Protein 8ZUE (pdb70)

GO terms:
  GO:0051607 defense response to virus (P, IMP)
  GO:0005515 protein binding (F, IPI)

Solvent-accessible surface area: 52243 Å² total; per-residue (Å²): 32,18,25,0,53,169,101,44,22,109,26,44,5,0,1,0,0,34,17,2,0,68,0,0,16,21,22,66,2,83,18,0,45,2,106,81,19,46,44,0,18,2,18,11,74,33,102,3,25,10,3,14,15,30,81,29,72,146,103,100,5,46,19,47,24,0,16,105,43,43,123,67,40,128,181,153,73,78,98,59,18,0,28,0,12,87,4,3,78,16,119,26,150,92,120,32,32,55,94,8,13,4,3,0,75,49,130,22,54,130,47,0,76,9,0,55,59,45,44,119,48,20,160,128,100,118,16,91,109,100,8,11,74,53,0,28,162,113,12,122,106,42,98,18,154,68,44,29,24,0,36,69,0,0,70,24,3,34,1,67,45,22,82,42,24,132,61,0,5,55,64,0,8,77,20,0,17,10,0,0,18,19,14,43,7,18,15,5,26,32,5,77,39,0,23,75,4,0,8,46,0,0,32,0,7,25,84,130,50,89,155,91,107,34,2,105,25,95,102,85,73,23,3,87,7,82,25,0,38,82,9,0,103,98,37,0,44,43,10,14,66,184,48,74,68,134,42,63,102,153,128,139,24,24,128,9,2,49,58,24,118,88,104,60,48,33,158,72,56,56,0,64,6,25,6,3,23,12,87,31,48,174,114,138,13,88,16,134,65,1,2,53,16,0,13,72,5,14,32,30,1,4,2,11,38,66,9,20,10,1,23,43,26,12,72,132,98,34,44,127,92,11,7,139,95,39,14,15,150,62,100,135,42,0,27,105,4,0,0,35,0,1,0,4,6,5,0,37,39,73,28,176,62,105,7,8,17,1,16,0,0,4,30,92,118,42,42,41,34,38,7,83,10,0,2,0,10,132,82,128,129,106,17,16,18,0,12,0,3,37,45,39,29,5,59,122,100,91,14,56,92,49,0,43,117,11,36,76,119,4,31,102,25,0,43,48,0,21,79,67,85,95,58,6,0,5,0,10,16,32,28,84,11,46,49,91,127,39,0,26,42,17,5,50,7,101,72,117,100,121,76,18,24,70,23,2,0,0,0,1,0,0,0,8,53,10,144,67,6,50,136,64,30,69,119,55,20,36,92,83,1,80,117,68,5,41,94,9,14,82,64,0,15,52,14,22,142,142,70,77,68,29,19,87,0,20,0,13,1,1,6,0,0,0,20,36,1,112,120,0,13,106,14,0,16,69,59,15,157,111,88,103,102,66,20,63,113,6,44,108,43,22,144,31,167,140,36,36,9,0,58,3,0,14,6,0,7,82,8,3,28,19,0,59,12,22,21,49,0,19,6,0,0,0,8,0,7,48,21,72,136,92,1,73,102,10,46,38,0,0,13,8,0,0,17,22,5,6,0,4,22,27,0,76,131,39,11,135,91,37,64,20,17,0,44,16,0,7,24,1,3,34,0,39,26,36,101,45,116,10,0,14,24,11,5,1,10,0,1,1,10,2,39,59,49,46,12,0,1,5,12,32,18,11,12,11,45,40,46,22,2,5,3,0,0,0,12,51,52,98,16,114,33,0,0,10,5,14,28,44,60,12,33,3,5,39,16,30,49,60,1,78,142,51,11,39,148,107,7,28,9,0,11,28,67,43,9,102,48,142,41,110,52,0,0,0,0,0,8,6,46,39,0,40,74,22,138,42,3,78,98,0,21,0,0,4,0,20,41,3,70,67,55,89,117,89,86,36,113,49,6,75,86,0,14,40,53,0,16,152,43,17,160,16,2,0,2,2,1,28,77,37,116,22,3,114,16,13,47,158,111,58,48,94,4,3,9,0,0,15,55,12,32,6,5,0,19,50,61,126,56,62,40,23,129,40,143,66,90,164,38,4,55,156,7,5,15,114,4,4,152,60,2,112,73,18,0,0,3,7,0,114,36,29,40,20,0,0,110,0,5,72,11,2,46,166,71,56,29,16,107,86,65,135,40,68,20,5,77,12,0,42,110,6,4,22,64,76,0,4,2,0,19,2,9,84,24,11,1,1,0,10,1,62,29,4,21,15,5,1,12,3,22,2,1,49,28,0,38,66,43,152,11,68,2,0,0,1,30,54,12,33,5,16,23,22,97,77,58,0,38,12,1,3,0,15,10,1,116,54,31,132,203,42,120,13,39,2,20,98,61,33,7,58,5,21,2,23,57,1,6,7,66,10,12,0,91,2,25,0,0,8,87,10,32,130,134,192,92,131,124,75,3,79,79,50,8,113,177,38,80,70,137,102,9,87,11,2,13,16,87,152,91,40,61,118,98,15,47,116,29,4,0,125,5,0,12,164,16,15,50,101,4,4,56,79,8,63,13,68,44,166,91,33,87,56,2,33,60,44,3,37,24,2,80,99,7,131,22,10,30,69,4,0,61,62,11,14,58,157,13,140,95,179,68,79,155,97,42,11,76,20,0,4,31,16,6,69,3,2,84,62,0,0,17,92,25,0,3,79,9,4,36,21,2,59,100,18,0,100,107,13,5,119,124,128,55,73,235,60,146,37,49,16,77,57,14,60,66,50,13,43,2,20,53,16,32,50,18,0,36,4,0,36,42,6,2,0,5,14,5,0,0,18,87,0,36,114,59,13,153,30,45,95,153,19,32,4,71,101,2,9,88,61,0,93,101,22,52,87,73,0,38,187,74,24,36,123,11,5,29,55,9,0,26,90,1,18,58,32,208,173

Foldseek 3Di:
DPVCVVVPHDQLLLVLLLVVLVLLVDLQFFKWFAPDSQFIWTHGNQATETEGEDEDDDAAAEPCQQLPFDQPDDNRTDPQRGNLSVQVPDDDPDPGHYAYEYEYQHHHDPLCVLQQDDLVPNPPDDNQPVSQVVSCVSNVFDQDPVRQTSSNNSSHYHYHYDNDSVSSVVSSLVSLQVSCCLVQVDGFPDSVLSSVLSVLSSCQSVVPDDDVSHQDDPDPSMHGSVSVNVSSVVSSVVRCVVVVHDGDDDDPQDQAFAKDPDWDADPVQLETEIEREHDDDPQFRPLVVNLVSLVSCPDVQPHFVSVVVVLSVDDDVCNVPPPQDFPDDDLVRLLVSSQLSVLLSVVQVVDPDGWFFKKKWADDPNHIDIFGGKTWDCPPVVGIAIEGEAGEEDEDDDLQVVVLVVVVVVLVVVCRQQPDQAAMDMGRRHSPDNDDVLVVVSRRSPDHDPLCLVRYAYEYEYEYQDPLAARGRNPPSDPVVVVVVVVSSCSVPPCLVPHPSPNSHRYYYHYYYHNHVVVSSVSNVVVSSVD/DVLLVCLVVLPPPPPDDVVSNLVSLVVLLVDPVSLLSSLLSLLVCLVPVVNVVPVDVSSLVSCVSSQVLLCNLPSDDDDDPVSVVVQVVQQALQDRNDGDGPVLSVVLVCVVVQFAEEEQALALDDCVSSVSSVVRVPDFAEEEEADAALLQLLLVVVVVCVGCVPVEDEDEDQLDDDPDRHYYDSYYLVRLVPDPPQAAHAEYEYEPQVLCCPVRNVSVVVSVVVCVVHYRYYYYHHPCRPPNDDCVVVPRDHDYDYDDHFNAHEAEDEAADDPVPVVVLLVVLVVVLVVADAAEEEADQDLVVVLVSLVSCVVNVRAAFDDDVVLVCCCVQFHCSASQSVSVRRQEAEQERLPFQQSLQVSQVCSQVRSHRYYYYHDLARRNHEQGHAEYEHSDWCSDDPRPTAQQVVCVRSSVSNNRHSRYHYYYYHRDRHHDQQQPPVLVVVVPPDPVCLVQQADDQDHDPPVLQVLLLVCLPRPVPLCVVLVHHSPDSPVSSVLVVLQVVDQAPRVSSVVQLVVCVVVVVCPSHSSSSSVSCCLCPVLAPVSLVVSVSCQVSSVVVCVVVVNPGHHDCCNPSQCSNCRSAQSAQCVLSSLFQDRVLSVVVVVQDPDDNSDHPVVVLVVCVVCVVSAVVPDDPVNVVRNCVSSVPDD

Nearest PDB structures (foldseek):
  5z56-assembly1_x  TM=5.011E-01  e=2.068E-06  Homo sapiens
  7dvq-assembly1_x  TM=4.717E-01  e=1.524E-06  Homo sapiens
  6eud-assembly1_A  TM=4.302E-01  e=6.761E-07  Escherichia coli
  6exn-assembly1_V  TM=4.488E-01  e=1.868E-06  Saccharomyces cerevisiae S288C
  3fho-assembly1_B  TM=3.839E-01  e=2.666E-06  Schizosaccharomyces pombe

Radius of gyration: 36.44 Å; Cα contacts (8 Å, |Δi|>4): 1918; chains: 2; bounding box: 65×98×112 Å

Secondary structure (DSSP, 8-state):
--HHHHHT--HHHHHHHHHHHHHHH-SSEEEEE-SSTTEEEEEETTEEEEEEEE---SSSB-HHHHHPBP-BSSS-B-TT-BHHHHHH----SS--EEEEEEEESS-B-STTHHHHS-GGG-SS-S-SHHHHHHHHHHTTS---TT---HHHHHHSB--EE-S-HHHHHHHHHHHHHHHHHHHHS---S-HHHHHHHHHHHHHHHHT-S-STTS---SSTTEEEHHHHHHHHHHHHHHHHHHTT------------S---SS-EE-TTSSEEE------EETTEE-HHHHHHHHTTTTSTTTS-HHHHHHHHHS-HHHHHTTS-S-S--SHHHHHHHHHHHHHHHHHHHHSSSPPEEEEEE--BTTB--EEEEEEE---TTT---EEEEE--EE-SS-HHHHHHHHHHHHHHHHHTTSS-SS--EEE--SSS----HHHHHHHH--S--SSGGGTEEEEE--EEE-SS--SS--S--SSHHHHHHHHHHHGGGHHHHH--SSTTS-EEE--EEES-HHHHHHHHHHHHHT-/-HHHHHHHHTSSSSS--HHHHHHHHHHHHHSGGGHHHHHHHHHHHHH-TTTTSSSHHHHHHHHHHHT-HHHHHHH-----HHHHHHHHHHB-SS-SS-B--HHHHHHHHHHHTT-BEEBSS--SS-THHHHHHHHHTS---EEEEE-SSHHHHHHHHHHHHHSSTTTSEEE-STT----SSSEEEEE-HHHHHH-S---S-SEEEEE-GGGG---SSHHHHHHHHHHHHH-SEEEEESS--TT--STTTTT--B--B-------EEEEEE----TT-HHHHHHHHHHHHHH--S-EEEE-SSHHHHHHHHHHHHHTT-S-----HHHHHHHHHT-SS-HHHHHHHTTEEE--TTS-HHHHHHHHHHHHTT--SEEEESSSS-TT--TTEEEEEES----BTTB--S--SSSHHHHHHHHTEEEEEEEEESS-------SSHHHHHHHHS-TTSGGGT--BSB--TTHHHHHHHHHHHHSHHHHHTTT--SSSTTHHHHHHHHHHH-SSHHHHHHHHHHHHHHHHH--HHHHHHHHHHIIIIIIIIIHHHHHHHHHHHHHHHHHHHT-----B-TTTHHHHHHTSS-TTGGGHHHHT--HHHHHHHHHHS---SS--HHHHHHHHHHTHHHHHHSS-HHHHHHHHHHHT---

Sequence (1182 aa):
GGVAAKHGFLFQDCVAAYHVTRMLRDKTIRSVRCEVTDDIDIVSDGYIDFVQVKSTGKTRWNISDIVQNSKGADKKTIPCSSILHKSMQCESDLSLGRRYSIVTEEKVNKTLEYLTISPNARLDKPGRQELIDDLNKRTDNFLTDSGISVSDWIDAATWEVFSSLRELELLGIKNIRLASQDLHGVILSSETVAEDIWCRILDTVTRKGEHSRRIHSADDKSYLRPDLLEWFKQRVEDDQSRSGRKIYVKRDLPHILTPFRAPMASVCAKRKGQVLHQQYSLKKYRYKHIADNVCQWLDEVFLRPKEMSDIHKLTFIEKRERLKNSVFKSLHDVSEFLGRVLLHATIRQHHESQPIPCMLYVEKAGAEKILENVHIVRRDPEGDQLWIGFSELVTDINIAVRLPEIRDQLYEDISDCIDTARKKILDIKDDNYLLRHDIDEILDGSQPFDAHLDRFTFVLFVGYDSNLLTEPETPGFEDDLEKETAVLFEKFAADLIEDSPFANLCIHVFIYPAPSLERLTQLVDEKVREVTEIYEQAKHSLQGEDFSSFNYLFAVNKLLSNPVSYDLGRDLIVRALDSRERFSEHTTILKNMVRKSGLFPYLKKEFTSLTPDDLRVLELYRTPFSDGYVFHSMQFHIFDLLKSGQNVVLSAPTSMGKSAIVDSLLGMGTLKRLVLVVPTVALADETRRRLQERFGDRYQIIHHSSQVCHSDQAVYVLTQERVNERDDIVDIDLFVIDEFYKLADERVIELNIALSKLLKVSRQFYLTGPFVNSIRGLEKLGYPHTFVSTDFNTVALDVKTFGIKANDDKAKLKALGEIAHACVDATIIYCKSPTVAGLVARELIRLGHGTPTENPHVDWVSEEFDADWDYTVALRNGIGLHFGALPRALQQYTADQFNAGKLRFLLCTSTIIEGVNTIAKNVVIYDNRDGTRSIDKFTHGNIKGRAGRMGVHFVGKIFCLEEIPEDEQFEMLQSMFEMMDDNEFSSLVFHWTPATNFLKTFAKIIARLVPHTFSRNGVPVKPTDVMIAKLAGYLSAESYSEYLKNQIDYARQWISETLSIALNNDLKLITNTFGYTLPKVLSLMEDVVKHHAVKRGIRSKVDYTHVKLAFESFHLPPGVNALEEIGIPIQTLHRLVDLLEFSDEADVDELSQYLRDTQDIWSRSIGYVDQMFIRRALGIRR

Organism: Escherichia coli (strain K12) (NCBI:txid83333)

InterPro domains:
  IPR014976 Anti-bacteriophage protein A/HamA, nuclease domain [PF08878] (280-533)
  IPR025382 CD-NTase associated protein 4-like, DNA endonuclease domain [PF14130] (6-215)

B-factor: mean 79.66, std 38.29, range [4.23, 182.13]

Structure (mmCIF, N/CA/C/O backbone):
data_8ZUE
#
_entry.id   8ZUE
#
_cell.length_a   1.00
_cell.length_b   1.00
_cell.length_c   1.00
_cell.angle_alpha   90.00
_cell.angle_beta   90.00
_cell.angle_gamma   90.00
#
_symmetry.space_group_name_H-M   'P 1'
#
loop_
_entity.id
_entity.type
_entity.pdbx_description
1 polymer 'Anti-bacteriophage protein A'
2 polymer 'Anti-bacteriophage protein B'
#
loop_
_atom_site.group_PDB
_atom_site.id
_atom_site.type_symbol
_atom_site.label_atom_id
_atom_site.label_alt_id
_atom_site.label_comp_id
_atom_site.label_asym_id
_atom_site.label_entity_id
_atom_site.label_seq_id
_atom_site.pdbx_PDB_ins_code
_atom_site.Cartn_x
_atom_site.Cartn_y
_atom_site.Cartn_z
_atom_site.occupancy
_atom_site.B_iso_or_equiv
_atom_site.auth_seq_id
_atom_site.auth_comp_id
_atom_site.auth_asym_id
_atom_site.auth_atom_id
_atom_site.pdbx_PDB_model_num
ATOM 1 N N . GLY A 1 34 ? 146.774 102.705 124.116 1.00 87.03 7 GLY A N 1
ATOM 2 C CA . GLY A 1 34 ? 147.508 103.344 125.192 1.00 88.32 7 GLY A CA 1
ATOM 3 C C . GLY A 1 34 ? 148.210 104.617 124.763 1.00 91.33 7 GLY A C 1
ATOM 4 O O . GLY A 1 34 ? 148.780 104.686 123.674 1.00 91.49 7 GLY A O 1
ATOM 5 N N . GLY A 1 35 ? 148.168 105.631 125.624 1.00 83.99 8 GLY A N 1
ATOM 6 C CA . GLY A 1 35 ? 148.795 106.902 125.324 1.00 79.94 8 GLY A CA 1
ATOM 7 C C . GLY A 1 35 ? 149.946 107.235 126.250 1.00 78.82 8 GLY A C 1
ATOM 8 O O . GLY A 1 35 ? 151.003 106.599 126.186 1.00 81.71 8 GLY A O 1
ATOM 9 N N . VAL A 1 36 ? 149.760 108.234 127.115 1.00 74.68 9 VAL A N 1
ATOM 10 C CA . VAL A 1 36 ? 150.824 108.612 128.038 1.00 76.62 9 VAL A CA 1
ATOM 11 C C . VAL A 1 36 ? 150.907 107.670 129.234 1.00 74.13 9 VAL A C 1
ATOM 12 O O . VAL A 1 36 ? 151.979 107.545 129.838 1.00 77.06 9 VAL A O 1
ATOM 16 N N . ALA A 1 37 ? 149.810 106.995 129.589 1.00 73.11 10 ALA A N 1
ATOM 17 C CA . ALA A 1 37 ? 149.882 105.983 130.638 1.00 77.45 10 ALA A CA 1
ATOM 18 C C . ALA A 1 37 ? 150.753 104.811 130.207 1.00 83.08 10 ALA A C 1
ATOM 19 O O . ALA A 1 37 ? 151.514 104.265 131.014 1.00 84.74 10 ALA A O 1
ATOM 21 N N . ALA A 1 38 ? 150.648 104.406 128.939 1.00 89.03 11 ALA A N 1
ATOM 22 C CA . ALA A 1 38 ? 151.509 103.345 128.430 1.00 89.71 11 ALA A CA 1
ATOM 23 C C . ALA A 1 38 ? 152.972 103.764 128.465 1.00 87.82 11 ALA A C 1
ATOM 24 O O . ALA A 1 38 ? 153.851 102.954 128.781 1.00 87.49 11 ALA A O 1
ATOM 26 N N . LYS A 1 39 ? 153.254 105.027 128.134 1.00 82.10 12 LYS A N 1
ATOM 27 C CA . LYS A 1 39 ? 154.620 105.527 128.232 1.00 82.32 12 LYS A CA 1
ATOM 28 C C . LYS A 1 39 ? 155.111 105.502 129.673 1.00 85.52 12 LYS A C 1
ATOM 29 O O . LYS A 1 39 ? 156.249 105.102 129.944 1.00 87.93 12 LYS A O 1
ATOM 35 N N . HIS A 1 40 ? 154.265 105.924 130.614 1.00 82.48 13 HIS A N 1
ATOM 36 C CA . HIS A 1 40 ? 154.648 105.903 132.021 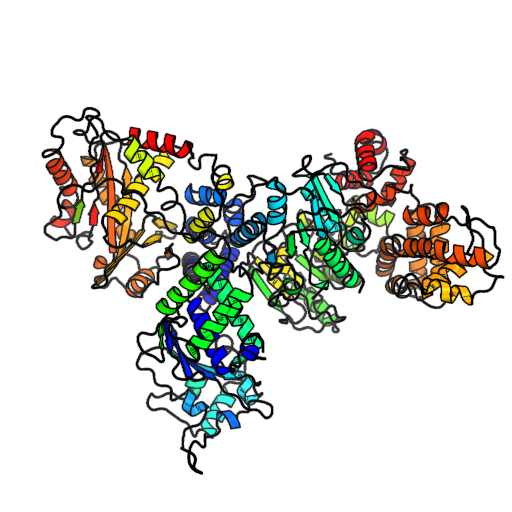1.00 81.49 13 HIS A CA 1
ATOM 37 C C . HIS A 1 40 ? 154.613 104.498 132.607 1.00 79.96 13 HIS A C 1
ATOM 38 O O . HIS A 1 40 ? 155.338 104.214 133.566 1.00 77.82 13 HIS A O 1
ATOM 45 N N . GLY A 1 41 ? 153.790 103.612 132.052 1.00 78.84 14 GLY A N 1
ATOM 46 C CA . GLY A 1 41 ? 153.715 102.249 132.539 1.00 78.12 14 GLY A CA 1
ATOM 47 C C . GLY A 1 41 ? 152.641 102.032 133.585 1.00 80.37 14 GLY A C 1
ATOM 48 O O . GLY A 1 41 ? 152.921 101.522 134.673 1.00 83.68 14 GLY A O 1
ATOM 49 N N . PHE A 1 42 ? 151.410 102.416 133.268 1.00 71.25 15 PHE A N 1
ATOM 50 C CA . PHE A 1 42 ? 150.273 102.254 134.161 1.00 70.85 15 PHE A CA 1
ATOM 51 C C . PHE A 1 42 ? 149.335 101.177 133.632 1.00 70.31 15 PHE A C 1
ATOM 52 O O . PHE A 1 42 ? 149.429 100.742 132.482 1.00 72.24 15 PHE A O 1
ATOM 60 N N . LEU A 1 43 ? 148.418 100.750 134.493 1.00 72.12 16 LEU A N 1
ATOM 61 C CA . LEU A 1 43 ? 147.432 99.734 134.158 1.00 69.52 16 LEU A CA 1
ATOM 62 C C . LEU A 1 43 ? 146.048 100.364 134.022 1.00 67.86 16 LEU A C 1
ATOM 63 O O . LEU A 1 43 ? 145.845 101.552 134.288 1.00 66.81 16 LEU A O 1
ATOM 68 N N . PHE A 1 44 ? 145.090 99.537 133.597 1.00 71.67 17 PHE A N 1
ATOM 69 C CA . PHE A 1 44 ? 143.743 100.017 133.303 1.00 73.20 17 PHE A CA 1
ATOM 70 C C . PHE A 1 44 ? 143.053 100.565 134.547 1.00 75.63 17 PHE A C 1
ATOM 71 O O . PHE A 1 44 ? 142.356 101.585 134.478 1.00 74.75 17 PHE A O 1
ATOM 79 N N . GLN A 1 45 ? 143.225 99.896 135.690 1.00 68.36 18 GLN A N 1
ATOM 80 C CA . GLN A 1 45 ? 142.564 100.334 136.917 1.00 61.40 18 GLN A CA 1
ATOM 81 C C . GLN A 1 45 ? 143.040 101.718 137.340 1.00 67.77 18 GLN A C 1
ATOM 82 O O . GLN A 1 45 ? 142.248 102.535 137.830 1.00 71.02 18 GLN A O 1
ATOM 88 N N . ASP A 1 46 ? 144.336 101.993 137.169 1.00 73.01 19 ASP A N 1
ATOM 89 C CA . ASP A 1 46 ? 144.859 103.317 137.488 1.00 69.80 19 ASP A CA 1
ATOM 90 C C . ASP A 1 46 ? 144.158 104.386 136.667 1.00 67.08 19 ASP A C 1
ATOM 91 O O . ASP A 1 46 ? 143.758 105.428 137.198 1.00 67.90 19 ASP A O 1
ATOM 96 N N . CYS A 1 47 ? 143.995 104.140 135.366 1.00 53.16 20 CYS A N 1
ATOM 97 C CA . CYS A 1 47 ? 143.339 105.119 134.511 1.00 53.62 20 CYS A CA 1
ATOM 98 C C . CYS A 1 47 ? 141.855 105.233 134.820 1.00 61.73 20 CYS A C 1
ATOM 99 O O . CYS A 1 47 ? 141.285 106.315 134.672 1.00 63.62 20 CYS A O 1
ATOM 102 N N . VAL A 1 48 ? 141.212 104.148 135.256 1.00 53.48 21 VAL A N 1
ATOM 103 C CA . VAL A 1 48 ? 139.811 104.244 135.664 1.00 46.47 21 VAL A CA 1
ATOM 104 C C . VAL A 1 48 ? 139.677 105.147 136.883 1.00 50.46 21 VAL A C 1
ATOM 105 O O . VAL A 1 48 ? 138.809 106.028 136.939 1.00 48.79 21 VAL A O 1
ATOM 109 N N . ALA A 1 49 ? 140.546 104.948 137.876 1.00 48.21 22 ALA A N 1
ATOM 110 C CA . ALA A 1 49 ? 140.506 105.792 139.067 1.00 40.34 22 ALA A CA 1
ATOM 111 C C . ALA A 1 49 ? 140.817 107.245 138.727 1.00 50.69 22 ALA A C 1
ATOM 112 O O . ALA A 1 49 ? 140.185 108.168 139.257 1.00 55.98 22 ALA A O 1
ATOM 114 N N . ALA A 1 50 ? 141.795 107.466 137.845 1.00 49.24 23 ALA A N 1
ATOM 115 C CA . ALA A 1 50 ? 142.126 108.823 137.425 1.00 39.44 23 ALA A CA 1
ATOM 116 C C . ALA A 1 50 ? 140.968 109.466 136.673 1.00 41.77 23 ALA A C 1
ATOM 117 O O . ALA A 1 50 ? 140.680 110.655 136.853 1.00 52.15 23 ALA A O 1
ATOM 119 N N . TYR A 1 51 ? 140.289 108.697 135.823 1.00 24.72 24 TYR A N 1
ATOM 120 C CA . TYR A 1 51 ? 139.129 109.217 135.114 1.00 34.11 24 TYR A CA 1
ATOM 121 C C . TYR A 1 51 ? 138.026 109.596 136.088 1.00 34.66 24 TYR A C 1
ATOM 122 O O . TYR A 1 51 ? 137.355 110.620 135.914 1.00 43.83 24 TYR A O 1
ATOM 131 N N . HIS A 1 52 ? 137.839 108.796 137.136 1.00 33.72 25 HIS A N 1
ATOM 132 C CA . HIS A 1 52 ? 136.791 109.107 138.103 1.00 33.00 25 HIS A CA 1
ATOM 133 C C . HIS A 1 52 ? 137.146 110.330 138.943 1.00 30.87 25 HIS A C 1
ATOM 134 O O . HIS A 1 52 ? 136.263 111.119 139.297 1.00 32.75 25 HIS A O 1
ATOM 141 N N . VAL A 1 53 ? 138.428 110.521 139.264 1.00 44.10 26 VAL A N 1
ATOM 142 C CA . VAL A 1 53 ? 138.773 111.730 140.012 1.00 46.14 26 VAL A CA 1
ATOM 143 C C . VAL A 1 53 ? 138.687 112.963 139.115 1.00 41.75 26 VAL A C 1
ATOM 144 O O . VAL A 1 53 ? 138.346 114.051 139.587 1.00 37.48 26 VAL A O 1
ATOM 148 N N . THR A 1 54 ? 138.962 112.827 137.814 1.00 39.27 27 THR A N 1
ATOM 149 C CA . THR A 1 54 ? 138.697 113.942 136.902 1.00 29.91 27 THR A CA 1
ATOM 150 C C . THR A 1 54 ? 137.203 114.239 136.813 1.00 32.50 27 THR A C 1
ATOM 151 O O . THR A 1 54 ? 136.794 115.406 136.733 1.00 52.11 27 THR A O 1
ATOM 155 N N . ARG A 1 55 ? 136.374 113.193 136.811 1.00 31.44 28 ARG A N 1
ATOM 156 C CA . ARG A 1 55 ? 134.931 113.393 136.880 1.00 33.05 28 ARG A CA 1
ATOM 157 C C . ARG A 1 55 ? 134.559 114.186 138.124 1.00 34.72 28 ARG A C 1
ATOM 158 O O . ARG A 1 55 ? 133.782 115.143 138.056 1.00 35.30 28 ARG A O 1
ATOM 166 N N . MET A 1 56 ? 135.119 113.802 139.274 1.00 43.72 29 MET A N 1
ATOM 167 C CA . MET A 1 56 ? 134.916 114.572 140.499 1.00 37.48 29 MET A CA 1
ATOM 168 C C . MET A 1 56 ? 135.385 116.010 140.333 1.00 30.38 29 MET A C 1
ATOM 169 O O . MET A 1 56 ? 134.784 116.932 140.896 1.00 43.67 29 MET A O 1
ATOM 174 N N . LEU A 1 57 ? 136.457 116.213 139.567 1.00 34.15 30 LEU A N 1
ATOM 175 C CA . LEU A 1 57 ? 136.936 117.561 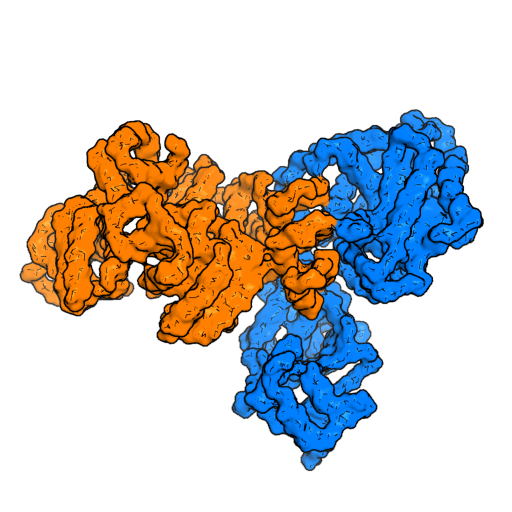139.281 1.00 39.26 30 LEU A CA 1
ATOM 176 C C . LEU A 1 57 ? 135.879 118.375 138.550 1.00 29.23 30 LEU A C 1
ATOM 177 O O . LEU A 1 57 ? 135.681 119.558 138.849 1.00 26.87 30 LEU A O 1
ATOM 182 N N . ARG A 1 58 ? 135.187 117.762 137.592 1.00 33.90 31 ARG A N 1
ATOM 183 C CA . ARG A 1 58 ? 134.144 118.493 136.880 1.00 22.65 31 ARG A CA 1
ATOM 184 C C . ARG A 1 58 ? 132.772 118.370 137.535 1.00 35.18 31 ARG A C 1
ATOM 185 O O . ARG A 1 58 ? 132.011 119.343 137.551 1.00 34.24 31 ARG A O 1
ATOM 193 N N . ASP A 1 59 ? 132.435 117.203 138.078 1.00 50.90 32 ASP A N 1
ATOM 194 C CA . ASP A 1 59 ? 131.116 116.990 138.664 1.00 39.26 32 ASP A CA 1
ATOM 195 C C . ASP A 1 59 ? 131.046 117.654 140.033 1.00 38.16 32 ASP A C 1
ATOM 196 O O . ASP A 1 59 ? 131.826 117.325 140.932 1.00 34.31 32 ASP A O 1
ATOM 201 N N . LYS A 1 60 ? 130.108 118.588 140.190 1.00 44.12 33 LYS A N 1
ATOM 202 C CA . LYS A 1 60 ? 129.939 119.282 141.460 1.00 32.30 33 LYS A CA 1
ATOM 203 C C . LYS A 1 60 ? 129.267 118.406 142.507 1.00 38.88 33 LYS A C 1
ATOM 204 O O . LYS A 1 60 ? 129.470 118.617 143.707 1.00 38.53 33 LYS A O 1
ATOM 210 N N . THR A 1 61 ? 128.466 117.431 142.078 1.00 47.67 34 THR A N 1
ATOM 211 C CA . THR A 1 61 ? 127.713 116.592 143.000 1.00 43.67 34 THR A CA 1
ATOM 212 C C . THR A 1 61 ? 128.545 115.473 143.608 1.00 34.65 34 THR A C 1
ATOM 213 O O . THR A 1 61 ? 128.111 114.874 144.597 1.00 40.07 34 THR A O 1
ATOM 217 N N . ILE A 1 62 ? 129.713 115.175 143.053 1.00 24.10 35 ILE A N 1
ATOM 218 C CA . ILE A 1 62 ? 130.576 114.145 143.615 1.00 22.52 35 ILE A CA 1
ATOM 219 C C . ILE A 1 62 ? 131.274 114.710 144.843 1.00 36.41 35 ILE A C 1
ATOM 220 O O . ILE A 1 62 ? 131.905 115.771 144.780 1.00 47.40 35 ILE A O 1
ATOM 225 N N . ARG A 1 63 ? 131.159 114.005 145.966 1.00 42.38 36 ARG A N 1
ATOM 226 C CA . ARG A 1 63 ? 131.724 114.489 147.217 1.00 31.63 36 ARG A CA 1
ATOM 227 C C . ARG A 1 63 ? 133.113 113.927 147.485 1.00 31.64 36 ARG A C 1
ATOM 228 O O . ARG A 1 63 ? 133.975 114.643 148.004 1.00 52.15 36 ARG A O 1
ATOM 236 N N . SER A 1 64 ? 133.356 112.665 147.143 1.00 20.49 37 SER A N 1
ATOM 237 C CA . SER A 1 64 ? 134.679 112.093 147.361 1.00 16.00 37 SER A CA 1
ATOM 238 C C . SER A 1 64 ? 134.866 110.886 146.457 1.00 22.26 37 SER A C 1
ATOM 239 O O . SER A 1 64 ? 133.903 110.327 145.932 1.00 52.92 37 SER A O 1
ATOM 242 N N . VAL A 1 65 ? 136.124 110.492 146.284 1.00 7.49 38 VAL A N 1
ATOM 243 C CA . VAL A 1 65 ? 136.487 109.305 145.515 1.00 25.64 38 VAL A CA 1
ATOM 244 C C . VAL A 1 65 ? 137.421 108.480 146.390 1.00 38.12 38 VAL A C 1
ATOM 245 O O . VAL A 1 65 ? 138.631 108.729 146.429 1.00 47.45 38 VAL A O 1
ATOM 249 N N . ARG A 1 66 ? 136.864 107.508 147.107 1.00 46.72 39 ARG A N 1
ATOM 250 C CA . ARG A 1 66 ? 137.664 106.615 147.931 1.00 43.87 39 ARG A CA 1
ATOM 251 C C . ARG A 1 66 ? 138.348 105.579 147.051 1.00 46.98 39 ARG A C 1
ATOM 252 O O . ARG A 1 66 ? 137.711 104.972 146.183 1.00 59.22 39 ARG A O 1
ATOM 260 N N . CYS A 1 67 ? 139.646 105.376 147.271 1.00 56.07 40 CYS A N 1
ATOM 261 C CA . CYS A 1 67 ? 140.406 104.424 146.463 1.00 59.35 40 CYS A CA 1
ATOM 262 C C . CYS A 1 67 ? 141.505 103.825 147.336 1.00 67.54 40 CYS A C 1
ATOM 263 O O . CYS A 1 67 ? 142.590 104.402 147.451 1.00 69.50 40 CYS A O 1
ATOM 266 N N . GLU A 1 68 ? 141.220 102.671 147.942 1.00 75.37 41 GLU A N 1
ATOM 267 C CA . GLU A 1 68 ? 142.273 101.900 148.594 1.00 75.20 41 GLU A CA 1
ATOM 268 C C . GLU A 1 68 ? 143.184 101.264 147.555 1.00 72.38 41 GLU A C 1
ATOM 269 O O . GLU A 1 68 ? 144.383 101.560 147.489 1.00 71.83 41 GLU A O 1
ATOM 275 N N . VAL A 1 69 ? 142.624 100.388 146.730 1.00 72.11 42 VAL A N 1
ATOM 276 C CA . VAL A 1 69 ? 143.306 99.856 145.564 1.00 75.59 42 VAL A CA 1
ATOM 277 C C . VAL A 1 69 ? 142.643 100.450 144.331 1.00 78.76 42 VAL A C 1
ATOM 278 O O . VAL A 1 69 ? 141.524 100.970 144.380 1.00 81.22 42 VAL A O 1
ATOM 282 N N . THR A 1 70 ? 143.347 100.363 143.204 1.00 71.83 43 THR A N 1
ATOM 283 C CA . THR A 1 70 ? 142.895 101.039 141.996 1.00 69.55 43 THR A CA 1
ATOM 284 C C . THR A 1 70 ? 141.707 100.354 141.333 1.00 68.14 43 THR A C 1
ATOM 285 O O . THR A 1 70 ? 141.158 100.906 140.373 1.00 68.78 43 THR A O 1
ATOM 289 N N . ASP A 1 71 ? 141.294 99.180 141.813 1.00 61.40 44 ASP A N 1
ATOM 290 C CA . ASP A 1 71 ? 140.181 98.446 141.226 1.00 65.12 44 ASP A CA 1
ATOM 291 C C . ASP A 1 71 ? 138.968 98.379 142.148 1.00 67.29 44 ASP A C 1
ATOM 292 O O . ASP A 1 71 ? 138.070 97.561 141.923 1.00 74.58 44 ASP A O 1
ATOM 297 N N . ASP A 1 72 ? 138.921 99.213 143.182 1.00 54.23 45 ASP A N 1
ATOM 298 C CA . ASP A 1 72 ? 137.828 99.198 144.152 1.00 56.81 45 ASP A CA 1
ATOM 299 C C . ASP A 1 72 ? 137.365 100.622 144.443 1.00 57.24 45 ASP A C 1
ATOM 300 O O . ASP A 1 72 ? 137.251 101.042 145.595 1.00 63.31 45 ASP A O 1
ATOM 305 N N . ILE A 1 73 ? 137.102 101.389 143.384 1.00 39.80 46 ILE A N 1
ATOM 306 C CA . ILE A 1 73 ? 136.741 102.790 143.558 1.00 33.72 46 ILE A CA 1
ATOM 307 C C . ILE A 1 73 ? 135.390 102.884 144.259 1.00 41.09 46 ILE A C 1
ATOM 308 O O . ILE A 1 73 ? 134.499 102.049 144.058 1.00 55.73 46 ILE A O 1
ATOM 313 N N . ASP A 1 74 ? 135.228 103.915 145.083 1.00 29.86 47 ASP A N 1
ATOM 314 C CA . ASP A 1 74 ? 134.085 104.046 145.981 1.00 35.80 47 ASP A CA 1
ATOM 315 C C . ASP A 1 74 ? 133.496 105.449 145.900 1.00 37.90 47 ASP A C 1
ATOM 316 O O . ASP A 1 74 ? 133.353 106.150 146.903 1.00 45.08 47 ASP A O 1
ATOM 321 N N . ILE A 1 75 ? 133.170 105.890 144.686 1.00 37.30 48 ILE A N 1
ATOM 322 C CA . ILE A 1 75 ? 132.796 107.283 144.453 1.00 30.20 48 ILE A CA 1
ATOM 323 C C . ILE A 1 75 ? 131.534 107.649 145.224 1.00 38.56 48 ILE A C 1
ATOM 324 O O . ILE A 1 75 ? 130.445 107.155 144.923 1.00 53.93 48 ILE A O 1
ATOM 329 N N . VAL A 1 76 ? 131.668 108.528 146.210 1.00 26.25 49 VAL A N 1
ATOM 330 C CA . VAL A 1 76 ? 130.543 108.993 147.011 1.00 24.06 49 VAL A CA 1
ATOM 331 C C . VAL A 1 76 ? 130.073 110.319 146.435 1.00 24.93 49 VAL A C 1
ATOM 332 O O . VAL A 1 76 ? 130.822 111.306 146.439 1.00 47.51 49 VAL A O 1
ATOM 336 N N . SER A 1 77 ? 128.838 110.341 145.941 1.00 34.43 50 SER A N 1
ATOM 337 C CA . SER A 1 77 ? 128.209 111.514 145.361 1.00 41.79 50 SER A CA 1
ATOM 338 C C . SER A 1 77 ? 127.055 111.962 146.247 1.00 43.88 50 SER A C 1
ATOM 339 O O . SER A 1 77 ? 126.577 111.223 147.113 1.00 49.01 50 SER A O 1
ATOM 342 N N . ASP A 1 78 ? 126.571 113.174 145.985 1.00 55.58 51 ASP A N 1
ATOM 343 C CA . ASP A 1 78 ? 125.555 113.771 146.839 1.00 60.65 51 ASP A CA 1
ATOM 344 C C . ASP A 1 78 ? 124.247 113.010 146.679 1.00 61.18 51 ASP A C 1
ATOM 345 O O . ASP A 1 78 ? 123.454 113.298 145.777 1.00 64.64 51 ASP A O 1
ATOM 350 N N . GLY A 1 79 ? 124.019 112.037 147.558 1.00 60.89 52 GLY A N 1
ATOM 351 C CA . GLY A 1 79 ? 122.842 111.201 147.504 1.00 63.98 52 GLY A CA 1
ATOM 352 C C . GLY A 1 79 ? 123.048 109.826 146.907 1.00 64.41 52 GLY A C 1
ATOM 353 O O . GLY A 1 79 ? 122.067 109.089 146.754 1.00 63.48 52 GLY A O 1
ATOM 354 N N . TYR A 1 80 ? 124.281 109.449 146.573 1.00 61.07 53 TYR A N 1
ATOM 355 C CA . TYR A 1 80 ? 124.521 108.147 145.967 1.00 49.23 53 TYR A CA 1
ATOM 356 C C . TYR A 1 80 ? 125.928 107.679 146.299 1.00 48.39 53 TYR A C 1
ATOM 357 O O . TYR A 1 80 ? 126.782 108.459 146.725 1.00 69.90 53 TYR A O 1
ATOM 366 N N . ILE A 1 81 ? 126.165 106.387 146.091 1.00 38.67 54 ILE A N 1
ATOM 367 C CA . ILE A 1 81 ? 127.487 105.807 146.290 1.00 42.74 54 ILE A CA 1
ATOM 368 C C . ILE A 1 81 ? 127.698 104.742 145.223 1.00 41.97 54 ILE A C 1
ATOM 369 O O . ILE A 1 81 ? 126.965 103.747 145.178 1.00 63.39 54 ILE A O 1
ATOM 374 N N . ASP A 1 82 ? 128.681 104.958 144.353 1.00 26.18 55 ASP A N 1
ATOM 375 C CA . ASP A 1 82 ? 128.972 104.073 143.235 1.00 31.82 55 ASP A CA 1
ATOM 376 C C . ASP A 1 82 ? 130.208 103.249 143.558 1.00 30.56 55 ASP A C 1
ATOM 377 O O . ASP A 1 82 ? 131.301 103.801 143.733 1.00 47.36 55 ASP A O 1
ATOM 382 N N . PHE A 1 83 ? 130.027 101.934 143.633 1.00 38.24 56 PHE A N 1
ATOM 383 C CA . PHE A 1 83 ? 131.128 100.991 143.787 1.00 42.53 56 PHE A CA 1
ATOM 384 C C . PHE A 1 83 ? 131.572 100.564 142.396 1.00 42.52 56 PHE A C 1
ATOM 385 O O . PHE A 1 83 ? 130.836 99.864 141.691 1.00 60.13 56 PHE A O 1
ATOM 393 N N . VAL A 1 84 ? 132.768 100.981 141.998 1.00 18.86 57 VAL A N 1
ATOM 394 C CA . VAL A 1 84 ? 133.308 100.691 140.677 1.00 29.10 57 VAL A CA 1
ATOM 395 C C . VAL A 1 84 ? 134.412 99.660 140.839 1.00 32.93 57 VAL A C 1
ATOM 396 O O . VAL A 1 84 ? 135.382 99.886 141.573 1.00 52.62 57 VAL A O 1
ATOM 400 N N . GLN A 1 85 ? 134.264 98.529 140.157 1.00 38.91 58 GLN A N 1
ATOM 401 C CA . GLN A 1 85 ? 135.231 97.443 140.208 1.00 48.06 58 GLN A CA 1
ATOM 402 C C . GLN A 1 85 ? 135.790 97.209 138.814 1.00 52.66 58 GLN A C 1
ATOM 403 O O . GLN A 1 85 ? 135.028 97.059 137.855 1.00 61.63 58 GLN A O 1
ATOM 409 N N . VAL A 1 86 ? 137.112 97.172 138.705 1.00 45.35 59 VAL A N 1
ATOM 410 C CA . VAL A 1 86 ? 137.789 96.981 137.429 1.00 48.84 59 VAL A CA 1
ATOM 411 C C . VAL A 1 86 ? 138.184 95.517 137.317 1.00 55.19 59 VAL A C 1
ATOM 412 O O . VAL A 1 86 ? 138.900 94.990 138.177 1.00 60.18 59 VAL A O 1
ATOM 416 N N . LYS A 1 87 ? 137.721 94.859 136.257 1.00 66.98 60 LYS A N 1
ATOM 417 C CA . LYS A 1 87 ? 137.986 93.445 136.039 1.00 69.19 60 LYS A CA 1
ATOM 418 C C . LYS A 1 87 ? 138.468 93.227 134.613 1.00 71.37 60 LYS A C 1
ATOM 419 O O . LYS A 1 87 ? 138.341 94.102 133.753 1.00 72.29 60 LYS A O 1
ATOM 425 N N . SER A 1 88 ? 139.036 92.046 134.370 1.00 85.90 61 SER A N 1
ATOM 426 C CA . SER A 1 88 ? 139.550 91.718 133.046 1.00 88.87 61 SER A CA 1
ATOM 427 C C . SER A 1 88 ? 139.788 90.220 132.936 1.00 92.20 61 SER A C 1
ATOM 428 O O . SER A 1 88 ? 140.497 89.642 133.765 1.00 92.44 61 SER A O 1
ATOM 431 N N . THR A 1 89 ? 139.194 89.598 131.919 1.00 94.05 62 THR A N 1
ATOM 432 C CA . THR A 1 89 ? 139.601 88.270 131.486 1.00 93.25 62 THR A CA 1
ATOM 433 C C . THR A 1 89 ? 140.632 88.414 130.369 1.00 95.55 62 THR A C 1
ATOM 434 O O . THR A 1 89 ? 141.136 89.506 130.098 1.00 93.91 62 THR A O 1
ATOM 438 N N . GLY A 1 90 ? 140.960 87.308 129.709 1.00 106.22 63 GLY A N 1
ATOM 439 C CA . GLY A 1 90 ? 141.882 87.376 128.595 1.00 106.98 63 GLY A CA 1
ATOM 440 C C . GLY A 1 90 ? 141.569 86.442 127.446 1.00 104.97 63 GLY A C 1
ATOM 441 O O . GLY A 1 90 ? 142.307 86.420 126.456 1.00 105.82 63 GLY A O 1
ATOM 442 N N . LYS A 1 91 ? 140.487 85.666 127.544 1.00 106.82 64 LYS A N 1
ATOM 443 C CA . LYS A 1 91 ? 140.261 84.631 126.535 1.00 109.87 64 LYS A CA 1
ATOM 444 C C . LYS A 1 91 ? 139.600 85.198 125.281 1.00 110.67 64 LYS A C 1
ATOM 445 O O . LYS A 1 91 ? 140.242 85.327 124.234 1.00 111.32 64 LYS A O 1
ATOM 451 N N . THR A 1 92 ? 138.315 85.548 125.368 1.00 113.42 65 THR A N 1
ATOM 452 C CA . THR A 1 92 ? 137.667 86.267 124.275 1.00 114.16 65 THR A CA 1
ATOM 453 C C . THR A 1 92 ? 136.657 87.321 124.712 1.00 114.06 65 THR A C 1
ATOM 454 O O . THR A 1 92 ? 136.455 88.286 123.969 1.00 112.56 65 THR A O 1
ATOM 458 N N . ARG A 1 93 ? 136.031 87.192 125.878 1.00 109.35 66 ARG A N 1
ATOM 459 C CA . ARG A 1 93 ? 134.869 88.005 126.226 1.00 107.78 66 ARG A CA 1
ATOM 460 C C . ARG A 1 93 ? 134.512 87.725 127.683 1.00 107.52 66 ARG A C 1
ATOM 461 O O . ARG A 1 93 ? 135.214 86.993 128.388 1.00 105.76 66 ARG A O 1
ATOM 469 N N . TRP A 1 94 ? 133.404 88.314 128.125 1.00 94.50 67 TRP A N 1
ATOM 470 C CA . TRP A 1 94 ? 132.909 88.231 129.499 1.00 92.86 67 TRP A CA 1
ATOM 471 C C . TRP A 1 94 ? 131.586 87.469 129.507 1.00 92.48 67 TRP A C 1
ATOM 472 O O . TRP A 1 94 ? 130.511 88.061 129.406 1.00 92.88 67 TRP A O 1
ATOM 483 N N . ASN A 1 95 ? 131.672 86.148 129.640 1.00 103.69 68 ASN A N 1
ATOM 484 C CA . ASN A 1 95 ? 130.483 85.318 129.722 1.00 106.08 68 ASN A CA 1
ATOM 485 C C . ASN A 1 95 ? 129.921 85.329 131.143 1.00 105.22 68 ASN A C 1
ATOM 486 O O . ASN A 1 95 ? 130.533 85.843 132.082 1.00 105.13 68 ASN A O 1
ATOM 491 N N . ILE A 1 96 ? 128.728 84.749 131.290 1.00 99.44 69 ILE A N 1
ATOM 492 C CA . ILE A 1 96 ? 128.063 84.730 132.589 1.00 98.93 69 ILE A CA 1
ATOM 493 C C . ILE A 1 96 ? 128.830 83.868 133.586 1.00 98.90 69 ILE A C 1
ATOM 494 O O . ILE A 1 96 ? 128.884 84.186 134.783 1.00 99.41 69 ILE A O 1
ATOM 499 N N . SER A 1 97 ? 129.445 82.779 133.117 1.00 100.57 70 SER A N 1
ATOM 500 C CA . SER A 1 97 ? 130.145 81.875 134.022 1.00 101.78 70 SER A CA 1
ATOM 501 C C . SER A 1 97 ? 131.249 82.601 134.776 1.00 104.28 70 SER A C 1
ATOM 502 O O . SER A 1 97 ? 131.440 82.377 135.976 1.00 103.68 70 SER A O 1
ATOM 505 N N . ASP A 1 98 ? 131.979 83.484 134.091 1.00 104.77 71 ASP A N 1
ATOM 506 C CA . ASP A 1 98 ? 133.053 84.224 134.743 1.00 100.95 71 ASP A CA 1
ATOM 507 C C . ASP A 1 98 ? 132.515 85.159 135.820 1.00 99.24 71 ASP A C 1
ATOM 508 O O . ASP A 1 98 ? 133.123 85.298 136.888 1.00 98.62 71 ASP A O 1
ATOM 513 N N . ILE A 1 99 ? 131.378 85.813 135.564 1.00 94.03 72 ILE A N 1
ATOM 514 C CA . ILE A 1 99 ? 130.854 86.743 136.556 1.00 91.51 72 ILE A CA 1
ATOM 515 C C . ILE A 1 99 ? 130.233 86.004 137.736 1.00 97.10 72 ILE A C 1
ATOM 516 O O . ILE A 1 99 ? 130.117 86.580 138.824 1.00 96.15 72 ILE A O 1
ATOM 521 N N . VAL A 1 100 ? 129.840 84.736 137.571 1.00 106.41 73 VAL A N 1
ATOM 522 C CA . VAL A 1 100 ? 129.414 83.947 138.726 1.00 102.30 73 VAL A CA 1
ATOM 523 C C . VAL A 1 100 ? 130.486 82.975 139.199 1.00 100.71 73 VAL A C 1
ATOM 524 O O . VAL A 1 100 ? 130.229 82.185 140.118 1.00 100.78 73 VAL A O 1
ATOM 528 N N . GLN A 1 101 ? 131.675 83.005 138.603 1.00 107.97 74 GLN A N 1
ATOM 529 C CA . GLN A 1 101 ? 132.730 82.070 138.977 1.00 108.69 74 GLN A CA 1
ATOM 530 C C . GLN A 1 101 ? 133.279 82.445 140.349 1.00 109.57 74 GLN A C 1
ATOM 531 O O . GLN A 1 101 ? 133.643 83.599 140.591 1.00 107.05 74 GLN A O 1
ATOM 537 N N . ASN A 1 102 ? 133.345 81.461 141.245 1.00 115.84 75 ASN A N 1
ATOM 538 C CA . ASN A 1 102 ? 133.763 81.702 142.621 1.00 115.22 75 ASN A CA 1
ATOM 539 C C . ASN A 1 102 ? 135.282 81.748 142.715 1.00 115.81 75 ASN A C 1
ATOM 540 O O . ASN A 1 102 ? 135.965 80.780 142.367 1.00 115.58 75 ASN A O 1
ATOM 545 N N . SER A 1 103 ? 135.805 82.871 143.203 1.00 122.70 76 SER A N 1
ATOM 546 C CA . SER A 1 103 ? 137.245 83.094 143.221 1.00 122.29 76 SER A CA 1
ATOM 547 C C . SER A 1 103 ? 137.951 82.068 144.099 1.00 121.94 76 SER A C 1
ATOM 548 O O . SER A 1 103 ? 137.468 81.709 145.177 1.00 120.35 76 SER A O 1
ATOM 551 N N . LYS A 1 104 ? 139.101 81.591 143.623 1.00 130.21 77 LYS A N 1
ATOM 552 C CA . LYS A 1 104 ? 139.909 80.640 144.375 1.00 131.33 77 LYS A CA 1
ATOM 553 C C . LYS A 1 104 ? 140.378 81.263 145.683 1.00 133.30 77 LYS A C 1
ATOM 554 O O . LYS A 1 104 ? 139.980 80.816 146.763 1.00 133.40 77 LYS A O 1
ATOM 560 N N . GLY A 1 105 ? 141.215 82.296 145.590 1.00 132.10 78 GLY A N 1
ATOM 561 C CA . GLY A 1 105 ? 141.638 83.087 146.733 1.00 131.47 78 GLY A CA 1
ATOM 562 C C . GLY A 1 105 ? 142.114 82.321 147.952 1.00 133.61 78 GLY A C 1
ATOM 563 O O . GLY A 1 105 ? 142.048 82.836 149.072 1.00 134.31 78 GLY A O 1
ATOM 564 N N . ALA A 1 106 ? 142.598 81.097 147.756 1.00 139.25 79 ALA A N 1
ATOM 565 C CA . ALA A 1 106 ? 143.022 80.263 148.872 1.00 138.98 79 ALA A CA 1
ATOM 566 C C . ALA A 1 106 ? 144.006 79.223 148.360 1.00 139.06 79 ALA A C 1
ATOM 567 O O . ALA A 1 106 ? 144.158 79.020 147.153 1.00 138.99 79 ALA A O 1
ATOM 569 N N . ASP A 1 107 ? 144.679 78.564 149.302 1.00 142.84 80 ASP A N 1
ATOM 570 C CA . ASP A 1 107 ? 145.626 77.510 148.965 1.00 142.76 80 ASP A CA 1
ATOM 571 C C . ASP A 1 107 ? 144.885 76.258 148.515 1.00 142.90 80 ASP A C 1
ATOM 572 O O . ASP A 1 107 ? 144.486 75.435 149.345 1.00 142.50 80 ASP A O 1
ATOM 577 N N . LYS A 1 108 ? 144.694 76.116 147.201 1.00 142.94 81 LYS A N 1
ATOM 578 C CA . LYS A 1 108 ? 143.985 74.979 146.612 1.00 143.04 81 LYS A CA 1
ATOM 579 C C . LYS A 1 108 ? 142.573 74.840 147.174 1.00 143.69 81 LYS A C 1
ATOM 580 O O . LYS A 1 108 ? 142.050 73.730 147.306 1.00 142.86 81 LYS A O 1
ATOM 586 N N . LYS A 1 109 ? 141.947 75.967 147.507 1.00 135.81 82 LYS A N 1
ATOM 587 C CA . LYS A 1 109 ? 140.593 75.986 148.038 1.00 134.68 82 LYS A CA 1
ATOM 588 C C . LYS A 1 109 ? 139.854 77.181 147.458 1.00 133.47 82 LYS A C 1
ATOM 589 O O . LYS A 1 109 ? 140.461 78.114 146.927 1.00 132.49 82 LYS A O 1
ATOM 595 N N . THR A 1 110 ? 138.528 77.139 147.556 1.00 126.79 83 THR A N 1
ATOM 596 C CA . THR A 1 110 ? 137.664 78.203 147.058 1.00 127.62 83 THR A CA 1
ATOM 597 C C . THR A 1 110 ? 136.755 78.671 148.184 1.00 127.12 83 THR A C 1
ATOM 598 O O . THR A 1 110 ? 135.989 77.874 148.737 1.00 125.29 83 THR A O 1
ATOM 602 N N . ILE A 1 111 ? 136.838 79.951 148.521 1.00 122.93 84 ILE A N 1
ATOM 603 C CA . ILE A 1 111 ? 135.944 80.505 149.545 1.00 121.63 84 ILE A CA 1
ATOM 604 C C . ILE A 1 111 ? 134.523 80.551 148.994 1.00 120.67 84 ILE A C 1
ATOM 605 O O . ILE A 1 111 ? 134.313 81.045 147.872 1.00 120.27 84 ILE A O 1
ATOM 610 N N . PRO A 1 112 ? 133.529 80.052 149.724 1.00 121.88 85 PRO A N 1
ATOM 611 C CA . PRO A 1 112 ? 132.148 80.147 149.245 1.00 122.63 85 PRO A CA 1
ATOM 612 C C . PRO A 1 112 ? 131.685 81.592 149.166 1.00 123.91 85 PRO A C 1
ATOM 613 O O . PRO A 1 112 ? 132.175 82.465 149.887 1.00 122.81 85 PRO A O 1
ATOM 617 N N . CYS A 1 113 ? 130.737 81.828 148.258 1.00 120.98 86 CYS A N 1
ATOM 618 C CA . CYS A 1 113 ? 130.111 83.135 148.032 1.00 118.67 86 CYS A CA 1
ATOM 619 C C . CYS A 1 113 ? 131.145 84.258 147.989 1.00 118.38 86 CYS A C 1
ATOM 620 O O . CYS A 1 113 ? 131.054 85.260 148.702 1.00 118.10 86 CYS A O 1
ATOM 623 N N . SER A 1 114 ? 132.144 84.082 147.126 1.00 113.72 87 SER A N 1
ATOM 624 C CA . SER A 1 114 ? 133.204 85.068 146.944 1.00 112.35 87 SER A CA 1
ATOM 625 C C . SER A 1 114 ? 133.496 85.266 145.463 1.00 112.70 87 SER A C 1
ATOM 626 O O . SER A 1 114 ? 134.656 85.329 145.043 1.00 112.57 87 SER A O 1
ATOM 629 N N . SER A 1 115 ? 132.447 85.363 144.652 1.00 105.18 88 SER A N 1
ATOM 630 C CA . SER A 1 115 ? 132.598 85.573 143.222 1.00 103.96 88 SER A CA 1
ATOM 631 C C . SER A 1 115 ? 132.669 87.068 142.915 1.00 107.17 88 SER A C 1
ATOM 632 O O . SER A 1 115 ? 132.570 87.919 143.802 1.00 109.02 88 SER A O 1
ATOM 635 N N . ILE A 1 116 ? 132.848 87.391 141.632 1.00 96.12 89 ILE A N 1
ATOM 636 C CA . ILE A 1 116 ? 132.860 88.790 141.209 1.00 91.94 89 ILE A CA 1
ATOM 637 C C . ILE A 1 116 ? 131.523 89.443 141.530 1.00 92.28 89 ILE A C 1
ATOM 638 O O . ILE A 1 116 ? 131.464 90.549 142.082 1.00 93.26 89 ILE A O 1
ATOM 643 N N . LEU A 1 117 ? 130.428 88.758 141.201 1.00 92.39 90 LEU A N 1
ATOM 644 C CA . LEU A 1 117 ? 129.103 89.245 141.565 1.00 93.11 90 LEU A CA 1
ATOM 645 C C . LEU A 1 117 ? 128.956 89.329 143.080 1.00 91.30 90 LEU A C 1
ATOM 646 O O . LEU A 1 117 ? 128.427 90.313 143.615 1.00 90.56 90 LEU A O 1
ATOM 651 N N . HIS A 1 118 ? 129.429 88.302 143.790 1.00 97.60 91 HIS A N 1
ATOM 652 C CA . HIS A 1 118 ? 129.311 88.288 145.244 1.00 100.90 91 HIS A CA 1
ATOM 653 C C . HIS A 1 118 ? 130.083 89.441 145.867 1.00 102.88 91 HIS A C 1
ATOM 654 O O . HIS A 1 118 ? 129.583 90.117 146.773 1.00 102.76 91 HIS A O 1
ATOM 661 N N . LYS A 1 119 ? 131.306 89.683 145.390 1.00 99.62 92 LYS A N 1
ATOM 662 C CA . LYS A 1 119 ? 132.083 90.810 145.890 1.00 99.66 92 LYS A CA 1
ATOM 663 C C . LYS A 1 119 ? 131.418 92.132 145.534 1.00 98.05 92 LYS A C 1
ATOM 664 O O . LYS A 1 119 ? 131.494 93.100 146.298 1.00 98.85 92 LYS A O 1
ATOM 670 N N . SER A 1 120 ? 130.765 92.191 144.371 1.00 83.38 93 SER A N 1
ATOM 671 C CA . SER A 1 120 ? 130.079 93.413 143.968 1.00 79.57 93 SER A CA 1
ATOM 672 C C . SER A 1 120 ? 128.939 93.746 144.923 1.00 80.14 93 SER A C 1
ATOM 673 O O . SER A 1 120 ? 128.818 94.886 145.386 1.00 80.65 93 SER A O 1
ATOM 676 N N . MET A 1 121 ? 128.090 92.763 145.236 1.00 87.23 94 MET A N 1
ATOM 677 C CA . MET A 1 121 ? 126.985 93.042 146.150 1.00 87.61 94 MET A CA 1
ATOM 678 C C . MET A 1 121 ? 127.436 93.146 147.601 1.00 86.64 94 MET A C 1
ATOM 679 O O . MET A 1 121 ? 126.805 93.863 148.386 1.00 86.82 94 MET A O 1
ATOM 684 N N . GLN A 1 122 ? 128.508 92.453 147.982 1.00 87.96 95 GLN A N 1
ATOM 685 C CA . GLN A 1 122 ? 129.007 92.553 149.348 1.00 87.07 95 GLN A CA 1
ATOM 686 C C . GLN A 1 122 ? 129.883 93.788 149.515 1.00 90.71 95 GLN A C 1
ATOM 687 O O . GLN A 1 122 ? 131.025 93.689 149.973 1.00 90.98 95 GLN A O 1
ATOM 693 N N . CYS A 1 123 ? 129.355 94.953 149.149 1.00 82.86 96 CYS A N 1
ATOM 694 C CA . CYS A 1 123 ? 130.063 96.227 149.252 1.00 75.59 96 CYS A CA 1
ATOM 695 C C . CYS A 1 123 ? 129.292 97.092 150.244 1.00 74.21 96 CYS A C 1
ATOM 696 O O . CYS A 1 123 ? 128.308 97.743 149.885 1.00 70.36 96 CYS A O 1
ATOM 699 N N . GLU A 1 124 ? 129.744 97.094 151.493 1.00 88.89 97 GLU A N 1
ATOM 700 C CA . GLU A 1 124 ? 129.024 97.784 152.551 1.00 90.22 97 GLU A CA 1
ATOM 701 C C . GLU A 1 124 ? 129.233 99.291 152.467 1.00 90.13 97 GLU A C 1
ATOM 702 O O . GLU A 1 124 ? 130.251 99.777 151.968 1.00 90.65 97 GLU A O 1
ATOM 708 N N . SER A 1 125 ? 128.246 100.031 152.967 1.00 88.52 98 SER A N 1
ATOM 709 C CA . SER A 1 125 ? 128.312 101.487 153.018 1.00 86.63 98 SER A CA 1
ATOM 710 C C . SER A 1 125 ? 127.572 101.951 154.260 1.00 89.44 98 SER A C 1
ATOM 711 O O . SER A 1 125 ? 126.360 101.744 154.371 1.00 90.35 98 SER A O 1
ATOM 714 N N . ASP A 1 126 ? 128.300 102.572 155.191 1.00 102.87 99 ASP A N 1
ATOM 715 C CA . ASP A 1 126 ? 127.680 103.030 156.431 1.00 104.49 99 ASP A CA 1
ATOM 716 C C . ASP A 1 126 ? 126.631 104.101 156.163 1.00 104.25 99 ASP A C 1
ATOM 717 O O . ASP A 1 126 ? 125.562 104.103 156.783 1.00 104.33 99 ASP A O 1
ATOM 722 N N . LEU A 1 127 ? 126.921 105.021 155.247 1.00 93.60 100 LEU A N 1
ATOM 723 C CA . LEU A 1 127 ? 125.974 106.077 154.918 1.00 91.68 100 LEU A CA 1
ATOM 724 C C . LEU A 1 127 ? 124.744 105.498 154.229 1.00 90.31 100 LEU A C 1
ATOM 725 O O . LEU A 1 127 ? 124.839 104.559 153.434 1.00 88.79 100 LEU A O 1
ATOM 730 N N . SER A 1 128 ? 123.579 106.067 154.543 1.00 89.02 101 SER A N 1
ATOM 731 C CA . SER A 1 128 ? 122.313 105.632 153.953 1.00 88.58 101 SER A CA 1
ATOM 732 C C . SER A 1 128 ? 122.130 106.312 152.596 1.00 87.99 101 SER A C 1
ATOM 733 O O . SER A 1 128 ? 121.272 107.174 152.394 1.00 89.18 101 SER A O 1
ATOM 736 N N . LEU A 1 129 ? 122.968 105.900 151.650 1.00 70.76 102 LEU A N 1
ATOM 737 C CA . LEU A 1 129 ? 122.975 106.457 150.307 1.00 70.08 102 LEU A CA 1
ATOM 738 C C . LEU A 1 129 ? 122.580 105.386 149.301 1.00 66.28 102 LEU A C 1
ATOM 739 O O . LEU A 1 129 ? 122.806 104.193 149.520 1.00 65.99 102 LEU A O 1
ATOM 744 N N . GLY A 1 130 ? 121.980 105.825 148.198 1.00 59.58 103 GLY A N 1
ATOM 745 C CA . GLY A 1 130 ? 121.596 104.915 147.139 1.00 55.40 103 GLY A CA 1
ATOM 746 C C . GLY A 1 130 ? 122.778 104.160 146.573 1.00 55.39 103 GLY A C 1
ATOM 747 O O . GLY A 1 130 ? 123.743 104.765 146.096 1.00 68.67 103 GLY A O 1
ATOM 748 N N . ARG A 1 131 ? 122.711 102.835 146.619 1.00 62.07 104 ARG A N 1
ATOM 749 C CA . ARG A 1 131 ? 123.815 101.999 146.174 1.00 60.65 104 ARG A CA 1
ATOM 750 C C . ARG A 1 131 ? 123.763 101.818 144.664 1.00 61.23 104 ARG A C 1
ATOM 751 O O . ARG A 1 131 ? 122.720 101.460 144.110 1.00 68.01 104 ARG A O 1
ATOM 759 N N . ARG A 1 132 ? 124.887 102.063 143.999 1.00 46.85 105 ARG A N 1
ATOM 760 C CA . ARG A 1 132 ? 125.023 101.794 142.578 1.00 45.33 105 ARG A CA 1
ATOM 761 C C . ARG A 1 132 ? 126.286 100.981 142.363 1.00 48.28 105 ARG A C 1
ATOM 762 O O . ARG A 1 132 ? 127.297 101.206 143.032 1.00 58.49 105 ARG A O 1
ATOM 770 N N . TYR A 1 133 ? 126.219 100.025 141.445 1.00 56.01 106 TYR A N 1
ATOM 771 C CA . TYR A 1 133 ? 127.338 99.146 141.154 1.00 54.63 106 TYR A CA 1
ATOM 772 C C . TYR A 1 133 ? 127.773 99.349 139.712 1.00 53.69 106 TYR A C 1
ATOM 773 O O . TYR A 1 133 ? 126.954 99.639 138.836 1.00 70.48 106 TYR A O 1
ATOM 782 N N . SER A 1 134 ? 129.072 99.207 139.471 1.00 31.48 107 SER A N 1
ATOM 783 C CA . SER A 1 134 ? 129.602 99.355 138.124 1.00 40.45 107 SER A CA 1
ATOM 784 C C . SER A 1 134 ? 130.806 98.444 137.969 1.00 40.60 107 SER A C 1
ATOM 785 O O . SER A 1 134 ? 131.669 98.397 138.851 1.00 51.54 107 SER A O 1
ATOM 788 N N . ILE A 1 135 ? 130.851 97.716 136.859 1.00 50.99 108 ILE A N 1
ATOM 789 C CA . ILE A 1 135 ? 131.975 96.852 136.522 1.00 52.61 108 ILE A CA 1
ATOM 790 C C . ILE A 1 135 ? 132.590 97.382 135.237 1.00 57.58 108 ILE A C 1
ATOM 791 O O . ILE A 1 135 ? 131.904 97.491 134.213 1.00 68.05 108 ILE A O 1
ATOM 796 N N . VAL A 1 136 ? 133.875 97.711 135.289 1.00 51.35 109 VAL A N 1
ATOM 797 C CA . VAL A 1 136 ? 134.593 98.286 134.159 1.00 57.11 109 VAL A CA 1
ATOM 798 C C . VAL A 1 136 ? 135.612 97.263 133.684 1.00 57.16 109 VAL A C 1
ATOM 799 O O . VAL A 1 136 ? 136.442 96.787 134.469 1.00 60.61 109 VAL A O 1
ATOM 803 N N . THR A 1 137 ? 135.540 96.915 132.402 1.00 68.53 110 THR A N 1
ATOM 804 C CA . THR A 1 137 ? 136.432 95.931 131.813 1.00 74.38 110 THR A CA 1
ATOM 805 C C . THR A 1 137 ? 136.930 96.440 130.471 1.00 78.52 110 THR A C 1
ATOM 806 O O . THR A 1 137 ? 136.218 97.148 129.755 1.00 78.86 110 THR A O 1
ATOM 810 N N . GLU A 1 138 ? 138.168 96.075 130.138 1.00 84.70 111 GLU A N 1
ATOM 811 C CA . GLU A 1 138 ? 138.693 96.382 128.813 1.00 85.74 111 GLU A CA 1
ATOM 812 C C . GLU A 1 138 ? 138.092 95.465 127.755 1.00 86.90 111 GLU A C 1
ATOM 813 O O . GLU A 1 138 ? 137.823 95.902 126.631 1.00 83.47 111 GLU A O 1
ATOM 819 N N . GLU A 1 139 ? 137.871 94.200 128.099 1.00 94.04 112 GLU A N 1
ATOM 820 C CA . GLU A 1 139 ? 137.313 93.235 127.166 1.00 93.25 112 GLU A CA 1
ATOM 821 C C . GLU A 1 139 ? 135.803 93.418 127.042 1.00 93.62 112 GLU A C 1
ATOM 822 O O . GLU A 1 139 ? 135.144 93.994 127.911 1.00 94.63 112 GLU A O 1
ATOM 828 N N . LYS A 1 140 ? 135.256 92.905 125.941 1.00 90.69 113 LYS A N 1
ATOM 829 C CA . LYS A 1 140 ? 133.848 93.090 125.627 1.00 88.26 113 LYS A CA 1
ATOM 830 C C . LYS A 1 140 ? 132.977 92.171 126.482 1.00 91.10 113 LYS A C 1
ATOM 831 O O . LYS A 1 140 ? 133.459 91.414 127.328 1.00 93.34 113 LYS A O 1
ATOM 837 N N . VAL A 1 141 ? 131.669 92.239 126.250 1.00 94.57 114 VAL A N 1
ATOM 838 C CA . VAL A 1 141 ? 130.676 91.559 127.070 1.00 98.18 114 VAL A CA 1
ATOM 839 C C . VAL A 1 141 ? 129.886 90.594 126.195 1.00 100.72 114 VAL A C 1
ATOM 840 O O . VAL A 1 141 ? 129.547 90.910 125.049 1.00 98.04 114 VAL A O 1
ATOM 844 N N . ASN A 1 142 ? 129.610 89.409 126.736 1.00 110.74 115 ASN A N 1
ATOM 845 C CA . ASN A 1 142 ? 128.872 88.387 126.012 1.00 109.75 115 ASN A CA 1
ATOM 846 C C . ASN A 1 142 ? 127.398 88.773 125.887 1.00 108.29 115 ASN A C 1
ATOM 847 O O . ASN A 1 142 ? 126.920 89.735 126.495 1.00 108.17 115 ASN A O 1
ATOM 852 N N . LYS A 1 143 ? 126.674 87.998 125.076 1.00 106.29 116 LYS A N 1
ATOM 853 C CA . LYS A 1 143 ? 125.254 88.256 124.860 1.00 107.61 116 LYS A CA 1
ATOM 854 C C . LYS A 1 143 ? 124.437 88.029 126.126 1.00 107.33 116 LYS A C 1
ATOM 855 O O . LYS A 1 143 ? 123.427 88.710 126.340 1.00 106.65 116 LYS A O 1
ATOM 861 N N . THR A 1 144 ? 124.853 87.085 126.975 1.00 107.07 117 THR A N 1
ATOM 862 C CA . THR A 1 144 ? 124.104 86.806 128.197 1.00 107.88 117 THR A CA 1
ATOM 863 C C . THR A 1 144 ? 124.090 88.011 129.130 1.00 108.08 117 THR A C 1
ATOM 864 O O . THR A 1 144 ? 123.065 88.310 129.754 1.00 105.54 117 THR A O 1
ATOM 868 N N . LEU A 1 145 ? 125.215 88.714 129.240 1.00 102.65 118 LEU A N 1
ATOM 869 C CA . LEU A 1 145 ? 125.330 89.887 130.095 1.00 100.61 118 LEU A CA 1
ATOM 870 C C . LEU A 1 145 ? 125.139 91.190 129.331 1.00 97.87 118 LEU A C 1
ATOM 871 O O . LEU A 1 145 ? 125.331 92.266 129.906 1.00 100.46 118 LEU A O 1
ATOM 876 N N . GLU A 1 146 ? 124.765 91.119 128.051 1.00 95.17 119 GLU A N 1
ATOM 877 C CA . GLU A 1 146 ? 124.627 92.322 127.238 1.00 97.94 119 GLU A CA 1
ATOM 878 C C . GLU A 1 146 ? 123.577 93.276 127.789 1.00 96.72 119 GLU A C 1
ATOM 879 O O . GLU A 1 146 ? 123.660 94.483 127.538 1.00 98.24 119 GLU A O 1
ATOM 885 N N . TYR A 1 147 ? 122.598 92.767 128.541 1.00 87.22 120 TYR A N 1
ATOM 886 C CA . TYR A 1 147 ? 121.590 93.638 129.136 1.00 87.34 120 TYR A CA 1
ATOM 887 C C . TYR A 1 147 ? 122.206 94.624 130.118 1.00 91.57 120 TYR A C 1
ATOM 888 O O . TYR A 1 147 ? 121.669 95.718 130.320 1.00 93.03 120 TYR A O 1
ATOM 897 N N . LEU A 1 148 ? 123.333 94.260 130.732 1.00 84.56 121 LEU A N 1
ATOM 898 C CA . LEU A 1 148 ? 123.949 95.130 131.727 1.00 75.81 121 LEU A CA 1
ATOM 899 C C . LEU A 1 148 ? 124.619 96.339 131.087 1.00 75.64 121 LEU A C 1
ATOM 900 O O . LEU A 1 148 ? 124.752 97.383 131.735 1.00 82.65 121 LEU A O 1
ATOM 905 N N . THR A 1 149 ? 125.043 96.220 129.827 1.00 77.67 122 THR A N 1
ATOM 906 C CA . THR A 1 149 ? 125.811 97.288 129.193 1.00 79.62 122 THR A CA 1
ATOM 907 C C . THR A 1 149 ? 124.995 98.569 129.063 1.00 81.01 122 THR A C 1
ATOM 908 O O . THR A 1 149 ? 125.509 99.667 129.310 1.00 80.79 122 THR A O 1
ATOM 912 N N . ILE A 1 150 ? 123.721 98.454 128.683 1.00 88.95 123 ILE A N 1
ATOM 913 C CA . ILE A 1 150 ? 122.893 99.641 128.527 1.00 92.14 123 ILE A CA 1
ATOM 914 C C . ILE A 1 150 ? 122.710 100.318 129.883 1.00 92.02 123 ILE A C 1
ATOM 915 O O . ILE A 1 150 ? 122.644 99.663 130.931 1.00 94.65 123 ILE A O 1
ATOM 920 N N . SER A 1 151 ? 122.643 101.646 129.861 1.00 89.35 124 SER A N 1
ATOM 921 C CA . SER A 1 151 ? 122.418 102.399 131.082 1.00 89.49 124 SER A CA 1
ATOM 922 C C . SER A 1 151 ? 121.033 102.079 131.643 1.00 92.08 124 SER A C 1
ATOM 923 O O . SER A 1 151 ? 120.089 101.834 130.886 1.00 94.48 124 SER A O 1
ATOM 926 N N . PRO A 1 152 ? 120.885 102.066 132.971 1.00 94.99 125 PRO A N 1
ATOM 927 C CA . PRO A 1 152 ? 119.573 101.747 133.559 1.00 96.71 125 PRO A CA 1
ATOM 928 C C . PRO A 1 152 ? 118.476 102.721 133.168 1.00 97.23 125 PRO A C 1
ATOM 929 O O . PRO A 1 152 ? 117.296 102.354 133.224 1.00 95.16 125 PRO A O 1
ATOM 933 N N . ASN A 1 153 ? 118.823 103.947 132.773 1.00 100.37 126 ASN A N 1
ATOM 934 C CA . ASN A 1 153 ? 117.824 104.921 132.354 1.00 99.89 126 ASN A CA 1
ATOM 935 C C . ASN A 1 153 ? 117.124 104.533 131.059 1.00 100.47 126 ASN A C 1
ATOM 936 O O . ASN A 1 153 ? 116.082 105.117 130.742 1.00 101.28 126 ASN A O 1
ATOM 941 N N . ALA A 1 154 ? 117.662 103.574 130.310 1.00 98.34 127 ALA A N 1
ATOM 942 C CA . ALA A 1 154 ? 117.098 103.138 129.037 1.00 99.24 127 ALA A CA 1
ATOM 943 C C . ALA A 1 154 ? 116.881 101.630 129.043 1.00 100.12 127 ALA A C 1
ATOM 944 O O . ALA A 1 154 ? 117.230 100.919 128.098 1.00 100.93 127 ALA A O 1
ATOM 946 N N . ARG A 1 155 ? 116.299 101.121 130.128 1.00 97.33 128 ARG A N 1
ATOM 947 C CA . ARG A 1 155 ? 115.982 99.704 130.254 1.00 97.53 128 ARG A CA 1
ATOM 948 C C . ARG A 1 155 ? 114.494 99.458 130.464 1.00 99.35 128 ARG A C 1
ATOM 949 O O . ARG A 1 155 ? 114.108 98.345 130.838 1.00 99.70 128 ARG A O 1
ATOM 957 N N . LEU A 1 156 ? 113.650 100.469 130.241 1.00 110.49 129 LEU A N 1
ATOM 958 C CA . LEU A 1 156 ? 112.224 100.322 130.514 1.00 111.11 129 LEU A CA 1
ATOM 959 C C . LEU A 1 156 ? 111.577 99.291 129.596 1.00 111.12 129 LEU A C 1
ATOM 960 O O . LEU A 1 156 ? 110.776 98.465 130.050 1.00 108.37 129 LEU A O 1
ATOM 965 N N . ASP A 1 157 ? 111.909 99.320 128.306 1.00 118.19 130 ASP A N 1
ATOM 966 C CA . ASP A 1 157 ? 111.277 98.447 127.327 1.00 119.25 130 ASP A CA 1
ATOM 967 C C . ASP A 1 157 ? 112.218 97.416 126.726 1.00 118.00 130 ASP A C 1
ATOM 968 O O . ASP A 1 157 ? 111.742 96.464 126.098 1.00 118.52 130 ASP A O 1
ATOM 973 N N . LYS A 1 158 ? 113.525 97.577 126.889 1.00 112.09 131 LYS A N 1
ATOM 974 C CA . LYS A 1 158 ? 114.460 96.630 126.306 1.00 112.11 131 LYS A CA 1
ATOM 975 C C . LYS A 1 158 ? 114.366 95.286 127.027 1.00 113.24 131 LYS A C 1
ATOM 976 O O . LYS A 1 158 ? 114.101 95.244 128.232 1.00 111.84 131 LYS A O 1
ATOM 982 N N . PRO A 1 159 ? 114.566 94.181 126.322 1.00 116.27 132 PRO A N 1
ATOM 983 C CA . PRO A 1 159 ? 114.515 92.860 126.951 1.00 115.27 132 PRO A CA 1
ATOM 984 C C . PRO A 1 159 ? 115.858 92.511 127.585 1.00 114.39 132 PRO A C 1
ATOM 985 O O . PRO A 1 159 ? 116.791 93.310 127.614 1.00 114.44 132 PRO A O 1
ATOM 989 N N . GLY A 1 160 ? 115.946 91.285 128.085 1.00 109.41 133 GLY A N 1
ATOM 990 C CA . GLY A 1 160 ? 117.165 90.803 128.692 1.00 110.18 133 GLY A CA 1
ATOM 991 C C . GLY A 1 160 ? 117.218 90.878 130.198 1.00 108.68 133 GLY A C 1
ATOM 992 O O . GLY A 1 160 ? 118.285 90.631 130.772 1.00 109.45 133 GLY A O 1
ATOM 993 N N . ARG A 1 161 ? 116.107 91.197 130.859 1.00 102.82 134 ARG A N 1
ATOM 994 C CA . ARG A 1 161 ? 116.118 91.403 132.303 1.00 103.97 134 ARG A CA 1
ATOM 995 C C . ARG A 1 161 ? 115.736 90.139 133.070 1.00 106.58 134 ARG A C 1
ATOM 996 O O . ARG A 1 161 ? 116.515 89.649 133.892 1.00 104.92 134 ARG A O 1
ATOM 1004 N N . GLN A 1 162 ? 114.544 89.599 132.802 1.00 111.88 135 GLN A N 1
ATOM 1005 C CA . GLN A 1 162 ? 113.990 88.554 133.659 1.00 111.27 135 GLN A CA 1
ATOM 1006 C C . GLN A 1 162 ? 114.797 87.262 133.585 1.00 111.95 135 GLN A C 1
ATOM 1007 O O . GLN A 1 162 ? 115.101 86.654 134.621 1.00 112.98 135 GLN A O 1
ATOM 1013 N N . GLU A 1 163 ? 115.139 86.813 132.375 1.00 110.65 136 GLU A N 1
ATOM 1014 C CA . GLU A 1 163 ? 115.879 85.560 132.259 1.00 111.41 136 GLU A CA 1
ATOM 1015 C C . GLU A 1 163 ? 117.287 85.700 132.823 1.00 111.86 136 GLU A C 1
ATOM 1016 O O . GLU A 1 163 ? 117.804 84.769 133.447 1.00 110.84 136 GLU A O 1
ATOM 1022 N N . LEU A 1 164 ? 117.915 86.862 132.634 1.00 110.77 137 LEU A N 1
ATOM 1023 C CA . LEU A 1 164 ? 119.217 87.099 133.250 1.00 110.07 137 LEU A CA 1
ATOM 1024 C C . LEU A 1 164 ? 119.111 87.060 134.771 1.00 109.57 137 LEU A C 1
ATOM 1025 O O . LEU A 1 164 ? 119.961 86.467 135.448 1.00 110.27 137 LEU A O 1
ATOM 1030 N N . ILE A 1 165 ? 118.058 87.670 135.324 1.00 107.64 138 ILE A N 1
ATOM 1031 C CA . ILE A 1 165 ? 117.874 87.687 136.774 1.00 109.05 138 ILE A CA 1
ATOM 1032 C C . ILE A 1 165 ? 117.709 86.271 137.309 1.00 108.57 138 ILE A C 1
ATOM 1033 O O . ILE A 1 165 ? 118.342 85.887 138.300 1.00 107.36 138 ILE A O 1
ATOM 1038 N N . ASP A 1 166 ? 116.856 85.470 136.664 1.00 114.08 139 ASP A N 1
ATOM 1039 C CA . ASP A 1 166 ? 116.624 84.126 137.185 1.00 115.11 139 ASP A CA 1
ATOM 1040 C C . ASP A 1 166 ? 117.830 83.219 136.969 1.00 114.94 139 ASP A C 1
ATOM 1041 O O . ASP A 1 166 ? 118.100 82.352 137.806 1.00 113.80 139 ASP A O 1
ATOM 1046 N N . ASP A 1 167 ? 118.574 83.406 135.875 1.00 114.26 140 ASP A N 1
ATOM 1047 C CA . ASP A 1 167 ? 119.809 82.652 135.689 1.00 116.01 140 ASP A CA 1
ATOM 1048 C C . ASP A 1 167 ? 120.814 82.975 136.786 1.00 114.74 140 ASP A C 1
ATOM 1049 O O . ASP A 1 167 ? 121.441 82.070 137.354 1.00 113.99 140 ASP A O 1
ATOM 1054 N N . LEU A 1 168 ? 120.976 84.262 137.104 1.00 110.12 141 LEU A N 1
ATOM 1055 C CA . LEU A 1 168 ? 121.890 84.644 138.174 1.00 111.53 141 LEU A CA 1
ATOM 1056 C C . LEU A 1 168 ? 121.434 84.086 139.515 1.00 110.88 141 LEU A C 1
ATOM 1057 O O . LEU A 1 168 ? 122.252 83.599 140.303 1.00 110.63 141 LEU A O 1
ATOM 1062 N N . ASN A 1 169 ? 120.129 84.149 139.792 1.00 112.24 142 ASN A N 1
ATOM 1063 C CA . ASN A 1 169 ? 119.615 83.625 141.053 1.00 111.26 142 ASN A CA 1
ATOM 1064 C C . ASN A 1 169 ? 119.834 82.121 141.158 1.00 111.19 142 ASN A C 1
ATOM 1065 O O . ASN A 1 169 ? 120.200 81.612 142.223 1.00 111.96 142 ASN A O 1
ATOM 1070 N N . LYS A 1 170 ? 119.608 81.392 140.062 1.00 111.30 143 LYS A N 1
ATOM 1071 C CA . LYS A 1 170 ? 119.826 79.950 140.071 1.00 114.01 143 LYS A CA 1
ATOM 1072 C C . LYS A 1 170 ? 121.298 79.616 140.275 1.00 115.74 143 LYS A C 1
ATOM 1073 O O . LYS A 1 170 ? 121.635 78.713 141.049 1.00 115.49 143 LYS A O 1
ATOM 1079 N N . ARG A 1 171 ? 122.191 80.338 139.594 1.00 111.60 144 ARG A N 1
ATOM 1080 C CA . ARG A 1 171 ? 123.615 80.045 139.722 1.00 109.92 144 ARG A CA 1
ATOM 1081 C C . ARG A 1 171 ? 124.158 80.457 141.084 1.00 110.20 144 ARG A C 1
ATOM 1082 O O . ARG A 1 171 ? 125.149 79.886 141.552 1.00 109.31 144 ARG A O 1
ATOM 1090 N N . THR A 1 172 ? 123.534 81.440 141.731 1.00 118.98 145 THR A N 1
ATOM 1091 C CA . THR A 1 172 ? 123.953 81.906 143.045 1.00 119.36 145 THR A CA 1
ATOM 1092 C C . THR A 1 172 ? 123.061 81.384 144.165 1.00 117.82 145 THR A C 1
ATOM 1093 O O . THR A 1 172 ? 123.232 81.793 145.318 1.00 118.33 145 THR A O 1
ATOM 1097 N N . ASP A 1 173 ? 122.118 80.494 143.848 1.00 122.27 146 ASP A N 1
ATOM 1098 C CA . ASP A 1 173 ? 121.247 79.862 144.842 1.00 125.09 146 ASP A CA 1
ATOM 1099 C C . ASP A 1 173 ? 120.465 80.894 145.653 1.00 125.89 146 ASP A C 1
ATOM 1100 O O . ASP A 1 173 ? 120.329 80.774 146.873 1.00 125.58 146 ASP A O 1
ATOM 1105 N N . ASN A 1 174 ? 119.945 81.915 144.968 1.00 117.94 147 ASN A N 1
ATOM 1106 C CA . ASN A 1 174 ? 119.083 82.932 145.573 1.00 116.28 147 ASN A CA 1
ATOM 1107 C C . ASN A 1 174 ? 119.784 83.627 146.743 1.00 117.36 147 ASN A C 1
ATOM 1108 O O . ASN A 1 174 ? 119.376 83.524 147.902 1.00 116.61 147 ASN A O 1
ATOM 1113 N N . PHE A 1 175 ? 120.859 84.339 146.417 1.00 111.60 148 PHE A N 1
ATOM 1114 C CA . PHE A 1 175 ? 121.663 84.999 147.437 1.00 110.94 148 PHE A CA 1
ATOM 1115 C C . PHE A 1 175 ? 120.956 86.257 147.929 1.00 109.34 148 PHE A C 1
ATOM 1116 O O . PHE A 1 175 ? 120.648 87.158 147.142 1.00 108.96 148 PHE A O 1
ATOM 1124 N N . LEU A 1 176 ? 120.707 86.316 149.235 1.00 104.25 149 LEU A N 1
ATOM 1125 C CA . LEU A 1 176 ? 120.292 87.531 149.919 1.00 105.04 149 LEU A CA 1
ATOM 1126 C C . LEU A 1 176 ? 121.374 87.902 150.922 1.00 108.59 149 LEU A C 1
ATOM 1127 O O . LEU A 1 176 ? 121.753 87.079 151.762 1.00 110.20 149 LEU A O 1
ATOM 1132 N N . THR A 1 177 ? 121.871 89.133 150.834 1.00 104.57 150 THR A N 1
ATOM 1133 C CA . THR A 1 177 ? 122.965 89.563 151.688 1.00 101.63 150 THR A CA 1
ATOM 1134 C C . THR A 1 177 ? 122.450 89.918 153.081 1.00 102.68 150 THR A C 1
ATOM 1135 O O . THR A 1 177 ? 121.249 89.880 153.363 1.00 104.11 150 THR A O 1
ATOM 1139 N N . ASP A 1 178 ? 123.384 90.269 153.970 1.00 110.22 151 ASP A N 1
ATOM 1140 C CA . ASP A 1 178 ? 123.020 90.655 155.328 1.00 112.12 151 ASP A CA 1
ATOM 1141 C C . ASP A 1 178 ? 122.175 91.920 155.359 1.00 111.52 151 ASP A C 1
ATOM 1142 O O . ASP A 1 178 ? 121.444 92.141 156.331 1.00 112.21 151 ASP A O 1
ATOM 1147 N N . SER A 1 179 ? 122.257 92.753 154.325 1.00 102.06 152 SER A N 1
ATOM 1148 C CA . SER A 1 179 ? 121.439 93.951 154.215 1.00 101.23 152 SER A CA 1
ATOM 1149 C C . SER A 1 179 ? 120.182 93.724 153.386 1.00 100.54 152 SER A C 1
ATOM 1150 O O . SER A 1 179 ? 119.512 94.694 153.018 1.00 100.42 152 SER A O 1
ATOM 1153 N N . GLY A 1 180 ? 119.851 92.473 153.086 1.00 103.99 153 GLY A N 1
ATOM 1154 C CA . GLY A 1 180 ? 118.676 92.173 152.286 1.00 106.64 153 GLY A CA 1
ATOM 1155 C C . GLY A 1 180 ? 118.763 92.646 150.852 1.00 105.52 153 GLY A C 1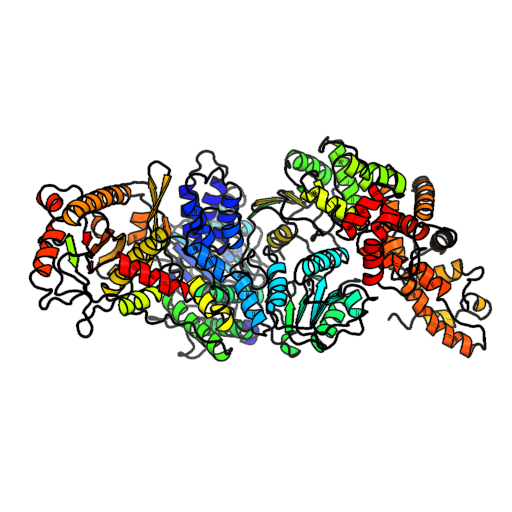
ATOM 1156 O O . GLY A 1 180 ? 117.785 93.189 150.323 1.00 105.22 153 GLY A O 1
ATOM 1157 N N . ILE A 1 181 ? 119.908 92.455 150.208 1.00 97.22 154 ILE A N 1
ATOM 1158 C CA . ILE A 1 181 ? 120.110 92.858 148.822 1.00 96.99 154 ILE A CA 1
ATOM 1159 C C . ILE A 1 181 ? 119.975 91.614 147.955 1.00 95.13 154 ILE A C 1
ATOM 1160 O O . ILE A 1 181 ? 120.787 90.687 148.050 1.00 92.94 154 ILE A O 1
ATOM 1165 N N . SER A 1 182 ? 118.952 91.592 147.109 1.00 94.15 155 SER A N 1
ATOM 1166 C CA . SER A 1 182 ? 118.718 90.476 146.209 1.00 94.35 155 SER A CA 1
ATOM 1167 C C . SER A 1 182 ? 119.491 90.669 144.907 1.00 95.12 155 SER A C 1
ATOM 1168 O O . SER A 1 182 ? 119.988 91.754 144.601 1.00 95.75 155 SER A O 1
ATOM 1171 N N . VAL A 1 183 ? 119.587 89.586 144.133 1.00 95.21 156 VAL A N 1
ATOM 1172 C CA . VAL A 1 183 ? 120.257 89.658 142.838 1.00 95.25 156 VAL A CA 1
ATOM 1173 C C . VAL A 1 183 ? 119.491 90.579 141.897 1.00 93.11 156 VAL A C 1
ATOM 1174 O O . VAL A 1 183 ? 120.084 91.299 141.085 1.00 91.42 156 VAL A O 1
ATOM 1178 N N . SER A 1 184 ? 118.160 90.576 141.996 1.00 92.49 157 SER A N 1
ATOM 1179 C CA . SER A 1 184 ? 117.362 91.510 141.209 1.00 91.47 157 SER A CA 1
ATOM 1180 C C . SER A 1 184 ? 117.696 92.952 141.569 1.00 91.49 157 SER A C 1
ATOM 1181 O O . SER A 1 184 ? 117.795 93.813 140.686 1.00 95.28 157 SER A O 1
ATOM 1184 N N . ASP A 1 185 ? 117.876 93.233 142.863 1.00 85.97 158 ASP A N 1
ATOM 1185 C CA . ASP A 1 185 ? 118.259 94.576 143.285 1.00 87.73 158 ASP A CA 1
ATOM 1186 C C . ASP A 1 185 ? 119.599 94.979 142.685 1.00 84.47 158 ASP A C 1
ATOM 1187 O O . ASP A 1 185 ? 119.773 96.120 142.241 1.00 79.63 158 ASP A O 1
ATOM 1192 N N . TRP A 1 186 ? 120.562 94.055 142.669 1.00 76.91 159 TRP A N 1
ATOM 1193 C CA . TRP A 1 186 ? 121.835 94.323 142.011 1.00 73.88 159 TRP A CA 1
ATOM 1194 C C . TRP A 1 186 ? 121.653 94.545 140.517 1.00 71.08 159 TRP A C 1
ATOM 1195 O O . TRP A 1 186 ? 122.411 95.304 139.905 1.00 78.00 159 TRP A O 1
ATOM 1206 N N . ILE A 1 187 ? 120.658 93.891 139.915 1.00 77.93 160 ILE A N 1
ATOM 1207 C CA . ILE A 1 187 ? 120.413 94.060 138.487 1.00 80.03 160 ILE A CA 1
ATOM 1208 C C . ILE A 1 187 ? 119.859 95.450 138.196 1.00 78.27 160 ILE A C 1
ATOM 1209 O O . ILE A 1 187 ? 120.261 96.100 137.223 1.00 78.06 160 ILE A O 1
ATOM 1214 N N . ASP A 1 188 ? 118.936 95.934 139.033 1.00 85.72 161 ASP A N 1
ATOM 1215 C CA . ASP A 1 188 ? 118.358 97.254 138.795 1.00 84.99 161 ASP A CA 1
ATOM 1216 C C . ASP A 1 188 ? 119.385 98.372 138.911 1.00 84.91 161 ASP A C 1
ATOM 1217 O O . ASP A 1 188 ? 119.157 99.460 138.373 1.00 86.06 161 ASP A O 1
ATOM 1222 N N . ALA A 1 189 ? 120.504 98.135 139.597 1.00 75.44 162 ALA A N 1
ATOM 1223 C CA . ALA A 1 189 ? 121.578 99.120 139.734 1.00 75.14 162 ALA A CA 1
ATOM 1224 C C . ALA A 1 189 ? 122.884 98.442 139.333 1.00 71.72 162 ALA A C 1
ATOM 1225 O O . ALA A 1 189 ? 123.622 97.942 140.185 1.00 73.47 162 ALA A O 1
ATOM 1227 N N . ALA A 1 190 ? 123.166 98.432 138.034 1.00 61.31 163 ALA A N 1
ATOM 1228 C CA . ALA A 1 190 ? 124.407 97.863 137.514 1.00 60.33 163 ALA A CA 1
ATOM 1229 C C . ALA A 1 190 ? 124.602 98.400 136.108 1.00 67.53 163 ALA A C 1
ATOM 1230 O O . ALA A 1 190 ? 123.712 98.258 135.264 1.00 79.12 163 ALA A O 1
ATOM 1232 N N . THR A 1 191 ? 125.755 99.008 135.855 1.00 58.39 164 THR A N 1
ATOM 1233 C CA . THR A 1 191 ? 126.006 99.761 134.631 1.00 59.85 164 THR A CA 1
ATOM 1234 C C . THR A 1 191 ? 127.352 99.377 134.036 1.00 63.02 164 THR A C 1
ATOM 1235 O O . THR A 1 191 ? 128.208 100.226 133.788 1.00 70.69 164 THR A O 1
ATOM 1239 N N . TRP A 1 192 ? 127.565 98.077 133.840 1.00 46.96 165 TRP A N 1
ATOM 1240 C CA . TRP A 1 192 ? 128.799 97.551 133.267 1.00 46.27 165 TRP A CA 1
ATOM 1241 C C . TRP A 1 192 ? 129.240 98.370 132.062 1.00 56.59 165 TRP A C 1
ATOM 1242 O O . TRP A 1 192 ? 128.531 98.448 131.055 1.00 59.42 165 TRP A O 1
ATOM 1253 N N . GLU A 1 193 ? 130.418 98.982 132.167 1.00 63.24 166 GLU A N 1
ATOM 1254 C CA . GLU A 1 193 ? 130.982 99.803 131.105 1.00 60.63 166 GLU A CA 1
ATOM 1255 C C . GLU A 1 193 ? 132.136 99.073 130.436 1.00 62.32 166 GLU A C 1
ATOM 1256 O O . GLU A 1 193 ? 132.958 98.440 131.106 1.00 64.89 166 GLU A O 1
ATOM 1262 N N . VAL A 1 194 ? 132.196 99.173 129.113 1.00 65.29 167 VAL A N 1
ATOM 1263 C CA . VAL A 1 194 ? 133.269 98.590 128.320 1.00 66.58 167 VAL A CA 1
ATOM 1264 C C . VAL A 1 194 ? 134.031 99.729 127.662 1.00 71.67 167 VAL A C 1
ATOM 1265 O O . VAL A 1 194 ? 133.438 100.553 126.954 1.00 73.35 167 VAL A O 1
ATOM 1269 N N . PHE A 1 195 ? 135.338 99.780 127.898 1.00 73.87 168 PHE A N 1
ATOM 1270 C CA . PHE A 1 195 ? 136.220 100.747 127.262 1.00 72.21 168 PHE A CA 1
ATOM 1271 C C . PHE A 1 195 ? 137.106 100.017 126.264 1.00 72.20 168 PHE A C 1
ATOM 1272 O O . PHE A 1 195 ? 137.697 98.984 126.593 1.00 75.10 168 PHE A O 1
ATOM 1280 N N . SER A 1 196 ? 137.186 100.553 125.043 1.00 83.65 169 SER A N 1
ATOM 1281 C CA . SER A 1 196 ? 137.866 99.843 123.964 1.00 85.83 169 SER A CA 1
ATOM 1282 C C . SER A 1 196 ? 139.343 99.635 124.273 1.00 87.18 169 SER A C 1
ATOM 1283 O O . SER A 1 196 ? 139.885 98.548 124.041 1.00 88.67 169 SER A O 1
ATOM 1286 N N . SER A 1 197 ? 140.010 100.658 124.796 1.00 84.57 170 SER A N 1
ATOM 1287 C CA . SER A 1 197 ? 141.434 100.566 125.089 1.00 84.35 170 SER A CA 1
ATOM 1288 C C . SER A 1 197 ? 141.788 101.626 126.123 1.00 87.11 170 SER A C 1
ATOM 1289 O O . SER A 1 197 ? 140.950 102.435 126.529 1.00 91.16 170 SER A O 1
ATOM 1292 N N . LEU A 1 198 ? 143.052 101.609 126.548 1.00 81.31 171 LEU A N 1
ATOM 1293 C CA . LEU A 1 198 ? 143.520 102.557 127.552 1.00 78.89 171 LEU A CA 1
ATOM 1294 C C . LEU A 1 198 ? 143.522 103.985 127.019 1.00 80.32 171 LEU A C 1
ATOM 1295 O O . LEU A 1 198 ? 143.212 104.927 127.761 1.00 76.65 171 LEU A O 1
ATOM 1300 N N . ARG A 1 199 ? 143.869 104.162 125.741 1.00 83.38 172 ARG A N 1
ATOM 1301 C CA . ARG A 1 199 ? 143.955 105.499 125.166 1.00 82.66 172 ARG A CA 1
ATOM 1302 C C . ARG A 1 199 ? 142.601 106.192 125.139 1.00 82.08 172 ARG A C 1
ATOM 1303 O O . ARG A 1 199 ? 142.537 107.416 125.285 1.00 85.77 172 ARG A O 1
ATOM 1311 N N . GLU A 1 200 ? 141.514 105.442 124.950 1.00 69.14 173 GLU A N 1
ATOM 1312 C CA . GLU A 1 200 ? 140.190 106.054 125.005 1.00 66.98 173 GLU A CA 1
ATOM 1313 C C . GLU A 1 200 ? 139.929 106.667 126.375 1.00 67.60 173 GLU A C 1
ATOM 1314 O O . GLU A 1 200 ? 139.504 107.826 126.477 1.00 67.30 173 GLU A O 1
ATOM 1320 N N . LEU A 1 201 ? 140.198 105.906 127.440 1.00 61.73 174 LEU A N 1
ATOM 1321 C CA . LEU A 1 201 ? 140.028 106.422 128.794 1.00 62.84 174 LEU A CA 1
ATOM 1322 C C . LEU A 1 201 ? 140.925 107.625 129.037 1.00 66.12 174 LEU A C 1
ATOM 1323 O O . LEU A 1 201 ? 140.510 108.603 129.672 1.00 64.95 174 LEU A O 1
ATOM 1328 N N . GLU A 1 202 ? 142.163 107.568 128.542 1.00 60.92 175 GLU A N 1
ATOM 1329 C CA . GLU A 1 202 ? 143.052 108.718 128.660 1.00 53.55 175 GLU A CA 1
ATOM 1330 C C . GLU A 1 202 ? 142.459 109.943 127.981 1.00 58.02 175 GLU A C 1
ATOM 1331 O O . GLU A 1 202 ? 142.555 111.058 128.502 1.00 53.51 175 GLU A O 1
ATOM 1337 N N . LEU A 1 203 ? 141.862 109.757 126.804 1.00 59.96 176 LEU A N 1
ATOM 1338 C CA . LEU A 1 203 ? 141.273 110.879 126.084 1.00 50.49 176 LEU A CA 1
ATOM 1339 C C . LEU A 1 203 ? 140.095 111.473 126.842 1.00 51.02 176 LEU A C 1
ATOM 1340 O O . LEU A 1 203 ? 139.976 112.700 126.937 1.00 51.79 176 LEU A O 1
ATOM 1345 N N . LEU A 1 204 ? 139.216 110.632 127.399 1.00 50.53 177 LEU A N 1
ATOM 1346 C CA . LEU A 1 204 ? 138.125 111.192 128.198 1.00 49.65 177 LEU A CA 1
ATOM 1347 C C . LEU A 1 204 ? 138.658 111.932 129.417 1.00 49.96 177 LEU A C 1
ATOM 1348 O O . LEU A 1 204 ? 138.155 113.006 129.764 1.00 50.31 177 LEU A O 1
ATOM 1353 N N . GLY A 1 205 ? 139.677 111.381 130.079 1.00 35.88 178 GLY A N 1
ATOM 1354 C CA . GLY A 1 205 ? 140.234 112.058 131.240 1.00 35.12 178 GLY A CA 1
ATOM 1355 C C . GLY A 1 205 ? 140.867 113.395 130.902 1.00 45.29 178 GLY A C 1
ATOM 1356 O O . GLY A 1 205 ? 140.665 114.386 131.610 1.00 49.27 178 GLY A O 1
ATOM 1357 N N . ILE A 1 206 ? 141.636 113.445 129.813 1.00 42.15 179 ILE A N 1
ATOM 1358 C CA . ILE A 1 206 ? 142.291 114.687 129.417 1.00 23.50 179 ILE A CA 1
ATOM 1359 C C . ILE A 1 206 ? 141.262 115.718 128.970 1.00 33.41 179 ILE A C 1
ATOM 1360 O O . ILE A 1 206 ? 141.401 116.914 129.254 1.00 42.88 179 ILE A O 1
ATOM 1365 N N . LYS A 1 207 ? 140.217 115.279 128.263 1.00 35.25 180 LYS A N 1
ATOM 1366 C CA . LYS A 1 207 ? 139.137 116.192 127.908 1.00 33.17 180 LYS A CA 1
ATOM 1367 C C . LYS A 1 207 ? 138.451 116.732 129.153 1.00 36.60 180 LYS A C 1
ATOM 1368 O O . LYS A 1 207 ? 138.114 117.920 129.222 1.00 47.10 180 LYS A O 1
ATOM 1374 N N . ASN A 1 208 ? 138.240 115.873 130.151 1.00 35.44 181 ASN A N 1
ATOM 1375 C CA . ASN A 1 208 ? 137.667 116.329 131.410 1.00 30.55 181 ASN A CA 1
ATOM 1376 C C . ASN A 1 208 ? 138.555 117.379 132.060 1.00 30.86 181 ASN A C 1
ATOM 1377 O O . ASN A 1 208 ? 138.062 118.394 132.558 1.00 36.76 181 ASN A O 1
ATOM 1382 N N . ILE A 1 209 ? 139.870 117.157 132.045 1.00 25.31 182 ILE A N 1
ATOM 1383 C CA . ILE A 1 209 ? 140.802 118.100 132.662 1.00 22.87 182 ILE A CA 1
ATOM 1384 C C . ILE A 1 209 ? 140.765 119.444 131.941 1.00 34.58 182 ILE A C 1
ATOM 1385 O O . ILE A 1 209 ? 140.705 120.506 132.573 1.00 32.76 182 ILE A O 1
ATOM 1390 N N . ARG A 1 210 ? 140.797 119.416 130.606 1.00 43.70 183 ARG A N 1
ATOM 1391 C CA . ARG A 1 210 ? 140.789 120.654 129.830 1.00 23.51 183 ARG A CA 1
ATOM 1392 C C . ARG A 1 210 ? 139.495 121.429 130.043 1.00 13.60 183 ARG A C 1
ATOM 1393 O O . ARG A 1 210 ? 139.512 122.641 130.301 1.00 33.09 183 ARG A O 1
ATOM 1401 N N . LEU A 1 211 ? 138.357 120.739 129.950 1.00 13.60 184 LEU A N 1
ATOM 1402 C CA . LEU A 1 211 ? 137.079 121.403 130.161 1.00 18.48 184 LEU A CA 1
ATOM 1403 C C . LEU A 1 211 ? 136.973 121.944 131.578 1.00 28.84 184 LEU A C 1
ATOM 1404 O O . LEU A 1 211 ? 136.439 123.038 131.788 1.00 26.47 184 LEU A O 1
ATOM 1409 N N . ALA A 1 212 ? 137.474 121.188 132.561 1.00 34.09 185 ALA A N 1
ATOM 1410 C CA . ALA A 1 212 ? 137.446 121.630 133.949 1.00 29.02 185 ALA A CA 1
ATOM 1411 C C . ALA A 1 212 ? 138.247 122.906 134.130 1.00 32.95 185 ALA A C 1
ATOM 1412 O O . ALA A 1 212 ? 137.804 123.840 134.806 1.00 39.92 185 ALA A O 1
ATOM 1414 N N . SER A 1 213 ? 139.438 122.960 133.533 1.00 36.98 186 SER A N 1
ATOM 1415 C CA . SER A 1 213 ? 140.210 124.195 133.554 1.00 24.55 186 SER A CA 1
ATOM 1416 C C . SER A 1 213 ? 139.405 125.343 132.965 1.00 23.48 186 SER A C 1
ATOM 1417 O O . SER A 1 213 ? 139.320 126.424 133.561 1.00 23.43 186 SER A O 1
ATOM 1420 N N . GLN A 1 214 ? 138.766 125.105 131.817 1.00 38.19 187 GLN A N 1
ATOM 1421 C CA . GLN A 1 214 ? 138.057 126.182 131.132 1.00 31.13 187 GLN A CA 1
ATOM 1422 C C . GLN A 1 214 ? 136.892 126.720 131.957 1.00 39.25 187 GLN A C 1
ATOM 1423 O O . GLN A 1 214 ? 136.678 127.936 132.007 1.00 42.80 187 GLN A O 1
ATOM 1429 N N . ASP A 1 215 ? 136.117 125.846 132.601 1.00 41.63 188 ASP A N 1
ATOM 1430 C CA . ASP A 1 215 ? 134.930 126.347 133.291 1.00 44.75 188 ASP A CA 1
ATOM 1431 C C . ASP A 1 215 ? 135.145 126.556 134.784 1.00 44.34 188 ASP A C 1
ATOM 1432 O O . ASP A 1 215 ? 134.214 126.991 135.469 1.00 46.77 188 ASP A O 1
ATOM 1437 N N . LEU A 1 216 ? 136.333 126.266 135.308 1.00 41.60 189 LEU A N 1
ATOM 1438 C CA . LEU A 1 216 ? 136.631 126.560 136.701 1.00 35.56 189 LEU A CA 1
ATOM 1439 C C . LEU A 1 216 ? 137.576 127.737 136.866 1.00 37.44 189 LEU A C 1
ATOM 1440 O O . LEU A 1 216 ? 137.544 128.399 137.908 1.00 42.95 189 LEU A O 1
ATOM 1445 N N . HIS A 1 217 ? 138.414 128.018 135.865 1.00 24.11 190 HIS A N 1
ATOM 1446 C CA . HIS A 1 217 ? 139.336 129.136 135.941 1.00 29.95 190 HIS A CA 1
ATOM 1447 C C . HIS A 1 217 ? 139.275 130.054 134.730 1.00 32.80 190 HIS A C 1
ATOM 1448 O O . HIS A 1 217 ? 140.017 131.041 134.688 1.00 30.89 190 HIS A O 1
ATOM 1455 N N . GLY A 1 218 ? 138.417 129.768 133.754 1.00 30.40 191 GLY A N 1
ATOM 1456 C CA . GLY A 1 218 ? 138.371 130.572 132.546 1.00 23.53 191 GLY A CA 1
ATOM 1457 C C . GLY A 1 218 ? 139.672 130.572 131.780 1.00 27.14 191 GLY A C 1
ATOM 1458 O O . GLY A 1 218 ? 140.000 131.564 131.123 1.00 44.84 191 GLY A O 1
ATOM 1459 N N . VAL A 1 219 ? 140.426 129.480 131.849 1.00 26.90 192 VAL A N 1
ATOM 1460 C CA . VAL A 1 219 ? 141.769 129.410 131.293 1.00 23.23 192 VAL A CA 1
ATOM 1461 C C . VAL A 1 219 ? 141.848 128.206 130.369 1.00 28.57 192 VAL A C 1
ATOM 1462 O O . VAL A 1 219 ? 141.516 127.086 130.771 1.00 45.12 192 VAL A O 1
ATOM 1466 N N . ILE A 1 220 ? 142.283 128.437 129.139 1.00 28.96 193 ILE A N 1
ATOM 1467 C CA . ILE A 1 220 ? 142.553 127.362 128.196 1.00 31.80 193 ILE A CA 1
ATOM 1468 C C . ILE A 1 220 ? 143.998 126.929 128.380 1.00 29.28 193 ILE A C 1
ATOM 1469 O O . ILE A 1 220 ? 144.907 127.767 128.400 1.00 34.56 193 ILE A O 1
ATOM 1474 N N . LEU A 1 221 ? 144.212 125.625 128.533 1.00 31.95 194 LEU A N 1
ATOM 1475 C CA . LEU A 1 221 ? 145.555 125.117 128.769 1.00 35.21 194 LEU A CA 1
ATOM 1476 C C . LEU A 1 221 ? 146.464 125.461 127.596 1.00 32.67 194 LEU A C 1
ATOM 1477 O O . LEU A 1 221 ? 146.045 125.438 126.436 1.00 38.57 194 LEU A O 1
ATOM 1482 N N . SER A 1 222 ? 147.718 125.791 127.912 1.00 21.50 195 SER A N 1
ATOM 1483 C CA . SER A 1 222 ? 148.635 126.296 126.896 1.00 22.94 195 SER A CA 1
ATOM 1484 C C . SER A 1 222 ? 148.910 125.257 125.819 1.00 31.82 195 SER A C 1
ATOM 1485 O O . SER A 1 222 ? 149.008 125.594 124.634 1.00 44.31 195 SER A O 1
ATOM 1488 N N . SER A 1 223 ? 149.055 123.993 126.204 1.00 30.72 196 SER A N 1
ATOM 1489 C CA . SER A 1 223 ? 149.365 122.950 125.240 1.00 33.49 196 SER A CA 1
ATOM 1490 C C . SER A 1 223 ? 148.788 121.630 125.725 1.00 42.24 196 SER A C 1
ATOM 1491 O O . SER A 1 223 ? 148.252 121.527 126.831 1.00 46.69 196 SER A O 1
ATOM 1494 N N . GLU A 1 224 ? 148.902 120.612 124.871 1.00 49.42 197 GLU A N 1
ATOM 1495 C CA . GLU A 1 224 ? 148.505 119.266 125.262 1.00 45.02 197 GLU A CA 1
ATOM 1496 C C . GLU A 1 224 ? 149.476 118.651 126.256 1.00 46.46 197 GLU A C 1
ATOM 1497 O O . GLU A 1 224 ? 149.083 117.762 127.020 1.00 51.60 197 GLU A O 1
ATOM 1503 N N . THR A 1 225 ? 150.732 119.105 126.265 1.00 43.84 198 THR A N 1
ATOM 1504 C CA . THR A 1 225 ? 151.699 118.574 127.218 1.00 42.97 198 THR A CA 1
ATOM 1505 C C . THR A 1 225 ? 151.295 118.901 128.647 1.00 45.36 198 THR A C 1
ATOM 1506 O O . THR A 1 225 ? 151.503 118.091 129.554 1.00 59.00 198 THR A O 1
ATOM 1510 N N . VAL A 1 226 ? 150.709 120.078 128.871 1.00 39.20 199 VAL A N 1
ATOM 1511 C CA . VAL A 1 226 ? 150.261 120.428 130.215 1.00 44.62 199 VAL A CA 1
ATOM 1512 C C . VAL A 1 226 ? 149.130 119.511 130.664 1.00 50.96 199 VAL A C 1
ATOM 1513 O O . VAL A 1 226 ? 149.112 119.036 131.806 1.00 52.65 199 VAL A O 1
ATOM 1517 N N . ALA A 1 227 ? 148.153 119.270 129.787 1.00 47.62 200 ALA A N 1
ATOM 1518 C CA . ALA A 1 227 ? 147.050 118.387 130.145 1.00 37.22 200 ALA A CA 1
ATOM 1519 C C . ALA A 1 227 ? 147.547 116.974 130.409 1.00 32.01 200 ALA A C 1
ATOM 1520 O O . ALA A 1 227 ? 147.104 116.317 131.358 1.00 48.67 200 ALA A O 1
ATOM 1522 N N . GLU A 1 228 ? 148.479 116.494 129.586 1.00 31.39 201 GLU A N 1
ATOM 1523 C CA . GLU A 1 228 ? 149.051 115.174 129.819 1.00 44.27 201 GLU A CA 1
ATOM 1524 C C . GLU A 1 228 ? 149.831 115.133 131.127 1.00 51.58 201 GLU A C 1
ATOM 1525 O O . GLU A 1 228 ? 149.820 114.119 131.831 1.00 58.19 201 GLU A O 1
ATOM 1531 N N . ASP A 1 229 ? 150.512 116.227 131.474 1.00 45.21 202 ASP A N 1
ATOM 1532 C CA . ASP A 1 229 ? 151.242 116.278 132.736 1.00 37.40 202 ASP A CA 1
ATOM 1533 C C . ASP A 1 229 ? 150.295 116.251 133.928 1.00 48.32 202 ASP A C 1
ATOM 1534 O O . ASP A 1 229 ? 150.575 115.590 134.933 1.00 65.02 202 ASP A O 1
ATOM 1539 N N . ILE A 1 230 ? 149.173 116.967 133.840 1.00 37.64 203 ILE A N 1
ATOM 1540 C CA . ILE A 1 230 ? 148.185 116.925 134.917 1.00 35.36 203 ILE A CA 1
ATOM 1541 C C . ILE A 1 230 ? 147.592 115.526 135.036 1.00 34.01 203 ILE A C 1
ATOM 1542 O O . ILE A 1 230 ? 147.382 115.014 136.144 1.00 31.78 203 ILE A O 1
ATOM 1547 N N . TRP A 1 231 ? 147.314 114.887 133.899 1.00 34.01 204 TRP A N 1
ATOM 1548 C CA . TRP A 1 231 ? 146.816 113.516 133.917 1.00 32.76 204 TRP A CA 1
ATOM 1549 C C . TRP A 1 231 ? 147.822 112.575 134.567 1.00 39.74 204 TRP A C 1
ATOM 1550 O O . TRP A 1 231 ? 147.451 111.715 135.374 1.00 55.20 204 TRP A O 1
ATOM 1561 N N . CYS A 1 232 ? 149.105 112.730 134.233 1.00 42.03 205 CYS A N 1
ATOM 1562 C CA . CYS A 1 232 ? 150.142 111.886 134.816 1.00 45.15 205 CYS A CA 1
ATOM 1563 C C . CYS A 1 232 ? 150.278 112.129 136.313 1.00 45.30 205 CYS A C 1
ATOM 1564 O O . CYS A 1 232 ? 150.498 111.187 137.080 1.00 56.05 205 CYS A O 1
ATOM 1567 N N . ARG A 1 233 ? 150.166 113.384 136.745 1.00 44.29 206 ARG A N 1
ATOM 1568 C CA . ARG A 1 233 ? 150.244 113.681 138.170 1.00 43.72 206 ARG A CA 1
ATOM 1569 C C . ARG A 1 233 ? 149.061 113.085 138.923 1.00 50.97 206 ARG A C 1
ATOM 1570 O O . ARG A 1 233 ? 149.223 112.571 140.035 1.00 58.83 206 ARG A O 1
ATOM 1578 N N . ILE A 1 234 ? 147.866 113.138 138.332 1.00 41.75 207 ILE A N 1
ATOM 1579 C CA . ILE A 1 234 ? 146.703 112.508 138.953 1.00 41.55 207 ILE A CA 1
ATOM 1580 C C . ILE A 1 234 ? 146.892 110.997 139.032 1.00 34.51 207 ILE A C 1
ATOM 1581 O O . ILE A 1 234 ? 146.555 110.364 140.042 1.00 46.07 207 ILE A O 1
ATOM 1586 N N . LEU A 1 235 ? 147.432 110.395 137.970 1.00 33.72 208 LEU A N 1
ATOM 1587 C CA . LEU A 1 235 ? 147.706 108.961 137.991 1.00 40.43 208 LEU A CA 1
ATOM 1588 C C . LEU A 1 235 ? 148.710 108.607 139.082 1.00 51.32 208 LEU A C 1
ATOM 1589 O O . LEU A 1 235 ? 148.540 107.611 139.796 1.00 60.32 208 LEU A O 1
ATOM 1594 N N . ASP A 1 236 ? 149.765 109.413 139.223 1.00 52.90 209 ASP A N 1
ATOM 1595 C CA . ASP A 1 236 ? 150.748 109.182 140.276 1.00 50.27 209 ASP A CA 1
ATOM 1596 C C . ASP A 1 236 ? 150.116 109.314 141.654 1.00 48.06 209 ASP A C 1
ATOM 1597 O O . ASP A 1 236 ? 150.432 108.541 142.565 1.00 59.42 209 ASP A O 1
ATOM 1602 N N . THR A 1 237 ? 149.232 110.297 141.829 1.00 34.25 210 THR A N 1
ATOM 1603 C CA . THR A 1 237 ? 148.530 110.448 143.099 1.00 40.79 210 THR A CA 1
ATOM 1604 C C . THR A 1 237 ? 147.705 109.208 143.412 1.00 45.43 210 THR A C 1
ATOM 1605 O O . THR A 1 237 ? 147.736 108.690 144.535 1.00 48.35 210 THR A O 1
ATOM 1609 N N . VAL A 1 238 ? 146.963 108.716 142.421 1.00 50.68 211 VAL A N 1
ATOM 1610 C CA . VAL A 1 238 ? 146.087 107.571 142.640 1.00 41.22 211 VAL A CA 1
ATOM 1611 C C . VAL A 1 238 ? 146.902 106.326 142.972 1.00 42.95 211 VAL A C 1
ATOM 1612 O O . VAL A 1 238 ? 146.582 105.587 143.910 1.00 41.62 211 VAL A O 1
ATOM 1616 N N . THR A 1 239 ? 147.972 106.083 142.219 1.00 51.34 212 THR A N 1
ATOM 1617 C CA . THR A 1 239 ? 148.787 104.892 142.416 1.00 53.40 212 THR A CA 1
ATOM 1618 C C . THR A 1 239 ? 149.885 105.071 143.456 1.00 61.41 212 THR A C 1
ATOM 1619 O O . THR A 1 239 ? 150.553 104.089 143.797 1.00 59.21 212 THR A O 1
ATOM 1623 N N . ARG A 1 240 ? 150.082 106.288 143.968 1.00 67.35 213 ARG A N 1
ATOM 1624 C CA . ARG A 1 240 ? 151.104 106.572 144.979 1.00 63.74 213 ARG A CA 1
ATOM 1625 C C . ARG A 1 240 ? 152.491 106.137 144.512 1.00 66.69 213 ARG A C 1
ATOM 1626 O O . ARG A 1 240 ? 153.259 105.534 145.264 1.00 69.74 213 ARG A O 1
ATOM 1634 N N . LYS A 1 241 ? 152.817 106.447 143.260 1.00 65.63 214 LYS A N 1
ATOM 1635 C CA . LYS A 1 241 ? 154.097 106.095 142.660 1.00 67.20 214 LYS A CA 1
ATOM 1636 C C . LYS A 1 241 ? 154.890 107.342 142.291 1.00 71.49 214 LYS A C 1
ATOM 1637 O O . LYS A 1 241 ? 155.505 107.419 141.226 1.00 73.29 214 LYS A O 1
ATOM 1643 N N . GLY A 1 242 ? 154.886 108.337 143.174 1.00 71.07 215 GLY A N 1
ATOM 1644 C CA . GLY A 1 242 ? 155.605 109.569 142.920 1.00 69.36 215 GLY A CA 1
ATOM 1645 C C . GLY A 1 242 ? 156.195 110.185 144.171 1.00 70.52 215 GLY A C 1
ATOM 1646 O O . GLY A 1 242 ? 156.804 109.488 144.987 1.00 71.39 215 GLY A O 1
ATOM 1647 N N . GLU A 1 243 ? 156.019 111.494 144.334 1.00 82.48 216 GLU A N 1
ATOM 1648 C CA . GLU A 1 243 ? 156.555 112.220 145.474 1.00 80.43 216 GLU A CA 1
ATOM 1649 C C . GLU A 1 243 ? 155.446 113.075 146.076 1.00 80.32 216 GLU A C 1
ATOM 1650 O O . GLU A 1 243 ? 154.541 113.531 145.371 1.00 82.68 216 GLU A O 1
ATOM 1656 N N . HIS A 1 244 ? 155.528 113.286 147.392 1.00 73.73 217 HIS A N 1
ATOM 1657 C CA . HIS A 1 244 ? 154.386 113.798 148.146 1.00 73.32 217 HIS A CA 1
ATOM 1658 C C . HIS A 1 244 ? 153.982 115.203 147.708 1.00 73.43 217 HIS A C 1
ATOM 1659 O O . HIS A 1 244 ? 152.791 115.534 147.704 1.00 77.37 217 HIS A O 1
ATOM 1666 N N . SER A 1 245 ? 154.952 116.054 147.366 1.00 75.66 218 SER A N 1
ATOM 1667 C CA . SER A 1 245 ? 154.617 117.429 147.003 1.00 77.81 218 SER A CA 1
ATOM 1668 C C . SER A 1 245 ? 153.747 117.476 145.752 1.00 80.56 218 SER A C 1
ATOM 1669 O O . SER A 1 245 ? 152.780 118.244 145.689 1.00 82.22 218 SER A O 1
ATOM 1672 N N . ARG A 1 246 ? 154.073 116.664 144.749 1.00 70.44 219 ARG A N 1
ATOM 1673 C CA . ARG A 1 246 ? 153.268 116.575 143.531 1.00 66.50 219 ARG A CA 1
ATOM 1674 C C . ARG A 1 246 ? 152.201 115.488 143.684 1.00 66.76 219 ARG A C 1
ATOM 1675 O O . ARG A 1 246 ? 152.176 114.482 142.976 1.00 68.53 219 ARG A O 1
ATOM 1683 N N . ARG A 1 247 ? 151.305 115.719 144.639 1.00 60.28 220 ARG A N 1
ATOM 1684 C CA . ARG A 1 247 ? 150.283 114.747 144.993 1.00 54.96 220 ARG A CA 1
ATOM 1685 C C . ARG A 1 247 ? 149.088 115.478 145.583 1.00 56.06 220 ARG A C 1
ATOM 1686 O O . ARG A 1 247 ? 149.253 116.464 146.305 1.00 59.64 220 ARG A O 1
ATOM 1694 N N . ILE A 1 248 ? 147.887 114.992 145.268 1.00 45.92 221 ILE A N 1
ATOM 1695 C CA . ILE A 1 248 ? 146.680 115.564 145.847 1.00 48.83 221 ILE A CA 1
ATOM 1696 C C . ILE A 1 248 ? 146.643 115.246 147.334 1.00 46.90 221 ILE A C 1
ATOM 1697 O O . ILE A 1 248 ? 146.828 114.094 147.746 1.00 49.83 221 ILE A O 1
ATOM 1702 N N . HIS A 1 249 ? 146.412 116.271 148.149 1.00 58.69 222 HIS A N 1
ATOM 1703 C CA . HIS A 1 249 ? 146.441 116.094 149.593 1.00 58.70 222 HIS A CA 1
ATOM 1704 C C . HIS A 1 249 ? 145.286 115.219 150.056 1.00 58.63 222 HIS A C 1
ATOM 1705 O O . HIS A 1 249 ? 144.154 115.350 149.584 1.00 58.15 222 HIS A O 1
ATOM 1712 N N . SER A 1 250 ? 145.581 114.322 150.992 1.00 70.10 223 SER A N 1
ATOM 1713 C CA . SER A 1 250 ? 144.583 113.449 151.595 1.00 65.87 223 SER A CA 1
ATOM 1714 C C . SER A 1 250 ? 144.713 113.545 153.106 1.00 68.30 223 SER A C 1
ATOM 1715 O O . SER A 1 250 ? 145.785 113.269 153.654 1.00 65.84 223 SER A O 1
ATOM 1718 N N . ALA A 1 251 ? 143.627 113.944 153.776 1.00 79.77 224 ALA A N 1
ATOM 1719 C CA . ALA A 1 251 ? 143.642 113.990 155.235 1.00 80.93 224 ALA A CA 1
ATOM 1720 C C . ALA A 1 251 ? 143.922 112.611 155.812 1.00 77.39 224 ALA A C 1
ATOM 1721 O O . ALA A 1 251 ? 144.698 112.469 156.764 1.00 78.57 224 ALA A O 1
ATOM 1723 N N . ASP A 1 252 ? 143.296 111.586 155.247 1.00 77.62 225 ASP A N 1
ATOM 1724 C CA . ASP A 1 252 ? 143.658 110.201 155.485 1.00 78.31 225 ASP A CA 1
ATOM 1725 C C . ASP A 1 252 ? 143.866 109.537 154.134 1.00 79.49 225 ASP A C 1
ATOM 1726 O O . ASP A 1 252 ? 143.253 109.930 153.138 1.00 86.63 225 ASP A O 1
ATOM 1731 N N . ASP A 1 253 ? 144.736 108.531 154.101 1.00 72.87 226 ASP A N 1
ATOM 1732 C CA . ASP A 1 253 ? 144.986 107.817 152.856 1.00 75.95 226 ASP A CA 1
ATOM 1733 C C . ASP A 1 253 ? 143.723 107.092 152.411 1.00 78.34 226 ASP A C 1
ATOM 1734 O O . ASP A 1 253 ? 142.725 107.088 153.137 1.00 80.88 226 ASP A O 1
ATOM 1739 N N . LYS A 1 254 ? 143.753 106.512 151.210 1.00 71.79 227 LYS A N 1
ATOM 1740 C CA . LYS A 1 254 ? 142.693 105.727 150.576 1.00 73.96 227 LYS A CA 1
ATOM 1741 C C . LYS A 1 254 ? 141.483 106.559 150.163 1.00 74.38 227 LYS A C 1
ATOM 1742 O O . LYS A 1 254 ? 140.583 106.022 149.506 1.00 79.43 227 LYS A O 1
ATOM 1748 N N . SER A 1 255 ? 141.439 107.850 150.484 1.00 54.90 228 SER A N 1
ATOM 1749 C CA . SER A 1 255 ? 140.292 108.683 150.155 1.00 51.05 228 SER A CA 1
ATOM 1750 C C . SER A 1 255 ? 140.760 110.053 149.693 1.00 55.02 228 SER A C 1
ATOM 1751 O O . SER A 1 255 ? 141.714 110.609 150.243 1.00 66.67 228 SER A O 1
ATOM 1754 N N . TYR A 1 256 ? 140.081 110.591 148.682 1.00 45.39 229 TYR A N 1
ATOM 1755 C CA . TYR A 1 256 ? 140.366 111.919 148.155 1.00 41.45 229 TYR A CA 1
ATOM 1756 C C . TYR A 1 256 ? 139.084 112.735 148.143 1.00 38.73 229 TYR A C 1
ATOM 1757 O O . TYR A 1 256 ? 138.084 112.316 147.554 1.00 50.38 229 TYR A O 1
ATOM 1766 N N . LEU A 1 257 ? 139.114 113.890 148.793 1.00 28.95 230 LEU A N 1
ATOM 1767 C CA . LEU A 1 257 ? 137.963 114.776 148.821 1.00 23.49 230 LEU A CA 1
ATOM 1768 C C . LEU A 1 257 ? 138.029 115.769 147.667 1.00 29.68 230 LEU A C 1
ATOM 1769 O O . LEU A 1 257 ? 139.095 116.048 147.114 1.00 44.99 230 LEU A O 1
ATOM 1774 N N . ARG A 1 258 ? 136.862 116.293 147.298 1.00 29.67 231 ARG A N 1
ATOM 1775 C CA . ARG A 1 258 ? 136.798 117.227 146.176 1.00 38.92 231 ARG A CA 1
ATOM 1776 C C . ARG A 1 258 ? 137.558 118.524 146.424 1.00 44.34 231 ARG A C 1
ATOM 1777 O O . ARG A 1 258 ? 138.281 118.962 145.514 1.00 47.05 231 ARG A O 1
ATOM 1785 N N . PRO A 1 259 ? 137.431 119.202 147.575 1.00 43.69 232 PRO A N 1
ATOM 1786 C CA . PRO A 1 259 ? 138.173 120.467 147.746 1.00 37.16 232 PRO A CA 1
ATOM 1787 C C . PRO A 1 259 ? 139.681 120.328 147.617 1.00 33.50 232 PRO A C 1
ATOM 1788 O O . PRO A 1 259 ? 140.335 121.232 147.080 1.00 46.46 232 PRO A O 1
ATOM 1792 N N . ASP A 1 260 ? 140.259 119.225 148.097 1.00 30.04 233 ASP A N 1
ATOM 1793 C CA . ASP A 1 260 ? 141.698 119.029 147.951 1.00 38.75 233 ASP A CA 1
ATOM 1794 C C . ASP A 1 260 ? 142.089 118.931 146.484 1.00 40.42 233 ASP A C 1
ATOM 1795 O O . ASP A 1 260 ? 143.069 119.551 146.046 1.00 53.76 233 ASP A O 1
ATOM 1800 N N . LEU A 1 261 ? 141.323 118.164 145.706 1.00 24.49 234 LEU A N 1
ATOM 1801 C CA . LEU A 1 261 ? 141.585 118.058 144.277 1.00 32.77 234 LEU A CA 1
ATOM 1802 C C . LEU A 1 261 ? 141.400 119.401 143.585 1.00 39.71 234 LEU A C 1
ATOM 1803 O O . LEU A 1 261 ? 142.160 119.746 142.674 1.00 47.26 234 LEU A O 1
ATOM 1808 N N . LEU A 1 262 ? 140.393 120.170 144.000 1.00 31.13 235 LEU A N 1
ATOM 1809 C CA . LEU A 1 262 ? 140.169 121.480 143.402 1.00 23.65 235 LEU A CA 1
ATOM 1810 C C . LEU A 1 262 ? 141.343 122.413 143.662 1.00 31.49 235 LEU A C 1
ATOM 1811 O O . LEU A 1 262 ? 141.785 123.128 142.757 1.00 43.10 235 LEU A O 1
ATOM 1816 N N . GLU A 1 263 ? 141.863 122.421 144.891 1.00 27.85 236 GLU A N 1
ATOM 1817 C CA . GLU A 1 263 ? 143.000 123.286 145.197 1.00 28.69 236 GLU A CA 1
ATOM 1818 C C . GLU A 1 263 ? 144.251 122.837 144.448 1.00 30.67 236 GLU A C 1
ATOM 1819 O O . GLU A 1 263 ? 145.017 123.672 143.948 1.00 45.45 236 GLU A O 1
ATOM 1825 N N . TRP A 1 264 ? 144.462 121.523 144.332 1.00 20.92 237 TRP A N 1
ATOM 1826 C CA . TRP A 1 264 ? 145.607 121.025 143.578 1.00 23.92 237 TRP A CA 1
ATOM 1827 C C . TRP A 1 264 ? 145.505 121.407 142.105 1.00 40.72 237 TRP A C 1
ATOM 1828 O O . TRP A 1 264 ? 146.487 121.854 141.493 1.00 51.35 237 TRP A O 1
ATOM 1839 N N . PHE A 1 265 ? 144.313 121.260 141.524 1.00 31.56 238 PHE A N 1
ATOM 1840 C CA . PHE A 1 265 ? 144.107 121.631 140.130 1.00 24.57 238 PHE A CA 1
ATOM 1841 C C . PHE A 1 265 ? 144.270 123.130 139.927 1.00 32.90 238 PHE A C 1
ATOM 1842 O O . PHE A 1 265 ? 144.794 123.566 138.898 1.00 41.25 238 PHE A O 1
ATOM 1850 N N . LYS A 1 266 ? 143.811 123.937 140.886 1.00 30.31 239 LYS A N 1
ATOM 1851 C CA . LYS A 1 266 ? 144.013 125.377 140.786 1.00 25.73 239 LYS A CA 1
ATOM 1852 C C . LYS A 1 266 ? 145.494 125.719 140.794 1.00 23.40 239 LYS A C 1
ATOM 1853 O O . LYS A 1 266 ? 145.944 126.571 140.022 1.00 40.19 239 LYS A O 1
ATOM 1859 N N . GLN A 1 267 ? 146.269 125.064 141.661 1.00 36.20 240 GLN A N 1
ATOM 1860 C CA . GLN A 1 267 ? 147.711 125.283 141.656 1.00 38.08 240 GLN A CA 1
ATOM 1861 C C . GLN A 1 267 ? 148.313 124.925 140.302 1.00 41.76 240 GLN A C 1
ATOM 1862 O O . GLN A 1 267 ? 149.154 125.662 139.773 1.00 48.18 240 GLN A O 1
ATOM 1868 N N . ARG A 1 268 ? 147.881 123.805 139.719 1.00 33.05 241 ARG A N 1
ATOM 1869 C CA . ARG A 1 268 ? 148.396 123.415 138.407 1.00 31.05 241 ARG A CA 1
ATOM 1870 C C . ARG A 1 268 ? 148.025 124.433 137.330 1.00 35.99 241 ARG A C 1
ATOM 1871 O O . ARG A 1 268 ? 148.835 124.744 136.447 1.00 40.63 241 ARG A O 1
ATOM 1879 N N . VAL A 1 269 ? 146.801 124.958 137.381 1.00 34.26 242 VAL A N 1
ATOM 1880 C CA . VAL A 1 269 ? 146.354 125.916 136.372 1.00 33.53 242 VAL A CA 1
ATOM 1881 C C . VAL A 1 269 ? 147.125 127.228 136.489 1.00 39.64 242 VAL A C 1
ATOM 1882 O O . VAL A 1 269 ? 147.525 127.821 135.479 1.00 45.14 242 VAL A O 1
ATOM 1886 N N . GLU A 1 270 ? 147.342 127.711 137.715 1.00 41.25 243 GLU A N 1
ATOM 1887 C CA . GLU A 1 270 ? 148.150 128.917 137.867 1.00 29.05 243 GLU A CA 1
ATOM 1888 C C . GLU A 1 270 ? 149.599 128.668 137.467 1.00 35.90 243 GLU A C 1
ATOM 1889 O O . GLU A 1 270 ? 150.269 129.584 136.980 1.00 51.90 243 GLU A O 1
ATOM 1895 N N . ASP A 1 271 ? 150.098 127.443 137.651 1.00 38.53 244 ASP A N 1
ATOM 1896 C CA . ASP A 1 271 ? 151.415 127.103 137.121 1.00 36.20 244 ASP A CA 1
ATOM 1897 C C . ASP A 1 271 ? 151.438 127.224 135.602 1.00 45.17 244 ASP A C 1
ATOM 1898 O O . ASP A 1 271 ? 152.403 127.745 135.024 1.00 55.64 244 ASP A O 1
ATOM 1903 N N . ASP A 1 272 ? 150.387 126.731 134.941 1.00 48.24 245 ASP A N 1
ATOM 1904 C CA . ASP A 1 272 ? 150.238 126.944 133.502 1.00 47.52 245 ASP A CA 1
ATOM 1905 C C . ASP A 1 272 ? 150.296 128.420 133.148 1.00 44.07 245 ASP A C 1
ATOM 1906 O O . ASP A 1 272 ? 151.013 128.826 132.228 1.00 42.80 245 ASP A O 1
ATOM 1911 N N . GLN A 1 273 ? 149.513 129.233 133.854 1.00 47.83 246 GLN A N 1
ATOM 1912 C CA . GLN A 1 273 ? 149.434 130.652 133.525 1.00 43.30 246 GLN A CA 1
ATOM 1913 C C . GLN A 1 273 ? 150.782 131.337 133.714 1.00 54.41 246 GLN A C 1
ATOM 1914 O O . GLN A 1 273 ? 151.154 132.218 132.930 1.00 60.95 246 GLN A O 1
ATOM 1920 N N . SER A 1 274 ? 151.525 130.950 134.751 1.00 55.80 247 SER A N 1
ATOM 1921 C CA . SER A 1 274 ? 152.846 131.529 134.974 1.00 50.96 247 SER A CA 1
ATOM 1922 C C . SER A 1 274 ? 153.821 131.126 133.873 1.00 51.26 247 SER A C 1
ATOM 1923 O O . SER A 1 274 ? 154.505 131.980 133.297 1.00 52.14 247 SER A O 1
ATOM 1926 N N . ARG A 1 275 ? 153.901 129.829 133.564 1.00 57.53 248 ARG A N 1
ATOM 1927 C CA . ARG A 1 275 ? 154.854 129.374 132.555 1.00 57.11 248 ARG A CA 1
ATOM 1928 C C . ARG A 1 275 ? 154.434 129.723 131.132 1.00 58.26 248 ARG A C 1
ATOM 1929 O O . ARG A 1 275 ? 155.240 129.560 130.209 1.00 63.74 248 ARG A O 1
ATOM 1937 N N . SER A 1 276 ? 153.203 130.181 130.924 1.00 64.27 249 SER A N 1
ATOM 1938 C CA . SER A 1 276 ? 152.759 130.569 129.592 1.00 68.33 249 SER A CA 1
ATOM 1939 C C . SER A 1 276 ? 152.958 132.050 129.302 1.00 62.66 249 SER A C 1
ATOM 1940 O O . SER A 1 276 ? 152.693 132.485 128.177 1.00 62.73 249 SER A O 1
ATOM 1943 N N . GLY A 1 277 ? 153.415 132.829 130.280 1.00 58.72 250 GLY A N 1
ATOM 1944 C CA . GLY A 1 277 ? 153.611 134.249 130.103 1.00 61.59 250 GLY A CA 1
ATOM 1945 C C . GLY A 1 277 ? 152.397 135.102 130.391 1.00 63.56 250 GLY A C 1
ATOM 1946 O O . GLY A 1 277 ? 152.516 136.334 130.408 1.00 66.46 250 GLY A O 1
ATOM 1947 N N . ARG A 1 278 ? 151.235 134.494 130.622 1.00 63.17 251 ARG A N 1
ATOM 1948 C CA . ARG A 1 278 ? 150.041 135.250 130.973 1.00 65.52 251 ARG A CA 1
ATOM 1949 C C . ARG A 1 278 ? 150.140 135.708 132.422 1.00 67.56 251 ARG A C 1
ATOM 1950 O O . ARG A 1 278 ? 151.076 135.327 133.132 1.00 71.34 251 ARG A O 1
ATOM 1958 N N . LYS A 1 279 ? 149.188 136.520 132.877 1.00 68.73 252 LYS A N 1
ATOM 1959 C CA . LYS A 1 279 ? 149.194 137.018 134.252 1.00 72.90 252 LYS A CA 1
ATOM 1960 C C . LYS A 1 279 ? 147.993 136.404 134.964 1.00 74.01 252 LYS A C 1
ATOM 1961 O O . LYS A 1 279 ? 146.869 136.458 134.459 1.00 70.43 252 LYS A O 1
ATOM 1967 N N . ILE A 1 280 ? 148.245 135.808 136.127 1.00 71.74 253 ILE A N 1
ATOM 1968 C CA . ILE A 1 280 ? 147.218 135.141 136.920 1.00 68.59 253 ILE A CA 1
ATOM 1969 C C . ILE A 1 280 ? 146.167 136.151 137.361 1.00 70.30 253 ILE A C 1
ATOM 1970 O O . ILE A 1 280 ? 146.499 137.235 137.851 1.00 72.09 253 ILE A O 1
ATOM 1975 N N . TYR A 1 281 ? 144.894 135.801 137.191 1.00 60.27 254 TYR A N 1
ATOM 1976 C CA . TYR A 1 281 ? 143.797 136.651 137.628 1.00 61.84 254 TYR A CA 1
ATOM 1977 C C . TYR A 1 281 ? 143.613 136.526 139.133 1.00 60.46 254 TYR A C 1
ATOM 1978 O O . TYR A 1 281 ? 143.391 135.426 139.649 1.00 59.27 254 TYR A O 1
ATOM 1987 N N . VAL A 1 282 ? 143.702 137.654 139.829 1.00 80.78 255 VAL A N 1
ATOM 1988 C CA . VAL A 1 282 ? 143.467 137.720 141.265 1.00 85.67 255 VAL A CA 1
ATOM 1989 C C . VAL A 1 282 ? 142.432 138.805 141.516 1.00 82.66 255 VAL A C 1
ATOM 1990 O O . VAL A 1 282 ? 142.545 139.912 140.975 1.00 80.96 255 VAL A O 1
ATOM 1994 N N . LYS A 1 283 ? 141.414 138.484 142.311 1.00 76.38 256 LYS A N 1
ATOM 1995 C CA . LYS A 1 283 ? 140.408 139.477 142.656 1.00 76.63 256 LYS A CA 1
ATOM 1996 C C . LYS A 1 283 ? 141.055 140.632 143.407 1.00 78.33 256 LYS A C 1
ATOM 1997 O O . LYS A 1 283 ? 141.781 140.437 144.385 1.00 79.20 256 LYS A O 1
ATOM 2003 N N . ARG A 1 284 ? 140.790 141.845 142.938 1.00 78.26 257 ARG A N 1
ATOM 2004 C CA . ARG A 1 284 ? 141.365 143.036 143.537 1.00 80.81 257 ARG A CA 1
ATOM 2005 C C . ARG A 1 284 ? 140.763 143.271 144.916 1.00 82.07 257 ARG A C 1
ATOM 2006 O O . ARG A 1 284 ? 139.596 142.958 145.166 1.00 82.26 257 ARG A O 1
ATOM 2014 N N . ASP A 1 285 ? 141.576 143.815 145.817 1.00 86.79 258 ASP A N 1
ATOM 2015 C CA . ASP A 1 285 ? 141.081 144.208 147.130 1.00 85.11 258 ASP A CA 1
ATOM 2016 C C . ASP A 1 285 ? 140.160 145.406 146.954 1.00 83.53 258 ASP A C 1
ATOM 2017 O O . ASP A 1 285 ? 140.624 146.545 146.840 1.00 86.78 258 ASP A O 1
ATOM 2022 N N . LEU A 1 286 ? 138.859 145.150 146.923 1.00 62.38 259 LEU A N 1
ATOM 2023 C CA . LEU A 1 286 ? 137.907 146.194 146.588 1.00 57.38 259 LEU A CA 1
ATOM 2024 C C . LEU A 1 286 ? 137.859 147.238 147.701 1.00 59.07 259 LEU A C 1
ATOM 2025 O O . LEU A 1 286 ? 137.925 146.889 148.883 1.00 57.47 259 LEU A O 1
ATOM 2030 N N . PRO A 1 287 ? 137.752 148.519 147.356 1.00 66.24 260 PRO A N 1
ATOM 2031 C CA . PRO A 1 287 ? 137.815 149.566 148.380 1.00 62.75 260 PRO A CA 1
ATOM 2032 C C . PRO A 1 287 ? 136.673 149.460 149.375 1.00 64.25 260 PRO A C 1
ATOM 2033 O O . PRO A 1 287 ? 135.548 149.087 149.035 1.00 63.95 260 PRO A O 1
ATOM 2037 N N . HIS A 1 288 ? 136.981 149.800 150.622 1.00 75.15 261 HIS A N 1
ATOM 2038 C CA . HIS A 1 288 ? 136.006 149.754 151.708 1.00 69.84 261 HIS A CA 1
ATOM 2039 C C . HIS A 1 288 ? 135.169 151.025 151.654 1.00 71.57 261 HIS A C 1
ATOM 2040 O O . HIS A 1 288 ? 135.590 152.083 152.128 1.00 78.73 261 HIS A O 1
ATOM 2047 N N . ILE A 1 289 ? 133.977 150.919 151.074 1.00 53.12 262 ILE A N 1
ATOM 2048 C CA . ILE A 1 289 ? 133.016 152.016 151.058 1.00 51.16 262 ILE A CA 1
ATOM 2049 C C . ILE A 1 289 ? 132.503 152.193 152.482 1.00 54.03 262 ILE A C 1
ATOM 2050 O O . ILE A 1 289 ? 132.812 151.383 153.362 1.00 54.88 262 ILE A O 1
ATOM 2055 N N . LEU A 1 290 ? 131.691 153.230 152.704 1.00 58.24 263 LEU A N 1
ATOM 2056 C CA . LEU A 1 290 ? 131.564 153.973 153.957 1.00 61.44 263 LEU A CA 1
ATOM 2057 C C . LEU A 1 290 ? 131.787 153.156 155.223 1.00 66.51 263 LEU A C 1
ATOM 2058 O O . LEU A 1 290 ? 131.175 152.101 155.419 1.00 69.28 263 LEU A O 1
ATOM 2063 N N . THR A 1 291 ? 132.659 153.662 156.092 1.00 76.34 264 THR A N 1
ATOM 2064 C CA . THR A 1 291 ? 132.988 152.983 157.331 1.00 76.51 264 THR A CA 1
ATOM 2065 C C . THR A 1 291 ? 131.787 152.974 158.275 1.00 71.58 264 THR A C 1
ATOM 2066 O O . THR A 1 291 ? 130.948 153.878 158.236 1.00 71.74 264 THR A O 1
ATOM 2070 N N . PRO A 1 292 ? 131.685 151.963 159.133 1.00 58.74 265 PRO A N 1
ATOM 2071 C CA . PRO A 1 292 ? 130.533 151.870 160.034 1.00 61.60 265 PRO A CA 1
ATOM 2072 C C . PRO A 1 292 ? 130.534 152.970 161.085 1.00 64.39 265 PRO A C 1
ATOM 2073 O O . PRO A 1 292 ? 131.531 153.655 161.322 1.00 70.07 265 PRO A O 1
ATOM 2077 N N . PHE A 1 293 ? 129.370 153.136 161.711 1.00 66.24 266 PHE A N 1
ATOM 2078 C CA . PHE A 1 293 ? 129.190 154.049 162.833 1.00 68.81 266 PHE A CA 1
ATOM 2079 C C . PHE A 1 293 ? 129.702 153.429 164.124 1.00 76.33 266 PHE A C 1
ATOM 2080 O O . PHE A 1 293 ? 130.452 152.448 164.098 1.00 78.62 266 PHE A O 1
ATOM 2088 N N . ARG A 1 294 ? 129.306 153.998 165.257 1.00 79.35 267 ARG A N 1
ATOM 2089 C CA . ARG A 1 294 ? 129.712 153.493 166.561 1.00 80.02 267 ARG A CA 1
ATOM 2090 C C . ARG A 1 294 ? 129.028 152.147 166.808 1.00 80.01 267 ARG A C 1
ATOM 2091 O O . ARG A 1 294 ? 128.409 151.562 165.915 1.00 81.10 267 ARG A O 1
ATOM 2099 N N . ALA A 1 295 ? 129.152 151.640 168.031 1.00 82.54 268 ALA A N 1
ATOM 2100 C CA . ALA A 1 295 ? 128.790 150.261 168.328 1.00 85.22 268 ALA A CA 1
ATOM 2101 C C . ALA A 1 295 ? 127.366 149.964 167.860 1.00 83.24 268 ALA A C 1
ATOM 2102 O O . ALA A 1 295 ? 126.472 150.806 168.017 1.00 82.18 268 ALA A O 1
ATOM 2104 N N . PRO A 1 296 ? 127.126 148.794 167.264 1.00 81.40 269 PRO A N 1
ATOM 2105 C CA . PRO A 1 296 ? 125.811 148.514 166.680 1.00 79.40 269 PRO A CA 1
ATOM 2106 C C . PRO A 1 296 ? 124.700 148.567 167.715 1.00 81.41 269 PRO A C 1
ATOM 2107 O O . PRO A 1 296 ? 124.870 148.175 168.871 1.00 85.30 269 PRO A O 1
ATOM 2111 N N . MET A 1 297 ? 123.549 149.062 167.276 1.00 82.97 270 MET A N 1
ATOM 2112 C CA . MET A 1 297 ? 122.375 149.229 168.114 1.00 83.62 270 MET A CA 1
ATOM 2113 C C . MET A 1 297 ? 121.240 148.382 167.555 1.00 84.74 270 MET A C 1
ATOM 2114 O O . MET A 1 297 ? 121.036 148.328 166.339 1.00 86.35 270 MET A O 1
ATOM 2119 N N . ALA A 1 298 ? 120.524 147.702 168.445 1.00 93.47 271 ALA A N 1
ATOM 2120 C CA . ALA A 1 298 ? 119.523 146.723 168.043 1.00 93.38 271 ALA A CA 1
ATOM 2121 C C . ALA A 1 298 ? 118.386 146.740 169.058 1.00 92.89 271 ALA A C 1
ATOM 2122 O O . ALA A 1 298 ? 118.265 147.665 169.867 1.00 94.43 271 ALA A O 1
ATOM 2124 N N . SER A 1 299 ? 117.548 145.710 169.010 1.00 102.03 272 SER A N 1
ATOM 2125 C CA . SER A 1 299 ? 116.388 145.579 169.877 1.00 104.35 272 SER A CA 1
ATOM 2126 C C . SER A 1 299 ? 116.652 144.540 170.961 1.00 106.67 272 SER A C 1
ATOM 2127 O O . SER A 1 299 ? 117.649 143.813 170.936 1.00 108.26 272 SER A O 1
ATOM 2130 N N . VAL A 1 300 ? 115.732 144.483 171.927 1.00 112.96 273 VAL A N 1
ATOM 2131 C CA . VAL A 1 300 ? 115.881 143.567 173.053 1.00 114.25 273 VAL A CA 1
ATOM 2132 C C . VAL A 1 300 ? 115.822 142.118 172.585 1.00 112.89 273 VAL A C 1
ATOM 2133 O O . VAL A 1 300 ? 116.633 141.283 173.004 1.00 112.00 273 VAL A O 1
ATOM 2137 N N . CYS A 1 301 ? 114.869 141.795 171.712 1.00 106.48 274 CYS A N 1
ATOM 2138 C CA . CYS A 1 301 ? 114.692 140.425 171.246 1.00 106.95 274 CYS A CA 1
ATOM 2139 C C . CYS A 1 301 ? 115.726 140.008 170.209 1.00 107.04 274 CYS A C 1
ATOM 2140 O O . CYS A 1 301 ? 115.746 138.834 169.820 1.00 107.07 274 CYS A O 1
ATOM 2143 N N . ALA A 1 302 ? 116.569 140.934 169.751 1.00 100.54 275 ALA A N 1
ATOM 2144 C CA . ALA A 1 302 ? 117.686 140.658 168.847 1.00 100.12 275 ALA A CA 1
ATOM 2145 C C . ALA A 1 302 ? 117.235 140.140 167.485 1.00 102.33 275 ALA A C 1
ATOM 2146 O O . ALA A 1 302 ? 118.006 139.474 166.788 1.00 103.19 275 ALA A O 1
ATOM 2148 N N . LYS A 1 303 ? 115.997 140.427 167.086 1.00 94.69 276 LYS A N 1
ATOM 2149 C CA . LYS A 1 303 ? 115.530 140.131 165.738 1.00 91.12 276 LYS A CA 1
ATOM 2150 C C . LYS A 1 303 ? 115.396 141.387 164.888 1.00 92.81 276 LYS A C 1
ATOM 2151 O O . LYS A 1 303 ? 114.827 141.330 163.794 1.00 93.26 276 LYS A O 1
ATOM 2157 N N . ARG A 1 304 ? 115.894 142.520 165.374 1.00 85.89 277 ARG A N 1
ATOM 2158 C CA . ARG A 1 304 ? 115.972 143.752 164.604 1.00 77.99 277 ARG A CA 1
ATOM 2159 C C . ARG A 1 304 ? 117.343 144.361 164.836 1.00 82.66 277 ARG A C 1
ATOM 2160 O O . ARG A 1 304 ? 117.791 144.461 165.982 1.00 89.60 277 ARG A O 1
ATOM 2168 N N . LYS A 1 305 ? 118.009 144.762 163.758 1.00 74.65 278 LYS A N 1
ATOM 2169 C CA . LYS A 1 305 ? 119.363 145.283 163.841 1.00 73.28 278 LYS A CA 1
ATOM 2170 C C . LYS A 1 305 ? 119.466 146.590 163.071 1.00 73.14 278 LYS A C 1
ATOM 2171 O O . LYS A 1 305 ? 118.777 146.797 162.070 1.00 80.84 278 LYS A O 1
ATOM 2177 N N . GLY A 1 306 ? 120.339 147.470 163.551 1.00 66.63 279 GLY A N 1
ATOM 2178 C CA . GLY A 1 306 ? 120.576 148.741 162.897 1.00 64.22 279 GLY A CA 1
ATOM 2179 C C . GLY A 1 306 ? 122.012 149.196 163.033 1.00 64.85 279 GLY A C 1
ATOM 2180 O O . GLY A 1 306 ? 122.571 149.179 164.133 1.00 71.20 279 GLY A O 1
ATOM 2181 N N . GLN A 1 307 ? 122.625 149.604 161.925 1.00 61.21 280 GLN A N 1
ATOM 2182 C CA . GLN A 1 307 ? 124.025 150.017 161.920 1.00 62.79 280 GLN A CA 1
ATOM 2183 C C . GLN A 1 307 ? 124.186 151.162 160.932 1.00 61.07 280 GLN A C 1
ATOM 2184 O O . GLN A 1 307 ? 123.985 150.977 159.729 1.00 69.18 280 GLN A O 1
ATOM 2190 N N . VAL A 1 308 ? 124.548 152.338 161.437 1.00 54.48 281 VAL A N 1
ATOM 2191 C CA . VAL A 1 308 ? 124.757 153.496 160.579 1.00 56.43 281 VAL A CA 1
ATOM 2192 C C . VAL A 1 308 ? 126.138 153.418 159.930 1.00 62.64 281 VAL A C 1
ATOM 2193 O O . VAL A 1 308 ? 127.042 152.729 160.409 1.00 72.32 281 VAL A O 1
ATOM 2197 N N . LEU A 1 309 ? 126.295 154.121 158.809 1.00 56.52 282 LEU A N 1
ATOM 2198 C CA . LEU A 1 309 ? 127.502 154.058 157.983 1.00 58.22 282 LEU A CA 1
ATOM 2199 C C . LEU A 1 309 ? 127.957 155.452 157.559 1.00 64.23 282 LEU A C 1
ATOM 2200 O O . LEU A 1 309 ? 128.161 155.727 156.375 1.00 68.41 282 LEU A O 1
ATOM 2205 N N . HIS A 1 310 ? 128.116 156.356 158.523 1.00 80.71 283 HIS A N 1
ATOM 2206 C CA . HIS A 1 310 ? 128.504 157.728 158.220 1.00 77.64 283 HIS A CA 1
ATOM 2207 C C . HIS A 1 310 ? 129.859 157.761 157.515 1.00 78.34 283 HIS A C 1
ATOM 2208 O O . HIS A 1 310 ? 130.641 156.809 157.566 1.00 79.51 283 HIS A O 1
ATOM 2215 N N . GLN A 1 311 ? 130.137 158.881 156.851 1.00 81.37 284 GLN A N 1
ATOM 2216 C CA . GLN A 1 311 ? 131.443 159.135 156.257 1.00 85.53 284 GLN A CA 1
ATOM 2217 C C . GLN A 1 311 ? 132.025 160.407 156.857 1.00 87.87 284 GLN A C 1
ATOM 2218 O O . GLN A 1 311 ? 131.333 161.426 156.952 1.00 87.08 284 GLN A O 1
ATOM 2224 N N . GLN A 1 312 ? 133.291 160.344 157.257 1.00 90.00 285 GLN A N 1
ATOM 2225 C CA . GLN A 1 312 ? 133.933 161.474 157.907 1.00 90.01 285 GLN A CA 1
ATOM 2226 C C . GLN A 1 312 ? 134.285 162.554 156.889 1.00 91.51 285 GLN A C 1
ATOM 2227 O O . GLN A 1 312 ? 134.432 162.297 155.691 1.00 87.88 285 GLN A O 1
ATOM 2233 N N . TYR A 1 313 ? 134.419 163.780 157.386 1.00 104.14 286 TYR A N 1
ATOM 2234 C CA . TYR A 1 313 ? 134.843 164.896 156.559 1.00 102.12 286 TYR A CA 1
ATOM 2235 C C . TYR A 1 313 ? 136.360 164.881 156.381 1.00 103.73 286 TYR A C 1
ATOM 2236 O O . TYR A 1 313 ? 137.082 164.095 156.999 1.00 103.59 286 TYR A O 1
ATOM 2245 N N . SER A 1 314 ? 136.842 165.772 155.517 1.00 109.17 287 SER A N 1
ATOM 2246 C CA . SER A 1 314 ? 138.270 165.918 155.244 1.00 109.50 287 SER A CA 1
ATOM 2247 C C . SER A 1 314 ? 138.588 167.409 155.203 1.00 111.36 287 SER A C 1
ATOM 2248 O O . SER A 1 314 ? 138.406 168.058 154.169 1.00 111.76 287 SER A O 1
ATOM 2251 N N . LEU A 1 315 ? 139.062 167.941 156.331 1.00 117.04 288 LEU A N 1
ATOM 2252 C CA . LEU A 1 315 ? 139.449 169.346 156.453 1.00 116.64 288 LEU A CA 1
ATOM 2253 C C . LEU A 1 315 ? 138.268 170.256 156.098 1.00 116.73 288 LEU A C 1
ATOM 2254 O O . LEU A 1 315 ? 138.240 170.922 155.063 1.00 115.98 288 LEU A O 1
ATOM 2259 N N . LYS A 1 316 ? 137.244 170.201 156.950 1.00 115.04 289 LYS A N 1
ATOM 2260 C CA . LYS A 1 316 ? 136.071 171.070 156.921 1.00 115.79 289 LYS A CA 1
ATOM 2261 C C . LYS A 1 316 ? 135.150 170.775 155.740 1.00 115.98 289 LYS A C 1
ATOM 2262 O O . LYS A 1 316 ? 134.082 171.392 155.637 1.00 116.70 289 LYS A O 1
ATOM 2268 N N . LYS A 1 317 ? 135.509 169.843 154.858 1.00 104.94 290 LYS A N 1
ATOM 2269 C CA . LYS A 1 317 ? 134.762 169.589 153.634 1.00 104.58 290 LYS A CA 1
ATOM 2270 C C . LYS A 1 317 ? 134.436 168.106 153.517 1.00 106.72 290 LYS A C 1
ATOM 2271 O O . LYS A 1 317 ? 135.267 167.251 153.835 1.00 104.36 290 LYS A O 1
ATOM 2277 N N . TYR A 1 318 ? 133.219 167.811 153.063 1.00 100.63 291 TYR A N 1
ATOM 2278 C CA . TYR A 1 318 ? 132.787 166.432 152.882 1.00 96.74 291 TYR A CA 1
ATOM 2279 C C . TYR A 1 318 ? 133.510 165.787 151.704 1.00 93.67 291 TYR A C 1
ATOM 2280 O O . TYR A 1 318 ? 133.831 166.439 150.707 1.00 93.51 291 TYR A O 1
ATOM 2289 N N . ARG A 1 319 ? 133.758 164.485 151.825 1.00 84.85 292 ARG A N 1
ATOM 2290 C CA . ARG A 1 319 ? 134.492 163.738 150.804 1.00 85.82 292 ARG A CA 1
ATOM 2291 C C . ARG A 1 319 ? 133.528 163.076 149.817 1.00 89.15 292 ARG A C 1
ATOM 2292 O O . ARG A 1 319 ? 133.438 161.854 149.707 1.00 87.43 292 ARG A O 1
ATOM 2300 N N . TYR A 1 320 ? 132.796 163.922 149.088 1.00 84.12 293 TYR A N 1
ATOM 2301 C CA . TYR A 1 320 ? 131.897 163.420 148.053 1.00 77.70 293 TYR A CA 1
ATOM 2302 C C . TYR A 1 320 ? 132.669 162.718 146.944 1.00 72.49 293 TYR A C 1
ATOM 2303 O O . TYR A 1 320 ? 132.269 161.643 146.482 1.00 79.13 293 TYR A O 1
ATOM 2312 N N . LYS A 1 321 ? 133.778 163.316 146.503 1.00 71.92 294 LYS A N 1
ATOM 2313 C CA . LYS A 1 321 ? 134.582 162.707 145.450 1.00 72.55 294 LYS A CA 1
ATOM 2314 C C . LYS A 1 321 ? 135.151 161.369 145.896 1.00 70.75 294 LYS A C 1
ATOM 2315 O O . LYS A 1 321 ? 135.203 160.416 145.111 1.00 71.09 294 LYS A O 1
ATOM 2321 N N . HIS A 1 322 ? 135.595 161.281 147.153 1.00 73.72 295 HIS A N 1
ATOM 2322 C CA . HIS A 1 322 ? 136.106 160.016 147.666 1.00 73.44 295 HIS A CA 1
ATOM 2323 C C . HIS A 1 322 ? 135.037 158.934 147.642 1.00 81.66 295 HIS A C 1
ATOM 2324 O O . HIS A 1 322 ? 135.293 157.818 147.177 1.00 85.95 295 HIS A O 1
ATOM 2331 N N . ILE A 1 323 ? 133.827 159.253 148.105 1.00 83.15 296 ILE A N 1
ATOM 2332 C CA . ILE A 1 323 ? 132.751 158.270 148.095 1.00 79.09 296 ILE A CA 1
ATOM 2333 C C . ILE A 1 323 ? 132.426 157.850 146.668 1.00 76.48 296 ILE A C 1
ATOM 2334 O O . ILE A 1 323 ? 132.269 156.658 146.377 1.00 74.30 296 ILE A O 1
ATOM 2339 N N . ALA A 1 324 ? 132.337 158.818 145.752 1.00 73.05 297 ALA A N 1
ATOM 2340 C CA . ALA A 1 324 ? 131.945 158.508 144.381 1.00 66.53 297 ALA A CA 1
ATOM 2341 C C . ALA A 1 324 ? 132.990 157.648 143.680 1.00 64.98 297 ALA A C 1
ATOM 2342 O O . ALA A 1 324 ? 132.651 156.649 143.033 1.00 73.09 297 ALA A O 1
ATOM 2344 N N . ASP A 1 325 ? 134.269 158.015 143.791 1.00 67.24 298 ASP A N 1
ATOM 2345 C CA . ASP A 1 325 ? 135.286 157.255 143.075 1.00 72.66 298 ASP A CA 1
ATOM 2346 C C . ASP A 1 325 ? 135.627 155.958 143.796 1.00 75.00 298 ASP A C 1
ATOM 2347 O O . ASP A 1 325 ? 136.287 155.090 143.216 1.00 77.71 298 ASP A O 1
ATOM 2352 N N . ASN A 1 326 ? 135.199 155.806 145.053 1.00 62.54 299 ASN A N 1
ATOM 2353 C CA . ASN A 1 326 ? 135.247 154.491 145.680 1.00 62.68 299 ASN A CA 1
ATOM 2354 C C . ASN A 1 326 ? 134.108 153.610 145.186 1.00 66.13 299 ASN A C 1
ATOM 2355 O O . ASN A 1 326 ? 134.292 152.406 144.972 1.00 69.22 299 ASN A O 1
ATOM 2360 N N . VAL A 1 327 ? 132.921 154.194 145.003 1.00 61.11 300 VAL A N 1
ATOM 2361 C CA . VAL A 1 327 ? 131.775 153.429 144.522 1.00 55.44 300 VAL A CA 1
ATOM 2362 C C . VAL A 1 327 ? 132.009 152.947 143.097 1.00 51.37 300 VAL A C 1
ATOM 2363 O O . VAL A 1 327 ? 131.734 151.787 142.768 1.00 51.75 300 VAL A O 1
ATOM 2367 N N . CYS A 1 328 ? 132.533 153.818 142.233 1.00 70.14 301 CYS A N 1
ATOM 2368 C CA . CYS A 1 328 ? 132.706 153.443 140.833 1.00 68.44 301 CYS A CA 1
ATOM 2369 C C . CYS A 1 328 ? 133.729 152.330 140.639 1.00 71.19 301 CYS A C 1
ATOM 2370 O O . CYS A 1 328 ? 133.791 151.752 139.550 1.00 67.62 301 CYS A O 1
ATOM 2373 N N . GLN A 1 329 ? 134.535 152.016 141.657 1.00 62.74 302 GLN A N 1
ATOM 2374 C CA . GLN A 1 329 ? 135.338 150.800 141.587 1.00 58.94 302 GLN A CA 1
ATOM 2375 C C . GLN A 1 329 ? 134.462 149.558 141.640 1.00 62.66 302 GLN A C 1
ATOM 2376 O O . GLN A 1 329 ? 134.864 148.495 141.155 1.00 65.70 302 GLN A O 1
ATOM 2382 N N . TRP A 1 330 ? 133.272 149.670 142.222 1.00 55.38 303 TRP A N 1
ATOM 2383 C CA . TRP A 1 330 ? 132.309 148.571 142.249 1.00 52.62 303 TRP A CA 1
ATOM 2384 C C . TRP A 1 330 ? 131.438 148.572 140.996 1.00 59.34 303 TRP A C 1
ATOM 2385 O O . TRP A 1 330 ? 130.211 148.519 141.060 1.00 52.64 303 TRP A O 1
ATOM 2396 N N . LEU A 1 331 ? 132.088 148.641 139.835 1.00 66.62 304 LEU A N 1
ATOM 2397 C CA . LEU A 1 331 ? 131.409 148.531 138.552 1.00 53.53 304 LEU A CA 1
ATOM 2398 C C . LEU A 1 331 ? 131.312 147.096 138.061 1.00 50.30 304 LEU A C 1
ATOM 2399 O O . LEU A 1 331 ? 130.383 146.772 137.313 1.00 58.36 304 LEU A O 1
ATOM 2404 N N . ASP A 1 332 ? 132.244 146.236 138.463 1.00 47.77 305 ASP A N 1
ATOM 2405 C CA . ASP A 1 332 ? 132.295 144.858 138.002 1.00 51.41 305 ASP A CA 1
ATOM 2406 C C . ASP A 1 332 ? 131.854 143.850 139.048 1.00 55.05 305 ASP A C 1
ATOM 2407 O O . ASP A 1 332 ? 131.403 142.762 138.687 1.00 62.22 305 ASP A O 1
ATOM 2412 N N . GLU A 1 333 ? 131.982 144.179 140.333 1.00 44.26 306 GLU A N 1
ATOM 2413 C CA . GLU A 1 333 ? 131.541 143.268 141.380 1.00 40.99 306 GLU A CA 1
ATOM 2414 C C . GLU A 1 333 ? 130.025 143.238 141.505 1.00 45.20 306 GLU A C 1
ATOM 2415 O O . GLU A 1 333 ? 129.465 142.248 141.989 1.00 65.18 306 GLU A O 1
ATOM 2421 N N . VAL A 1 334 ? 129.350 144.298 141.074 1.00 23.16 307 VAL A N 1
ATOM 2422 C CA . VAL A 1 334 ? 127.905 144.400 141.242 1.00 23.23 307 VAL A CA 1
ATOM 2423 C C . VAL A 1 334 ? 127.164 144.048 139.959 1.00 34.31 307 VAL A C 1
ATOM 2424 O O . VAL A 1 334 ? 126.095 143.433 140.002 1.00 42.47 307 VAL A O 1
ATOM 2428 N N . PHE A 1 335 ? 127.713 144.412 138.802 1.00 44.05 308 PHE A N 1
ATOM 2429 C CA . PHE A 1 335 ? 127.053 144.153 137.528 1.00 42.16 308 PHE A CA 1
ATOM 2430 C C . PHE A 1 335 ? 127.400 142.783 136.957 1.00 40.50 308 PHE A C 1
ATOM 2431 O O . PHE A 1 335 ? 126.518 142.071 136.467 1.00 49.40 308 PHE A O 1
ATOM 2439 N N . LEU A 1 336 ? 128.670 142.401 137.010 1.00 31.27 309 LEU A N 1
ATOM 2440 C CA . LEU A 1 336 ? 129.147 141.236 136.287 1.00 29.86 309 LEU A CA 1
ATOM 2441 C C . LEU A 1 336 ? 129.159 139.995 137.177 1.00 45.84 309 LEU A C 1
ATOM 2442 O O . LEU A 1 336 ? 128.709 140.009 138.325 1.00 52.21 309 LEU A O 1
ATOM 2447 N N . ARG A 1 337 ? 129.681 138.901 136.627 1.00 48.91 310 ARG A N 1
ATOM 2448 C CA . ARG A 1 337 ? 129.867 137.628 137.298 1.00 36.01 310 ARG A CA 1
ATOM 2449 C C . ARG A 1 337 ? 131.337 137.232 137.236 1.00 43.98 310 ARG A C 1
ATOM 2450 O O . ARG A 1 337 ? 132.040 137.613 136.297 1.00 59.09 310 ARG A O 1
ATOM 2458 N N . PRO A 1 338 ? 131.831 136.476 138.220 1.00 43.48 311 PRO A N 1
ATOM 2459 C CA . PRO A 1 338 ? 133.268 136.148 138.237 1.00 53.59 311 PRO A CA 1
ATOM 2460 C C . PRO A 1 338 ? 133.753 135.441 136.983 1.00 53.15 311 PRO A C 1
ATOM 2461 O O . PRO A 1 338 ? 134.879 135.698 136.532 1.00 55.43 311 PRO A O 1
ATOM 2465 N N . LYS A 1 339 ? 132.929 134.566 136.401 1.00 40.01 312 LYS A N 1
ATOM 2466 C CA . LYS A 1 339 ? 133.335 133.856 135.194 1.00 41.22 312 LYS A CA 1
ATOM 2467 C C . LYS A 1 339 ? 133.581 134.821 134.043 1.00 44.30 312 LYS A C 1
ATOM 2468 O O . LYS A 1 339 ? 134.528 134.643 133.270 1.00 49.23 312 LYS A O 1
ATOM 2474 N N . GLU A 1 340 ? 132.741 135.846 133.911 1.00 47.78 313 GLU A N 1
ATOM 2475 C CA . GLU A 1 340 ? 132.976 136.892 132.926 1.00 42.61 313 GLU A CA 1
ATOM 2476 C C . GLU A 1 340 ? 133.805 138.046 133.474 1.00 37.96 313 GLU A C 1
ATOM 2477 O O . GLU A 1 340 ? 134.194 138.928 132.701 1.00 43.21 313 GLU A O 1
ATOM 2483 N N . MET A 1 341 ? 134.083 138.067 134.779 1.00 40.90 314 MET A N 1
ATOM 2484 C CA . MET A 1 341 ? 135.020 139.048 135.315 1.00 31.52 314 MET A CA 1
ATOM 2485 C C . MET A 1 341 ? 136.460 138.665 135.015 1.00 31.66 314 MET A C 1
ATOM 2486 O O . MET A 1 341 ? 137.305 139.544 134.820 1.00 43.71 314 MET A O 1
ATOM 2491 N N . SER A 1 342 ? 136.764 137.366 134.988 1.00 37.18 315 SER A N 1
ATOM 2492 C CA . SER A 1 342 ? 138.092 136.936 134.564 1.00 38.25 315 SER A CA 1
ATOM 2493 C C . SER A 1 342 ? 138.357 137.263 133.099 1.00 49.24 315 SER A C 1
ATOM 2494 O O . SER A 1 342 ? 139.502 137.556 132.733 1.00 63.21 315 SER A O 1
ATOM 2497 N N . ASP A 1 343 ? 137.322 137.222 132.256 1.00 42.31 316 ASP A N 1
ATOM 2498 C CA . ASP A 1 343 ? 137.483 137.608 130.859 1.00 37.36 316 ASP A CA 1
ATOM 2499 C C . ASP A 1 343 ? 137.862 139.077 130.723 1.00 42.84 316 ASP A C 1
ATOM 2500 O O . ASP A 1 343 ? 138.567 139.446 129.778 1.00 51.52 316 ASP A O 1
ATOM 2505 N N . ILE A 1 344 ? 137.401 139.926 131.645 1.00 35.81 317 ILE A N 1
ATOM 2506 C CA . ILE A 1 344 ? 137.854 141.314 131.671 1.00 28.55 317 ILE A CA 1
ATOM 2507 C C . ILE A 1 344 ? 139.360 141.371 131.870 1.00 35.51 317 ILE A C 1
ATOM 2508 O O . ILE A 1 344 ? 140.065 142.121 131.185 1.00 48.89 317 ILE A O 1
ATOM 2513 N N . HIS A 1 345 ? 139.876 140.579 132.811 1.00 45.28 318 HIS A N 1
ATOM 2514 C CA . HIS A 1 345 ? 141.318 140.505 132.997 1.00 50.57 318 HIS A CA 1
ATOM 2515 C C . HIS A 1 345 ? 142.011 139.994 131.743 1.00 47.35 318 HIS A C 1
ATOM 2516 O O . HIS A 1 345 ? 143.119 140.438 131.423 1.00 49.85 318 HIS A O 1
ATOM 2523 N N . LYS A 1 346 ? 141.377 139.069 131.019 1.00 39.84 319 LYS A N 1
ATOM 2524 C CA . LYS A 1 346 ? 141.972 138.569 129.785 1.00 40.82 319 LYS A CA 1
ATOM 2525 C C . LYS A 1 346 ? 142.085 139.637 128.703 1.00 50.52 319 LYS A C 1
ATOM 2526 O O . LYS A 1 346 ? 142.799 139.420 127.720 1.00 60.31 319 LYS A O 1
ATOM 2532 N N . LEU A 1 347 ? 141.402 140.770 128.852 1.00 55.06 320 LEU A N 1
ATOM 2533 C CA . LEU A 1 347 ? 141.562 141.882 127.926 1.00 48.92 320 LEU A CA 1
ATOM 2534 C C . LEU A 1 347 ? 142.828 142.659 128.259 1.00 57.84 320 LEU A C 1
ATOM 2535 O O . LEU A 1 347 ? 143.099 142.952 129.427 1.00 62.97 320 LEU A O 1
ATOM 2540 N N . THR A 1 348 ? 143.603 142.992 127.231 1.00 81.14 321 THR A N 1
ATOM 2541 C CA . THR A 1 348 ? 144.766 143.840 127.425 1.00 84.19 321 THR A CA 1
ATOM 2542 C C . THR A 1 348 ? 144.297 145.279 127.673 1.00 82.60 321 THR A C 1
ATOM 2543 O O . THR A 1 348 ? 143.112 145.600 127.550 1.00 82.61 321 THR A O 1
ATOM 2547 N N . PHE A 1 349 ? 145.239 146.151 128.043 1.00 93.14 322 PHE A N 1
ATOM 2548 C CA . PHE A 1 349 ? 144.873 147.487 128.505 1.00 94.90 322 PHE A CA 1
ATOM 2549 C C . PHE A 1 349 ? 144.152 148.285 127.422 1.00 96.80 322 PHE A C 1
ATOM 2550 O O . PHE A 1 349 ? 143.156 148.960 127.704 1.00 99.14 322 PHE A O 1
ATOM 2558 N N . ILE A 1 350 ? 144.628 148.212 126.176 1.00 92.21 323 ILE A N 1
ATOM 2559 C CA . ILE A 1 350 ? 144.084 149.077 125.132 1.00 91.34 323 ILE A CA 1
ATOM 2560 C C . ILE A 1 350 ? 142.652 148.679 124.786 1.00 92.28 323 ILE A C 1
ATOM 2561 O O . ILE A 1 350 ? 141.787 149.542 124.595 1.00 92.62 323 ILE A O 1
ATOM 2566 N N . GLU A 1 351 ? 142.372 147.374 124.705 1.00 88.67 324 GLU A N 1
ATOM 2567 C CA . GLU A 1 351 ? 140.997 146.941 124.467 1.00 85.81 324 GLU A CA 1
ATOM 2568 C C . GLU A 1 351 ? 140.094 147.314 125.634 1.00 79.93 324 GLU A C 1
ATOM 2569 O O . GLU A 1 351 ? 138.936 147.694 125.432 1.00 77.57 324 GLU A O 1
ATOM 2575 N N . LYS A 1 352 ? 140.603 147.206 126.862 1.00 83.93 325 LYS A N 1
ATOM 2576 C CA . LYS A 1 352 ? 139.809 147.584 128.025 1.00 87.61 325 LYS A CA 1
ATOM 2577 C C . LYS A 1 352 ? 139.456 149.067 127.994 1.00 89.54 325 LYS A C 1
ATOM 2578 O O . LYS A 1 352 ? 138.331 149.449 128.334 1.00 89.66 325 LYS A O 1
ATOM 2584 N N . ARG A 1 353 ? 140.404 149.920 127.594 1.00 92.33 326 ARG A N 1
ATOM 2585 C CA . ARG A 1 353 ? 140.074 151.325 127.363 1.00 89.41 326 ARG A CA 1
ATOM 2586 C C . ARG A 1 353 ? 139.047 151.471 126.246 1.00 87.54 326 ARG A C 1
ATOM 2587 O O . ARG A 1 353 ? 137.922 151.931 126.471 1.00 83.89 326 ARG A O 1
ATOM 2595 N N . GLU A 1 354 ? 139.419 151.082 125.029 1.00 97.13 327 GLU A N 1
ATOM 2596 C CA . GLU A 1 354 ? 138.612 151.377 123.844 1.00 97.30 327 GLU A CA 1
ATOM 2597 C C . GLU A 1 354 ? 137.625 150.260 123.514 1.00 94.01 327 GLU A C 1
ATOM 2598 O O . GLU A 1 354 ? 137.560 149.781 122.384 1.00 93.74 327 GLU A O 1
ATOM 2604 N N . ARG A 1 355 ? 136.851 149.837 124.499 1.00 98.79 328 ARG A N 1
ATOM 2605 C CA . ARG A 1 355 ? 135.659 149.034 124.241 1.00 102.73 328 ARG A CA 1
ATOM 2606 C C . ARG A 1 355 ? 134.437 149.564 124.970 1.00 100.17 328 ARG A C 1
ATOM 2607 O O . ARG A 1 355 ? 133.355 149.626 124.383 1.00 96.44 328 ARG A O 1
ATOM 2615 N N . LEU A 1 356 ? 134.586 149.952 126.234 1.00 108.56 329 LEU A N 1
ATOM 2616 C CA . LEU A 1 356 ? 133.492 150.532 126.999 1.00 107.62 329 LEU A CA 1
ATOM 2617 C C . LEU A 1 356 ? 133.612 152.049 127.012 1.00 111.49 329 LEU A C 1
ATOM 2618 O O . LEU A 1 356 ? 133.800 152.653 128.073 1.00 112.93 329 LEU A O 1
ATOM 2623 N N . LYS A 1 357 ? 133.512 152.673 125.841 1.00 111.10 330 LYS A N 1
ATOM 2624 C CA . LYS A 1 357 ? 133.597 154.125 125.763 1.00 111.29 330 LYS A CA 1
ATOM 2625 C C . LYS A 1 357 ? 132.244 154.787 125.974 1.00 111.10 330 LYS A C 1
ATOM 2626 O O . LYS A 1 357 ? 132.158 155.814 126.656 1.00 109.72 330 LYS A O 1
ATOM 2632 N N . ASN A 1 358 ? 131.184 154.221 125.405 1.00 104.03 331 ASN A N 1
ATOM 2633 C CA . ASN A 1 358 ? 129.852 154.745 125.650 1.00 104.69 331 ASN A CA 1
ATOM 2634 C C . ASN A 1 358 ? 129.389 154.388 127.061 1.00 104.62 331 ASN A C 1
ATOM 2635 O O . ASN A 1 358 ? 129.853 153.423 127.675 1.00 102.05 331 ASN A O 1
ATOM 2640 N N . SER A 1 359 ? 128.471 155.195 127.582 1.00 102.52 332 SER A N 1
ATOM 2641 C CA . SER A 1 359 ? 127.949 154.975 128.922 1.00 99.89 332 SER A CA 1
ATOM 2642 C C . SER A 1 359 ? 126.839 153.935 128.880 1.00 102.24 332 SER A C 1
ATOM 2643 O O . SER A 1 359 ? 125.884 154.064 128.108 1.00 103.38 332 SER A O 1
ATOM 2646 N N . VAL A 1 360 ? 126.967 152.899 129.714 1.00 93.13 333 VAL A N 1
ATOM 2647 C CA . VAL A 1 360 ? 125.937 151.871 129.801 1.00 92.75 333 VAL A CA 1
ATOM 2648 C C . VAL A 1 360 ? 124.692 152.354 130.524 1.00 90.88 333 VAL A C 1
ATOM 2649 O O . VAL A 1 360 ? 123.684 151.639 130.549 1.00 87.46 333 VAL A O 1
ATOM 2653 N N . PHE A 1 361 ? 124.733 153.547 131.109 1.00 83.65 334 PHE A N 1
ATOM 2654 C CA . PHE A 1 361 ? 123.593 154.125 131.804 1.00 82.28 334 PHE A CA 1
ATOM 2655 C C . PHE A 1 361 ? 122.904 155.142 130.906 1.00 82.80 334 PHE A C 1
ATOM 2656 O O . PHE A 1 361 ? 123.563 155.937 130.230 1.00 85.43 334 PHE A O 1
ATOM 2664 N N . LYS A 1 362 ? 121.570 155.111 130.900 1.00 86.65 335 LYS A N 1
ATOM 2665 C CA . LYS A 1 362 ? 120.787 155.971 130.028 1.00 89.10 335 LYS A CA 1
ATOM 2666 C C . LYS A 1 362 ? 120.034 157.075 130.754 1.00 89.24 335 LYS A C 1
ATOM 2667 O O . LYS A 1 362 ? 119.518 157.980 130.091 1.00 90.52 335 LYS A O 1
ATOM 2673 N N . SER A 1 363 ? 119.953 157.031 132.082 1.00 80.40 336 SER A N 1
ATOM 2674 C CA . SER A 1 363 ? 119.197 158.018 132.838 1.00 81.54 336 SER A CA 1
ATOM 2675 C C . SER A 1 363 ? 119.787 158.144 134.237 1.00 84.62 336 SER A C 1
ATOM 2676 O O . SER A 1 363 ? 120.551 157.288 134.693 1.00 87.16 336 SER A O 1
ATOM 2679 N N . LEU A 1 364 ? 119.431 159.235 134.917 1.00 80.43 337 LEU A N 1
ATOM 2680 C CA . LEU A 1 364 ? 119.772 159.415 136.323 1.00 75.88 337 LEU A CA 1
ATOM 2681 C C . LEU A 1 364 ? 118.969 158.508 137.241 1.00 80.05 337 LEU A C 1
ATOM 2682 O O . LEU A 1 364 ? 119.385 158.269 138.380 1.00 82.30 337 LEU A O 1
ATOM 2687 N N . HIS A 1 365 ? 117.831 157.996 136.775 1.00 80.90 338 HIS A N 1
ATOM 2688 C CA . HIS A 1 365 ? 117.042 157.058 137.564 1.00 77.64 338 HIS A CA 1
ATOM 2689 C C . HIS A 1 365 ? 117.559 155.644 137.333 1.00 77.20 338 HIS A C 1
ATOM 2690 O O . HIS A 1 365 ? 117.024 154.678 137.883 1.00 77.85 338 HIS A O 1
ATOM 2697 N N . ASP A 1 366 ? 118.597 155.520 136.505 1.00 75.89 339 ASP A N 1
ATOM 2698 C CA . ASP A 1 366 ? 119.326 154.274 136.343 1.00 72.71 339 ASP A CA 1
ATOM 2699 C C . ASP A 1 366 ? 120.685 154.291 137.023 1.00 74.79 339 ASP A C 1
ATOM 2700 O O . ASP A 1 366 ? 121.232 153.218 137.301 1.00 80.74 339 ASP A O 1
ATOM 2705 N N . VAL A 1 367 ? 121.244 155.468 137.293 1.00 66.27 340 VAL A N 1
ATOM 2706 C CA . VAL A 1 367 ? 122.456 155.566 138.094 1.00 64.09 340 VAL A CA 1
ATOM 2707 C C . VAL A 1 367 ? 122.132 155.514 139.585 1.00 66.40 340 VAL A C 1
ATOM 2708 O O . VAL A 1 367 ? 122.894 154.929 140.364 1.00 72.11 340 VAL A O 1
ATOM 2712 N N . SER A 1 368 ? 121.002 156.096 139.992 1.00 65.73 341 SER A N 1
ATOM 2713 C CA . SER A 1 368 ? 120.621 156.086 141.400 1.00 64.95 341 SER A CA 1
ATOM 2714 C C . SER A 1 368 ? 120.411 154.664 141.902 1.00 66.65 341 SER A C 1
ATOM 2715 O O . SER A 1 368 ? 120.827 154.320 143.012 1.00 68.44 341 SER A O 1
ATOM 2718 N N . GLU A 1 369 ? 119.762 153.821 141.095 1.00 60.21 342 GLU A N 1
ATOM 2719 C CA . GLU A 1 369 ? 119.596 152.421 141.474 1.00 54.34 342 GLU A CA 1
ATOM 2720 C C . GLU A 1 369 ? 120.937 151.717 141.614 1.00 54.49 342 GLU A C 1
ATOM 2721 O O . GLU A 1 369 ? 121.142 150.961 142.572 1.00 66.83 342 GLU A O 1
ATOM 2727 N N . PHE A 1 370 ? 121.858 151.956 140.678 1.00 44.37 343 PHE A N 1
ATOM 2728 C CA . PHE A 1 370 ? 123.174 151.332 140.754 1.00 40.67 343 PHE A CA 1
ATOM 2729 C C . PHE A 1 370 ? 123.903 151.743 142.024 1.00 48.30 343 PHE A C 1
ATOM 2730 O O . PHE A 1 370 ? 124.475 150.900 142.719 1.00 55.73 343 PHE A O 1
ATOM 2738 N N . LEU A 1 371 ? 123.890 153.037 142.347 1.00 49.82 344 LEU A N 1
ATOM 2739 C CA . LEU A 1 371 ? 124.570 153.499 143.554 1.00 46.76 344 LEU A CA 1
ATOM 2740 C C . LEU A 1 371 ? 123.908 152.944 144.809 1.00 52.66 344 LEU A C 1
ATOM 2741 O O . LEU A 1 371 ? 124.594 152.504 145.742 1.00 56.92 344 LEU A O 1
ATOM 2746 N N . GLY A 1 372 ? 122.574 152.953 144.848 1.00 49.29 345 GLY A N 1
ATOM 2747 C CA . GLY A 1 372 ? 121.872 152.473 146.024 1.00 45.48 345 GLY A CA 1
ATOM 2748 C C . GLY A 1 372 ? 122.095 150.996 146.275 1.00 41.14 345 GLY A C 1
ATOM 2749 O O . GLY A 1 372 ? 122.154 150.556 147.425 1.00 49.39 345 GLY A O 1
ATOM 2750 N N . ARG A 1 373 ? 122.212 150.207 145.207 1.00 32.09 346 ARG A N 1
ATOM 2751 C CA . ARG A 1 373 ? 122.496 148.791 145.385 1.00 23.86 346 ARG A CA 1
ATOM 2752 C C . ARG A 1 373 ? 123.976 148.517 145.604 1.00 37.23 346 ARG A C 1
ATOM 2753 O O . ARG A 1 373 ? 124.312 147.528 146.260 1.00 60.47 346 ARG A O 1
ATOM 2761 N N . VAL A 1 374 ? 124.866 149.381 145.108 1.00 33.23 347 VAL A N 1
ATOM 2762 C CA . VAL A 1 374 ? 126.291 149.223 145.378 1.00 33.38 347 VAL A CA 1
ATOM 2763 C C . VAL A 1 374 ? 126.582 149.466 146.850 1.00 33.11 347 VAL A C 1
ATOM 2764 O O . VAL A 1 374 ? 127.374 148.744 147.470 1.00 42.04 347 VAL A O 1
ATOM 2768 N N . LEU A 1 375 ? 125.947 150.485 147.432 1.00 32.78 348 LEU A N 1
ATOM 2769 C CA . LEU A 1 375 ? 126.161 150.758 148.848 1.00 29.68 348 LEU A CA 1
ATOM 2770 C C . LEU A 1 375 ? 125.765 149.562 149.704 1.00 33.99 348 LEU A C 1
ATOM 2771 O O . LEU A 1 375 ? 126.496 149.184 150.623 1.00 45.28 348 LEU A O 1
ATOM 2776 N N . LEU A 1 376 ? 124.630 148.931 149.398 1.00 37.41 349 LEU A N 1
ATOM 2777 C CA . LEU A 1 376 ? 124.206 147.762 150.163 1.00 34.22 349 LEU A CA 1
ATOM 2778 C C . LEU A 1 376 ? 125.095 146.554 149.883 1.00 31.33 349 LEU A C 1
ATOM 2779 O O . LEU A 1 376 ? 125.446 145.806 150.805 1.00 38.06 349 LEU A O 1
ATOM 2784 N N . HIS A 1 377 ? 125.466 146.345 148.617 1.00 31.05 350 HIS A N 1
ATOM 2785 C CA . HIS A 1 377 ? 126.313 145.223 148.242 1.00 26.96 350 HIS A CA 1
ATOM 2786 C C . HIS A 1 377 ? 127.689 145.297 148.884 1.00 40.49 350 HIS A C 1
ATOM 2787 O O . HIS A 1 377 ? 128.309 144.254 149.114 1.00 44.54 350 HIS A O 1
ATOM 2794 N N . ALA A 1 378 ? 128.182 146.502 149.172 1.00 43.76 351 ALA A N 1
ATOM 2795 C CA . ALA A 1 378 ? 129.435 146.660 149.897 1.00 44.29 351 ALA A CA 1
ATOM 2796 C C . ALA A 1 378 ? 129.253 146.689 151.406 1.00 45.01 351 ALA A C 1
ATOM 2797 O O . ALA A 1 378 ? 130.147 146.237 152.131 1.00 52.83 351 ALA A O 1
ATOM 2799 N N . THR A 1 379 ? 128.123 147.203 151.893 1.00 44.11 352 THR A N 1
ATOM 2800 C CA . THR A 1 379 ? 127.849 147.185 153.322 1.00 39.09 352 THR A CA 1
ATOM 2801 C C . THR A 1 379 ? 127.747 145.760 153.839 1.00 36.45 352 THR A C 1
ATOM 2802 O O . THR A 1 379 ? 128.249 145.446 154.923 1.00 45.03 352 THR A O 1
ATOM 2806 N N . ILE A 1 380 ? 127.099 144.881 153.073 1.00 41.73 353 ILE A N 1
ATOM 2807 C CA . ILE A 1 380 ? 126.981 143.489 153.495 1.00 37.42 353 ILE A CA 1
ATOM 2808 C C . ILE A 1 380 ? 128.358 142.845 153.593 1.00 42.23 353 ILE A C 1
ATOM 2809 O O . ILE A 1 380 ? 128.654 142.124 154.553 1.00 52.30 353 ILE A O 1
ATOM 2814 N N . ARG A 1 381 ? 129.225 143.100 152.611 1.00 42.33 354 ARG A N 1
ATOM 2815 C CA . ARG A 1 381 ? 130.568 142.529 152.647 1.00 47.38 354 ARG A CA 1
ATOM 2816 C C . ARG A 1 381 ? 131.377 143.077 153.816 1.00 50.94 354 ARG A C 1
ATOM 2817 O O . ARG A 1 381 ? 132.102 142.329 154.483 1.00 52.09 354 ARG A O 1
ATOM 2825 N N . GLN A 1 382 ? 131.273 144.381 154.077 1.00 54.81 355 GLN A N 1
ATOM 2826 C CA . GLN A 1 382 ? 132.021 144.973 155.182 1.00 48.39 355 GLN A CA 1
ATOM 2827 C C . GLN A 1 382 ? 131.527 144.453 156.526 1.00 46.98 355 GLN A C 1
ATOM 2828 O O . GLN A 1 382 ? 132.320 144.269 157.457 1.00 53.59 355 GLN A O 1
ATOM 2834 N N . HIS A 1 383 ? 130.221 144.206 156.643 1.00 51.81 356 HIS A N 1
ATOM 2835 C CA . HIS A 1 383 ? 129.644 143.806 157.922 1.00 54.42 356 HIS A CA 1
ATOM 2836 C C . HIS A 1 383 ? 130.035 142.385 158.312 1.00 53.60 356 HIS A C 1
ATOM 2837 O O . HIS A 1 383 ? 130.005 142.042 159.499 1.00 55.10 356 HIS A O 1
ATOM 2844 N N . HIS A 1 384 ? 130.405 141.552 157.345 1.00 51.39 357 HIS A N 1
ATOM 2845 C CA . HIS A 1 384 ? 130.710 140.150 157.592 1.00 48.33 357 HIS A CA 1
ATOM 2846 C C . HIS A 1 384 ? 132.214 139.931 157.512 1.00 57.04 357 HIS A C 1
ATOM 2847 O O . HIS A 1 384 ? 132.863 140.396 156.569 1.00 59.79 357 HIS A O 1
ATOM 2854 N N . GLU A 1 385 ? 132.763 139.227 158.505 1.00 71.84 358 GLU A N 1
ATOM 2855 C CA . GLU A 1 385 ? 134.198 138.954 158.513 1.00 74.61 358 GLU A CA 1
ATOM 2856 C C . GLU A 1 385 ? 134.602 138.099 157.318 1.00 75.78 358 GLU A C 1
ATOM 2857 O O . GLU A 1 385 ? 135.617 138.370 156.667 1.00 76.43 358 GLU A O 1
ATOM 2863 N N . SER A 1 386 ? 133.822 137.069 157.014 1.00 68.55 359 SER A N 1
ATOM 2864 C CA . SER A 1 386 ? 134.035 136.259 155.825 1.00 67.82 359 SER A CA 1
ATOM 2865 C C . SER A 1 386 ? 133.195 136.800 154.675 1.00 68.76 359 SER A C 1
ATOM 2866 O O . SER A 1 386 ? 132.077 137.280 154.873 1.00 70.92 359 SER A O 1
ATOM 2869 N N . GLN A 1 387 ? 133.742 136.717 153.471 1.00 61.81 360 GLN A N 1
ATOM 2870 C CA . GLN A 1 387 ? 133.079 137.297 152.307 1.00 56.57 360 GLN A CA 1
ATOM 2871 C C . GLN A 1 387 ? 131.811 136.524 151.968 1.00 58.99 360 GLN A C 1
ATOM 2872 O O . GLN A 1 387 ? 131.886 135.316 151.709 1.00 60.76 360 GLN A O 1
ATOM 2878 N N . PRO A 1 388 ? 130.644 137.162 151.951 1.00 52.72 361 PRO A N 1
ATOM 2879 C CA . PRO A 1 388 ? 129.422 136.454 151.563 1.00 47.88 361 PRO A CA 1
ATOM 2880 C C . PRO A 1 388 ? 129.392 136.174 150.069 1.00 43.47 361 PRO A C 1
ATOM 2881 O O . PRO A 1 388 ? 130.125 136.770 149.277 1.00 47.37 361 PRO A O 1
ATOM 2885 N N . ILE A 1 389 ? 128.518 135.247 149.689 1.00 46.26 362 ILE A N 1
ATOM 2886 C CA . ILE A 1 389 ? 128.410 134.777 148.311 1.00 49.21 362 ILE A CA 1
ATOM 2887 C C . ILE A 1 389 ? 127.256 135.531 147.653 1.00 53.31 362 ILE A C 1
ATOM 2888 O O . ILE A 1 389 ? 126.103 135.358 148.074 1.00 50.30 362 ILE A O 1
ATOM 2893 N N . PRO A 1 390 ? 127.507 136.359 146.637 1.00 40.77 363 PRO A N 1
ATOM 2894 C CA . PRO A 1 390 ? 126.417 137.128 146.016 1.00 39.36 363 PRO A CA 1
ATOM 2895 C C . PRO A 1 390 ? 125.632 136.274 145.030 1.00 41.20 363 PRO A C 1
ATOM 2896 O O . PRO A 1 390 ? 126.211 135.587 144.188 1.00 47.26 363 PRO A O 1
ATOM 2900 N N . CYS A 1 391 ? 124.304 136.343 145.125 1.00 40.98 364 CYS A N 1
ATOM 2901 C CA . CYS A 1 391 ? 123.395 135.487 144.378 1.00 36.77 364 CYS A CA 1
ATOM 2902 C C . CYS A 1 391 ? 122.062 136.210 144.202 1.00 42.66 364 CYS A C 1
ATOM 2903 O O . CYS A 1 391 ? 121.792 137.229 144.850 1.00 51.51 364 CYS A O 1
ATOM 2906 N N . MET A 1 392 ? 121.218 135.667 143.320 1.00 40.15 365 MET A N 1
ATOM 2907 C CA . MET A 1 392 ? 119.914 136.242 143.005 1.00 37.17 365 MET A CA 1
ATOM 2908 C C . MET A 1 392 ? 118.822 135.212 143.258 1.00 39.44 365 MET A C 1
ATOM 2909 O O . MET A 1 392 ? 119.074 134.006 143.239 1.00 47.86 365 MET A O 1
ATOM 2914 N N . LEU A 1 393 ? 117.597 135.690 143.481 1.00 26.01 366 LEU A N 1
ATOM 2915 C CA . LEU A 1 393 ? 116.481 134.812 143.816 1.00 28.42 366 LEU A CA 1
ATOM 2916 C C . LEU A 1 393 ? 115.285 135.102 142.921 1.00 36.57 366 LEU A C 1
ATOM 2917 O O . LEU A 1 393 ? 114.857 136.252 142.803 1.00 49.65 366 LEU A O 1
ATOM 2922 N N . TYR A 1 394 ? 114.730 134.057 142.312 1.00 34.12 367 TYR A N 1
ATOM 2923 C CA . TYR A 1 394 ? 113.540 134.160 141.478 1.00 28.59 367 TYR A CA 1
ATOM 2924 C C . TYR A 1 394 ? 112.391 133.437 142.164 1.00 34.07 367 TYR A C 1
ATOM 2925 O O . TYR A 1 394 ? 112.524 132.265 142.536 1.00 37.47 367 TYR A O 1
ATOM 2934 N N . VAL A 1 395 ? 111.268 134.135 142.330 1.00 47.08 368 VAL A N 1
ATOM 2935 C CA . VAL A 1 395 ? 110.109 133.604 143.038 1.00 42.40 368 VAL A CA 1
ATOM 2936 C C . VAL A 1 395 ? 108.852 133.969 142.260 1.00 55.18 368 VAL A C 1
ATOM 2937 O O . VAL A 1 395 ? 108.745 135.073 141.719 1.00 61.56 368 VAL A O 1
ATOM 2941 N N . GLU A 1 396 ? 107.900 133.042 142.195 1.00 64.93 369 GLU A N 1
ATOM 2942 C CA . GLU A 1 396 ? 106.651 133.333 141.509 1.00 59.14 369 GLU A CA 1
ATOM 2943 C C . GLU A 1 396 ? 105.706 134.141 142.395 1.00 66.92 369 GLU A C 1
ATOM 2944 O O . GLU A 1 396 ? 105.812 134.161 143.624 1.00 73.29 369 GLU A O 1
ATOM 2950 N N . LYS A 1 397 ? 104.764 134.813 141.735 1.00 73.48 370 LYS A N 1
ATOM 2951 C CA . LYS A 1 397 ? 103.752 135.655 142.374 1.00 77.31 370 LYS A CA 1
ATOM 2952 C C . LYS A 1 397 ? 102.522 135.596 141.470 1.00 79.04 370 LYS A C 1
ATOM 2953 O O . LYS A 1 397 ? 102.461 136.282 140.445 1.00 76.32 370 LYS A O 1
ATOM 2959 N N . ALA A 1 398 ? 101.560 134.752 141.844 1.00 93.57 371 ALA A N 1
ATOM 2960 C CA . ALA A 1 398 ? 100.330 134.558 141.078 1.00 94.41 371 ALA A CA 1
ATOM 2961 C C . ALA A 1 398 ? 100.636 134.204 139.623 1.00 95.88 371 ALA A C 1
ATOM 2962 O O . ALA A 1 398 ? 99.962 134.646 138.690 1.00 93.47 371 ALA A O 1
ATOM 2964 N N . GLY A 1 399 ? 101.675 133.393 139.436 1.00 88.39 372 GLY A N 1
ATOM 2965 C CA . GLY A 1 399 ? 102.084 132.962 138.117 1.00 85.58 372 GLY A CA 1
ATOM 2966 C C . GLY A 1 399 ? 102.989 133.916 137.368 1.00 83.23 372 GLY A C 1
ATOM 2967 O O . GLY A 1 399 ? 103.299 133.654 136.199 1.00 83.06 372 GLY A O 1
ATOM 2968 N N . ALA A 1 400 ? 103.426 135.006 137.993 1.00 74.80 373 ALA A N 1
ATOM 2969 C CA . ALA A 1 400 ? 104.310 135.970 137.356 1.00 76.54 373 ALA A CA 1
ATOM 2970 C C . ALA A 1 400 ? 105.676 135.939 138.027 1.00 78.13 373 ALA A C 1
ATOM 2971 O O . ALA A 1 400 ? 105.786 135.680 139.226 1.00 80.80 373 ALA A O 1
ATOM 2973 N N . GLU A 1 401 ? 106.719 136.202 137.246 1.00 63.76 374 GLU A N 1
ATOM 2974 C CA . GLU A 1 401 ? 108.065 136.199 137.797 1.00 57.74 374 GLU A CA 1
ATOM 2975 C C . GLU A 1 401 ? 108.233 137.322 138.816 1.00 60.07 374 GLU A C 1
ATOM 2976 O O . GLU A 1 401 ? 107.531 138.337 138.789 1.00 66.55 374 GLU A O 1
ATOM 2982 N N . LYS A 1 402 ? 109.173 137.122 139.738 1.00 51.21 375 LYS A N 1
ATOM 2983 C CA . LYS A 1 402 ? 109.588 138.168 140.669 1.00 54.48 375 LYS A CA 1
ATOM 2984 C C . LYS A 1 402 ? 111.080 137.973 140.907 1.00 52.58 375 LYS A C 1
ATOM 2985 O O . LYS A 1 402 ? 111.499 136.944 141.451 1.00 51.33 375 LYS A O 1
ATOM 2991 N N . ILE A 1 403 ? 111.869 138.952 140.482 1.00 49.04 376 ILE A N 1
ATOM 2992 C CA . ILE A 1 403 ? 113.319 138.885 140.605 1.00 50.17 376 ILE A CA 1
ATOM 2993 C C . ILE A 1 403 ? 113.743 139.613 141.870 1.00 51.37 376 ILE A C 1
ATOM 2994 O O . ILE A 1 403 ? 113.158 140.638 142.240 1.00 57.63 376 ILE A O 1
ATOM 2999 N N . LEU A 1 404 ? 114.761 139.084 142.537 1.00 48.68 377 LEU A N 1
ATOM 3000 C CA . LEU A 1 404 ? 115.323 139.671 143.746 1.00 53.29 377 LEU A CA 1
ATOM 3001 C C . LEU A 1 404 ? 116.834 139.652 143.571 1.00 53.91 377 LEU A C 1
ATOM 3002 O O . LEU A 1 404 ? 117.473 138.609 143.748 1.00 56.38 377 LEU A O 1
ATOM 3007 N N . GLU A 1 405 ? 117.391 140.791 143.182 1.00 55.94 378 GLU A N 1
ATOM 3008 C CA . GLU A 1 405 ? 118.830 140.951 143.153 1.00 52.23 378 GLU A CA 1
ATOM 3009 C C . GLU A 1 405 ? 119.334 141.279 144.554 1.00 60.00 378 GLU A C 1
ATOM 3010 O O . GLU A 1 405 ? 118.557 141.474 145.493 1.00 65.42 378 GLU A O 1
ATOM 3016 N N . ASN A 1 406 ? 120.657 141.332 144.690 1.00 45.15 379 ASN A N 1
ATOM 3017 C CA . ASN A 1 406 ? 121.304 141.652 145.958 1.00 49.44 379 ASN A CA 1
ATOM 3018 C C . ASN A 1 406 ? 120.899 140.653 147.044 1.00 44.62 379 ASN A C 1
ATOM 3019 O O . ASN A 1 406 ? 120.386 141.014 148.104 1.00 46.02 379 ASN A O 1
ATOM 3024 N N . VAL A 1 407 ? 121.131 139.377 146.752 1.00 37.62 380 VAL A N 1
ATOM 3025 C CA . VAL A 1 407 ? 120.978 138.302 147.723 1.00 37.49 380 VAL A CA 1
ATOM 3026 C C . VAL A 1 407 ? 122.378 137.806 148.053 1.00 43.90 380 VAL A C 1
ATOM 3027 O O . VAL A 1 407 ? 123.287 137.927 147.228 1.00 49.82 380 VAL A O 1
ATOM 3031 N N . HIS A 1 408 ? 122.563 137.279 149.257 1.00 38.47 381 HIS A N 1
ATOM 3032 C CA . HIS A 1 408 ? 123.860 136.782 149.682 1.00 23.61 381 HIS A CA 1
ATOM 3033 C C . HIS A 1 408 ? 123.694 135.534 150.531 1.00 34.41 381 HIS A C 1
ATOM 3034 O O . HIS A 1 408 ? 122.669 135.334 151.185 1.00 46.68 381 HIS A O 1
ATOM 3041 N N . ILE A 1 409 ? 124.717 134.694 150.501 1.00 41.42 382 ILE A N 1
ATOM 3042 C CA . ILE A 1 409 ? 124.795 133.494 151.322 1.00 50.88 382 ILE A CA 1
ATOM 3043 C C . ILE A 1 409 ? 125.961 133.690 152.275 1.00 55.18 382 ILE A C 1
ATOM 3044 O O . ILE A 1 409 ? 127.107 133.856 151.838 1.00 56.72 382 ILE A O 1
ATOM 3049 N N . VAL A 1 410 ? 125.684 133.678 153.575 1.00 55.12 383 VAL A N 1
ATOM 3050 C CA . VAL A 1 410 ? 126.741 133.798 154.569 1.00 47.40 383 VAL A CA 1
ATOM 3051 C C . VAL A 1 410 ? 127.002 132.422 155.159 1.00 55.71 383 VAL A C 1
ATOM 3052 O O . VAL A 1 410 ? 126.112 131.567 155.225 1.00 65.00 383 VAL A O 1
ATOM 3056 N N . ARG A 1 411 ? 128.242 132.198 155.577 1.00 69.43 384 ARG A N 1
ATOM 3057 C CA . ARG A 1 411 ? 128.701 130.886 156.020 1.00 73.77 384 ARG A CA 1
ATOM 3058 C C . ARG A 1 411 ? 128.864 130.910 157.537 1.00 70.88 384 ARG A C 1
ATOM 3059 O O . ARG A 1 411 ? 129.945 131.192 158.057 1.00 74.54 384 ARG A O 1
ATOM 3067 N N . ARG A 1 412 ? 127.776 130.611 158.247 1.00 85.63 385 ARG A N 1
ATOM 3068 C CA . ARG A 1 412 ? 127.814 130.445 159.698 1.00 89.74 385 ARG A CA 1
ATOM 3069 C C . ARG A 1 412 ? 127.920 128.948 160.003 1.00 94.35 385 ARG A C 1
ATOM 3070 O O . ARG A 1 412 ? 126.935 128.232 160.183 1.00 97.58 385 ARG A O 1
ATOM 3078 N N . ASP A 1 413 ? 129.165 128.475 160.047 1.00 108.03 386 ASP A N 1
ATOM 3079 C CA . ASP A 1 413 ? 129.411 127.045 160.222 1.00 110.66 386 ASP A CA 1
ATOM 3080 C C . ASP A 1 413 ? 128.776 126.455 161.478 1.00 108.59 386 ASP A C 1
ATOM 3081 O O . ASP A 1 413 ? 128.186 125.365 161.376 1.00 104.09 386 ASP A O 1
ATOM 3086 N N . PRO A 1 414 ? 128.852 127.076 162.662 1.00 109.99 387 PRO A N 1
ATOM 3087 C CA . PRO A 1 414 ? 128.195 126.472 163.833 1.00 109.55 387 PRO A CA 1
ATOM 3088 C C . PRO A 1 414 ? 126.683 126.370 163.709 1.00 108.95 387 PRO A C 1
ATOM 3089 O O . PRO A 1 414 ? 126.076 125.563 164.424 1.00 106.14 387 PRO A O 1
ATOM 3093 N N . GLU A 1 415 ? 126.055 127.152 162.833 1.00 105.10 388 GLU A N 1
ATOM 3094 C CA . GLU A 1 415 ? 124.604 127.155 162.709 1.00 103.45 388 GLU A CA 1
ATOM 3095 C C . GLU A 1 415 ? 124.091 126.722 161.344 1.00 103.17 388 GLU A C 1
ATOM 3096 O O . GLU A 1 415 ? 123.008 126.137 161.272 1.00 104.23 388 GLU A O 1
ATOM 3102 N N . GLY A 1 416 ? 124.824 126.988 160.266 1.00 91.66 389 GLY A N 1
ATOM 3103 C CA . GLY A 1 416 ? 124.363 126.605 158.945 1.00 90.39 389 GLY A CA 1
ATOM 3104 C C . GLY A 1 416 ? 124.818 127.533 157.838 1.00 89.70 389 GLY A C 1
ATOM 3105 O O . GLY A 1 416 ? 126.016 127.785 157.679 1.00 92.68 389 GLY A O 1
ATOM 3106 N N . ASP A 1 417 ? 123.868 128.036 157.050 1.00 74.74 390 ASP A N 1
ATOM 3107 C CA . ASP A 1 417 ? 124.181 128.950 155.953 1.00 70.62 390 ASP A CA 1
ATOM 3108 C C . ASP A 1 417 ? 122.990 129.890 155.792 1.00 69.24 390 ASP A C 1
ATOM 3109 O O . ASP A 1 417 ? 122.007 129.539 155.134 1.00 75.02 390 ASP A O 1
ATOM 3114 N N . GLN A 1 418 ? 123.084 131.073 156.390 1.00 66.59 391 GLN A N 1
ATOM 3115 C CA . GLN A 1 418 ? 121.984 132.022 156.327 1.00 68.98 391 GLN A CA 1
ATOM 3116 C C . GLN A 1 418 ? 121.907 132.680 154.955 1.00 75.15 391 GLN A C 1
ATOM 3117 O O . GLN A 1 418 ? 122.924 132.899 154.287 1.00 78.49 391 GLN A O 1
ATOM 3123 N N . LEU A 1 419 ? 120.682 132.993 154.543 1.00 67.57 392 LEU A N 1
ATOM 3124 C CA . LEU A 1 419 ? 120.413 133.682 153.289 1.00 55.00 392 LEU A CA 1
ATOM 3125 C C . LEU A 1 419 ? 119.959 135.101 153.603 1.00 56.87 392 LEU A C 1
ATOM 3126 O O . LEU A 1 419 ? 118.904 135.299 154.218 1.00 64.95 392 LEU A O 1
ATOM 3131 N N . TRP A 1 420 ? 120.757 136.081 153.190 1.00 45.23 393 TRP A N 1
ATOM 3132 C CA . TRP A 1 420 ? 120.447 137.491 153.375 1.00 46.75 393 TRP A CA 1
ATOM 3133 C C . TRP A 1 420 ? 119.816 138.014 152.094 1.00 51.57 393 TRP A C 1
ATOM 3134 O O . TRP A 1 420 ? 120.443 137.981 151.033 1.00 58.58 393 TRP A O 1
ATOM 3145 N N . ILE A 1 421 ? 118.586 138.500 152.188 1.00 52.49 394 ILE A N 1
ATOM 3146 C CA . ILE A 1 421 ? 117.886 139.065 151.041 1.00 53.50 394 ILE A CA 1
ATOM 3147 C C . ILE A 1 421 ? 117.891 140.576 151.202 1.00 53.49 394 ILE A C 1
ATOM 3148 O O . ILE A 1 421 ? 117.368 141.104 152.190 1.00 57.27 394 ILE A O 1
ATOM 3153 N N . GLY A 1 422 ? 118.494 141.270 150.245 1.00 47.25 395 GLY A N 1
ATOM 3154 C CA . GLY A 1 422 ? 118.806 142.685 150.378 1.00 45.68 395 GLY A CA 1
ATOM 3155 C C . GLY A 1 422 ? 117.925 143.557 149.501 1.00 41.64 395 GLY A C 1
ATOM 3156 O O . GLY A 1 422 ? 117.700 143.250 148.328 1.00 45.48 395 GLY A O 1
ATOM 3157 N N . PHE A 1 423 ? 117.439 144.647 150.085 1.00 46.90 396 PHE A N 1
ATOM 3158 C CA . PHE A 1 423 ? 116.657 145.648 149.374 1.00 50.73 396 PHE A CA 1
ATOM 3159 C C . PHE A 1 423 ? 117.273 147.017 149.609 1.00 51.45 396 PHE A C 1
ATOM 3160 O O . PHE A 1 423 ? 117.566 147.381 150.751 1.00 53.87 396 PHE A O 1
ATOM 3168 N N . SER A 1 424 ? 117.469 147.766 148.532 1.00 48.85 397 SER A N 1
ATOM 3169 C CA . SER A 1 424 ? 118.062 149.091 148.598 1.00 44.30 397 SER A CA 1
ATOM 3170 C C . SER A 1 424 ? 116.995 150.167 148.450 1.00 45.03 397 SER A C 1
ATOM 3171 O O . SER A 1 424 ? 115.881 149.916 147.985 1.00 54.78 397 SER A O 1
ATOM 3174 N N . GLU A 1 425 ? 117.359 151.382 148.851 1.00 54.79 398 GLU A N 1
ATOM 3175 C CA . GLU A 1 425 ? 116.461 152.526 148.760 1.00 57.97 398 GLU A CA 1
ATOM 3176 C C . GLU A 1 425 ? 117.272 153.792 148.977 1.00 59.32 398 GLU A C 1
ATOM 3177 O O . GLU A 1 425 ? 118.103 153.846 149.887 1.00 66.37 398 GLU A O 1
ATOM 3183 N N . LEU A 1 426 ? 117.031 154.802 148.144 1.00 62.20 399 LEU A N 1
ATOM 3184 C CA . LEU A 1 426 ? 117.695 156.100 148.251 1.00 61.26 399 LEU A CA 1
ATOM 3185 C C . LEU A 1 426 ? 116.595 157.154 148.217 1.00 68.86 399 LEU A C 1
ATOM 3186 O O . LEU A 1 426 ? 116.271 157.690 147.155 1.00 76.17 399 LEU A O 1
ATOM 3191 N N . VAL A 1 427 ? 116.023 157.450 149.378 1.00 79.58 400 VAL A N 1
ATOM 3192 C CA . VAL A 1 427 ? 114.893 158.367 149.454 1.00 85.80 400 VAL A CA 1
ATOM 3193 C C . VAL A 1 427 ? 115.396 159.800 149.330 1.00 87.79 400 VAL A C 1
ATOM 3194 O O . VAL A 1 427 ? 116.281 160.232 150.078 1.00 84.09 400 VAL A O 1
ATOM 3198 N N . THR A 1 428 ? 114.836 160.538 148.367 1.00 101.59 401 THR A N 1
ATOM 3199 C CA . THR A 1 428 ? 115.236 161.920 148.131 1.00 101.21 401 THR A CA 1
ATOM 3200 C C . THR A 1 428 ? 114.048 162.838 147.870 1.00 102.01 401 THR A C 1
ATOM 3201 O O . THR A 1 428 ? 114.254 163.989 147.464 1.00 103.51 401 THR A O 1
ATOM 3205 N N . ASP A 1 429 ? 112.818 162.376 148.086 1.00 109.90 402 ASP A N 1
ATOM 3206 C CA . ASP A 1 429 ? 111.621 163.159 147.808 1.00 110.93 402 ASP A CA 1
ATOM 3207 C C . ASP A 1 429 ? 110.877 163.571 149.069 1.00 110.85 402 ASP A C 1
ATOM 3208 O O . ASP A 1 429 ? 110.633 164.762 149.284 1.00 109.61 402 ASP A O 1
ATOM 3213 N N . ILE A 1 430 ? 110.509 162.612 149.911 1.00 115.07 403 ILE A N 1
ATOM 3214 C CA . ILE A 1 430 ? 109.821 162.888 151.163 1.00 116.29 403 ILE A CA 1
ATOM 3215 C C . ILE A 1 430 ? 110.790 162.614 152.305 1.00 113.56 403 ILE A C 1
ATOM 3216 O O . ILE A 1 430 ? 111.830 161.971 152.133 1.00 111.60 403 ILE A O 1
ATOM 3221 N N . ASN A 1 431 ? 110.450 163.124 153.486 1.00 110.47 404 ASN A N 1
ATOM 3222 C CA . ASN A 1 431 ? 111.282 162.880 154.654 1.00 111.49 404 ASN A CA 1
ATOM 3223 C C . ASN A 1 431 ? 111.266 161.400 155.025 1.00 110.68 404 ASN A C 1
ATOM 3224 O O . ASN A 1 431 ? 110.306 160.674 154.753 1.00 107.20 404 ASN A O 1
ATOM 3229 N N . ILE A 1 432 ? 112.366 160.949 155.631 1.00 99.30 405 ILE A N 1
ATOM 3230 C CA . ILE A 1 432 ? 112.517 159.536 155.947 1.00 97.03 405 ILE A CA 1
ATOM 3231 C C . ILE A 1 432 ? 111.558 159.091 157.045 1.00 96.32 405 ILE A C 1
ATOM 3232 O O . ILE A 1 432 ? 111.216 157.904 157.119 1.00 94.76 405 ILE A O 1
ATOM 3237 N N . ALA A 1 433 ? 111.090 160.021 157.883 1.00 103.26 406 ALA A N 1
ATOM 3238 C CA . ALA A 1 433 ? 110.263 159.648 159.027 1.00 103.91 406 ALA A CA 1
ATOM 3239 C C . ALA A 1 433 ? 108.976 158.960 158.588 1.00 104.87 406 ALA A C 1
ATOM 3240 O O . ALA A 1 433 ? 108.570 157.954 159.180 1.00 104.72 406 ALA A O 1
ATOM 3242 N N . VAL A 1 434 ? 108.319 159.484 157.553 1.00 110.41 407 VAL A N 1
ATOM 3243 C CA . VAL A 1 434 ? 107.100 158.856 157.058 1.00 112.81 407 VAL A CA 1
ATOM 3244 C C . VAL A 1 434 ? 107.383 157.837 155.959 1.00 112.58 407 VAL A C 1
ATOM 3245 O O . VAL A 1 434 ? 106.529 156.983 155.681 1.00 111.02 407 VAL A O 1
ATOM 3249 N N . ARG A 1 435 ? 108.558 157.896 155.330 1.00 105.34 408 ARG A N 1
ATOM 3250 C CA . ARG A 1 435 ? 108.878 156.950 154.268 1.00 102.50 408 ARG A CA 1
ATOM 3251 C C . ARG A 1 435 ? 109.249 155.582 154.827 1.00 99.31 408 ARG A C 1
ATOM 3252 O O . ARG A 1 435 ? 108.922 154.555 154.221 1.00 99.60 408 ARG A O 1
ATOM 3260 N N . LEU A 1 436 ? 109.923 155.546 155.979 1.00 96.02 409 LEU A N 1
ATOM 3261 C CA . LEU A 1 436 ? 110.395 154.273 156.524 1.00 97.20 409 LEU A CA 1
ATOM 3262 C C . LEU A 1 436 ? 109.276 153.271 156.783 1.00 99.17 409 LEU A C 1
ATOM 3263 O O . LEU A 1 436 ? 109.457 152.086 156.453 1.00 99.26 409 LEU A O 1
ATOM 3268 N N . PRO A 1 437 ? 108.132 153.640 157.376 1.00 103.78 410 PRO A N 1
ATOM 3269 C CA . PRO A 1 437 ? 107.045 152.653 157.499 1.00 101.95 410 PRO A CA 1
ATOM 3270 C C . PRO A 1 437 ? 106.557 152.117 156.164 1.00 102.43 410 PRO A C 1
ATOM 3271 O O . PRO A 1 437 ? 106.200 150.936 156.078 1.00 102.99 410 PRO A O 1
ATOM 3275 N N . GLU A 1 438 ? 106.530 152.944 155.117 1.00 102.57 411 GLU A N 1
ATOM 3276 C CA . GLU A 1 438 ? 106.143 152.452 153.798 1.00 100.85 411 GLU A CA 1
ATOM 3277 C C . GLU A 1 438 ? 107.138 151.419 153.285 1.00 98.83 411 GLU A C 1
ATOM 3278 O O . GLU A 1 438 ? 106.746 150.385 152.725 1.00 96.33 411 GLU A O 1
ATOM 3284 N N . ILE A 1 439 ? 108.434 151.684 153.468 1.00 95.76 412 ILE A N 1
ATOM 3285 C CA . ILE A 1 439 ? 109.453 150.726 153.054 1.00 93.80 412 ILE A CA 1
ATOM 3286 C C . ILE A 1 439 ? 109.313 149.433 153.842 1.00 92.35 412 ILE A C 1
ATOM 3287 O O . ILE A 1 439 ? 109.479 148.338 153.296 1.00 94.92 412 ILE A O 1
ATOM 3292 N N . ARG A 1 440 ? 109.004 149.534 155.137 1.00 95.91 413 ARG A N 1
ATOM 3293 C CA . ARG A 1 440 ? 108.826 148.331 155.945 1.00 97.54 413 ARG A CA 1
ATOM 3294 C C . ARG A 1 440 ? 107.604 147.537 155.497 1.00 101.36 413 ARG A C 1
ATOM 3295 O O . ARG A 1 440 ? 107.628 146.302 155.485 1.00 101.31 413 ARG A O 1
ATOM 3303 N N . ASP A 1 441 ? 106.522 148.229 155.133 1.00 104.50 414 ASP A N 1
ATOM 3304 C CA . ASP A 1 441 ? 105.328 147.542 154.649 1.00 103.88 414 ASP A CA 1
ATOM 3305 C C . ASP A 1 441 ? 105.629 146.810 153.344 1.00 104.96 414 ASP A C 1
ATOM 3306 O O . ASP A 1 441 ? 105.271 145.635 153.181 1.00 104.83 414 ASP A O 1
ATOM 3311 N N . GLN A 1 442 ? 106.303 147.484 152.407 1.00 98.26 415 GLN A N 1
ATOM 3312 C CA . GLN A 1 442 ? 106.686 146.825 151.162 1.00 93.26 415 GLN A CA 1
ATOM 3313 C C . GLN A 1 442 ? 107.618 145.647 151.422 1.00 92.68 415 GLN A C 1
ATOM 3314 O O . GLN A 1 442 ? 107.488 144.597 150.779 1.00 95.59 415 GLN A O 1
ATOM 3320 N N . LEU A 1 443 ? 108.548 145.803 152.366 1.00 86.41 416 LEU A N 1
ATOM 3321 C CA . LEU A 1 443 ? 109.426 144.706 152.750 1.00 86.21 416 LEU A CA 1
ATOM 3322 C C . LEU A 1 443 ? 108.627 143.526 153.279 1.00 90.70 416 LEU A C 1
ATOM 3323 O O . LEU A 1 443 ? 108.938 142.372 152.974 1.00 93.15 416 LEU A O 1
ATOM 3328 N N . TYR A 1 444 ? 107.601 143.797 154.085 1.00 95.72 417 TYR A N 1
ATOM 3329 C CA . TYR A 1 444 ? 106.794 142.716 154.637 1.00 96.31 417 TYR A CA 1
ATOM 3330 C C . TYR A 1 444 ? 106.010 142.002 153.545 1.00 99.53 417 TYR A C 1
ATOM 3331 O O . TYR A 1 444 ? 105.865 140.775 153.579 1.00 100.39 417 TYR A O 1
ATOM 3340 N N . GLU A 1 445 ? 105.490 142.752 152.570 1.00 99.98 418 GLU A N 1
ATOM 3341 C CA . GLU A 1 445 ? 104.822 142.107 151.440 1.00 96.74 418 GLU A CA 1
ATOM 3342 C C . GLU A 1 445 ? 105.787 141.216 150.665 1.00 93.55 418 GLU A C 1
ATOM 3343 O O . GLU A 1 445 ? 105.456 140.071 150.326 1.00 94.79 418 GLU A O 1
ATOM 3349 N N . ASP A 1 446 ? 106.996 141.713 150.396 1.00 87.11 419 ASP A N 1
ATOM 3350 C CA . ASP A 1 446 ? 107.984 140.889 149.705 1.00 87.36 419 ASP A CA 1
ATOM 3351 C C . ASP A 1 446 ? 108.334 139.646 150.516 1.00 90.36 419 ASP A C 1
ATOM 3352 O O . ASP A 1 446 ? 108.452 138.549 149.959 1.00 92.77 419 ASP A O 1
ATOM 3357 N N . ILE A 1 447 ? 108.491 139.797 151.833 1.00 89.51 420 ILE A N 1
ATOM 3358 C CA . ILE A 1 447 ? 108.831 138.668 152.694 1.00 88.32 420 ILE A CA 1
ATOM 3359 C C . ILE A 1 447 ? 107.720 137.627 152.676 1.00 92.13 420 ILE A C 1
ATOM 3360 O O . ILE A 1 447 ? 107.976 136.418 152.593 1.00 89.78 420 ILE A O 1
ATOM 3365 N N . SER A 1 448 ? 106.466 138.076 152.776 1.00 97.82 421 SER A N 1
ATOM 3366 C CA . SER A 1 448 ? 105.337 137.162 152.681 1.00 94.49 421 SER A CA 1
ATOM 3367 C C . SER A 1 448 ? 105.273 136.492 151.319 1.00 94.72 421 SER A C 1
ATOM 3368 O O . SER A 1 448 ? 104.730 135.388 151.206 1.00 93.63 421 SER A O 1
ATOM 3371 N N . ASP A 1 449 ? 105.810 137.134 150.286 1.00 95.93 422 ASP A N 1
ATOM 3372 C CA . ASP A 1 449 ? 105.945 136.492 148.987 1.00 93.96 422 ASP A CA 1
ATOM 3373 C C . ASP A 1 449 ? 107.242 135.703 148.846 1.00 94.78 422 ASP A C 1
ATOM 3374 O O . ASP A 1 449 ? 107.481 135.125 147.782 1.00 90.76 422 ASP A O 1
ATOM 3379 N N . CYS A 1 450 ? 108.081 135.664 149.881 1.00 94.61 423 CYS A N 1
ATOM 3380 C CA . CYS A 1 450 ? 109.333 134.914 149.843 1.00 92.32 423 CYS A CA 1
ATOM 3381 C C . CYS A 1 450 ? 109.295 133.644 150.683 1.00 91.63 423 CYS A C 1
ATOM 3382 O O . CYS A 1 450 ? 109.545 132.553 150.164 1.00 93.64 423 CYS A O 1
ATOM 3385 N N . ILE A 1 451 ? 108.987 133.759 151.975 1.00 99.97 424 ILE A N 1
ATOM 3386 C CA . ILE A 1 451 ? 109.068 132.620 152.885 1.00 102.42 424 ILE A CA 1
ATOM 3387 C C . ILE A 1 451 ? 107.700 132.016 153.176 1.00 102.41 424 ILE A C 1
ATOM 3388 O O . ILE A 1 451 ? 107.581 131.169 154.067 1.00 102.53 424 ILE A O 1
ATOM 3393 N N . ASP A 1 452 ? 106.662 132.429 152.452 1.00 101.75 425 ASP A N 1
ATOM 3394 C CA . ASP A 1 452 ? 105.320 131.870 152.616 1.00 102.47 425 ASP A CA 1
ATOM 3395 C C . ASP A 1 452 ? 104.865 131.369 151.250 1.00 104.73 425 ASP A C 1
ATOM 3396 O O . ASP A 1 452 ? 104.168 132.078 150.519 1.00 105.67 425 ASP A O 1
ATOM 3401 N N . THR A 1 453 ? 105.259 130.143 150.919 1.00 101.79 426 THR A N 1
ATOM 3402 C CA . THR A 1 453 ? 104.879 129.503 149.668 1.00 102.24 426 THR A CA 1
ATOM 3403 C C . THR A 1 453 ? 105.259 128.033 149.746 1.00 101.08 426 THR A C 1
ATOM 3404 O O . THR A 1 453 ? 106.105 127.633 150.551 1.00 98.52 426 THR A O 1
ATOM 3408 N N . ALA A 1 454 ? 104.613 127.234 148.900 1.00 98.62 427 ALA A N 1
ATOM 3409 C CA . ALA A 1 454 ? 104.955 125.830 148.740 1.00 97.85 427 ALA A CA 1
ATOM 3410 C C . ALA A 1 454 ? 105.597 125.530 147.395 1.00 98.37 427 ALA A C 1
ATOM 3411 O O . ALA A 1 454 ? 106.015 124.390 147.167 1.00 98.39 427 ALA A O 1
ATOM 3413 N N . ARG A 1 455 ? 105.682 126.514 146.506 1.00 84.19 428 ARG A N 1
ATOM 3414 C CA . ARG A 1 455 ? 106.268 126.328 145.190 1.00 80.99 428 ARG A CA 1
ATOM 3415 C C . ARG A 1 455 ? 107.755 126.661 145.235 1.00 78.61 428 ARG A C 1
ATOM 3416 O O . ARG A 1 455 ? 108.204 127.478 146.043 1.00 79.50 428 ARG A O 1
ATOM 3424 N N . LYS A 1 456 ? 108.517 126.009 144.360 1.00 62.64 429 LYS A N 1
ATOM 3425 C CA . LYS A 1 456 ? 109.967 126.119 144.369 1.00 59.93 429 LYS A CA 1
ATOM 3426 C C . LYS A 1 456 ? 110.417 127.559 144.134 1.00 63.99 429 LYS A C 1
ATOM 3427 O O . LYS A 1 456 ? 109.681 128.398 143.608 1.00 65.88 429 LYS A O 1
ATOM 3433 N N . LYS A 1 457 ? 111.652 127.837 144.546 1.00 54.16 430 LYS A N 1
ATOM 3434 C CA . LYS A 1 457 ? 112.308 129.114 144.314 1.00 45.34 430 LYS A CA 1
ATOM 3435 C C . LYS A 1 457 ? 113.637 128.850 143.627 1.00 44.73 430 LYS A C 1
ATOM 3436 O O . LYS A 1 457 ? 114.311 127.862 143.930 1.00 51.51 430 LYS A O 1
ATOM 3442 N N . ILE A 1 458 ? 114.013 129.725 142.701 1.00 37.95 431 ILE A N 1
ATOM 3443 C CA . ILE A 1 458 ? 115.237 129.558 141.927 1.00 33.22 431 ILE A CA 1
ATOM 3444 C C . ILE A 1 458 ? 116.321 130.418 142.560 1.00 46.00 431 ILE A C 1
ATOM 3445 O O . ILE A 1 458 ? 116.106 131.605 142.821 1.00 58.46 431 ILE A O 1
ATOM 3450 N N . LEU A 1 459 ? 117.482 129.825 142.821 1.00 42.15 432 LEU A N 1
ATOM 3451 C CA . LEU A 1 459 ? 118.606 130.540 143.417 1.00 36.64 432 LEU A CA 1
ATOM 3452 C C . LEU A 1 459 ? 119.770 130.523 142.436 1.00 42.13 432 LEU A C 1
ATOM 3453 O O . LEU A 1 459 ? 120.391 129.477 142.221 1.00 40.84 432 LEU A O 1
ATOM 3458 N N . ASP A 1 460 ? 120.063 131.679 141.847 1.00 32.75 433 ASP A N 1
ATOM 3459 C CA . ASP A 1 460 ? 121.201 131.837 140.946 1.00 29.68 433 ASP A CA 1
ATOM 3460 C C . ASP A 1 460 ? 122.418 132.163 141.801 1.00 44.36 433 ASP A C 1
ATOM 3461 O O . ASP A 1 460 ? 122.580 133.296 142.260 1.00 57.52 433 ASP A O 1
ATOM 3466 N N . ILE A 1 461 ? 123.281 131.163 142.004 1.00 51.81 434 ILE A N 1
ATOM 3467 C CA . ILE A 1 461 ? 124.350 131.268 142.997 1.00 49.74 434 ILE A CA 1
ATOM 3468 C C . ILE A 1 461 ? 125.346 132.355 142.615 1.00 46.00 434 ILE A C 1
ATOM 3469 O O . ILE A 1 461 ? 125.828 133.098 143.476 1.00 52.59 434 ILE A O 1
ATOM 3474 N N . LYS A 1 462 ? 125.691 132.448 141.330 1.00 44.88 435 LYS A N 1
ATOM 3475 C CA . LYS A 1 462 ? 126.539 133.525 140.813 1.00 45.30 435 LYS A CA 1
ATOM 3476 C C . LYS A 1 462 ? 127.938 133.513 141.429 1.00 50.09 435 LYS A C 1
ATOM 3477 O O . LYS A 1 462 ? 128.553 134.566 141.612 1.00 52.09 435 LYS A O 1
ATOM 3483 N N . ASP A 1 463 ? 128.460 132.333 141.761 1.00 66.47 436 ASP A N 1
ATOM 3484 C CA . ASP A 1 463 ? 129.826 132.252 142.268 1.00 62.29 436 ASP A CA 1
ATOM 3485 C C . ASP A 1 463 ? 130.620 131.142 141.591 1.00 62.85 436 ASP A C 1
ATOM 3486 O O . ASP A 1 463 ? 131.855 131.179 141.587 1.00 65.84 436 ASP A O 1
ATOM 3491 N N . ASP A 1 464 ? 129.921 130.129 141.070 1.00 68.96 437 ASP A N 1
ATOM 3492 C CA . ASP A 1 464 ? 130.496 129.091 140.216 1.00 70.83 437 ASP A CA 1
ATOM 3493 C C . ASP A 1 464 ? 131.342 128.148 141.076 1.00 72.12 437 ASP A C 1
ATOM 3494 O O . ASP A 1 464 ? 131.667 127.033 140.660 1.00 71.11 437 ASP A O 1
ATOM 3499 N N . ASN A 1 465 ? 131.591 128.523 142.333 1.00 68.22 438 ASN A N 1
ATOM 3500 C CA . ASN A 1 465 ? 132.454 127.735 143.205 1.00 66.96 438 ASN A CA 1
ATOM 3501 C C . ASN A 1 465 ? 131.836 127.460 144.571 1.00 64.56 438 ASN A C 1
ATOM 3502 O O . ASN A 1 465 ? 132.544 126.993 145.471 1.00 63.58 438 ASN A O 1
ATOM 3507 N N . TYR A 1 466 ? 130.550 127.733 144.756 1.00 58.11 439 TYR A N 1
ATOM 3508 C CA . TYR A 1 466 ? 129.879 127.490 146.025 1.00 54.09 439 TYR A CA 1
ATOM 3509 C C . TYR A 1 466 ? 129.024 126.236 145.917 1.00 64.31 439 TYR A C 1
ATOM 3510 O O . TYR A 1 466 ? 128.174 126.134 145.026 1.00 70.82 439 TYR A O 1
ATOM 3519 N N . LEU A 1 467 ? 129.249 125.289 146.823 1.00 61.84 440 LEU A N 1
ATOM 3520 C CA . LEU A 1 467 ? 128.491 124.044 146.855 1.00 60.53 440 LEU A CA 1
ATOM 3521 C C . LEU A 1 467 ? 127.282 124.241 147.760 1.00 57.24 440 LEU A C 1
ATOM 3522 O O . LEU A 1 467 ? 127.427 124.408 148.975 1.00 59.25 440 LEU A O 1
ATOM 3527 N N . LEU A 1 468 ? 126.091 124.220 147.170 1.00 72.34 441 LEU A N 1
ATOM 3528 C CA . LEU A 1 468 ? 124.858 124.459 147.909 1.00 75.46 441 LEU A CA 1
ATOM 3529 C C . LEU A 1 468 ? 124.512 123.216 148.719 1.00 76.24 441 LEU A C 1
ATOM 3530 O O . LEU A 1 468 ? 124.139 122.182 148.156 1.00 76.02 441 LEU A O 1
ATOM 3535 N N . ARG A 1 469 ? 124.633 123.313 150.039 1.00 80.95 442 ARG A N 1
ATOM 3536 C CA . ARG A 1 469 ? 124.287 122.201 150.906 1.00 79.70 442 ARG A CA 1
ATOM 3537 C C . ARG A 1 469 ? 122.774 122.123 151.093 1.00 84.40 442 ARG A C 1
ATOM 3538 O O . ARG A 1 469 ? 122.026 123.043 150.752 1.00 84.24 442 ARG A O 1
ATOM 3546 N N . HIS A 1 470 ? 122.323 120.996 151.648 1.00 92.64 443 HIS A N 1
ATOM 3547 C CA . HIS A 1 470 ? 120.895 120.747 151.807 1.00 90.65 443 HIS A CA 1
ATOM 3548 C C . HIS A 1 470 ? 120.221 121.715 152.770 1.00 88.95 443 HIS A C 1
ATOM 3549 O O . HIS A 1 470 ? 118.992 121.829 152.734 1.00 91.12 443 HIS A O 1
ATOM 3556 N N . ASP A 1 471 ? 120.988 122.421 153.605 1.00 85.55 444 ASP A N 1
ATOM 3557 C CA . ASP A 1 471 ? 120.388 123.321 154.585 1.00 86.05 444 ASP A CA 1
ATOM 3558 C C . ASP A 1 471 ? 119.569 124.416 153.911 1.00 89.15 444 ASP A C 1
ATOM 3559 O O . ASP A 1 471 ? 118.498 124.792 154.402 1.00 89.38 444 ASP A O 1
ATOM 3564 N N . ILE A 1 472 ? 120.054 124.941 152.790 1.00 85.54 445 ILE A N 1
ATOM 3565 C CA . ILE A 1 472 ? 119.321 125.929 152.010 1.00 81.05 445 ILE A CA 1
ATOM 3566 C C . ILE A 1 472 ? 118.488 125.271 150.917 1.00 81.18 445 ILE A C 1
ATOM 3567 O O . ILE A 1 472 ? 117.375 125.715 150.625 1.00 84.23 445 ILE A O 1
ATOM 3572 N N . ASP A 1 473 ? 119.009 124.194 150.322 1.00 83.64 446 ASP A N 1
ATOM 3573 C CA . ASP A 1 473 ? 118.298 123.516 149.244 1.00 83.64 446 ASP A CA 1
ATOM 3574 C C . ASP A 1 473 ? 116.949 122.980 149.702 1.00 85.01 446 ASP A C 1
ATOM 3575 O O . ASP A 1 473 ? 116.021 122.868 148.893 1.00 85.58 446 ASP A O 1
ATOM 3580 N N . GLU A 1 474 ? 116.816 122.639 150.987 1.00 93.58 447 GLU A N 1
ATOM 3581 C CA . GLU A 1 474 ? 115.521 122.200 151.492 1.00 94.15 447 GLU A CA 1
ATOM 3582 C C . GLU A 1 474 ? 114.506 123.337 151.489 1.00 91.98 447 GLU A C 1
ATOM 3583 O O . GLU A 1 474 ? 113.323 123.108 151.214 1.00 93.34 447 GLU A O 1
ATOM 3589 N N . ILE A 1 475 ? 114.944 124.560 151.792 1.00 80.46 448 ILE A N 1
ATOM 3590 C CA . ILE A 1 475 ? 114.050 125.709 151.711 1.00 84.78 448 ILE A CA 1
ATOM 3591 C C . ILE A 1 475 ? 113.736 126.039 150.258 1.00 84.21 448 ILE A C 1
ATOM 3592 O O . ILE A 1 475 ? 112.608 126.420 149.924 1.00 82.42 448 ILE A O 1
ATOM 3597 N N . LEU A 1 476 ? 114.732 125.916 149.376 1.00 78.04 449 LEU A N 1
ATOM 3598 C CA . LEU A 1 476 ? 114.533 126.289 147.978 1.00 73.89 449 LEU A CA 1
ATOM 3599 C C . LEU A 1 476 ? 113.479 125.418 147.305 1.00 75.62 449 LEU A C 1
ATOM 3600 O O . LEU A 1 476 ? 112.616 125.928 146.581 1.00 78.35 449 LEU A O 1
ATOM 3605 N N . ASP A 1 477 ? 113.531 124.103 147.528 1.00 85.51 450 ASP A N 1
ATOM 3606 C CA . ASP A 1 477 ? 112.593 123.205 146.863 1.00 87.25 450 ASP A CA 1
ATOM 3607 C C . ASP A 1 477 ? 111.153 123.433 147.302 1.00 87.94 450 ASP A C 1
ATOM 3608 O O . ASP A 1 477 ? 110.232 123.097 146.552 1.00 86.91 450 ASP A O 1
ATOM 3613 N N . GLY A 1 478 ? 110.939 123.985 148.494 1.00 99.25 451 GLY A N 1
ATOM 3614 C CA . GLY A 1 478 ? 109.594 124.289 148.944 1.00 98.51 451 GLY A CA 1
ATOM 3615 C C . GLY A 1 478 ? 108.713 123.082 149.156 1.00 99.53 451 GLY A C 1
ATOM 3616 O O . GLY A 1 478 ? 107.497 123.231 149.300 1.00 101.71 451 GLY A O 1
ATOM 3617 N N . SER A 1 479 ? 109.293 121.880 149.183 1.00 112.60 452 SER A N 1
ATOM 3618 C CA . SER A 1 479 ? 108.490 120.677 149.369 1.00 115.13 452 SER A CA 1
ATOM 3619 C C . SER A 1 479 ? 107.985 120.554 150.800 1.00 115.09 452 SER A C 1
ATOM 3620 O O . SER A 1 479 ? 106.955 119.914 151.039 1.00 115.21 452 SER A O 1
ATOM 3623 N N . GLN A 1 480 ? 108.688 121.153 151.758 1.00 115.89 453 GLN A N 1
ATOM 3624 C CA . GLN A 1 480 ? 108.290 121.068 153.151 1.00 116.23 453 GLN A CA 1
ATOM 3625 C C . GLN A 1 480 ? 108.003 122.455 153.718 1.00 118.44 453 GLN A C 1
ATOM 3626 O O . GLN A 1 480 ? 108.648 123.436 153.334 1.00 116.84 453 GLN A O 1
ATOM 3632 N N . PRO A 1 481 ? 107.040 122.570 154.629 1.00 125.30 454 PRO A N 1
ATOM 3633 C CA . PRO A 1 481 ? 106.809 123.855 155.296 1.00 123.90 454 PRO A CA 1
ATOM 3634 C C . PRO A 1 481 ? 107.967 124.200 156.217 1.00 123.10 454 PRO A C 1
ATOM 3635 O O . PRO A 1 481 ? 108.725 123.335 156.661 1.00 123.16 454 PRO A O 1
ATOM 3639 N N . PHE A 1 482 ? 108.103 125.497 156.494 1.00 122.67 455 PHE A N 1
ATOM 3640 C CA . PHE A 1 482 ? 109.225 125.971 157.294 1.00 124.50 455 PHE A CA 1
ATOM 3641 C C . PHE A 1 482 ? 109.159 125.379 158.698 1.00 125.43 455 PHE A C 1
ATOM 3642 O O . PHE A 1 482 ? 108.163 125.538 159.411 1.00 126.15 455 PHE A O 1
ATOM 3650 N N . ASP A 1 483 ? 110.195 124.629 159.071 1.00 125.32 456 ASP A N 1
ATOM 3651 C CA . ASP A 1 483 ? 110.315 124.064 160.413 1.00 125.10 456 ASP A CA 1
ATOM 3652 C C . ASP A 1 483 ? 111.294 124.938 161.189 1.00 124.68 456 ASP A C 1
ATOM 3653 O O . ASP A 1 483 ? 112.467 124.607 161.366 1.00 124.98 456 ASP A O 1
ATOM 3658 N N . ALA A 1 484 ? 110.786 126.081 161.655 1.00 119.04 457 ALA A N 1
ATOM 3659 C CA . ALA A 1 484 ? 111.610 127.123 162.268 1.00 118.93 457 ALA A CA 1
ATOM 3660 C C . ALA A 1 484 ? 112.729 127.557 161.325 1.00 118.67 457 ALA A C 1
ATOM 3661 O O . ALA A 1 484 ? 113.862 127.803 161.743 1.00 116.42 457 ALA A O 1
ATOM 3663 N N . HIS A 1 485 ? 112.405 127.649 160.034 1.00 112.53 458 HIS A N 1
ATOM 3664 C CA . HIS A 1 485 ? 113.356 128.085 159.020 1.00 110.80 458 HIS A CA 1
ATOM 3665 C C . HIS A 1 485 ? 113.544 129.594 159.000 1.00 108.14 458 HIS A C 1
ATOM 3666 O O . HIS A 1 485 ? 114.390 130.088 158.248 1.00 105.03 458 HIS A O 1
ATOM 3673 N N . LEU A 1 486 ? 112.777 130.332 159.803 1.00 98.70 459 LEU A N 1
ATOM 3674 C CA . LEU A 1 486 ? 112.904 131.782 159.838 1.00 95.34 459 LEU A CA 1
ATOM 3675 C C . LEU A 1 486 ? 114.266 132.229 160.349 1.00 94.01 459 LEU A C 1
ATOM 3676 O O . LEU A 1 486 ? 114.644 133.387 160.141 1.00 98.88 459 LEU A O 1
ATOM 3681 N N . ASP A 1 487 ? 115.012 131.345 161.015 1.00 93.77 460 ASP A N 1
ATOM 3682 C CA . ASP A 1 487 ? 116.380 131.681 161.389 1.00 97.42 460 ASP A CA 1
ATOM 3683 C C . ASP A 1 487 ? 117.320 131.601 160.193 1.00 98.29 460 ASP A C 1
ATOM 3684 O O . ASP A 1 487 ? 118.368 132.256 160.186 1.00 98.21 460 ASP A O 1
ATOM 3689 N N . ARG A 1 488 ? 116.965 130.807 159.180 1.00 84.66 461 ARG A N 1
ATOM 3690 C CA . ARG A 1 488 ? 117.827 130.660 158.011 1.00 84.82 461 ARG A CA 1
ATOM 3691 C C . ARG A 1 488 ? 117.744 131.866 157.087 1.00 82.99 461 ARG A C 1
ATOM 3692 O O . ARG A 1 488 ? 118.731 132.209 156.427 1.00 75.76 461 ARG A O 1
ATOM 3700 N N . PHE A 1 489 ? 116.586 132.513 157.017 1.00 81.16 462 PHE A N 1
ATOM 3701 C CA . PHE A 1 489 ? 116.382 133.668 156.154 1.00 78.61 462 PHE A CA 1
ATOM 3702 C C . PHE A 1 489 ? 116.450 134.934 156.996 1.00 82.46 462 PHE A C 1
ATOM 3703 O O . PHE A 1 489 ? 115.799 135.023 158.042 1.00 89.52 462 PHE A O 1
ATOM 3711 N N . THR A 1 490 ? 117.236 135.906 156.544 1.00 67.06 463 THR A N 1
ATOM 3712 C CA . THR A 1 490 ? 117.234 137.236 157.134 1.00 66.64 463 THR A CA 1
ATOM 3713 C C . THR A 1 490 ? 117.169 138.266 156.019 1.00 65.28 463 THR A C 1
ATOM 3714 O O . THR A 1 490 ? 117.681 138.039 154.918 1.00 64.41 463 THR A O 1
ATOM 3718 N N . PHE A 1 491 ? 116.516 139.387 156.301 1.00 62.96 464 PHE A N 1
ATOM 3719 C CA . PHE A 1 491 ? 116.268 140.417 155.306 1.00 60.29 464 PHE A CA 1
ATOM 3720 C C . PHE A 1 491 ? 116.976 141.698 155.716 1.00 67.14 464 PHE A C 1
ATOM 3721 O O . PHE A 1 491 ? 116.780 142.194 156.829 1.00 77.53 464 PHE A O 1
ATOM 3729 N N . VAL A 1 492 ? 117.796 142.224 154.815 1.00 55.65 465 VAL A N 1
ATOM 3730 C CA . VAL A 1 492 ? 118.605 143.409 155.060 1.00 45.66 465 VAL A CA 1
ATOM 3731 C C . VAL A 1 492 ? 118.138 144.516 154.128 1.00 44.69 465 VAL A C 1
ATOM 3732 O O . VAL A 1 492 ? 117.898 144.283 152.938 1.00 52.87 465 VAL A O 1
ATOM 3736 N N . LEU A 1 493 ? 117.986 145.716 154.679 1.00 46.29 466 LEU A N 1
ATOM 3737 C CA . LEU A 1 493 ? 117.459 146.855 153.944 1.00 54.60 466 LEU A CA 1
ATOM 3738 C C . LEU A 1 493 ? 118.388 148.046 154.125 1.00 50.23 466 LEU A C 1
ATOM 3739 O O . LEU A 1 493 ? 118.745 148.391 155.255 1.00 63.15 466 LEU A O 1
ATOM 3744 N N . PHE A 1 494 ? 118.776 148.667 153.015 1.00 33.05 467 PHE A N 1
ATOM 3745 C CA . PHE A 1 494 ? 119.618 149.855 153.021 1.00 34.55 467 PHE A CA 1
ATOM 3746 C C . PHE A 1 494 ? 118.752 151.073 152.739 1.00 41.33 467 PHE A C 1
ATOM 3747 O O . PHE A 1 494 ? 118.002 151.089 151.759 1.00 58.05 467 PHE A O 1
ATOM 3755 N N . VAL A 1 495 ? 118.856 152.087 153.594 1.00 36.66 468 VAL A N 1
ATOM 3756 C CA . VAL A 1 495 ? 118.058 153.304 153.476 1.00 43.86 468 VAL A CA 1
ATOM 3757 C C . VAL A 1 495 ? 119.010 154.489 153.570 1.00 46.67 468 VAL A C 1
ATOM 3758 O O . VAL A 1 495 ? 119.355 154.930 154.672 1.00 57.36 468 VAL A O 1
ATOM 3762 N N . GLY A 1 496 ? 119.432 155.013 152.423 1.00 51.85 469 GLY A N 1
ATOM 3763 C CA . GLY A 1 496 ? 120.179 156.256 152.388 1.00 56.23 469 GLY A CA 1
ATOM 3764 C C . GLY A 1 496 ? 119.229 157.436 152.262 1.00 63.55 469 GLY A C 1
ATOM 3765 O O . GLY A 1 496 ? 118.225 157.368 151.557 1.00 76.00 469 GLY A O 1
ATOM 3766 N N . TYR A 1 497 ? 119.556 158.520 152.961 1.00 71.60 470 TYR A N 1
ATOM 3767 C CA . TYR A 1 497 ? 118.673 159.675 152.985 1.00 77.58 470 TYR A CA 1
ATOM 3768 C C . TYR A 1 497 ? 119.487 160.942 153.196 1.00 81.21 470 TYR A C 1
ATOM 3769 O O . TYR A 1 497 ? 120.605 160.909 153.716 1.00 81.22 470 TYR A O 1
ATOM 3778 N N . ASP A 1 498 ? 118.905 162.065 152.782 1.00 87.16 471 ASP A N 1
ATOM 3779 C CA . ASP A 1 498 ? 119.515 163.380 152.964 1.00 85.69 471 ASP A CA 1
ATOM 3780 C C . ASP A 1 498 ? 119.136 163.884 154.350 1.00 86.27 471 ASP A C 1
ATOM 3781 O O . ASP A 1 498 ? 118.037 164.405 154.555 1.00 87.01 471 ASP A O 1
ATOM 3786 N N . SER A 1 499 ? 120.046 163.726 155.306 1.00 86.86 472 SER A N 1
ATOM 3787 C CA . SER A 1 499 ? 119.770 164.147 156.672 1.00 89.85 472 SER A CA 1
ATOM 3788 C C . SER A 1 499 ? 119.793 165.665 156.784 1.00 91.15 472 SER A C 1
ATOM 3789 O O . SER A 1 499 ? 120.582 166.344 156.122 1.00 88.99 472 SER A O 1
ATOM 3792 N N . ASN A 1 500 ? 118.911 166.198 157.633 1.00 96.12 473 ASN A N 1
ATOM 3793 C CA . ASN A 1 500 ? 118.899 167.635 157.885 1.00 98.00 473 ASN A CA 1
ATOM 3794 C C . ASN A 1 500 ? 120.175 168.083 158.585 1.00 96.96 473 ASN A C 1
ATOM 3795 O O . ASN A 1 500 ? 120.700 169.166 158.297 1.00 94.47 473 ASN A O 1
ATOM 3800 N N . LEU A 1 501 ? 120.684 167.267 159.511 1.00 95.56 474 LEU A N 1
ATOM 3801 C CA . LEU A 1 501 ? 121.868 167.649 160.275 1.00 94.06 474 LEU A CA 1
ATOM 3802 C C . LEU A 1 501 ? 123.088 167.809 159.377 1.00 95.72 474 LEU A C 1
ATOM 3803 O O . LEU A 1 501 ? 123.871 168.751 159.544 1.00 97.71 474 LEU A O 1
ATOM 3808 N N . LEU A 1 502 ? 123.270 166.901 158.422 1.00 91.89 475 LEU A N 1
ATOM 3809 C CA . LEU A 1 502 ? 124.435 166.941 157.548 1.00 91.79 475 LEU A CA 1
ATOM 3810 C C . LEU A 1 502 ? 124.246 168.017 156.487 1.00 90.97 475 LEU A C 1
ATOM 3811 O O . LEU A 1 502 ? 123.302 167.957 155.692 1.00 89.54 475 LEU A O 1
ATOM 3816 N N . THR A 1 503 ? 125.143 168.999 156.477 1.00 100.86 476 THR A N 1
ATOM 3817 C CA . THR A 1 503 ? 125.120 170.091 155.517 1.00 102.23 476 THR A CA 1
ATOM 3818 C C . THR A 1 503 ? 126.478 170.180 154.835 1.00 101.92 476 THR A C 1
ATOM 3819 O O . THR A 1 503 ? 127.432 169.492 155.209 1.00 99.80 476 THR A O 1
ATOM 3823 N N . GLU A 1 504 ? 126.556 171.029 153.809 1.00 116.34 477 GLU A N 1
ATOM 3824 C CA . GLU A 1 504 ? 127.845 171.284 153.169 1.00 118.16 477 GLU A CA 1
ATOM 3825 C C . GLU A 1 504 ? 128.868 171.844 154.149 1.00 119.58 477 GLU A C 1
ATOM 3826 O O . GLU A 1 504 ? 130.015 171.365 154.146 1.00 118.63 477 GLU A O 1
ATOM 3832 N N . PRO A 1 505 ? 128.553 172.833 154.993 1.00 119.65 478 PRO A N 1
ATOM 3833 C CA . PRO A 1 505 ? 129.450 173.124 156.118 1.00 116.77 478 PRO A CA 1
ATOM 3834 C C . PRO A 1 505 ? 129.478 171.954 157.087 1.00 116.47 478 PRO A C 1
ATOM 3835 O O . PRO A 1 505 ? 128.474 171.266 157.289 1.00 117.11 478 PRO A O 1
ATOM 3839 N N . GLU A 1 506 ? 130.647 171.733 157.691 1.00 111.68 479 GLU A N 1
ATOM 3840 C CA . GLU A 1 506 ? 130.824 170.574 158.558 1.00 113.07 479 GLU A CA 1
ATOM 3841 C C . GLU A 1 506 ? 129.952 170.655 159.805 1.00 113.46 479 GLU A C 1
ATOM 3842 O O . GLU A 1 506 ? 129.553 169.615 160.341 1.00 112.52 479 GLU A O 1
ATOM 3848 N N . THR A 1 507 ? 129.635 171.871 160.268 1.00 114.93 480 THR A N 1
ATOM 3849 C CA . THR A 1 507 ? 128.812 172.088 161.455 1.00 115.35 480 THR A CA 1
ATOM 3850 C C . THR A 1 507 ? 129.373 171.308 162.639 1.00 114.65 480 THR A C 1
ATOM 3851 O O . THR A 1 507 ? 128.827 170.258 162.999 1.00 113.82 480 THR A O 1
ATOM 3855 N N . PRO A 1 508 ? 130.485 171.778 163.242 1.00 113.63 481 PRO A N 1
ATOM 3856 C CA . PRO A 1 508 ? 131.166 171.009 164.299 1.00 114.25 481 PRO A CA 1
ATOM 3857 C C . PRO A 1 508 ? 130.234 170.379 165.322 1.00 113.36 481 PRO A C 1
ATOM 3858 O O . PRO A 1 508 ? 129.457 171.071 165.987 1.00 113.69 481 PRO A O 1
ATOM 3862 N N . GLY A 1 509 ? 130.309 169.057 165.444 1.00 106.15 482 GLY A N 1
ATOM 3863 C CA . GLY A 1 509 ? 129.443 168.329 166.346 1.00 105.59 482 GLY A CA 1
ATOM 3864 C C . GLY A 1 509 ? 128.279 167.669 165.639 1.00 106.51 482 GLY A C 1
ATOM 3865 O O . GLY A 1 509 ? 127.148 167.708 166.130 1.00 105.63 482 GLY A O 1
ATOM 3866 N N . PHE A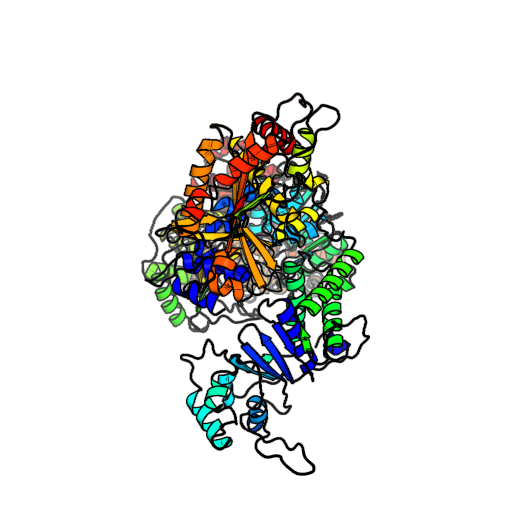 1 510 ? 128.539 167.056 164.483 1.00 105.62 483 PHE A N 1
ATOM 3867 C CA . PHE A 1 510 ? 127.483 166.382 163.734 1.00 104.33 483 PHE A CA 1
ATOM 3868 C C . PHE A 1 510 ? 127.256 164.977 164.290 1.00 104.80 483 PHE A C 1
ATOM 3869 O O . PHE A 1 510 ? 126.907 164.041 163.569 1.00 105.37 483 PHE A O 1
ATOM 3877 N N . GLU A 1 511 ? 127.274 164.867 165.613 1.00 106.14 484 GLU A N 1
ATOM 3878 C CA . GLU A 1 511 ? 127.102 163.593 166.293 1.00 104.58 484 GLU A CA 1
ATOM 3879 C C . GLU A 1 511 ? 126.113 163.809 167.429 1.00 106.36 484 GLU A C 1
ATOM 3880 O O . GLU A 1 511 ? 125.444 164.844 167.502 1.00 108.82 484 GLU A O 1
ATOM 3886 N N . ASP A 1 512 ? 126.010 162.813 168.308 1.00 107.34 485 ASP A N 1
ATOM 3887 C CA . ASP A 1 512 ? 125.141 162.879 169.478 1.00 107.83 485 ASP A CA 1
ATOM 3888 C C . ASP A 1 512 ? 123.686 163.037 169.057 1.00 107.23 485 ASP A C 1
ATOM 3889 O O . ASP A 1 512 ? 122.877 162.126 169.256 1.00 107.02 485 ASP A O 1
ATOM 3894 N N . ASP A 1 513 ? 123.347 164.187 168.468 1.00 110.61 486 ASP A N 1
ATOM 3895 C CA . ASP A 1 513 ? 121.996 164.393 167.959 1.00 110.03 486 ASP A CA 1
ATOM 3896 C C . ASP A 1 513 ? 121.674 163.410 166.840 1.00 111.79 486 ASP A C 1
ATOM 3897 O O . ASP A 1 513 ? 120.554 162.894 166.759 1.00 111.59 486 ASP A O 1
ATOM 3902 N N . LEU A 1 514 ? 122.644 163.148 165.960 1.00 103.96 487 LEU A N 1
ATOM 3903 C CA . LEU A 1 514 ? 122.423 162.175 164.897 1.00 101.73 487 LEU A CA 1
ATOM 3904 C C . LEU A 1 514 ? 122.264 160.768 165.455 1.00 100.07 487 LEU A C 1
ATOM 3905 O O . LEU A 1 514 ? 121.536 159.953 164.879 1.00 102.23 487 LEU A O 1
ATOM 3910 N N . GLU A 1 515 ? 122.940 160.460 166.565 1.00 101.37 488 GLU A N 1
ATOM 3911 C CA . GLU A 1 515 ? 122.798 159.140 167.169 1.00 101.47 488 GLU A CA 1
ATOM 3912 C C . GLU A 1 515 ? 121.363 158.892 167.620 1.00 101.31 488 GLU A C 1
ATOM 3913 O O . GLU A 1 515 ? 120.768 157.862 167.282 1.00 101.84 488 GLU A O 1
ATOM 3919 N N . LYS A 1 516 ? 120.777 159.833 168.360 1.00 104.78 489 LYS A N 1
ATOM 3920 C CA . LYS A 1 516 ? 119.375 159.693 168.728 1.00 105.94 489 LYS A CA 1
ATOM 3921 C C . LYS A 1 516 ? 118.441 159.821 167.533 1.00 105.44 489 LYS A C 1
ATOM 3922 O O . LYS A 1 516 ? 117.370 159.207 167.540 1.00 106.16 489 LYS A O 1
ATOM 3928 N N . GLU A 1 517 ? 118.825 160.582 166.506 1.00 100.44 490 GLU A N 1
ATOM 3929 C CA . GLU A 1 517 ? 118.006 160.668 165.302 1.00 101.19 490 GLU A CA 1
ATOM 3930 C C . GLU A 1 517 ? 117.884 159.307 164.625 1.00 102.63 490 GLU A C 1
ATOM 3931 O O . GLU A 1 517 ? 116.776 158.847 164.322 1.00 102.37 490 GLU A O 1
ATOM 3937 N N . THR A 1 518 ? 119.014 158.634 164.399 1.00 98.93 491 THR A N 1
ATOM 3938 C CA . THR A 1 518 ? 118.959 157.307 163.802 1.00 96.61 491 THR A CA 1
ATOM 3939 C C . THR A 1 518 ? 118.395 156.269 164.764 1.00 98.71 491 THR A C 1
ATOM 3940 O O . THR A 1 518 ? 117.845 155.265 164.309 1.00 97.50 491 THR A O 1
ATOM 3944 N N . ALA A 1 519 ? 118.491 156.492 166.078 1.00 104.41 492 ALA A N 1
ATOM 3945 C CA . ALA A 1 519 ? 117.804 155.608 167.016 1.00 102.40 492 ALA A CA 1
ATOM 3946 C C . ALA A 1 519 ? 116.291 155.708 166.860 1.00 103.00 492 ALA A C 1
ATOM 3947 O O . ALA A 1 519 ? 115.591 154.688 166.822 1.00 104.82 492 ALA A O 1
ATOM 3949 N N . VAL A 1 520 ? 115.768 156.931 166.759 1.00 98.68 493 VAL A N 1
ATOM 3950 C CA . VAL A 1 520 ? 114.339 157.114 166.519 1.00 99.03 493 VAL A CA 1
ATOM 3951 C C . VAL A 1 520 ? 113.952 156.525 165.168 1.00 99.36 493 VAL A C 1
ATOM 3952 O O . VAL A 1 520 ? 112.872 155.940 165.014 1.00 99.16 493 VAL A O 1
ATOM 3956 N N . LEU A 1 521 ? 114.828 156.667 164.171 1.00 95.09 494 LEU A N 1
ATOM 3957 C CA . LEU A 1 521 ? 114.562 156.070 162.865 1.00 93.58 494 LEU A CA 1
ATOM 3958 C C . LEU A 1 521 ? 114.485 154.550 162.952 1.00 96.03 494 LEU A C 1
ATOM 3959 O O . LEU A 1 521 ? 113.617 153.928 162.329 1.00 99.34 494 LEU A O 1
ATOM 3964 N N . PHE A 1 522 ? 115.391 153.932 163.715 1.00 92.31 495 PHE A N 1
ATOM 3965 C CA . PHE A 1 522 ? 115.355 152.484 163.888 1.00 93.43 495 PHE A CA 1
ATOM 3966 C C . PHE A 1 522 ? 114.146 152.045 164.699 1.00 94.15 495 PHE A C 1
ATOM 3967 O O . PHE A 1 522 ? 113.680 150.910 164.547 1.00 93.80 495 PHE A O 1
ATOM 3975 N N . GLU A 1 523 ? 113.637 152.918 165.570 1.00 104.65 496 GLU A N 1
ATOM 3976 C CA . GLU A 1 523 ? 112.452 152.582 166.352 1.00 104.75 496 GLU A CA 1
ATOM 3977 C C . GLU A 1 523 ? 111.279 152.222 165.450 1.00 106.28 496 GLU A C 1
ATOM 3978 O O . GLU A 1 523 ? 110.400 151.460 165.868 1.00 107.39 496 GLU A O 1
ATOM 3984 N N . LYS A 1 524 ? 111.265 152.724 164.211 1.00 102.45 497 LYS A N 1
ATOM 3985 C CA . LYS A 1 524 ? 110.238 152.321 163.256 1.00 101.39 497 LYS A CA 1
ATOM 3986 C C . LYS A 1 524 ? 110.226 150.813 163.041 1.00 103.68 497 LYS A C 1
ATOM 3987 O O . LYS A 1 524 ? 109.170 150.239 162.751 1.00 105.82 497 LYS A O 1
ATOM 3993 N N . PHE A 1 525 ? 111.373 150.152 163.182 1.00 100.21 498 PHE A N 1
ATOM 3994 C CA . PHE A 1 525 ? 111.411 148.691 163.126 1.00 100.66 498 PHE A CA 1
ATOM 3995 C C . PHE A 1 525 ? 111.232 148.084 164.515 1.00 101.24 498 PHE A C 1
ATOM 3996 O O . PHE A 1 525 ? 111.958 147.179 164.924 1.00 99.78 498 PHE A O 1
ATOM 4004 N N . ALA A 1 526 ? 110.245 148.591 165.252 1.00 111.33 499 ALA A N 1
ATOM 4005 C CA . ALA A 1 526 ? 109.840 148.005 166.526 1.00 111.06 499 ALA A CA 1
ATOM 4006 C C . ALA A 1 526 ? 108.337 147.985 166.750 1.00 111.23 499 ALA A C 1
ATOM 4007 O O . ALA A 1 526 ? 107.869 147.183 167.568 1.00 113.23 499 ALA A O 1
ATOM 4009 N N . ALA A 1 527 ? 107.563 148.840 166.074 1.00 113.64 500 ALA A N 1
ATOM 4010 C CA . ALA A 1 527 ? 106.138 148.953 166.366 1.00 116.84 500 ALA A CA 1
ATOM 4011 C C . ALA A 1 527 ? 105.409 147.648 166.082 1.00 117.93 500 ALA A C 1
ATOM 4012 O O . ALA A 1 527 ? 104.594 147.196 166.894 1.00 116.73 500 ALA A O 1
ATOM 4014 N N . ASP A 1 528 ? 105.691 147.024 164.938 1.00 120.85 501 ASP A N 1
ATOM 4015 C CA . ASP A 1 528 ? 105.090 145.730 164.647 1.00 120.50 501 ASP A CA 1
ATOM 4016 C C . ASP A 1 528 ? 105.680 144.621 165.506 1.00 119.95 501 ASP A C 1
ATOM 4017 O O . ASP A 1 528 ? 104.987 143.640 165.789 1.00 117.73 501 ASP A O 1
ATOM 4022 N N . LEU A 1 529 ? 106.942 144.754 165.921 1.00 118.82 502 LEU A N 1
ATOM 4023 C CA . LEU A 1 529 ? 107.566 143.728 166.750 1.00 118.88 502 LEU A CA 1
ATOM 4024 C C . LEU A 1 529 ? 106.897 143.642 168.116 1.00 118.65 502 LEU A C 1
ATOM 4025 O O . LEU A 1 529 ? 106.537 142.551 168.575 1.00 117.49 502 LEU A O 1
ATOM 4030 N N . ILE A 1 530 ? 106.725 144.783 168.782 1.00 123.55 503 ILE A N 1
ATOM 4031 C CA . ILE A 1 530 ? 106.153 144.777 170.125 1.00 123.41 503 ILE A CA 1
ATOM 4032 C C . ILE A 1 530 ? 104.651 144.523 170.085 1.00 122.99 503 ILE A C 1
ATOM 4033 O O . ILE A 1 530 ? 104.127 143.719 170.864 1.00 122.72 503 ILE A O 1
ATOM 4038 N N . GLU A 1 531 ? 103.934 145.194 169.180 1.00 124.39 504 GLU A N 1
ATOM 4039 C CA . GLU A 1 531 ? 102.474 145.159 169.216 1.00 125.62 504 GLU A CA 1
ATOM 4040 C C . GLU A 1 531 ? 101.934 143.777 168.862 1.00 126.26 504 GLU A C 1
ATOM 4041 O O . GLU A 1 531 ? 101.079 143.236 169.572 1.00 127.09 504 GLU A O 1
ATOM 4047 N N . ASP A 1 532 ? 102.420 143.188 167.773 1.00 124.96 505 ASP A N 1
ATOM 4048 C CA . ASP A 1 532 ? 101.888 141.924 167.282 1.00 126.01 505 ASP A CA 1
ATOM 4049 C C . ASP A 1 532 ? 103.048 141.079 166.771 1.00 126.33 505 ASP A C 1
ATOM 4050 O O . ASP A 1 532 ? 104.218 141.357 167.051 1.00 125.03 505 ASP A O 1
ATOM 4055 N N . SER A 1 533 ? 102.720 140.020 166.034 1.00 121.92 506 SER A N 1
ATOM 4056 C CA . SER A 1 533 ? 103.721 139.155 165.407 1.00 121.19 506 SER A CA 1
ATOM 4057 C C . SER A 1 533 ? 103.320 138.869 163.966 1.00 120.54 506 SER A C 1
ATOM 4058 O O . SER A 1 533 ? 102.968 137.737 163.614 1.00 118.45 506 SER A O 1
ATOM 4061 N N . PRO A 1 534 ? 103.357 139.887 163.094 1.00 118.12 507 PRO A N 1
ATOM 4062 C CA . PRO A 1 534 ? 103.114 139.623 161.669 1.00 117.38 507 PRO A CA 1
ATOM 4063 C C . PRO A 1 534 ? 104.235 138.785 161.079 1.00 116.15 507 PRO A C 1
ATOM 4064 O O . PRO A 1 534 ? 103.994 137.730 160.484 1.00 114.61 507 PRO A O 1
ATOM 4068 N N . PHE A 1 535 ? 105.469 139.257 161.241 1.00 107.66 508 PHE A N 1
ATOM 4069 C CA . PHE A 1 535 ? 106.662 138.483 160.924 1.00 106.06 508 PHE A CA 1
ATOM 4070 C C . PHE A 1 535 ? 107.729 138.727 161.981 1.00 106.54 508 PHE A C 1
ATOM 4071 O O . PHE A 1 535 ? 108.918 138.862 161.673 1.00 107.50 508 PHE A O 1
ATOM 4079 N N . ALA A 1 536 ? 107.312 138.782 163.248 1.00 106.37 509 ALA A N 1
ATOM 4080 C CA . ALA A 1 536 ? 108.198 139.158 164.342 1.00 105.65 509 ALA A CA 1
ATOM 4081 C C . ALA A 1 536 ? 109.293 138.136 164.609 1.00 103.84 509 ALA A C 1
ATOM 4082 O O . ALA A 1 536 ? 110.235 138.446 165.346 1.00 104.01 509 ALA A O 1
ATOM 4084 N N . ASN A 1 537 ? 109.199 136.938 164.042 1.00 94.21 510 ASN A N 1
ATOM 4085 C CA . ASN A 1 537 ? 110.210 135.909 164.237 1.00 93.65 510 ASN A CA 1
ATOM 4086 C C . ASN A 1 537 ? 111.318 135.971 163.195 1.00 91.71 510 ASN A C 1
ATOM 4087 O O . ASN A 1 537 ? 112.196 135.103 163.189 1.00 89.55 510 ASN A O 1
ATOM 4092 N N . LEU A 1 538 ? 111.299 136.972 162.320 1.00 87.69 511 LEU A N 1
ATOM 4093 C CA . LEU A 1 538 ? 112.323 137.152 161.300 1.00 86.30 511 LEU A CA 1
ATOM 4094 C C . LEU A 1 538 ? 113.327 138.205 161.743 1.00 86.41 511 LEU A C 1
ATOM 4095 O O . LEU A 1 538 ? 112.941 139.307 162.146 1.00 87.27 511 LEU A O 1
ATOM 4100 N N . CYS A 1 539 ? 114.610 137.866 161.660 1.00 75.86 512 CYS A N 1
ATOM 4101 C CA . CYS A 1 539 ? 115.654 138.848 161.916 1.00 76.83 512 CYS A CA 1
ATOM 4102 C C . CYS A 1 539 ? 115.753 139.805 160.736 1.00 73.38 512 CYS A C 1
ATOM 4103 O O . CYS A 1 539 ? 115.871 139.378 159.584 1.00 72.27 512 CYS A O 1
ATOM 4106 N N . ILE A 1 540 ? 115.705 141.103 161.024 1.00 72.60 513 ILE A N 1
ATOM 4107 C CA . ILE A 1 540 ? 115.719 142.139 159.999 1.00 70.59 513 ILE A CA 1
ATOM 4108 C C . ILE A 1 540 ? 116.851 143.107 160.306 1.00 67.97 513 ILE A C 1
ATOM 4109 O O . ILE A 1 540 ? 116.958 143.608 161.431 1.00 74.23 513 ILE A O 1
ATOM 4114 N N . HIS A 1 541 ? 117.689 143.367 159.309 1.00 54.96 514 HIS A N 1
ATOM 4115 C CA . HIS A 1 541 ? 118.824 144.266 159.429 1.00 55.36 514 HIS A CA 1
ATOM 4116 C C . HIS A 1 541 ? 118.532 145.561 158.686 1.00 57.94 514 HIS A C 1
ATOM 4117 O O . HIS A 1 541 ? 118.009 145.541 157.568 1.00 60.29 514 HIS A O 1
ATOM 4124 N N . VAL A 1 542 ? 118.867 146.686 159.309 1.00 60.32 515 VAL A N 1
ATOM 4125 C CA . VAL A 1 542 ? 118.727 148.002 158.699 1.00 55.79 515 VAL A CA 1
ATOM 4126 C C . VAL A 1 542 ? 120.099 148.656 158.655 1.00 57.40 515 VAL A C 1
ATOM 4127 O O . VAL A 1 542 ? 120.874 148.558 159.612 1.00 68.13 515 VAL A O 1
ATOM 4131 N N . PHE A 1 543 ? 120.398 149.319 157.543 1.00 42.93 516 PHE A N 1
ATOM 4132 C CA . PHE A 1 543 ? 121.705 149.913 157.289 1.00 40.86 516 PHE A CA 1
ATOM 4133 C C . PHE A 1 543 ? 121.557 151.386 156.941 1.00 41.66 516 PHE A C 1
ATOM 4134 O O . PHE A 1 543 ? 122.071 151.872 155.932 1.00 50.07 516 PHE A O 1
ATOM 4142 N N . ILE A 1 544 ? 120.818 152.110 157.787 1.00 45.35 517 ILE A N 1
ATOM 4143 C CA . ILE A 1 544 ? 120.533 153.521 157.552 1.00 52.42 517 ILE A CA 1
ATOM 4144 C C . ILE A 1 544 ? 121.829 154.298 157.371 1.00 52.63 517 ILE A C 1
ATOM 4145 O O . ILE A 1 544 ? 122.798 154.108 158.117 1.00 59.03 517 ILE A O 1
ATOM 4150 N N . TYR A 1 545 ? 121.857 155.172 156.363 1.00 58.55 518 TYR A N 1
ATOM 4151 C CA . TYR A 1 545 ? 123.015 156.018 156.101 1.00 60.55 518 TYR A CA 1
ATOM 4152 C C . TYR A 1 545 ? 122.575 157.444 155.793 1.00 61.25 518 TYR A C 1
ATOM 4153 O O . TYR A 1 545 ? 121.854 157.677 154.815 1.00 64.61 518 TYR A O 1
ATOM 4162 N N . PRO A 1 546 ? 122.984 158.420 156.604 1.00 62.52 519 PRO A N 1
ATOM 4163 C CA . PRO A 1 546 ? 122.648 159.820 156.328 1.00 67.66 519 PRO A CA 1
ATOM 4164 C C . PRO A 1 546 ? 123.745 160.542 155.560 1.00 69.62 519 PRO A C 1
ATOM 4165 O O . PRO A 1 546 ? 124.938 160.386 155.825 1.00 76.16 519 PRO A O 1
ATOM 4169 N N . ALA A 1 547 ? 123.325 161.361 154.606 1.00 71.43 520 ALA A N 1
ATOM 4170 C CA . ALA A 1 547 ? 124.234 162.113 153.756 1.00 78.08 520 ALA A CA 1
ATOM 4171 C C . ALA A 1 547 ? 123.740 163.545 153.649 1.00 81.84 520 ALA A C 1
ATOM 4172 O O . ALA A 1 547 ? 122.547 163.811 153.831 1.00 82.41 520 ALA A O 1
ATOM 4174 N N . PRO A 1 548 ? 124.639 164.497 153.378 1.00 79.55 521 PRO A N 1
ATOM 4175 C CA . PRO A 1 548 ? 124.173 165.872 153.131 1.00 80.27 521 PRO A CA 1
ATOM 4176 C C . PRO A 1 548 ? 123.224 165.973 151.952 1.00 80.82 521 PRO A C 1
ATOM 4177 O O . PRO A 1 548 ? 122.237 166.717 152.015 1.00 82.82 521 PRO A O 1
ATOM 4181 N N . SER A 1 549 ? 123.491 165.234 150.877 1.00 78.30 522 SER A N 1
ATOM 4182 C CA . SER A 1 549 ? 122.628 165.240 149.698 1.00 79.48 522 SER A CA 1
ATOM 4183 C C . SER A 1 549 ? 122.958 164.020 148.856 1.00 78.91 522 SER A C 1
ATOM 4184 O O . SER A 1 549 ? 124.096 163.878 148.397 1.00 77.38 522 SER A O 1
ATOM 4187 N N . LEU A 1 550 ? 121.975 163.140 148.653 1.00 81.59 523 LEU A N 1
ATOM 4188 C CA . LEU A 1 550 ? 122.198 161.988 147.786 1.00 79.73 523 LEU A CA 1
ATOM 4189 C C . LEU A 1 550 ? 122.209 162.385 146.317 1.00 81.98 523 LEU A C 1
ATOM 4190 O O . LEU A 1 550 ? 122.824 161.696 145.497 1.00 81.49 523 LEU A O 1
ATOM 4195 N N . GLU A 1 551 ? 121.525 163.477 145.965 1.00 90.92 524 GLU A N 1
ATOM 4196 C CA . GLU A 1 551 ? 121.480 163.909 144.572 1.00 91.60 524 GLU A CA 1
ATOM 4197 C C . GLU A 1 551 ? 122.862 164.316 144.074 1.00 93.39 524 GLU A C 1
ATOM 4198 O O . GLU A 1 551 ? 123.244 163.990 142.943 1.00 94.37 524 GLU A O 1
ATOM 4204 N N . ARG A 1 552 ? 123.623 165.032 144.904 1.00 86.34 525 ARG A N 1
ATOM 4205 C CA . ARG A 1 552 ? 124.972 165.425 144.512 1.00 88.71 525 ARG A CA 1
ATOM 4206 C C . ARG A 1 552 ? 125.868 164.207 144.330 1.00 88.05 525 ARG A C 1
ATOM 4207 O O . ARG A 1 552 ? 126.661 164.145 143.384 1.00 84.37 525 ARG A O 1
ATOM 4215 N N . LEU A 1 553 ? 125.753 163.226 145.227 1.00 82.78 526 LEU A N 1
ATOM 4216 C CA . LEU A 1 553 ? 126.527 161.997 145.084 1.00 80.31 526 LEU A CA 1
ATOM 4217 C C . LEU A 1 553 ? 126.143 161.251 143.814 1.00 80.05 526 LEU A C 1
ATOM 4218 O O . LEU A 1 553 ? 127.009 160.715 143.113 1.00 84.60 526 LEU A O 1
ATOM 4223 N N . THR A 1 554 ? 124.846 161.200 143.504 1.00 77.48 527 THR A N 1
ATOM 4224 C CA . THR A 1 554 ? 124.399 160.538 142.284 1.00 77.46 527 THR A CA 1
ATOM 4225 C C . THR A 1 554 ? 124.958 161.231 141.049 1.00 81.30 527 THR A C 1
ATOM 4226 O O . THR A 1 554 ? 125.414 160.572 140.106 1.00 83.49 527 THR A O 1
ATOM 4230 N N . GLN A 1 555 ? 124.939 162.566 141.042 1.00 86.14 528 GLN A N 1
ATOM 4231 C CA . GLN A 1 555 ? 125.500 163.309 139.919 1.00 89.29 528 GLN A CA 1
ATOM 4232 C C . GLN A 1 555 ? 127.002 163.077 139.800 1.00 90.35 528 GLN A C 1
ATOM 4233 O O . GLN A 1 555 ? 127.531 162.948 138.689 1.00 89.57 528 GLN A O 1
ATOM 4239 N N . LEU A 1 556 ? 127.703 163.019 140.935 1.00 81.92 529 LEU A N 1
ATOM 4240 C CA . LEU A 1 556 ? 129.139 162.760 140.907 1.00 81.42 529 LEU A CA 1
ATOM 4241 C C . LEU A 1 556 ? 129.440 161.374 140.350 1.00 80.85 529 LEU A C 1
ATOM 4242 O O . LEU A 1 556 ? 130.381 161.203 139.566 1.00 79.13 529 LEU A O 1
ATOM 4247 N N . VAL A 1 557 ? 128.653 160.372 140.743 1.00 83.61 530 VAL A N 1
ATOM 4248 C CA . VAL A 1 557 ? 128.859 159.025 140.219 1.00 80.05 530 VAL A CA 1
ATOM 4249 C C . VAL A 1 557 ? 128.561 158.981 138.725 1.00 79.72 530 VAL A C 1
ATOM 4250 O O . VAL A 1 557 ? 129.265 158.312 137.960 1.00 81.63 530 VAL A O 1
ATOM 4254 N N . ASP A 1 558 ? 127.517 159.689 138.285 1.00 92.01 531 ASP A N 1
ATOM 4255 C CA . ASP A 1 558 ? 127.222 159.747 136.856 1.00 94.24 531 ASP A CA 1
ATOM 4256 C C . ASP A 1 558 ? 128.379 160.379 136.091 1.00 97.41 531 ASP A C 1
ATOM 4257 O O . ASP A 1 558 ? 128.763 159.897 135.018 1.00 97.74 531 ASP A O 1
ATOM 4262 N N . GLU A 1 559 ? 128.951 161.457 136.628 1.00 97.25 532 GLU A N 1
ATOM 4263 C CA . GLU A 1 559 ? 130.104 162.071 135.978 1.00 98.44 532 GLU A CA 1
ATOM 4264 C C . GLU A 1 559 ? 131.287 161.111 135.935 1.00 98.98 532 GLU A C 1
ATOM 4265 O O . GLU A 1 559 ? 131.976 161.007 134.914 1.00 97.21 532 GLU A O 1
ATOM 4271 N N . LYS A 1 560 ? 131.532 160.393 137.034 1.00 94.20 533 LYS A N 1
ATOM 4272 C CA . LYS A 1 560 ? 132.713 159.538 137.115 1.00 92.28 533 LYS A CA 1
ATOM 4273 C C . LYS A 1 560 ? 132.605 158.329 136.192 1.00 95.41 533 LYS A C 1
ATOM 4274 O O . LYS A 1 560 ? 133.594 157.935 135.564 1.00 99.51 533 LYS A O 1
ATOM 4280 N N . VAL A 1 561 ? 131.421 157.717 136.102 1.00 96.95 534 VAL A N 1
ATOM 4281 C CA . VAL A 1 561 ? 131.279 156.550 135.234 1.00 95.29 534 VAL A CA 1
ATOM 4282 C C . VAL A 1 561 ? 131.427 156.945 133.770 1.00 98.18 534 VAL A C 1
ATOM 4283 O O . VAL A 1 561 ? 131.833 156.125 132.938 1.00 96.11 534 VAL A O 1
ATOM 4287 N N . ARG A 1 562 ? 131.105 158.195 133.427 1.00 108.16 535 ARG A N 1
ATOM 4288 C CA . ARG A 1 562 ? 131.304 158.667 132.063 1.00 109.72 535 ARG A CA 1
ATOM 4289 C C . ARG A 1 562 ? 132.779 158.769 131.696 1.00 110.73 535 ARG A C 1
ATOM 4290 O O . ARG A 1 562 ? 133.108 158.794 130.506 1.00 108.85 535 ARG A O 1
ATOM 4298 N N . GLU A 1 563 ? 133.669 158.830 132.689 1.00 117.40 536 GLU A N 1
ATOM 4299 C CA . GLU A 1 563 ? 135.099 158.920 132.421 1.00 116.60 536 GLU A CA 1
ATOM 4300 C C . GLU A 1 563 ? 135.697 157.598 131.959 1.00 118.28 536 GLU A C 1
ATOM 4301 O O . GLU A 1 563 ? 136.777 157.599 131.358 1.00 117.07 536 GLU A O 1
ATOM 4307 N N . VAL A 1 564 ? 135.029 156.480 132.223 1.00 121.24 537 VAL A N 1
ATOM 4308 C CA . VAL A 1 564 ? 135.539 155.174 131.824 1.00 121.66 537 VAL A CA 1
ATOM 4309 C C . VAL A 1 564 ? 134.802 154.678 130.585 1.00 118.02 537 VAL A C 1
ATOM 4310 O O . VAL A 1 564 ? 135.264 154.867 129.460 1.00 116.05 537 VAL A O 1
ATOM 4314 N N . THR B 2 2 ? 121.245 114.553 134.570 1.00 24.62 2 THR B N 1
ATOM 4315 C CA . THR B 2 2 ? 120.556 114.101 133.368 1.00 35.13 2 THR B CA 1
ATOM 4316 C C . THR B 2 2 ? 119.080 113.841 133.642 1.00 37.03 2 THR B C 1
ATOM 4317 O O . THR B 2 2 ? 118.227 114.148 132.813 1.00 42.30 2 THR B O 1
ATOM 4321 N N . GLU B 2 3 ? 118.788 113.267 134.811 1.00 28.28 3 GLU B N 1
ATOM 4322 C CA . GLU B 2 3 ? 117.407 112.951 135.163 1.00 28.28 3 GLU B CA 1
ATOM 4323 C C . GLU B 2 3 ? 116.561 114.219 135.191 1.00 30.80 3 GLU B C 1
ATOM 4324 O O . GLU B 2 3 ? 115.472 114.270 134.607 1.00 25.85 3 GLU B O 1
ATOM 4330 N N . ILE B 2 4 ? 117.065 115.269 135.845 1.00 28.89 4 ILE B N 1
ATOM 4331 C CA . ILE B 2 4 ? 116.378 116.558 135.837 1.00 18.98 4 ILE B CA 1
ATOM 4332 C C . ILE B 2 4 ? 116.316 117.116 134.421 1.00 19.30 4 ILE B C 1
ATOM 4333 O O . ILE B 2 4 ? 115.293 117.671 133.997 1.00 25.08 4 ILE B O 1
ATOM 4338 N N . TYR B 2 5 ? 117.413 116.981 133.672 1.00 22.58 5 TYR B N 1
ATOM 4339 C CA . TYR B 2 5 ? 117.433 117.436 132.286 1.00 17.67 5 TYR B CA 1
ATOM 4340 C C . TYR B 2 5 ? 116.402 116.696 131.446 1.00 27.29 5 TYR B C 1
ATOM 4341 O O . TYR B 2 5 ? 115.672 117.313 130.663 1.00 37.72 5 TYR B O 1
ATOM 4350 N N . GLU B 2 6 ? 116.328 115.371 131.597 1.00 29.09 6 GLU B N 1
ATOM 4351 C CA . GLU B 2 6 ? 115.360 114.594 130.830 1.00 25.05 6 GLU B CA 1
ATOM 4352 C C . GLU B 2 6 ? 113.933 114.968 131.204 1.00 17.06 6 GLU B C 1
ATOM 4353 O O . GLU B 2 6 ? 113.068 115.090 130.330 1.00 20.74 6 GLU B O 1
ATOM 4359 N N . GLN B 2 7 ? 113.666 115.152 132.499 1.00 28.07 7 GLN B N 1
ATOM 4360 C CA . GLN B 2 7 ? 112.327 115.542 132.926 1.00 24.15 7 GLN B CA 1
ATOM 4361 C C . GLN B 2 7 ? 111.933 116.887 132.330 1.00 34.52 7 GLN B C 1
ATOM 4362 O O . GLN B 2 7 ? 110.827 117.044 131.800 1.00 45.58 7 GLN B O 1
ATOM 4368 N N . ALA B 2 8 ? 112.835 117.868 132.395 1.00 26.64 8 ALA B N 1
ATOM 4369 C CA . ALA B 2 8 ? 112.516 119.191 131.870 1.00 15.20 8 ALA B CA 1
ATOM 4370 C C . ALA B 2 8 ? 112.345 119.165 130.356 1.00 26.91 8 ALA B C 1
ATOM 4371 O O . ALA B 2 8 ? 111.460 119.838 129.817 1.00 31.56 8 ALA B O 1
ATOM 4373 N N . LYS B 2 9 ? 113.182 118.400 129.652 1.00 29.30 9 LYS B N 1
ATOM 4374 C CA . LYS B 2 9 ? 113.083 118.342 128.197 1.00 22.69 9 LYS B CA 1
ATOM 4375 C C . LYS B 2 9 ? 111.797 117.653 127.757 1.00 35.78 9 LYS B C 1
ATOM 4376 O O . LYS B 2 9 ? 111.090 118.147 126.872 1.00 41.70 9 LYS B O 1
ATOM 4382 N N . HIS B 2 10 ? 111.472 116.513 128.367 1.00 39.17 10 HIS B N 1
ATOM 4383 C CA . HIS B 2 10 ? 110.292 115.760 127.969 1.00 42.74 10 HIS B CA 1
ATOM 4384 C C . HIS B 2 10 ? 109.002 116.335 128.530 1.00 46.87 10 HIS B C 1
ATOM 4385 O O . HIS B 2 10 ? 107.922 115.924 128.095 1.00 59.12 10 HIS B O 1
ATOM 4392 N N . SER B 2 11 ? 109.081 117.266 129.479 1.00 32.93 11 SER B N 1
ATOM 4393 C CA . SER B 2 11 ? 107.888 117.966 129.933 1.00 39.23 11 SER B CA 1
ATOM 4394 C C . SER B 2 11 ? 107.528 119.141 129.038 1.00 35.74 11 SER B C 1
ATOM 4395 O O . SER B 2 11 ? 106.496 119.779 129.269 1.00 37.70 11 SER B O 1
ATOM 4398 N N . LEU B 2 12 ? 108.351 119.434 128.030 1.00 37.92 12 LEU B N 1
ATOM 4399 C CA . LEU B 2 12 ? 108.091 120.573 127.155 1.00 47.47 12 LEU B CA 1
ATOM 4400 C C . LEU B 2 12 ? 106.800 120.386 126.368 1.00 50.74 12 LEU B C 1
ATOM 4401 O O . LEU B 2 12 ? 106.019 121.330 126.208 1.00 49.60 12 LEU B O 1
ATOM 4406 N N . GLN B 2 13 ? 106.560 119.176 125.866 1.00 60.12 13 GLN B N 1
ATOM 4407 C CA . GLN B 2 13 ? 105.362 118.886 125.090 1.00 62.11 13 GLN B CA 1
ATOM 4408 C C . GLN B 2 13 ? 104.181 118.441 125.943 1.00 62.48 13 GLN B C 1
ATOM 4409 O O . GLN B 2 13 ? 103.058 118.383 125.431 1.00 61.27 13 GLN B O 1
ATOM 4415 N N . GLY B 2 14 ? 104.400 118.125 127.217 1.00 78.59 14 GLY B N 1
ATOM 4416 C CA . GLY B 2 14 ? 103.302 117.708 128.065 1.00 80.05 14 GLY B CA 1
ATOM 4417 C C . GLY B 2 14 ? 102.318 118.834 128.317 1.00 86.29 14 GLY B C 1
ATOM 4418 O O . GLY B 2 14 ? 102.669 120.014 128.324 1.00 87.72 14 GLY B O 1
ATOM 4419 N N . GLU B 2 15 ? 101.054 118.454 128.517 1.00 105.87 15 GLU B N 1
ATOM 4420 C CA . GLU B 2 15 ? 100.016 119.450 128.769 1.00 106.45 15 GLU B CA 1
ATOM 4421 C C . GLU B 2 15 ? 100.237 120.158 130.099 1.00 102.13 15 GLU B C 1
ATOM 4422 O O . GLU B 2 15 ? 100.099 121.384 130.186 1.00 99.81 15 GLU B O 1
ATOM 4428 N N . ASP B 2 16 ? 100.583 119.407 131.145 1.00 101.19 16 ASP B N 1
ATOM 4429 C CA . ASP B 2 16 ? 100.821 119.979 132.470 1.00 104.21 16 ASP B CA 1
ATOM 4430 C C . ASP B 2 16 ? 102.252 120.514 132.531 1.00 103.94 16 ASP B C 1
ATOM 4431 O O . ASP B 2 16 ? 103.133 119.983 133.210 1.00 102.92 16 ASP B O 1
ATOM 4436 N N . PHE B 2 17 ? 102.472 121.600 131.796 1.00 60.74 17 PHE B N 1
ATOM 4437 C CA . PHE B 2 17 ? 103.785 122.216 131.665 1.00 52.84 17 PHE B CA 1
ATOM 4438 C C . PHE B 2 17 ? 103.801 123.534 132.424 1.00 54.87 17 PHE B C 1
ATOM 4439 O O . PHE B 2 17 ? 102.999 124.429 132.139 1.00 57.05 17 PHE B O 1
ATOM 4447 N N . SER B 2 18 ? 104.712 123.647 133.383 1.00 42.30 18 SER B N 1
ATOM 4448 C CA . SER B 2 18 ? 104.982 124.896 134.079 1.00 36.55 18 SER B CA 1
ATOM 4449 C C . SER B 2 18 ? 106.376 125.358 133.686 1.00 38.20 18 SER B C 1
ATOM 4450 O O . SER B 2 18 ? 107.349 124.619 133.868 1.00 40.60 18 SER B O 1
ATOM 4453 N N . SER B 2 19 ? 106.469 126.571 133.141 1.00 35.60 19 SER B N 1
ATOM 4454 C CA . SER B 2 19 ? 107.760 127.071 132.683 1.00 32.24 19 SER B CA 1
ATOM 4455 C C . SER B 2 19 ? 108.698 127.354 133.847 1.00 35.82 19 SER B C 1
ATOM 4456 O O . SER B 2 19 ? 109.922 127.331 133.672 1.00 45.38 19 SER B O 1
ATOM 4459 N N . PHE B 2 20 ? 108.153 127.627 135.033 1.00 28.98 20 PHE B N 1
ATOM 4460 C CA . PHE B 2 20 ? 109.006 127.917 136.179 1.00 22.93 20 PHE B CA 1
ATOM 4461 C C . PHE B 2 20 ? 109.806 126.694 136.602 1.00 19.74 20 PHE B C 1
ATOM 4462 O O . PHE B 2 20 ? 110.982 126.813 136.955 1.00 28.08 20 PHE B O 1
ATOM 4470 N N . ASN B 2 21 ? 109.187 125.513 136.590 1.00 29.22 21 ASN B N 1
ATOM 4471 C CA . ASN B 2 21 ? 109.936 124.294 136.879 1.00 32.47 21 ASN B CA 1
ATOM 4472 C C . ASN B 2 21 ? 110.984 124.035 135.806 1.00 34.27 21 ASN B C 1
ATOM 4473 O O . ASN B 2 21 ? 112.082 123.547 136.101 1.00 35.06 21 ASN B O 1
ATOM 4478 N N . TYR B 2 22 ? 110.666 124.366 134.554 1.00 22.01 22 TYR B N 1
ATOM 4479 C CA . TYR B 2 22 ? 111.645 124.242 133.482 1.00 13.31 22 TYR B CA 1
ATOM 4480 C C . TYR B 2 22 ? 112.854 125.134 133.737 1.00 23.84 22 TYR B C 1
ATOM 4481 O O . TYR B 2 22 ? 114.000 124.698 133.588 1.00 33.35 22 TYR B O 1
ATOM 4490 N N . LEU B 2 23 ? 112.618 126.382 134.146 1.00 22.89 23 LEU B N 1
ATOM 4491 C CA . LEU B 2 23 ? 113.728 127.293 134.404 1.00 19.69 23 LEU B CA 1
ATOM 4492 C C . LEU B 2 23 ? 114.478 126.922 135.678 1.00 16.18 23 LEU B C 1
ATOM 4493 O O . LEU B 2 23 ? 115.688 127.150 135.770 1.00 22.23 23 LEU B O 1
ATOM 4498 N N . PHE B 2 24 ? 113.784 126.351 136.664 1.00 22.67 24 PHE B N 1
ATOM 4499 C CA . PHE B 2 24 ? 114.462 125.805 137.834 1.00 11.86 24 PHE B CA 1
ATOM 4500 C C . PHE B 2 24 ? 115.412 124.687 137.431 1.00 18.45 24 PHE B C 1
ATOM 4501 O O . PHE B 2 24 ? 116.553 124.627 137.904 1.00 33.12 24 PHE B O 1
ATOM 4509 N N . ALA B 2 25 ? 114.956 123.791 136.554 1.00 16.08 25 ALA B N 1
ATOM 4510 C CA . ALA B 2 25 ? 115.832 122.742 136.047 1.00 17.99 25 ALA B CA 1
ATOM 4511 C C . ALA B 2 25 ? 116.997 123.332 135.268 1.00 22.61 25 ALA B C 1
ATOM 4512 O O . ALA B 2 25 ? 118.130 122.849 135.369 1.00 22.91 25 ALA B O 1
ATOM 4514 N N . VAL B 2 26 ? 116.736 124.379 134.483 1.00 22.14 26 VAL B N 1
ATOM 4515 C CA . VAL B 2 26 ? 117.796 125.025 133.711 1.00 21.32 26 VAL B CA 1
ATOM 4516 C C . VAL B 2 26 ? 118.864 125.586 134.640 1.00 27.12 26 VAL B C 1
ATOM 4517 O O . VAL B 2 26 ? 120.065 125.399 134.421 1.00 29.09 26 VAL B O 1
ATOM 4521 N N . ASN B 2 27 ? 118.440 126.290 135.691 1.00 27.33 27 ASN B N 1
ATOM 4522 C CA . ASN B 2 27 ? 119.394 126.868 136.633 1.00 15.41 27 ASN B CA 1
ATOM 4523 C C . ASN B 2 27 ? 120.154 125.784 137.386 1.00 19.45 27 ASN B C 1
ATOM 4524 O O . ASN B 2 27 ? 121.364 125.910 137.610 1.00 38.65 27 ASN B O 1
ATOM 4529 N N . LYS B 2 28 ? 119.462 124.717 137.792 1.00 10.30 28 LYS B N 1
ATOM 4530 C CA . LYS B 2 28 ? 120.133 123.612 138.468 1.00 14.71 28 LYS B CA 1
ATOM 4531 C C . LYS B 2 28 ? 121.173 122.968 137.562 1.00 27.37 28 LYS B C 1
ATOM 4532 O O . LYS B 2 28 ? 122.230 122.529 138.030 1.00 24.03 28 LYS B O 1
ATOM 4538 N N . LEU B 2 29 ? 120.888 122.895 136.262 1.00 29.88 29 LEU B N 1
ATOM 4539 C CA . LEU B 2 29 ? 121.851 122.336 135.322 1.00 20.10 29 LEU B CA 1
ATOM 4540 C C . LEU B 2 29 ? 122.999 123.298 135.056 1.00 21.67 29 LEU B C 1
ATOM 4541 O O . LEU B 2 29 ? 124.122 122.861 134.780 1.00 25.24 29 LEU B O 1
ATOM 4546 N N . LEU B 2 30 ? 122.737 124.602 135.119 1.00 25.14 30 LEU B N 1
ATOM 4547 C CA . LEU B 2 30 ? 123.774 125.605 134.918 1.00 23.24 30 LEU B CA 1
ATOM 4548 C C . LEU B 2 30 ? 124.626 125.833 136.157 1.00 26.16 30 LEU B C 1
ATOM 4549 O O . LEU B 2 30 ? 125.660 126.498 136.060 1.00 28.71 30 LEU B O 1
ATOM 4554 N N . SER B 2 31 ? 124.205 125.336 137.321 1.00 18.47 31 SER B N 1
ATOM 4555 C CA . SER B 2 31 ? 125.052 125.419 138.505 1.00 15.88 31 SER B CA 1
ATOM 4556 C C . SER B 2 31 ? 126.192 124.409 138.452 1.00 12.20 31 SER B C 1
ATOM 4557 O O . SER B 2 31 ? 127.334 124.737 138.786 1.00 30.01 31 SER B O 1
ATOM 4560 N N . ASN B 2 32 ? 125.899 123.185 138.036 1.00 16.24 32 ASN B N 1
ATOM 4561 C CA . ASN B 2 32 ? 126.906 122.134 137.973 1.00 18.66 32 ASN B CA 1
ATOM 4562 C C . ASN B 2 32 ? 127.715 122.276 136.690 1.00 14.84 32 ASN B C 1
ATOM 4563 O O . ASN B 2 32 ? 127.126 122.320 135.605 1.00 24.57 32 ASN B O 1
ATOM 4568 N N . PRO B 2 33 ? 129.046 122.372 136.763 1.00 14.48 33 PRO B N 1
ATOM 4569 C CA . PRO B 2 33 ? 129.831 122.503 135.523 1.00 12.55 33 PRO B CA 1
ATOM 4570 C C . PRO B 2 33 ? 129.613 121.373 134.534 1.00 18.77 33 PRO B C 1
ATOM 4571 O O . PRO B 2 33 ? 129.476 121.629 133.331 1.00 31.60 33 PRO B O 1
ATOM 4575 N N . VAL B 2 34 ? 129.546 120.127 135.008 1.00 10.67 34 VAL B N 1
ATOM 4576 C CA . VAL B 2 34 ? 129.422 118.987 134.108 1.00 10.67 34 VAL B CA 1
ATOM 4577 C C . VAL B 2 34 ? 128.123 119.038 133.319 1.00 22.95 34 VAL B C 1
ATOM 4578 O O . VAL B 2 34 ? 128.043 118.483 132.219 1.00 30.99 34 VAL B O 1
ATOM 4582 N N . SER B 2 35 ? 127.103 119.705 133.849 1.00 25.97 35 SER B N 1
ATOM 4583 C CA . SER B 2 35 ? 125.821 119.838 133.178 1.00 10.93 35 SER B CA 1
ATOM 4584 C C . SER B 2 35 ? 125.647 121.192 132.507 1.00 12.82 35 SER B C 1
ATOM 4585 O O . SER B 2 35 ? 124.550 121.485 132.018 1.00 32.92 35 SER B O 1
ATOM 4588 N N . TYR B 2 36 ? 126.701 122.017 132.471 1.00 20.30 36 TYR B N 1
ATOM 4589 C CA . TYR B 2 36 ? 126.641 123.327 131.829 1.00 18.87 36 TYR B CA 1
ATOM 4590 C C . TYR B 2 36 ? 125.934 123.252 130.485 1.00 26.66 36 TYR B C 1
ATOM 4591 O O . TYR B 2 36 ? 124.847 123.816 130.299 1.00 21.89 36 TYR B O 1
ATOM 4600 N N . ASP B 2 37 ? 126.531 122.497 129.558 1.00 26.61 37 ASP B N 1
ATOM 4601 C CA . ASP B 2 37 ? 125.972 122.355 128.219 1.00 15.61 37 ASP B CA 1
ATOM 4602 C C . ASP B 2 37 ? 124.510 121.947 128.275 1.00 15.18 37 ASP B C 1
ATOM 4603 O O . ASP B 2 37 ? 123.671 122.526 127.573 1.00 31.89 37 ASP B O 1
ATOM 4608 N N . LEU B 2 38 ? 124.180 120.978 129.135 1.00 20.80 38 LEU B N 1
ATOM 4609 C CA . LEU B 2 38 ? 122.799 120.523 129.240 1.00 17.27 38 LEU B CA 1
ATOM 4610 C C . LEU B 2 38 ? 121.867 121.696 129.492 1.00 13.82 38 LEU B C 1
ATOM 4611 O O . LEU B 2 38 ? 120.903 121.909 128.746 1.00 25.51 38 LEU B O 1
ATOM 4616 N N . GLY B 2 39 ? 122.177 122.510 130.503 1.00 14.02 39 GLY B N 1
ATOM 4617 C CA . GLY B 2 39 ? 121.348 123.672 130.769 1.00 7.74 39 GLY B CA 1
ATOM 4618 C C . GLY B 2 39 ? 121.258 124.577 129.561 1.00 13.76 39 GLY B C 1
ATOM 4619 O O . GLY B 2 39 ? 120.170 125.006 129.166 1.00 31.02 39 GLY B O 1
ATOM 4620 N N . ARG B 2 40 ? 122.403 124.827 128.921 1.00 16.02 40 ARG B N 1
ATOM 4621 C CA . ARG B 2 40 ? 122.424 125.620 127.700 1.00 17.56 40 ARG B CA 1
ATOM 4622 C C . ARG B 2 40 ? 121.450 125.052 126.681 1.00 19.65 40 ARG B C 1
ATOM 4623 O O . ARG B 2 40 ? 120.626 125.781 126.116 1.00 19.78 40 ARG B O 1
ATOM 4631 N N . ASP B 2 41 ? 121.498 123.731 126.481 1.00 30.51 41 ASP B N 1
ATOM 4632 C CA . ASP B 2 41 ? 120.582 123.083 125.551 1.00 18.27 41 ASP B CA 1
ATOM 4633 C C . ASP B 2 41 ? 119.143 123.442 125.881 1.00 9.44 41 ASP B C 1
ATOM 4634 O O . ASP B 2 41 ? 118.387 123.892 125.013 1.00 20.55 41 ASP B O 1
ATOM 4639 N N . LEU B 2 42 ? 118.768 123.313 127.155 1.00 16.32 42 LEU B N 1
ATOM 4640 C CA . LEU B 2 42 ? 117.400 123.624 127.543 1.00 7.03 42 LEU B CA 1
ATOM 4641 C C . LEU B 2 42 ? 117.059 125.067 127.212 1.00 11.09 42 LEU B C 1
ATOM 4642 O O . LEU B 2 42 ? 115.976 125.353 126.688 1.00 27.36 42 LEU B O 1
ATOM 4647 N N . ILE B 2 43 ? 117.995 125.985 127.468 1.00 15.17 43 ILE B N 1
ATOM 4648 C CA . ILE B 2 43 ? 117.753 127.391 127.167 1.00 8.11 43 ILE B CA 1
ATOM 4649 C C . ILE B 2 43 ? 117.430 127.562 125.694 1.00 21.41 43 ILE B C 1
ATOM 4650 O O . ILE B 2 43 ? 116.513 128.307 125.325 1.00 31.32 43 ILE B O 1
ATOM 4655 N N . VAL B 2 44 ? 118.152 126.843 124.830 1.00 14.83 44 VAL B N 1
ATOM 4656 C CA . VAL B 2 44 ? 117.893 126.933 123.399 1.00 11.37 44 VAL B CA 1
ATOM 4657 C C . VAL B 2 44 ? 116.442 126.584 123.109 1.00 19.35 44 VAL B C 1
ATOM 4658 O O . VAL B 2 44 ? 115.751 127.297 122.371 1.00 30.41 44 VAL B O 1
ATOM 4662 N N . ARG B 2 45 ? 115.940 125.512 123.728 1.00 20.23 45 ARG B N 1
ATOM 4663 C CA . ARG B 2 45 ? 114.540 125.155 123.546 1.00 4.23 45 ARG B CA 1
ATOM 4664 C C . ARG B 2 45 ? 113.631 126.262 124.052 1.00 15.16 45 ARG B C 1
ATOM 4665 O O . ARG B 2 45 ? 112.644 126.616 123.396 1.00 33.21 45 ARG B O 1
ATOM 4673 N N . ALA B 2 46 ? 113.970 126.849 125.200 1.00 14.16 46 ALA B N 1
ATOM 4674 C CA . ALA B 2 46 ? 113.188 127.962 125.713 1.00 11.19 46 ALA B CA 1
ATOM 4675 C C . ALA B 2 46 ? 113.226 129.160 124.780 1.00 26.60 46 ALA B C 1
ATOM 4676 O O . ALA B 2 46 ? 112.307 129.984 124.810 1.00 45.95 46 ALA B O 1
ATOM 4678 N N . LEU B 2 47 ? 114.264 129.278 123.951 1.00 22.69 47 LEU B N 1
ATOM 4679 C CA . LEU B 2 47 ? 114.318 130.368 122.988 1.00 22.07 47 LEU B CA 1
ATOM 4680 C C . LEU B 2 47 ? 113.491 130.081 121.745 1.00 22.74 47 LEU B C 1
ATOM 4681 O O . LEU B 2 47 ? 113.190 131.012 120.990 1.00 29.18 47 LEU B O 1
ATOM 4686 N N . ASP B 2 48 ? 113.117 128.824 121.516 1.00 34.59 48 ASP B N 1
ATOM 4687 C CA . ASP B 2 48 ? 112.299 128.450 120.372 1.00 27.16 48 ASP B CA 1
ATOM 4688 C C . ASP B 2 48 ? 110.823 128.333 120.719 1.00 26.58 48 ASP B C 1
ATOM 4689 O O . ASP B 2 48 ? 110.006 128.090 119.826 1.00 36.29 48 ASP B O 1
ATOM 4694 N N . SER B 2 49 ? 110.463 128.505 121.985 1.00 32.31 49 SER B N 1
ATOM 4695 C CA . SER B 2 49 ? 109.090 128.391 122.460 1.00 34.74 49 SER B CA 1
ATOM 4696 C C . SER B 2 49 ? 108.754 129.561 123.368 1.00 38.57 49 SER B C 1
ATOM 4697 O O . SER B 2 49 ? 108.215 129.398 124.464 1.00 52.45 49 SER B O 1
ATOM 4700 N N . ARG B 2 50 ? 109.075 130.774 122.912 1.00 25.36 50 ARG B N 1
ATOM 4701 C CA . ARG B 2 50 ? 108.930 131.955 123.756 1.00 39.36 50 ARG B CA 1
ATOM 4702 C C . ARG B 2 50 ? 107.483 132.232 124.141 1.00 48.16 50 ARG B C 1
ATOM 4703 O O . ARG B 2 50 ? 107.242 133.011 125.069 1.00 47.97 50 ARG B O 1
ATOM 4711 N N . GLU B 2 51 ? 106.517 131.625 123.450 1.00 39.83 51 GLU B N 1
ATOM 4712 C CA . GLU B 2 51 ? 105.122 131.781 123.846 1.00 32.64 51 GLU B CA 1
ATOM 4713 C C . GLU B 2 51 ? 104.869 131.163 125.216 1.00 38.22 51 GLU B C 1
ATOM 4714 O O . GLU B 2 51 ? 104.091 131.698 126.014 1.00 45.64 51 GLU B O 1
ATOM 4720 N N . ARG B 2 52 ? 105.519 130.034 125.506 1.00 36.18 52 ARG B N 1
ATOM 4721 C CA . ARG B 2 52 ? 105.362 129.389 126.803 1.00 34.32 52 ARG B CA 1
ATOM 4722 C C . ARG B 2 52 ? 106.072 130.144 127.918 1.00 40.83 52 ARG B C 1
ATOM 4723 O O . ARG B 2 52 ? 105.707 129.983 129.088 1.00 43.48 52 ARG B O 1
ATOM 4731 N N . PHE B 2 53 ? 107.074 130.958 127.587 1.00 34.78 53 PHE B N 1
ATOM 4732 C CA . PHE B 2 53 ? 107.841 131.712 128.570 1.00 30.48 53 PHE B CA 1
ATOM 4733 C C . PHE B 2 53 ? 107.537 133.205 128.507 1.00 37.58 53 PHE B C 1
ATOM 4734 O O . PHE B 2 53 ? 108.389 134.031 128.836 1.00 41.00 53 PHE B O 1
ATOM 4742 N N . SER B 2 54 ? 106.325 133.564 128.081 1.00 48.14 54 SER B N 1
ATOM 4743 C CA . SER B 2 54 ? 105.945 134.970 128.033 1.00 46.93 54 SER B CA 1
ATOM 4744 C C . SER B 2 54 ? 105.829 135.583 129.420 1.00 43.55 54 SER B C 1
ATOM 4745 O O . SER B 2 54 ? 105.913 136.808 129.551 1.00 42.95 54 SER B O 1
ATOM 4748 N N . GLU B 2 55 ? 105.642 134.764 130.454 1.00 25.87 55 GLU B N 1
ATOM 4749 C CA . GLU B 2 55 ? 105.498 135.262 131.815 1.00 31.50 55 GLU B CA 1
ATOM 4750 C C . GLU B 2 55 ? 106.841 135.362 132.529 1.00 34.07 55 GLU B C 1
ATOM 4751 O O . GLU B 2 55 ? 107.134 136.378 133.166 1.00 38.12 55 GLU B O 1
ATOM 4757 N N . HIS B 2 56 ? 107.662 134.318 132.437 1.00 31.79 56 HIS B N 1
ATOM 4758 C CA . HIS B 2 56 ? 108.973 134.296 133.081 1.00 33.74 56 HIS B CA 1
ATOM 4759 C C . HIS B 2 56 ? 110.032 134.646 132.038 1.00 28.13 56 HIS B C 1
ATOM 4760 O O . HIS B 2 56 ? 110.765 133.794 131.538 1.00 27.55 56 HIS B O 1
ATOM 4767 N N . THR B 2 57 ? 110.107 135.937 131.716 1.00 27.73 57 THR B N 1
ATOM 4768 C CA . THR B 2 57 ? 111.043 136.428 130.711 1.00 34.62 57 THR B CA 1
ATOM 4769 C C . THR B 2 57 ? 112.391 136.816 131.306 1.00 36.98 57 THR B C 1
ATOM 4770 O O . THR B 2 57 ? 113.435 136.507 130.723 1.00 37.81 57 THR B O 1
ATOM 4774 N N . THR B 2 58 ? 112.389 137.497 132.455 1.00 32.21 58 THR B N 1
ATOM 4775 C CA . THR B 2 58 ? 113.647 137.909 133.070 1.00 23.12 58 THR B CA 1
ATOM 4776 C C . THR B 2 58 ? 114.447 136.707 133.553 1.00 26.91 58 THR B C 1
ATOM 4777 O O . THR B 2 58 ? 115.681 136.709 133.487 1.00 34.62 58 THR B O 1
ATOM 4781 N N . ILE B 2 59 ? 113.765 135.670 134.044 1.00 24.69 59 ILE B N 1
ATOM 4782 C CA . ILE B 2 59 ? 114.456 134.450 134.450 1.00 22.17 59 ILE B CA 1
ATOM 4783 C C . ILE B 2 59 ? 115.146 133.810 133.255 1.00 23.65 59 ILE B C 1
ATOM 4784 O O . ILE B 2 59 ? 116.304 133.380 133.340 1.00 24.40 59 ILE B O 1
ATOM 4789 N N . LEU B 2 60 ? 114.449 133.742 132.120 1.00 31.53 60 LEU B N 1
ATOM 4790 C CA . LEU B 2 60 ? 115.052 133.182 130.916 1.00 33.13 60 LEU B CA 1
ATOM 4791 C C . LEU B 2 60 ? 116.217 134.036 130.437 1.00 27.20 60 LEU B C 1
ATOM 4792 O O . LEU B 2 60 ? 117.238 133.506 129.991 1.00 36.52 60 LEU B O 1
ATOM 4797 N N . LYS B 2 61 ? 116.083 135.361 130.519 1.00 19.56 61 LYS B N 1
ATOM 4798 C CA . LYS B 2 61 ? 117.170 136.242 130.100 1.00 23.68 61 LYS B CA 1
ATOM 4799 C C . LYS B 2 61 ? 118.402 136.056 130.978 1.00 29.38 61 LYS B C 1
ATOM 4800 O O . LYS B 2 61 ? 119.534 136.011 130.479 1.00 35.79 61 LYS B O 1
ATOM 4806 N N . ASN B 2 62 ? 118.200 135.948 132.292 1.00 25.92 62 ASN B N 1
ATOM 4807 C CA . ASN B 2 62 ? 119.319 135.722 133.198 1.00 15.33 62 ASN B CA 1
ATOM 4808 C C . ASN B 2 62 ? 119.961 134.366 132.949 1.00 18.65 62 ASN B C 1
ATOM 4809 O O . ASN B 2 62 ? 121.187 134.233 133.013 1.00 26.46 62 ASN B O 1
ATOM 4814 N N . MET B 2 63 ? 119.151 133.343 132.668 1.00 23.97 63 MET B N 1
ATOM 4815 C CA . MET B 2 63 ? 119.709 132.039 132.320 1.00 18.43 63 MET B CA 1
ATOM 4816 C C . MET B 2 63 ? 120.515 132.115 131.030 1.00 21.55 63 MET B C 1
ATOM 4817 O O . MET B 2 63 ? 121.564 131.474 130.904 1.00 23.88 63 MET B O 1
ATOM 4822 N N . VAL B 2 64 ? 120.035 132.893 130.059 1.00 31.27 64 VAL B N 1
ATOM 4823 C CA . VAL B 2 64 ? 120.760 133.070 128.804 1.00 27.82 64 VAL B CA 1
ATOM 4824 C C . VAL B 2 64 ? 122.108 133.729 129.057 1.00 32.15 64 VAL B C 1
ATOM 4825 O O . VAL B 2 64 ? 123.132 133.319 128.498 1.00 29.69 64 VAL B O 1
ATOM 4829 N N . ARG B 2 65 ? 122.129 134.761 129.902 1.00 33.27 65 ARG B N 1
ATOM 4830 C CA . ARG B 2 65 ? 123.394 135.405 130.250 1.00 26.01 65 ARG B CA 1
ATOM 4831 C C . ARG B 2 65 ? 124.323 134.444 130.982 1.00 33.61 65 ARG B C 1
ATOM 4832 O O . ARG B 2 65 ? 125.531 134.419 130.724 1.00 38.99 65 ARG B O 1
ATOM 4840 N N . LYS B 2 66 ? 123.775 133.649 131.903 1.00 26.25 66 LYS B N 1
ATOM 4841 C CA . LYS B 2 66 ? 124.590 132.738 132.699 1.00 17.41 66 LYS B CA 1
ATOM 4842 C C . LYS B 2 66 ? 125.190 131.630 131.843 1.00 29.91 66 LYS B C 1
ATOM 4843 O O . LYS B 2 66 ? 126.320 131.192 132.087 1.00 29.26 66 LYS B O 1
ATOM 4849 N N . SER B 2 67 ? 124.450 131.163 130.839 1.00 21.43 67 SER B N 1
ATOM 4850 C CA . SER B 2 67 ? 124.925 130.073 129.997 1.00 19.86 67 SER B CA 1
ATOM 4851 C C . SER B 2 67 ? 126.007 130.502 129.018 1.00 29.23 67 SER B C 1
ATOM 4852 O O . SER B 2 67 ? 126.661 129.634 128.432 1.00 38.08 67 SER B O 1
ATOM 4855 N N . GLY B 2 68 ? 126.212 131.800 128.826 1.00 22.47 68 GLY B N 1
ATOM 4856 C CA . GLY B 2 68 ? 127.207 132.281 127.894 1.00 21.21 68 GLY B CA 1
ATOM 4857 C C . GLY B 2 68 ? 126.717 132.511 126.484 1.00 36.29 68 GLY B C 1
ATOM 4858 O O . GLY B 2 68 ? 127.544 132.680 125.582 1.00 49.40 68 GLY B O 1
ATOM 4859 N N . LEU B 2 69 ? 125.403 132.515 126.260 1.00 33.68 69 LEU B N 1
ATOM 4860 C CA . LEU B 2 69 ? 124.839 132.756 124.932 1.00 27.77 69 LEU B CA 1
ATOM 4861 C C . LEU B 2 69 ? 124.531 134.244 124.807 1.00 22.92 69 LEU B C 1
ATOM 4862 O O . LEU B 2 69 ? 123.397 134.699 124.965 1.00 37.09 69 LEU B O 1
ATOM 4867 N N . PHE B 2 70 ? 125.570 135.013 124.516 1.00 19.27 70 PHE B N 1
ATOM 4868 C CA . PHE B 2 70 ? 125.466 136.466 124.479 1.00 23.82 70 PHE B CA 1
ATOM 4869 C C . PHE B 2 70 ? 124.844 136.994 123.188 1.00 30.72 70 PHE B C 1
ATOM 4870 O O . PHE B 2 70 ? 124.063 137.951 123.248 1.00 41.46 70 PHE B O 1
ATOM 4878 N N . PRO B 2 71 ? 125.167 136.448 122.006 1.00 20.24 71 PRO B N 1
ATOM 4879 C CA . PRO B 2 71 ? 124.420 136.871 120.808 1.00 27.73 71 PRO B CA 1
ATOM 4880 C C . PRO B 2 71 ? 122.923 136.658 120.933 1.00 34.64 71 PRO B C 1
ATOM 4881 O O . PRO B 2 71 ? 122.136 137.507 120.494 1.00 45.61 71 PRO B O 1
ATOM 4885 N N . TYR B 2 72 ? 122.509 135.542 121.535 1.00 20.71 72 TYR B N 1
ATOM 4886 C CA . TYR B 2 72 ? 121.089 135.315 121.770 1.00 12.73 72 TYR B CA 1
ATOM 4887 C C . TYR B 2 72 ? 120.538 136.321 122.767 1.00 14.59 72 TYR B C 1
ATOM 4888 O O . TYR B 2 72 ? 119.408 136.797 122.617 1.00 34.84 72 TYR B O 1
ATOM 4897 N N . LEU B 2 73 ? 121.325 136.664 123.787 1.00 20.36 73 LEU B N 1
ATOM 4898 C CA . LEU B 2 73 ? 120.902 137.680 124.743 1.00 33.29 73 LEU B CA 1
ATOM 4899 C C . LEU B 2 73 ? 120.689 139.022 124.055 1.00 34.33 73 LEU B C 1
ATOM 4900 O O . LEU B 2 73 ? 119.762 139.765 124.396 1.00 41.04 73 LEU B O 1
ATOM 4905 N N . LYS B 2 74 ? 121.539 139.348 123.083 1.00 42.22 74 LYS B N 1
ATOM 4906 C CA . LYS B 2 74 ? 121.426 140.631 122.399 1.00 45.33 74 LYS B CA 1
ATOM 4907 C C . LYS B 2 74 ? 120.255 140.649 121.425 1.00 46.84 74 LYS B C 1
ATOM 4908 O O . LYS B 2 74 ? 119.521 141.641 121.351 1.00 44.28 74 LYS B O 1
ATOM 4914 N N . LYS B 2 75 ? 120.059 139.567 120.672 1.00 53.85 75 LYS B N 1
ATOM 4915 C CA . LYS B 2 75 ? 119.104 139.598 119.570 1.00 49.31 75 LYS B CA 1
ATOM 4916 C C . LYS B 2 75 ? 117.701 139.145 119.958 1.00 50.87 75 LYS B C 1
ATOM 4917 O O . LYS B 2 75 ? 116.725 139.649 119.392 1.00 55.35 75 LYS B O 1
ATOM 4923 N N . GLU B 2 76 ? 117.563 138.218 120.905 1.00 43.24 76 GLU B N 1
ATOM 4924 C CA . GLU B 2 76 ? 116.257 137.679 121.258 1.00 42.40 76 GLU B CA 1
ATOM 4925 C C . GLU B 2 76 ? 115.560 138.457 122.363 1.00 49.12 76 GLU B C 1
ATOM 4926 O O . GLU B 2 76 ? 114.394 138.171 122.656 1.00 56.42 76 GLU B O 1
ATOM 4932 N N . PHE B 2 77 ? 116.232 139.423 122.980 1.00 34.56 77 PHE B N 1
ATOM 4933 C CA . PHE B 2 77 ? 115.678 140.157 124.106 1.00 32.31 77 PHE B CA 1
ATOM 4934 C C . PHE B 2 77 ? 115.822 141.651 123.861 1.00 36.86 77 PHE B C 1
ATOM 4935 O O . PHE B 2 77 ? 116.864 142.114 123.389 1.00 41.85 77 PHE B O 1
ATOM 4943 N N . THR B 2 78 ? 114.768 142.401 124.181 1.00 47.11 78 THR B N 1
ATOM 4944 C CA . THR B 2 78 ? 114.736 143.841 123.949 1.00 49.17 78 THR B CA 1
ATOM 4945 C C . THR B 2 78 ? 115.049 144.631 125.215 1.00 44.27 78 THR B C 1
ATOM 4946 O O . THR B 2 78 ? 115.971 145.451 125.227 1.00 49.86 78 THR B O 1
ATOM 4950 N N . SER B 2 79 ? 114.294 144.398 126.285 1.00 33.43 79 SER B N 1
ATOM 4951 C CA . SER B 2 79 ? 114.498 145.110 127.545 1.00 40.12 79 SER B CA 1
ATOM 4952 C C . SER B 2 79 ? 115.751 144.568 128.216 1.00 37.87 79 SER B C 1
ATOM 4953 O O . SER B 2 79 ? 115.738 143.484 128.802 1.00 38.24 79 SER B O 1
ATOM 4956 N N . LEU B 2 80 ? 116.843 145.323 128.133 1.00 37.00 80 LEU B N 1
ATOM 4957 C CA . LEU B 2 80 ? 118.134 144.905 128.660 1.00 36.80 80 LEU B CA 1
ATOM 4958 C C . LEU B 2 80 ? 118.571 145.856 129.765 1.00 37.51 80 LEU B C 1
ATOM 4959 O O . LEU B 2 80 ? 118.512 147.078 129.599 1.00 40.38 80 LEU B O 1
ATOM 4964 N N . THR B 2 81 ? 119.005 145.289 130.883 1.00 32.23 81 THR B N 1
ATOM 4965 C CA . THR B 2 81 ? 119.469 146.052 132.030 1.00 37.25 81 THR B CA 1
ATOM 4966 C C . THR B 2 81 ? 120.875 146.582 131.776 1.00 39.44 81 THR B C 1
ATOM 4967 O O . THR B 2 81 ? 121.540 146.191 130.817 1.00 39.45 81 THR B O 1
ATOM 4971 N N . PRO B 2 82 ? 121.353 147.517 132.601 1.00 36.90 82 PRO B N 1
ATOM 4972 C CA . PRO B 2 82 ? 122.763 147.920 132.483 1.00 32.36 82 PRO B CA 1
ATOM 4973 C C . PRO B 2 82 ? 123.738 146.770 132.674 1.00 33.98 82 PRO B C 1
ATOM 4974 O O . PRO B 2 82 ? 124.832 146.802 132.099 1.00 35.63 82 PRO B O 1
ATOM 4978 N N . ASP B 2 83 ? 123.372 145.750 133.453 1.00 33.59 83 ASP B N 1
ATOM 4979 C CA . ASP B 2 83 ? 124.271 144.623 133.687 1.00 42.09 83 ASP B CA 1
ATOM 4980 C C . ASP B 2 83 ? 124.554 143.865 132.394 1.00 38.70 83 ASP B C 1
ATOM 4981 O O . ASP B 2 83 ? 125.713 143.702 131.985 1.00 44.83 83 ASP B O 1
ATOM 4986 N N . ASP B 2 84 ? 123.497 143.382 131.738 1.00 23.81 84 ASP B N 1
ATOM 4987 C CA . ASP B 2 84 ? 123.690 142.623 130.512 1.00 25.85 84 ASP B CA 1
ATOM 4988 C C . ASP B 2 84 ? 124.163 143.503 129.364 1.00 34.46 84 ASP B C 1
ATOM 4989 O O . ASP B 2 84 ? 124.901 143.022 128.501 1.00 46.72 84 ASP B O 1
ATOM 4994 N N . LEU B 2 85 ? 123.800 144.787 129.357 1.00 36.25 85 LEU B N 1
ATOM 4995 C CA . LEU B 2 85 ? 124.371 145.699 128.371 1.00 36.11 85 LEU B CA 1
ATOM 4996 C C . LEU B 2 85 ? 125.880 145.823 128.546 1.00 37.86 85 LEU B C 1
ATOM 4997 O O . LEU B 2 85 ? 126.632 145.799 127.565 1.00 41.75 85 LEU B O 1
ATOM 5002 N N . ARG B 2 86 ? 126.343 145.942 129.792 1.00 31.65 86 ARG B N 1
ATOM 5003 C CA . ARG B 2 86 ? 127.777 146.042 130.037 1.00 33.06 86 ARG B CA 1
ATOM 5004 C C . ARG B 2 86 ? 128.500 144.756 129.660 1.00 33.93 86 ARG B C 1
ATOM 5005 O O . ARG B 2 86 ? 129.591 144.802 129.082 1.00 39.76 86 ARG B O 1
ATOM 5013 N N . VAL B 2 87 ? 127.923 143.596 129.986 1.00 31.79 87 VAL B N 1
ATOM 5014 C CA . VAL B 2 87 ? 128.626 142.362 129.638 1.00 27.90 87 VAL B CA 1
ATOM 5015 C C . VAL B 2 87 ? 128.598 142.142 128.127 1.00 32.89 87 VAL B C 1
ATOM 5016 O O . VAL B 2 87 ? 129.512 141.528 127.567 1.00 38.52 87 VAL B O 1
ATOM 5020 N N . LEU B 2 88 ? 127.566 142.639 127.439 1.00 30.16 88 LEU B N 1
ATOM 5021 C CA . LEU B 2 88 ? 127.580 142.604 125.980 1.00 21.25 88 LEU B CA 1
ATOM 5022 C C . LEU B 2 88 ? 128.667 143.513 125.422 1.00 31.97 88 LEU B C 1
ATOM 5023 O O . LEU B 2 88 ? 129.331 143.165 124.439 1.00 41.98 88 LEU B O 1
ATOM 5028 N N . GLU B 2 89 ? 128.857 144.685 126.033 1.00 43.47 89 GLU B N 1
ATOM 5029 C CA . GLU B 2 89 ? 129.951 145.560 125.623 1.00 40.65 89 GLU B CA 1
ATOM 5030 C C . GLU B 2 89 ? 131.308 144.927 125.901 1.00 34.19 89 GLU B C 1
ATOM 5031 O O . GLU B 2 89 ? 132.284 145.220 125.202 1.00 41.54 89 GLU B O 1
ATOM 5037 N N . LEU B 2 90 ? 131.392 144.073 126.922 1.00 27.70 90 LEU B N 1
ATOM 5038 C CA . LEU B 2 90 ? 132.621 143.328 127.176 1.00 27.03 90 LEU B CA 1
ATOM 5039 C C . LEU B 2 90 ? 132.976 142.444 125.988 1.00 38.80 90 LEU B C 1
ATOM 5040 O O . LEU B 2 90 ? 134.104 142.479 125.484 1.00 44.02 90 LEU B O 1
ATOM 5045 N N . TYR B 2 91 ? 132.021 141.641 125.531 1.00 37.88 91 TYR B N 1
ATOM 5046 C CA . TYR B 2 91 ? 132.247 140.667 124.476 1.00 27.20 91 TYR B CA 1
ATOM 5047 C C . TYR B 2 91 ? 131.993 141.237 123.090 1.00 32.00 91 TYR B C 1
ATOM 5048 O O . TYR B 2 91 ? 132.066 140.493 122.107 1.00 32.95 91 TYR B O 1
ATOM 5057 N N . ARG B 2 92 ? 131.691 142.529 122.993 1.00 44.62 92 ARG B N 1
ATOM 5058 C CA . ARG B 2 92 ? 131.462 143.160 121.701 1.00 43.07 92 ARG B CA 1
ATOM 5059 C C . ARG B 2 92 ? 132.680 142.993 120.804 1.00 45.26 92 ARG B C 1
ATOM 5060 O O . ARG B 2 92 ? 133.815 143.232 121.224 1.00 55.19 92 ARG B O 1
ATOM 5068 N N . THR B 2 93 ? 132.437 142.578 119.566 1.00 39.43 93 THR B N 1
ATOM 5069 C CA . THR B 2 93 ? 133.520 142.318 118.636 1.00 42.95 93 THR B CA 1
ATOM 5070 C C . THR B 2 93 ? 134.205 143.623 118.229 1.00 45.27 93 THR B C 1
ATOM 5071 O O . THR B 2 93 ? 133.561 144.671 118.139 1.00 50.30 93 THR B O 1
ATOM 5075 N N . PRO B 2 94 ? 135.518 143.586 117.984 1.00 42.36 94 PRO B N 1
ATOM 5076 C CA . PRO B 2 94 ? 136.236 144.827 117.653 1.00 50.81 94 PRO B CA 1
ATOM 5077 C C . PRO B 2 94 ? 135.879 145.415 116.299 1.00 51.52 94 PRO B C 1
ATOM 5078 O O . PRO B 2 94 ? 136.102 146.615 116.094 1.00 52.43 94 PRO B O 1
ATOM 5082 N N . PHE B 2 95 ? 135.338 144.628 115.369 1.00 50.82 95 PHE B N 1
ATOM 5083 C CA . PHE B 2 95 ? 135.106 145.129 114.020 1.00 51.89 95 PHE B CA 1
ATOM 5084 C C . PHE B 2 95 ? 133.769 145.840 113.862 1.00 56.07 95 PHE B C 1
ATOM 5085 O O . PHE B 2 95 ? 133.645 146.718 113.000 1.00 59.67 95 PHE B O 1
ATOM 5093 N N . SER B 2 96 ? 132.767 145.489 114.664 1.00 59.73 96 SER B N 1
ATOM 5094 C CA . SER B 2 96 ? 131.462 146.125 114.561 1.00 63.30 96 SER B CA 1
ATOM 5095 C C . SER B 2 96 ? 130.833 146.211 115.943 1.00 60.57 96 SER B C 1
ATOM 5096 O O . SER B 2 96 ? 131.147 145.425 116.841 1.00 56.31 96 SER B O 1
ATOM 5099 N N . ASP B 2 97 ? 129.934 147.179 116.101 1.00 67.16 97 ASP B N 1
ATOM 5100 C CA . ASP B 2 97 ? 129.255 147.415 117.367 1.00 69.89 97 ASP B CA 1
ATOM 5101 C C . ASP B 2 97 ? 127.952 146.638 117.499 1.00 74.97 97 ASP B C 1
ATOM 5102 O O . ASP B 2 97 ? 127.315 146.701 118.555 1.00 79.08 97 ASP B O 1
ATOM 5107 N N . GLY B 2 98 ? 127.539 145.915 116.463 1.00 72.15 98 GLY B N 1
ATOM 5108 C CA . GLY B 2 98 ? 126.323 145.135 116.499 1.00 69.88 98 GLY B CA 1
ATOM 5109 C C . GLY B 2 98 ? 126.504 143.655 116.732 1.00 68.29 98 GLY B C 1
ATOM 5110 O O . GLY B 2 98 ? 125.509 142.943 116.902 1.00 69.74 98 GLY B O 1
ATOM 5111 N N . TYR B 2 99 ? 127.740 143.164 116.751 1.00 58.82 99 TYR B N 1
ATOM 5112 C CA . TYR B 2 99 ? 128.027 141.748 116.929 1.00 56.14 99 TYR B CA 1
ATOM 5113 C C . TYR B 2 99 ? 128.772 141.547 118.239 1.00 55.06 99 TYR B C 1
ATOM 5114 O O . TYR B 2 99 ? 129.703 142.297 118.548 1.00 54.10 99 TYR B O 1
ATOM 5123 N N . VAL B 2 100 ? 128.362 140.537 119.004 1.00 48.27 100 VAL B N 1
ATOM 5124 C CA . VAL B 2 100 ? 129.031 140.199 120.254 1.00 44.23 100 VAL B CA 1
ATOM 5125 C C . VAL B 2 100 ? 129.602 138.793 120.153 1.00 32.06 100 VAL B C 1
ATOM 5126 O O . VAL B 2 100 ? 129.462 138.123 119.125 1.00 36.07 100 VAL B O 1
ATOM 5130 N N . PHE B 2 101 ? 130.249 138.342 121.220 1.00 19.61 101 PHE B N 1
ATOM 5131 C CA . PHE B 2 101 ? 130.964 137.078 121.241 1.00 29.25 101 PHE B CA 1
ATOM 5132 C C . PHE B 2 101 ? 130.240 136.074 122.124 1.00 38.38 101 PHE B C 1
ATOM 5133 O O . PHE B 2 101 ? 129.688 136.435 123.168 1.00 48.86 101 PHE B O 1
ATOM 5141 N N . HIS B 2 102 ? 130.242 134.815 121.702 1.00 28.34 102 HIS B N 1
ATOM 5142 C CA . HIS B 2 102 ? 129.990 133.744 122.647 1.00 20.06 102 HIS B CA 1
ATOM 5143 C C . HIS B 2 102 ? 131.178 133.637 123.598 1.00 34.17 102 HIS B C 1
ATOM 5144 O O . HIS B 2 102 ? 132.276 134.120 123.311 1.00 42.91 102 HIS B O 1
ATOM 5151 N N . SER B 2 103 ? 130.947 133.009 124.751 1.00 35.91 103 SER B N 1
ATOM 5152 C CA . SER B 2 103 ? 132.017 132.872 125.733 1.00 34.06 103 SER B CA 1
ATOM 5153 C C . SER B 2 103 ? 133.192 132.097 125.151 1.00 40.05 103 SER B C 1
ATOM 5154 O O . SER B 2 103 ? 134.352 132.523 125.251 1.00 51.24 103 SER B O 1
ATOM 5157 N N . MET B 2 104 ? 132.904 130.962 124.514 1.00 41.38 104 MET B N 1
ATOM 5158 C CA . MET B 2 104 ? 133.971 130.133 123.969 1.00 45.30 104 MET B CA 1
ATOM 5159 C C . MET B 2 104 ? 134.647 130.832 122.794 1.00 38.28 104 MET B C 1
ATOM 5160 O O . MET B 2 104 ? 135.874 130.756 122.632 1.00 45.67 104 MET B O 1
ATOM 5165 N N . GLN B 2 105 ? 133.856 131.523 121.969 1.00 32.76 105 GLN B N 1
ATOM 5166 C CA . GLN B 2 105 ? 134.417 132.320 120.884 1.00 39.93 105 GLN B CA 1
ATOM 5167 C C . GLN B 2 105 ? 135.327 133.412 121.422 1.00 33.17 105 GLN B C 1
ATOM 5168 O O . GLN B 2 105 ? 136.383 133.685 120.846 1.00 38.65 105 GLN B O 1
ATOM 5174 N N . PHE B 2 106 ? 134.925 134.062 122.517 1.00 25.23 106 PHE B N 1
ATOM 5175 C CA . PHE B 2 106 ? 135.775 135.085 123.114 1.00 20.52 106 PHE B CA 1
ATOM 5176 C C . PHE B 2 106 ? 137.087 134.492 123.603 1.00 29.17 106 PHE B C 1
ATOM 5177 O O . PHE B 2 106 ? 138.149 135.099 123.435 1.00 38.30 106 PHE B O 1
ATOM 5185 N N . HIS B 2 107 ? 137.035 133.311 124.225 1.00 34.76 107 HIS B N 1
ATOM 5186 C CA . HIS B 2 107 ? 138.272 132.681 124.680 1.00 26.92 107 HIS B CA 1
ATOM 5187 C C . HIS B 2 107 ? 139.194 132.366 123.508 1.00 36.10 107 HIS B C 1
ATOM 5188 O O . HIS B 2 107 ? 140.404 132.627 123.568 1.00 44.37 107 HIS B O 1
ATOM 5195 N N . ILE B 2 108 ? 138.638 131.819 122.424 1.00 39.35 108 ILE B N 1
ATOM 5196 C CA . ILE B 2 108 ? 139.464 131.487 121.265 1.00 27.95 108 ILE B CA 1
ATOM 5197 C C . ILE B 2 108 ? 140.028 132.750 120.624 1.00 34.19 108 ILE B C 1
ATOM 5198 O O . ILE B 2 108 ? 141.183 132.776 120.182 1.00 51.23 108 ILE B O 1
ATOM 5203 N N . PHE B 2 109 ? 139.228 133.817 120.559 1.00 37.92 109 PHE B N 1
ATOM 5204 C CA . PHE B 2 109 ? 139.715 135.069 119.990 1.00 37.77 109 PHE B CA 1
ATOM 5205 C C . PHE B 2 109 ? 140.827 135.665 120.840 1.00 39.76 109 PHE B C 1
ATOM 5206 O O . PHE B 2 109 ? 141.791 136.223 120.307 1.00 44.98 109 PHE B O 1
ATOM 5214 N N . ASP B 2 110 ? 140.702 135.576 122.165 1.00 33.91 110 ASP B N 1
ATOM 5215 C CA . ASP B 2 110 ? 141.773 136.046 123.035 1.00 31.40 110 ASP B CA 1
ATOM 5216 C C . ASP B 2 110 ? 143.040 135.233 122.819 1.00 31.68 110 ASP B C 1
ATOM 5217 O O . ASP B 2 110 ? 144.149 135.779 122.831 1.00 44.75 110 ASP B O 1
ATOM 5222 N N . LEU B 2 111 ? 142.897 133.921 122.630 1.00 24.36 111 LEU B N 1
ATOM 5223 C CA . LEU B 2 111 ? 144.065 133.096 122.337 1.00 26.69 111 LEU B CA 1
ATOM 5224 C C . LEU B 2 111 ? 144.716 133.506 121.021 1.00 27.24 111 LEU B C 1
ATOM 5225 O O . LEU B 2 111 ? 145.946 133.547 120.914 1.00 34.66 111 LEU B O 1
ATOM 5230 N N . LEU B 2 112 ? 143.904 133.806 120.006 1.00 34.95 112 LEU B N 1
ATOM 5231 C CA . LEU B 2 112 ? 144.449 134.111 118.685 1.00 38.90 112 LEU B CA 1
ATOM 5232 C C . LEU B 2 112 ? 145.088 135.493 118.638 1.00 40.03 112 LEU B C 1
ATOM 5233 O O . LEU B 2 112 ? 146.161 135.666 118.049 1.00 37.58 112 LEU B O 1
ATOM 5238 N N . LYS B 2 113 ? 144.441 136.493 119.238 1.00 36.02 113 LYS B N 1
ATOM 5239 C CA . LYS B 2 113 ? 144.939 137.861 119.185 1.00 31.60 113 LYS B CA 1
ATOM 5240 C C . LYS B 2 113 ? 146.197 138.064 120.015 1.00 37.61 113 LYS B C 1
ATOM 5241 O O . LYS B 2 113 ? 146.835 139.114 119.891 1.00 39.86 113 LYS B O 1
ATOM 5247 N N . SER B 2 114 ? 146.565 137.099 120.852 1.00 26.92 114 SER B N 1
ATOM 5248 C CA . SER B 2 114 ? 147.809 137.154 121.603 1.00 32.68 114 SER B CA 1
ATOM 5249 C C . SER B 2 114 ? 148.989 136.597 120.822 1.00 38.82 114 SER B C 1
ATOM 5250 O O . SER B 2 114 ? 150.119 136.644 121.317 1.00 41.54 114 SER B O 1
ATOM 5253 N N . GLY B 2 115 ? 148.757 136.075 119.623 1.00 33.76 115 GLY B N 1
ATOM 5254 C CA . GLY B 2 115 ? 149.822 135.574 118.784 1.00 38.11 115 GLY B CA 1
ATOM 5255 C C . GLY B 2 115 ? 150.049 134.081 118.830 1.00 39.87 115 GLY B C 1
ATOM 5256 O O . GLY B 2 115 ? 151.024 133.606 118.237 1.00 40.61 115 GLY B O 1
ATOM 5257 N N . GLN B 2 116 ? 149.187 133.328 119.505 1.00 37.87 116 GLN B N 1
ATOM 5258 C CA . GLN B 2 116 ? 149.351 131.889 119.647 1.00 40.08 116 GLN B CA 1
ATOM 5259 C C . GLN B 2 116 ? 148.542 131.155 118.589 1.00 38.14 116 GLN B C 1
ATOM 5260 O O . GLN B 2 116 ? 147.393 131.509 118.313 1.00 42.67 116 GLN B O 1
ATOM 5266 N N . ASN B 2 117 ? 149.151 130.133 117.998 1.00 41.38 117 ASN B N 1
ATOM 5267 C CA . ASN B 2 117 ? 148.434 129.271 117.073 1.00 35.98 117 ASN B CA 1
ATOM 5268 C C . ASN B 2 117 ? 147.368 128.481 117.821 1.00 45.52 117 ASN B C 1
ATOM 5269 O O . ASN B 2 117 ? 147.618 127.942 118.901 1.00 59.70 117 ASN B O 1
ATOM 5274 N N . VAL B 2 118 ? 146.173 128.412 117.242 1.00 33.12 118 VAL B N 1
ATOM 5275 C CA . VAL B 2 118 ? 145.011 127.818 117.892 1.00 30.06 118 VAL B CA 1
ATOM 5276 C C . VAL B 2 118 ? 144.444 126.733 116.990 1.00 27.32 118 VAL B C 1
ATOM 5277 O O . VAL B 2 118 ? 144.284 126.944 115.783 1.00 50.94 118 VAL B O 1
ATOM 5281 N N . VAL B 2 119 ? 144.151 125.573 117.573 1.00 35.24 119 VAL B N 1
ATOM 5282 C CA . VAL B 2 119 ? 143.482 124.477 116.884 1.00 32.98 119 VAL B CA 1
ATOM 5283 C C . VAL B 2 119 ? 142.221 124.133 117.662 1.00 36.68 119 VAL B C 1
ATOM 5284 O O . VAL B 2 119 ? 142.280 123.900 118.874 1.00 55.58 119 VAL B O 1
ATOM 5288 N N . LEU B 2 120 ? 141.085 124.110 116.973 1.00 27.73 120 LEU B N 1
ATOM 5289 C CA . LEU B 2 120 ? 139.813 123.800 117.606 1.00 38.16 120 LEU B CA 1
ATOM 5290 C C . LEU B 2 120 ? 139.540 122.303 117.549 1.00 51.11 120 LEU B C 1
ATOM 5291 O O . LEU B 2 120 ? 139.978 121.607 116.630 1.00 53.46 120 LEU B O 1
ATOM 5296 N N . SER B 2 121 ? 138.802 121.812 118.546 1.00 58.79 121 SER B N 1
ATOM 5297 C CA . SER B 2 121 ? 138.548 120.385 118.697 1.00 58.43 121 SER B CA 1
ATOM 5298 C C . SER B 2 121 ? 137.381 119.881 117.861 1.00 59.72 121 SER B C 1
ATOM 5299 O O . SER B 2 121 ? 137.205 118.663 117.754 1.00 62.93 121 SER B O 1
ATOM 5302 N N . ALA B 2 122 ? 136.578 120.769 117.285 1.00 66.08 122 ALA B N 1
ATOM 5303 C CA . ALA B 2 122 ? 135.454 120.354 116.457 1.00 65.92 122 ALA B CA 1
ATOM 5304 C C . ALA B 2 122 ? 134.856 121.555 115.740 1.00 65.71 122 ALA B C 1
ATOM 5305 O O . ALA B 2 122 ? 134.769 122.643 116.324 1.00 68.35 122 ALA B O 1
ATOM 5307 N N . PRO B 2 123 ? 134.436 121.407 114.485 1.00 73.97 123 PRO B N 1
ATOM 5308 C CA . PRO B 2 123 ? 133.610 122.453 113.874 1.00 74.41 123 PRO B CA 1
ATOM 5309 C C . PRO B 2 123 ? 132.307 122.578 114.643 1.00 77.59 123 PRO B C 1
ATOM 5310 O O . PRO B 2 123 ? 131.464 121.677 114.602 1.00 80.12 123 PRO B O 1
ATOM 5314 N N . THR B 2 124 ? 132.135 123.689 115.348 1.00 64.76 124 THR B N 1
ATOM 5315 C CA . THR B 2 124 ? 131.099 123.816 116.360 1.00 62.97 124 THR B CA 1
ATOM 5316 C C . THR B 2 124 ? 129.920 124.621 115.823 1.00 65.33 124 THR B C 1
ATOM 5317 O O . THR B 2 124 ? 130.008 125.296 114.796 1.00 73.34 124 THR B O 1
ATOM 5321 N N . SER B 2 125 ? 128.796 124.534 116.540 1.00 52.81 125 SER B N 1
ATOM 5322 C CA . SER B 2 125 ? 127.590 125.246 116.136 1.00 60.60 125 SER B CA 1
ATOM 5323 C C . SER B 2 125 ? 127.798 126.752 116.082 1.00 63.42 125 SER B C 1
ATOM 5324 O O . SER B 2 125 ? 127.047 127.446 115.387 1.00 61.76 125 SER B O 1
ATOM 5327 N N . MET B 2 126 ? 128.791 127.273 116.798 1.00 59.03 126 MET B N 1
ATOM 5328 C CA . MET B 2 126 ? 129.119 128.688 116.710 1.00 59.19 126 MET B CA 1
ATOM 5329 C C . MET B 2 126 ? 129.767 128.987 115.365 1.00 57.12 126 MET B C 1
ATOM 5330 O O . MET B 2 126 ? 130.674 128.272 114.928 1.00 55.85 126 MET B O 1
ATOM 5335 N N . GLY B 2 127 ? 129.305 130.045 114.708 1.00 62.65 127 GLY B N 1
ATOM 5336 C CA . GLY B 2 127 ? 129.905 130.453 113.455 1.00 62.47 127 GLY B CA 1
ATOM 5337 C C . GLY B 2 127 ? 131.228 131.156 113.671 1.00 65.85 127 GLY B C 1
ATOM 5338 O O . GLY B 2 127 ? 131.271 132.233 114.273 1.00 65.62 127 GLY B O 1
ATOM 5339 N N . LYS B 2 128 ? 132.318 130.561 113.184 1.00 63.53 128 LYS B N 1
ATOM 5340 C CA . LYS B 2 128 ? 133.638 131.145 113.388 1.00 60.62 128 LYS B CA 1
ATOM 5341 C C . LYS B 2 128 ? 133.879 132.383 112.534 1.00 55.85 128 LYS B C 1
ATOM 5342 O O . LYS B 2 128 ? 134.976 132.949 112.595 1.00 58.98 128 LYS B O 1
ATOM 5348 N N . SER B 2 129 ? 132.889 132.818 111.751 1.00 47.90 129 SER B N 1
ATOM 5349 C CA . SER B 2 129 ? 133.045 134.042 110.975 1.00 48.71 129 SER B CA 1
ATOM 5350 C C . SER B 2 129 ? 133.262 135.248 111.877 1.00 51.10 129 SER B C 1
ATOM 5351 O O . SER B 2 129 ? 133.950 136.198 111.486 1.00 58.58 129 SER B O 1
ATOM 5354 N N . ALA B 2 130 ? 132.689 135.230 113.083 1.00 44.71 130 ALA B N 1
ATOM 5355 C CA . ALA B 2 130 ? 132.906 136.327 114.020 1.00 38.65 130 ALA B CA 1
ATOM 5356 C C . ALA B 2 130 ? 134.373 136.433 114.411 1.00 37.86 130 ALA B C 1
ATOM 5357 O O . ALA B 2 130 ? 134.917 137.538 114.505 1.00 46.46 130 ALA B O 1
ATOM 5359 N N . ILE B 2 131 ? 135.032 135.295 114.633 1.00 42.89 131 ILE B N 1
ATOM 5360 C CA . ILE B 2 131 ? 136.442 135.312 115.014 1.00 43.18 131 ILE B CA 1
ATOM 5361 C C . ILE B 2 131 ? 137.298 135.874 113.885 1.00 38.61 131 ILE B C 1
ATOM 5362 O O . ILE B 2 131 ? 138.204 136.683 114.119 1.00 49.71 131 ILE B O 1
ATOM 5367 N N . VAL B 2 132 ? 137.032 135.455 112.647 1.00 34.49 132 VAL B N 1
ATOM 5368 C CA . VAL B 2 132 ? 137.808 135.949 111.511 1.00 41.65 132 VAL B CA 1
ATOM 5369 C C . VAL B 2 132 ? 137.578 137.442 111.315 1.00 40.11 132 VAL B C 1
ATOM 5370 O O . VAL B 2 132 ? 138.521 138.207 111.071 1.00 50.85 132 VAL B O 1
ATOM 5374 N N . ASP B 2 133 ? 136.323 137.883 111.418 1.00 46.38 133 ASP B N 1
ATOM 5375 C CA . ASP B 2 133 ? 136.029 139.305 111.280 1.00 44.53 133 ASP B CA 1
ATOM 5376 C C . ASP B 2 133 ? 136.700 140.116 112.382 1.00 54.90 133 ASP B C 1
ATOM 5377 O O . ASP B 2 133 ? 137.173 141.231 112.139 1.00 61.69 133 ASP B O 1
ATOM 5382 N N . SER B 2 134 ? 136.745 139.577 113.603 1.00 43.86 134 SER B N 1
ATOM 5383 C CA . SER B 2 134 ? 137.430 140.264 114.692 1.00 38.20 134 SER B CA 1
ATOM 5384 C C . SER B 2 134 ? 138.930 140.336 114.446 1.00 42.74 134 SER B C 1
ATOM 5385 O O . SER B 2 134 ? 139.559 141.366 114.709 1.00 51.93 134 SER B O 1
ATOM 5388 N N . LEU B 2 135 ? 139.522 139.248 113.947 1.00 42.18 135 LEU B N 1
ATOM 5389 C CA . LEU B 2 135 ? 140.943 139.262 113.619 1.00 39.78 135 LEU B CA 1
ATOM 5390 C C . LEU B 2 135 ? 141.243 140.295 112.543 1.00 46.73 135 LEU B C 1
ATOM 5391 O O . LEU B 2 135 ? 142.304 140.930 112.555 1.00 52.70 135 LEU B O 1
ATOM 5396 N N . LEU B 2 136 ? 140.321 140.470 111.596 1.00 47.74 136 LEU B N 1
ATOM 5397 C CA . LEU B 2 136 ? 140.507 141.489 110.570 1.00 39.41 136 LEU B CA 1
ATOM 5398 C C . LEU B 2 136 ? 140.322 142.892 111.136 1.00 47.60 136 LEU B C 1
ATOM 5399 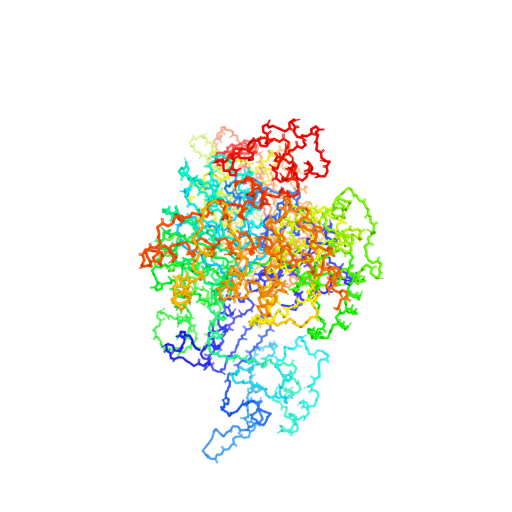O O . LEU B 2 136 ? 141.005 143.832 110.715 1.00 55.61 136 LEU B O 1
ATOM 5404 N N . GLY B 2 137 ? 139.407 143.053 112.092 1.00 48.05 137 GLY B N 1
ATOM 5405 C CA . GLY B 2 137 ? 139.029 144.370 112.570 1.00 47.73 137 GLY B CA 1
ATOM 5406 C C . GLY B 2 137 ? 139.914 144.977 113.637 1.00 49.40 137 GLY B C 1
ATOM 5407 O O . GLY B 2 137 ? 139.711 146.142 113.989 1.00 53.63 137 GLY B O 1
ATOM 5408 N N . MET B 2 138 ? 140.885 144.234 114.166 1.00 49.84 138 MET B N 1
ATOM 5409 C CA . MET B 2 138 ? 141.746 144.784 115.206 1.00 51.72 138 MET B CA 1
ATOM 5410 C C . MET B 2 138 ? 142.921 145.577 114.648 1.00 51.60 138 MET B C 1
ATOM 5411 O O . MET B 2 138 ? 143.672 146.168 115.431 1.00 54.91 138 MET B O 1
ATOM 5416 N N . GLY B 2 139 ? 143.095 145.607 113.331 1.00 41.14 139 GLY B N 1
ATOM 5417 C CA . GLY B 2 139 ? 144.116 146.447 112.724 1.00 45.63 139 GLY B CA 1
ATOM 5418 C C . GLY B 2 139 ? 145.535 146.098 113.113 1.00 48.82 139 GLY B C 1
ATOM 5419 O O . GLY B 2 139 ? 146.380 146.994 113.239 1.00 51.83 139 GLY B O 1
ATOM 5420 N N . THR B 2 140 ? 145.821 144.813 113.306 1.00 50.44 140 THR B N 1
ATOM 5421 C CA . THR B 2 140 ? 147.167 144.355 113.621 1.00 48.37 140 THR B CA 1
ATOM 5422 C C . THR B 2 140 ? 147.785 143.509 112.522 1.00 50.93 140 THR B C 1
ATOM 5423 O O . THR B 2 140 ? 148.996 143.589 112.303 1.00 51.30 140 THR B O 1
ATOM 5427 N N . LEU B 2 141 ? 146.984 142.715 111.823 1.00 52.37 141 LEU B N 1
ATOM 5428 C CA . LEU B 2 141 ? 147.469 141.860 110.752 1.00 47.73 141 LEU B CA 1
ATOM 5429 C C . LEU B 2 141 ? 147.420 142.597 109.422 1.00 55.50 141 LEU B C 1
ATOM 5430 O O . LEU B 2 141 ? 146.624 143.519 109.228 1.00 54.22 141 LEU B O 1
ATOM 5435 N N . LYS B 2 142 ? 148.281 142.175 108.500 1.00 54.23 142 LYS B N 1
ATOM 5436 C CA . LYS B 2 142 ? 148.354 142.776 107.176 1.00 47.02 142 LYS B CA 1
ATOM 5437 C C . LYS B 2 142 ? 147.928 141.806 106.081 1.00 48.53 142 LYS B C 1
ATOM 5438 O O . LYS B 2 142 ? 147.004 142.102 105.320 1.00 57.19 142 LYS B O 1
ATOM 5444 N N . ARG B 2 143 ? 148.565 140.644 105.989 1.00 44.21 143 ARG B N 1
ATOM 5445 C CA . ARG B 2 143 ? 148.280 139.677 104.938 1.00 43.87 143 ARG B CA 1
ATOM 5446 C C . ARG B 2 143 ? 147.705 138.411 105.554 1.00 48.28 143 ARG B C 1
ATOM 5447 O O . ARG B 2 143 ? 148.289 137.847 106.484 1.00 49.63 143 ARG B O 1
ATOM 5455 N N . LEU B 2 144 ? 146.565 137.969 105.028 1.00 50.30 144 LEU B N 1
ATOM 5456 C CA . LEU B 2 144 ? 145.860 136.799 105.527 1.00 43.65 144 LEU B CA 1
ATOM 5457 C C . LEU B 2 144 ? 145.541 135.865 104.370 1.00 50.35 144 LEU B C 1
ATOM 5458 O O . LEU B 2 144 ? 145.535 136.267 103.205 1.00 69.11 144 LEU B O 1
ATOM 5463 N N . VAL B 2 145 ? 145.279 134.605 104.704 1.00 23.50 145 VAL B N 1
ATOM 5464 C CA . VAL B 2 145 ? 144.899 133.589 103.728 1.00 23.70 145 VAL B CA 1
ATOM 5465 C C . VAL B 2 145 ? 143.760 132.785 104.341 1.00 36.97 145 VAL B C 1
ATOM 5466 O O . VAL B 2 145 ? 143.989 131.932 105.204 1.00 56.81 145 VAL B O 1
ATOM 5470 N N . LEU B 2 146 ? 142.534 133.050 103.905 1.00 37.09 146 LEU B N 1
ATOM 5471 C CA . LEU B 2 146 ? 141.385 132.251 104.309 1.00 31.29 146 LEU B CA 1
ATOM 5472 C C . LEU B 2 146 ? 141.188 131.137 103.290 1.00 36.32 146 LEU B C 1
ATOM 5473 O O . LEU B 2 146 ? 140.953 131.407 102.108 1.00 59.41 146 LEU B O 1
ATOM 5478 N N . VAL B 2 147 ? 141.285 129.892 103.743 1.00 22.59 147 VAL B N 1
ATOM 5479 C CA . VAL B 2 147 ? 141.139 128.729 102.877 1.00 32.90 147 VAL B CA 1
ATOM 5480 C C . VAL B 2 147 ? 139.727 128.188 103.030 1.00 39.52 147 VAL B C 1
ATOM 5481 O O . VAL B 2 147 ? 139.274 127.916 104.149 1.00 43.87 147 VAL B O 1
ATOM 5485 N N . VAL B 2 148 ? 139.030 128.034 101.909 1.00 42.46 148 VAL B N 1
ATOM 5486 C CA . VAL B 2 148 ? 137.644 127.577 101.902 1.00 43.16 148 VAL B CA 1
ATOM 5487 C C . VAL B 2 148 ? 137.533 126.389 100.952 1.00 44.14 148 VAL B C 1
ATOM 5488 O O . VAL B 2 148 ? 138.325 126.283 100.005 1.00 46.66 148 VAL B O 1
ATOM 5492 N N . PRO B 2 149 ? 136.583 125.473 101.159 1.00 41.04 149 PRO B N 1
ATOM 5493 C CA . PRO B 2 149 ? 136.547 124.257 100.336 1.00 39.57 149 PRO B CA 1
ATOM 5494 C C . PRO B 2 149 ? 135.953 124.461 98.950 1.00 44.93 149 PRO B C 1
ATOM 5495 O O . PRO B 2 149 ? 136.397 123.823 97.990 1.00 50.77 149 PRO B O 1
ATOM 5499 N N . THR B 2 150 ? 134.959 125.337 98.822 1.00 34.17 150 THR B N 1
ATOM 5500 C CA . THR B 2 150 ? 134.245 125.519 97.568 1.00 35.21 150 THR B CA 1
ATOM 5501 C C . THR B 2 150 ? 134.374 126.955 97.079 1.00 40.85 150 THR B C 1
ATOM 5502 O O . THR B 2 150 ? 134.519 127.890 97.871 1.00 38.60 150 THR B O 1
ATOM 5506 N N . VAL B 2 151 ? 134.316 127.115 95.755 1.00 48.58 151 VAL B N 1
ATOM 5507 C CA . VAL B 2 151 ? 134.438 128.437 95.149 1.00 44.97 151 VAL B CA 1
ATOM 5508 C C . VAL B 2 151 ? 133.242 129.309 95.511 1.00 43.30 151 VAL B C 1
ATOM 5509 O O . VAL B 2 151 ? 133.373 130.528 95.676 1.00 50.38 151 VAL B O 1
ATOM 5513 N N . ALA B 2 152 ? 132.056 128.710 95.622 1.00 36.92 152 ALA B N 1
ATOM 5514 C CA . ALA B 2 152 ? 130.883 129.477 96.030 1.00 38.87 152 ALA B CA 1
ATOM 5515 C C . ALA B 2 152 ? 131.039 130.005 97.450 1.00 46.21 152 ALA B C 1
ATOM 5516 O O . ALA B 2 152 ? 130.652 131.142 97.747 1.00 45.16 152 ALA B O 1
ATOM 5518 N N . LEU B 2 153 ? 131.608 129.192 98.344 1.00 46.41 153 LEU B N 1
ATOM 5519 C CA . LEU B 2 153 ? 131.909 129.674 99.688 1.00 40.97 153 LEU B CA 1
ATOM 5520 C C . LEU B 2 153 ? 132.949 130.784 99.646 1.00 41.48 153 LEU B C 1
ATOM 5521 O O . LEU B 2 153 ? 132.884 131.738 100.431 1.00 48.77 153 LEU B O 1
ATOM 5526 N N . ALA B 2 154 ? 133.921 130.673 98.737 1.00 32.55 154 ALA B N 1
ATOM 5527 C CA . AL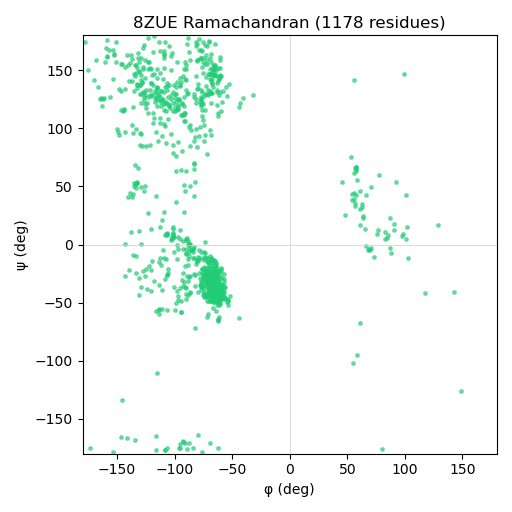A B 2 154 ? 134.900 131.740 98.568 1.00 35.12 154 ALA B CA 1
ATOM 5528 C C . ALA B 2 154 ? 134.226 133.040 98.155 1.00 33.37 154 ALA B C 1
ATOM 5529 O O . ALA B 2 154 ? 134.559 134.110 98.672 1.00 38.74 154 ALA B O 1
ATOM 5531 N N . ASP B 2 155 ? 133.268 132.966 97.230 1.00 42.83 155 ASP B N 1
ATOM 5532 C CA . ASP B 2 155 ? 132.549 134.165 96.808 1.00 47.46 155 ASP B CA 1
ATOM 5533 C C . ASP B 2 155 ? 131.705 134.737 97.940 1.00 45.56 155 ASP B C 1
ATOM 5534 O O . ASP B 2 155 ? 131.628 135.960 98.109 1.00 56.47 155 ASP B O 1
ATOM 5539 N N . GLU B 2 156 ? 131.053 133.870 98.717 1.00 31.24 156 GLU B N 1
ATOM 5540 C CA . GLU B 2 156 ? 130.251 134.350 99.839 1.00 37.16 156 GLU B CA 1
ATOM 5541 C C . GLU B 2 156 ? 131.117 135.059 100.873 1.00 46.64 156 GLU B C 1
ATOM 5542 O O . GLU B 2 156 ? 130.764 136.143 101.357 1.00 56.37 156 GLU B O 1
ATOM 5548 N N . THR B 2 157 ? 132.267 134.471 101.212 1.00 45.22 157 THR B N 1
ATOM 5549 C CA . THR B 2 157 ? 133.176 135.117 102.151 1.00 40.57 157 THR B CA 1
ATOM 5550 C C . THR B 2 157 ? 133.768 136.395 101.572 1.00 42.64 157 THR B C 1
ATOM 5551 O O . THR B 2 157 ? 134.002 137.354 102.313 1.00 53.25 157 THR B O 1
ATOM 5555 N N . ARG B 2 158 ? 134.022 136.428 100.262 1.00 45.26 158 ARG B N 1
ATOM 5556 C CA . ARG B 2 158 ? 134.513 137.648 99.635 1.00 40.55 158 ARG B CA 1
ATOM 5557 C C . ARG B 2 158 ? 133.489 138.768 99.742 1.00 41.80 158 ARG B C 1
ATOM 5558 O O . ARG B 2 158 ? 133.841 139.910 100.046 1.00 58.40 158 ARG B O 1
ATOM 5566 N N . ARG B 2 159 ? 132.214 138.459 99.504 1.00 36.61 159 ARG B N 1
ATOM 5567 C CA . ARG B 2 159 ? 131.174 139.468 99.682 1.00 40.64 159 ARG B CA 1
ATOM 5568 C C . ARG B 2 159 ? 131.087 139.916 101.136 1.00 50.63 159 ARG B C 1
ATOM 5569 O O . ARG B 2 159 ? 130.931 141.112 101.420 1.00 51.15 159 ARG B O 1
ATOM 5577 N N . ARG B 2 160 ? 131.189 138.967 102.071 1.00 60.00 160 ARG B N 1
ATOM 5578 C CA . ARG B 2 160 ? 131.124 139.309 103.489 1.00 53.27 160 ARG B CA 1
ATOM 5579 C C . ARG B 2 160 ? 132.261 140.240 103.890 1.00 56.46 160 ARG B C 1
ATOM 5580 O O . ARG B 2 160 ? 132.050 141.209 104.629 1.00 57.19 160 ARG B O 1
ATOM 5588 N N . LEU B 2 161 ? 133.473 139.966 103.412 1.00 57.00 161 LEU B N 1
ATOM 5589 C CA . LEU B 2 161 ? 134.640 140.777 103.733 1.00 53.24 161 LEU B CA 1
ATOM 5590 C C . LEU B 2 161 ? 134.783 141.997 102.834 1.00 58.00 161 LEU B C 1
ATOM 5591 O O . LEU B 2 161 ? 135.718 142.779 103.027 1.00 68.90 161 LEU B O 1
ATOM 5596 N N . GLN B 2 162 ? 133.920 142.153 101.833 1.00 54.62 162 GLN B N 1
ATOM 5597 C CA . GLN B 2 162 ? 133.857 143.399 101.084 1.00 55.88 162 GLN B CA 1
ATOM 5598 C C . GLN B 2 162 ? 132.819 144.356 101.644 1.00 62.44 162 GLN B C 1
ATOM 5599 O O . GLN B 2 162 ? 132.995 145.575 101.542 1.00 67.15 162 GLN B O 1
ATOM 5605 N N . GLU B 2 163 ? 131.736 143.835 102.226 1.00 66.36 163 GLU B N 1
ATOM 5606 C CA . GLU B 2 163 ? 130.761 144.708 102.873 1.00 65.55 163 GLU B CA 1
ATOM 5607 C C . GLU B 2 163 ? 131.399 145.473 104.026 1.00 67.06 163 GLU B C 1
ATOM 5608 O O . GLU B 2 163 ? 131.307 146.704 104.099 1.00 72.74 163 GLU B O 1
ATOM 5614 N N . ARG B 2 164 ? 132.056 144.759 104.933 1.00 62.59 164 ARG B N 1
ATOM 5615 C CA . ARG B 2 164 ? 132.882 145.358 105.970 1.00 65.79 164 ARG B CA 1
ATOM 5616 C C . ARG B 2 164 ? 134.341 145.326 105.535 1.00 62.36 164 ARG B C 1
ATOM 5617 O O . ARG B 2 164 ? 134.741 144.505 104.710 1.00 69.14 164 ARG B O 1
ATOM 5625 N N . PHE B 2 165 ? 135.136 146.228 106.108 1.00 57.15 165 PHE B N 1
ATOM 5626 C CA . PHE B 2 165 ? 136.537 146.395 105.715 1.00 61.19 165 PHE B CA 1
ATOM 5627 C C . PHE B 2 165 ? 136.649 146.631 104.212 1.00 63.35 165 PHE B C 1
ATOM 5628 O O . PHE B 2 165 ? 137.503 146.057 103.532 1.00 65.31 165 PHE B O 1
ATOM 5636 N N . GLY B 2 166 ? 135.762 147.478 103.686 1.00 74.83 166 GLY B N 1
ATOM 5637 C CA . GLY B 2 166 ? 135.700 147.671 102.246 1.00 74.21 166 GLY B CA 1
ATOM 5638 C C . GLY B 2 166 ? 136.971 148.262 101.668 1.00 75.03 166 GLY B C 1
ATOM 5639 O O . GLY B 2 166 ? 137.449 147.823 100.619 1.00 76.25 166 GLY B O 1
ATOM 5640 N N . ASP B 2 167 ? 137.537 149.261 102.341 1.00 70.44 167 ASP B N 1
ATOM 5641 C CA . ASP B 2 167 ? 138.715 149.952 101.834 1.00 72.05 167 ASP B CA 1
ATOM 5642 C C . ASP B 2 167 ? 139.997 149.584 102.565 1.00 72.90 167 ASP B C 1
ATOM 5643 O O . ASP B 2 167 ? 141.082 149.721 101.990 1.00 73.41 167 ASP B O 1
ATOM 5648 N N . ARG B 2 168 ? 139.902 149.130 103.816 1.00 64.59 168 ARG B N 1
ATOM 5649 C CA . ARG B 2 168 ? 141.104 148.822 104.584 1.00 65.46 168 ARG B CA 1
ATOM 5650 C C . ARG B 2 168 ? 141.872 147.651 103.982 1.00 66.18 168 ARG B C 1
ATOM 5651 O O . ARG B 2 168 ? 143.105 147.688 103.901 1.00 62.84 168 ARG B O 1
ATOM 5659 N N . TYR B 2 169 ? 141.169 146.610 103.549 1.00 58.24 169 TYR B N 1
ATOM 5660 C CA . TYR B 2 169 ? 141.793 145.402 103.032 1.00 52.13 169 TYR B CA 1
ATOM 5661 C C . TYR B 2 169 ? 141.448 145.218 101.562 1.00 54.11 169 TYR B C 1
ATOM 5662 O O . TYR B 2 169 ? 140.330 145.520 101.134 1.00 53.56 169 TYR B O 1
ATOM 5671 N N . GLN B 2 170 ? 142.414 144.722 100.796 1.00 56.94 170 GLN B N 1
ATOM 5672 C CA . GLN B 2 170 ? 142.217 144.382 99.393 1.00 55.86 170 GLN B CA 1
ATOM 5673 C C . GLN B 2 170 ? 142.125 142.867 99.275 1.00 57.88 170 GLN B C 1
ATOM 5674 O O . GLN B 2 170 ? 143.074 142.156 99.620 1.00 61.10 170 GLN B O 1
ATOM 5680 N N . ILE B 2 171 ? 140.996 142.378 98.779 1.00 56.50 171 ILE B N 1
ATOM 5681 C CA . ILE B 2 171 ? 140.697 140.951 98.791 1.00 46.94 171 ILE B CA 1
ATOM 5682 C C . ILE B 2 171 ? 141.075 140.340 97.452 1.00 46.67 171 ILE B C 1
ATOM 5683 O O . ILE B 2 171 ? 140.610 140.787 96.398 1.00 62.17 171 ILE B O 1
ATOM 5688 N N . ILE B 2 172 ? 141.912 139.308 97.495 1.00 38.10 172 ILE B N 1
ATOM 5689 C CA . ILE B 2 172 ? 142.343 138.579 96.310 1.00 46.22 172 ILE B CA 1
ATOM 5690 C C . ILE B 2 172 ? 141.662 137.221 96.326 1.00 50.26 172 ILE B C 1
ATOM 5691 O O . ILE B 2 172 ? 141.922 136.398 97.212 1.00 64.53 172 ILE B O 1
ATOM 5696 N N . HIS B 2 173 ? 140.791 136.982 95.346 1.00 54.93 173 HIS B N 1
ATOM 5697 C CA . HIS B 2 173 ? 140.110 135.705 95.215 1.00 50.54 173 HIS B CA 1
ATOM 5698 C C . HIS B 2 173 ? 140.347 135.019 93.880 1.00 60.49 173 HIS B C 1
ATOM 5699 O O . HIS B 2 173 ? 140.123 133.809 93.784 1.00 66.22 173 HIS B O 1
ATOM 5706 N N . HIS B 2 174 ? 140.795 135.745 92.861 1.00 61.63 174 HIS B N 1
ATOM 5707 C CA . HIS B 2 174 ? 141.012 135.199 91.532 1.00 57.15 174 HIS B CA 1
ATOM 5708 C C . HIS B 2 174 ? 142.467 135.389 91.131 1.00 62.70 174 HIS B C 1
ATOM 5709 O O . HIS B 2 174 ? 143.132 136.329 91.577 1.00 68.79 174 HIS B O 1
ATOM 5716 N N . SER B 2 175 ? 142.958 134.485 90.282 1.00 62.48 175 SER B N 1
ATOM 5717 C CA . SER B 2 175 ? 144.352 134.539 89.856 1.00 61.61 175 SER B CA 1
ATOM 5718 C C . SER B 2 175 ? 144.668 135.789 89.047 1.00 59.47 175 SER B C 1
ATOM 5719 O O . SER B 2 175 ? 145.839 136.170 88.953 1.00 58.62 175 SER B O 1
ATOM 5722 N N . SER B 2 176 ? 143.657 136.432 88.460 1.00 64.34 176 SER B N 1
ATOM 5723 C CA . SER B 2 176 ? 143.906 137.639 87.679 1.00 69.90 176 SER B CA 1
ATOM 5724 C C . SER B 2 176 ? 144.270 138.822 88.566 1.00 71.49 176 SER B C 1
ATOM 5725 O O . SER B 2 176 ? 144.955 139.745 88.112 1.00 70.22 176 SER B O 1
ATOM 5728 N N . GLN B 2 177 ? 143.823 138.820 89.819 1.00 66.89 177 GLN B N 1
ATOM 5729 C CA . GLN B 2 177 ? 144.116 139.922 90.721 1.00 64.99 177 GLN B CA 1
ATOM 5730 C C . GLN B 2 177 ? 145.582 139.902 91.144 1.00 68.64 177 GLN B C 1
ATOM 5731 O O . GLN B 2 177 ? 146.249 138.864 91.138 1.00 69.72 177 GLN B O 1
ATOM 5737 N N . VAL B 2 178 ? 146.082 141.080 91.518 1.00 65.29 178 VAL B N 1
ATOM 5738 C CA . VAL B 2 178 ? 147.446 141.240 91.999 1.00 63.70 178 VAL B CA 1
ATOM 5739 C C . VAL B 2 178 ? 147.413 142.033 93.297 1.00 65.76 178 VAL B C 1
ATOM 5740 O O . VAL B 2 178 ? 146.470 142.776 93.577 1.00 66.64 178 VAL B O 1
ATOM 5744 N N . CYS B 2 179 ? 148.465 141.865 94.095 1.00 71.84 179 CYS B N 1
ATOM 5745 C CA . CYS B 2 179 ? 148.564 142.508 95.403 1.00 69.14 179 CYS B CA 1
ATOM 5746 C C . CYS B 2 179 ? 149.177 143.891 95.220 1.00 73.33 179 CYS B C 1
ATOM 5747 O O . CYS B 2 179 ? 150.392 144.030 95.064 1.00 74.17 179 CYS B O 1
ATOM 5750 N N . HIS B 2 180 ? 148.331 144.921 95.238 1.00 76.26 180 HIS B N 1
ATOM 5751 C CA . HIS B 2 180 ? 148.773 146.302 95.104 1.00 77.67 180 HIS B CA 1
ATOM 5752 C C . HIS B 2 180 ? 148.665 147.081 96.408 1.00 76.99 180 HIS B C 1
ATOM 5753 O O . HIS B 2 180 ? 148.861 148.301 96.409 1.00 76.43 180 HIS B O 1
ATOM 5760 N N . SER B 2 181 ? 148.359 146.411 97.515 1.00 72.48 181 SER B N 1
ATOM 5761 C CA . SER B 2 181 ? 148.218 147.058 98.810 1.00 72.39 181 SER B CA 1
ATOM 5762 C C . SER B 2 181 ? 148.968 146.258 99.863 1.00 75.52 181 SER B C 1
ATOM 5763 O O . SER B 2 181 ? 149.183 145.052 99.713 1.00 77.82 181 SER B O 1
ATOM 5766 N N . ASP B 2 182 ? 149.377 146.947 100.930 1.00 75.92 182 ASP B N 1
ATOM 5767 C CA . ASP B 2 182 ? 150.068 146.271 102.022 1.00 74.11 182 ASP B CA 1
ATOM 5768 C C . ASP B 2 182 ? 149.154 145.270 102.716 1.00 72.72 182 ASP B C 1
ATOM 5769 O O . ASP B 2 182 ? 149.581 144.162 103.060 1.00 74.70 182 ASP B O 1
ATOM 5774 N N . GLN B 2 183 ? 147.894 145.639 102.927 1.00 58.31 183 GLN B N 1
ATOM 5775 C CA . GLN B 2 183 ? 146.921 144.762 103.565 1.00 55.83 183 GLN B CA 1
ATOM 5776 C C . GLN B 2 183 ? 146.158 143.995 102.491 1.00 57.89 183 GLN B C 1
ATOM 5777 O O . GLN B 2 183 ? 145.520 144.602 101.625 1.00 67.59 183 GLN B O 1
ATOM 5783 N N . ALA B 2 184 ? 146.224 142.667 102.548 1.00 45.33 184 ALA B N 1
ATOM 5784 C CA . ALA B 2 184 ? 145.581 141.822 101.553 1.00 44.91 184 ALA B CA 1
ATOM 5785 C C . ALA B 2 184 ? 145.013 140.576 102.213 1.00 44.22 184 ALA B C 1
ATOM 5786 O O . ALA B 2 184 ? 145.688 139.928 103.015 1.00 54.79 184 ALA B O 1
ATOM 5788 N N . VAL B 2 185 ? 143.772 140.244 101.865 1.00 42.11 185 VAL B N 1
ATOM 5789 C CA . VAL B 2 185 ? 143.111 139.028 102.326 1.00 35.86 185 VAL B CA 1
ATOM 5790 C C . VAL B 2 185 ? 142.997 138.086 101.138 1.00 35.14 185 VAL B C 1
ATOM 5791 O O . VAL B 2 185 ? 142.384 138.430 100.121 1.00 58.11 185 VAL B O 1
ATOM 5795 N N . TYR B 2 186 ? 143.579 136.899 101.265 1.00 27.97 186 TYR B N 1
ATOM 5796 C CA . TYR B 2 186 ? 143.606 135.921 100.181 1.00 27.17 186 TYR B CA 1
ATOM 5797 C C . TYR B 2 186 ? 142.535 134.874 100.458 1.00 40.24 186 TYR B C 1
ATOM 5798 O O . TYR B 2 186 ? 142.803 133.822 101.038 1.00 55.02 186 TYR B O 1
ATOM 5807 N N . VAL B 2 187 ? 141.308 135.164 100.032 1.00 43.45 187 VAL B N 1
ATOM 5808 C CA . VAL B 2 187 ? 140.206 134.220 100.179 1.00 34.97 187 VAL B CA 1
ATOM 5809 C C . VAL B 2 187 ? 140.255 133.235 99.022 1.00 39.40 187 VAL B C 1
ATOM 5810 O O . VAL B 2 187 ? 139.637 133.458 97.976 1.00 62.92 187 VAL B O 1
ATOM 5814 N N . LEU B 2 188 ? 140.987 132.140 99.201 1.00 37.39 188 LEU B N 1
ATOM 5815 C CA . LEU B 2 188 ? 141.223 131.173 98.141 1.00 50.11 188 LEU B CA 1
ATOM 5816 C C . LEU B 2 188 ? 140.853 129.779 98.625 1.00 53.19 188 LEU B C 1
ATOM 5817 O O . LEU B 2 188 ? 140.602 129.551 99.809 1.00 58.29 188 LEU B O 1
ATOM 5822 N N . THR B 2 189 ? 140.815 128.842 97.684 1.00 57.11 189 THR B N 1
ATOM 5823 C CA . THR B 2 189 ? 140.656 127.432 97.987 1.00 54.33 189 THR B CA 1
ATOM 5824 C C . THR B 2 189 ? 142.031 126.771 98.019 1.00 56.07 189 THR B C 1
ATOM 5825 O O . THR B 2 189 ? 143.065 127.429 97.891 1.00 68.39 189 THR B O 1
ATOM 5829 N N . GLN B 2 190 ? 142.043 125.449 98.194 1.00 59.61 190 GLN B N 1
ATOM 5830 C CA . GLN B 2 190 ? 143.309 124.722 98.202 1.00 65.64 190 GLN B CA 1
ATOM 5831 C C . GLN B 2 190 ? 144.010 124.837 96.854 1.00 68.21 190 GLN B C 1
ATOM 5832 O O . GLN B 2 190 ? 145.204 125.159 96.784 1.00 67.64 190 GLN B O 1
ATOM 5838 N N . GLU B 2 191 ? 143.276 124.584 95.769 1.00 72.90 191 GLU B N 1
ATOM 5839 C CA . GLU B 2 191 ? 143.864 124.676 94.438 1.00 70.60 191 GLU B CA 1
ATOM 5840 C C . GLU B 2 191 ? 144.311 126.099 94.131 1.00 73.68 191 GLU B C 1
ATOM 5841 O O . GLU B 2 191 ? 145.403 126.310 93.591 1.00 75.76 191 GLU B O 1
ATOM 5847 N N . ARG B 2 192 ? 143.486 127.089 94.476 1.00 64.65 192 ARG B N 1
ATOM 5848 C CA . ARG B 2 192 ? 143.863 128.478 94.238 1.00 62.32 192 ARG B CA 1
ATOM 5849 C C . ARG B 2 192 ? 145.102 128.858 95.038 1.00 65.31 192 ARG B C 1
ATOM 5850 O O . ARG B 2 192 ? 145.986 129.558 94.532 1.00 68.28 192 ARG B O 1
ATOM 5858 N N . VAL B 2 193 ? 145.184 128.406 96.292 1.00 66.35 193 VAL B N 1
ATOM 5859 C CA . VAL B 2 193 ? 146.370 128.669 97.103 1.00 61.93 193 VAL B CA 1
ATOM 5860 C C . VAL B 2 193 ? 147.600 128.045 96.458 1.00 64.12 193 VAL B C 1
ATOM 5861 O O . VAL B 2 193 ? 148.681 128.647 96.434 1.00 66.42 193 VAL B O 1
ATOM 5865 N N . ASN B 2 194 ? 147.455 126.833 95.918 1.00 66.06 194 ASN B N 1
ATOM 5866 C CA . ASN B 2 194 ? 148.573 126.198 95.227 1.00 67.22 194 ASN B CA 1
ATOM 5867 C C . ASN B 2 194 ? 148.998 126.998 94.000 1.00 69.78 194 ASN B C 1
ATOM 5868 O O . ASN B 2 194 ? 150.196 127.170 93.747 1.00 70.70 194 ASN B O 1
ATOM 5873 N N . GLU B 2 195 ? 148.031 127.493 93.222 1.00 70.62 195 GLU B N 1
ATOM 5874 C CA . GLU B 2 195 ? 148.366 128.221 92.000 1.00 70.19 195 GLU B CA 1
ATOM 5875 C C . GLU B 2 195 ? 149.022 129.564 92.300 1.00 68.29 195 GLU B C 1
ATOM 5876 O O . GLU B 2 195 ? 149.983 129.950 91.625 1.00 67.85 195 GLU B O 1
ATOM 5882 N N . ARG B 2 196 ? 148.513 130.294 93.291 1.00 63.31 196 ARG B N 1
ATOM 5883 C CA . ARG B 2 196 ? 149.029 131.628 93.576 1.00 63.04 196 ARG B CA 1
ATOM 5884 C C . ARG B 2 196 ? 150.503 131.565 93.952 1.00 68.21 196 ARG B C 1
ATOM 5885 O O . ARG B 2 196 ? 150.910 130.760 94.795 1.00 72.26 196 ARG B O 1
ATOM 5893 N N . ASP B 2 197 ? 151.305 132.421 93.321 1.00 67.93 197 ASP B N 1
ATOM 5894 C CA . ASP B 2 197 ? 152.744 132.455 93.541 1.00 66.64 197 ASP B CA 1
ATOM 5895 C C . ASP B 2 197 ? 153.184 133.665 94.355 1.00 67.22 197 ASP B C 1
ATOM 5896 O O . ASP B 2 197 ? 154.387 133.908 94.484 1.00 68.79 197 ASP B O 1
ATOM 5901 N N . ASP B 2 198 ? 152.241 134.429 94.904 1.00 62.95 198 ASP B N 1
ATOM 5902 C CA . ASP B 2 198 ? 152.556 135.588 95.728 1.00 61.09 198 ASP B CA 1
ATOM 5903 C C . ASP B 2 198 ? 152.187 135.372 97.191 1.00 60.53 198 ASP B C 1
ATOM 5904 O O . ASP B 2 198 ? 152.021 136.343 97.935 1.00 61.88 198 ASP B O 1
ATOM 5909 N N . ILE B 2 199 ? 152.052 134.118 97.619 1.00 59.38 199 ILE B N 1
ATOM 5910 C CA . ILE B 2 199 ? 151.719 133.823 99.006 1.00 57.52 199 ILE B CA 1
ATOM 5911 C C . ILE B 2 199 ? 153.016 133.888 99.803 1.00 57.41 199 ILE B C 1
ATOM 5912 O O . ILE B 2 199 ? 153.770 132.910 99.878 1.00 59.07 199 ILE B O 1
ATOM 5917 N N . VAL B 2 200 ? 153.306 135.063 100.361 1.00 59.36 200 VAL B N 1
ATOM 5918 C CA . VAL B 2 200 ? 154.515 135.292 101.143 1.00 59.93 200 VAL B CA 1
ATOM 5919 C C . VAL B 2 200 ? 154.183 136.279 102.251 1.00 57.63 200 VAL B C 1
ATOM 5920 O O . VAL B 2 200 ? 153.248 137.076 102.134 1.00 57.83 200 VAL B O 1
ATOM 5924 N N . ASP B 2 201 ? 154.959 136.217 103.333 1.00 58.57 201 ASP B N 1
ATOM 5925 C CA . ASP B 2 201 ? 154.829 137.145 104.458 1.00 62.94 201 ASP B CA 1
ATOM 5926 C C . ASP B 2 201 ? 153.417 137.126 105.040 1.00 65.59 201 ASP B C 1
ATOM 5927 O O . ASP B 2 201 ? 152.892 138.150 105.479 1.00 65.66 201 ASP B O 1
ATOM 5932 N N . ILE B 2 202 ? 152.797 135.946 105.043 1.00 59.57 202 ILE B N 1
ATOM 5933 C CA . ILE B 2 202 ? 151.448 135.812 105.574 1.00 55.74 202 ILE B CA 1
ATOM 5934 C C . ILE B 2 202 ? 151.488 135.906 107.093 1.00 55.33 202 ILE B C 1
ATOM 5935 O O . ILE B 2 202 ? 152.360 135.321 107.749 1.00 58.80 202 ILE B O 1
ATOM 5940 N N . ASP B 2 203 ? 150.549 136.659 107.661 1.00 51.04 203 ASP B N 1
ATOM 5941 C CA . ASP B 2 203 ? 150.496 136.831 109.106 1.00 48.08 203 ASP B CA 1
ATOM 5942 C C . ASP B 2 203 ? 149.706 135.726 109.794 1.00 51.98 203 ASP B C 1
ATOM 5943 O O . ASP B 2 203 ? 150.121 135.237 110.850 1.00 60.37 203 ASP B O 1
ATOM 5948 N N . LEU B 2 204 ? 148.579 135.318 109.216 1.00 52.95 204 LEU B N 1
ATOM 5949 C CA . LEU B 2 204 ? 147.744 134.280 109.806 1.00 49.39 204 LEU B CA 1
ATOM 5950 C C . LEU B 2 204 ? 146.830 133.719 108.732 1.00 53.98 204 LEU B C 1
ATOM 5951 O O . LEU B 2 204 ? 146.113 134.477 108.073 1.00 70.24 204 LEU B O 1
ATOM 5956 N N . PHE B 2 205 ? 146.854 132.402 108.558 1.00 50.28 205 PHE B N 1
ATOM 5957 C CA . PHE B 2 205 ? 145.961 131.724 107.631 1.00 52.39 205 PHE B CA 1
ATOM 5958 C C . PHE B 2 205 ? 144.965 130.879 108.413 1.00 46.23 205 PHE B C 1
ATOM 5959 O O . PHE B 2 205 ? 145.348 130.145 109.329 1.00 58.08 205 PHE B O 1
ATOM 5967 N N . VAL B 2 206 ? 143.690 131.001 108.057 1.00 47.41 206 VAL B N 1
ATOM 5968 C CA . VAL B 2 206 ? 142.598 130.313 108.733 1.00 43.89 206 VAL B CA 1
ATOM 5969 C C . VAL B 2 206 ? 142.059 129.242 107.799 1.00 50.32 206 VAL B C 1
ATOM 5970 O O . VAL B 2 206 ? 141.689 129.536 106.657 1.00 68.27 206 VAL B O 1
ATOM 5974 N N . ILE B 2 207 ? 142.015 128.004 108.281 1.00 43.74 207 ILE B N 1
ATOM 5975 C CA . ILE B 2 207 ? 141.516 126.872 107.510 1.00 44.11 207 ILE B CA 1
ATOM 5976 C C . ILE B 2 207 ? 140.358 126.243 108.268 1.00 51.77 207 ILE B C 1
ATOM 5977 O O . ILE B 2 207 ? 140.480 125.940 109.460 1.00 63.79 207 ILE B O 1
ATOM 5982 N N . ASP B 2 208 ? 139.238 126.055 107.580 1.00 85.16 208 ASP B N 1
ATOM 5983 C CA . ASP B 2 208 ? 138.104 125.309 108.100 1.00 90.45 208 ASP B CA 1
ATOM 5984 C C . ASP B 2 208 ? 137.845 124.108 107.201 1.00 95.10 208 ASP B C 1
ATOM 5985 O O . ASP B 2 208 ? 138.352 124.022 106.079 1.00 95.79 208 ASP B O 1
ATOM 5990 N N . GLU B 2 209 ? 137.043 123.172 107.711 1.00 104.17 209 GLU B N 1
ATOM 5991 C CA . GLU B 2 209 ? 136.765 121.909 107.029 1.00 106.99 209 GLU B CA 1
ATOM 5992 C C . GLU B 2 209 ? 138.066 121.156 106.748 1.00 109.69 209 GLU B C 1
ATOM 5993 O O . GLU B 2 209 ? 138.454 120.923 105.602 1.00 109.97 209 GLU B O 1
ATOM 5999 N N . PHE B 2 210 ? 138.741 120.784 107.831 1.00 119.10 210 PHE B N 1
ATOM 6000 C CA . PHE B 2 210 ? 140.010 120.076 107.764 1.00 119.37 210 PHE B CA 1
ATOM 6001 C C . PHE B 2 210 ? 139.842 118.561 107.707 1.00 119.43 210 PHE B C 1
ATOM 6002 O O . PHE B 2 210 ? 140.847 117.839 107.684 1.00 118.57 210 PHE B O 1
ATOM 6010 N N . TYR B 2 211 ? 138.601 118.068 107.658 1.00 123.56 211 TYR B N 1
ATOM 6011 C CA . TYR B 2 211 ? 138.351 116.631 107.694 1.00 124.02 211 TYR B CA 1
ATOM 6012 C C . TYR B 2 211 ? 139.015 115.892 106.543 1.00 126.64 211 TYR B C 1
ATOM 6013 O O . TYR B 2 211 ? 139.222 114.678 106.641 1.00 125.93 211 TYR B O 1
ATOM 6022 N N . LYS B 2 212 ? 139.345 116.589 105.453 1.00 129.20 212 LYS B N 1
ATOM 6023 C CA . LYS B 2 212 ? 140.008 115.929 104.335 1.00 128.54 212 LYS B CA 1
ATOM 6024 C C . LYS B 2 212 ? 141.375 115.387 104.732 1.00 128.79 212 LYS B C 1
ATOM 6025 O O . LYS B 2 212 ? 141.851 114.414 104.138 1.00 129.46 212 LYS B O 1
ATOM 6031 N N . LEU B 2 213 ? 142.017 115.990 105.732 1.00 129.58 213 LEU B N 1
ATOM 6032 C CA . LEU B 2 213 ? 143.308 115.514 106.210 1.00 129.54 213 LEU B CA 1
ATOM 6033 C C . LEU B 2 213 ? 143.192 114.579 107.405 1.00 129.15 213 LEU B C 1
ATOM 6034 O O . LEU B 2 213 ? 144.219 114.176 107.960 1.00 129.44 213 LEU B O 1
ATOM 6039 N N . ALA B 2 214 ? 141.978 114.228 107.814 1.00 123.69 214 ALA B N 1
ATOM 6040 C CA . ALA B 2 214 ? 141.780 113.317 108.934 1.00 123.10 214 ALA B CA 1
ATOM 6041 C C . ALA B 2 214 ? 141.407 111.923 108.439 1.00 123.35 214 ALA B C 1
ATOM 6042 O O . ALA B 2 214 ? 141.269 110.989 109.230 1.00 123.86 214 ALA B O 1
ATOM 6044 N N . ASP B 2 227 ? 141.736 111.526 95.043 1.00 146.62 227 ASP B N 1
ATOM 6045 C CA . ASP B 2 227 ? 140.991 112.143 96.133 1.00 146.32 227 ASP B CA 1
ATOM 6046 C C . ASP B 2 227 ? 140.599 113.574 95.781 1.00 146.93 227 ASP B C 1
ATOM 6047 O O . ASP B 2 227 ? 139.493 114.018 96.094 1.00 146.87 227 ASP B O 1
ATOM 6052 N N . GLU B 2 228 ? 141.524 114.294 95.145 1.00 140.98 228 GLU B N 1
ATOM 6053 C CA . GLU B 2 228 ? 141.355 115.647 94.620 1.00 140.08 228 GLU B CA 1
ATOM 6054 C C . GLU B 2 228 ? 141.154 116.694 95.709 1.00 138.22 228 GLU B C 1
ATOM 6055 O O . GLU B 2 228 ? 141.027 117.882 95.386 1.00 136.85 228 GLU B O 1
ATOM 6061 N N . ARG B 2 229 ? 141.119 116.305 96.983 1.00 119.57 229 ARG B N 1
ATOM 6062 C CA . ARG B 2 229 ? 140.939 117.262 98.066 1.00 118.64 229 ARG B CA 1
ATOM 6063 C C . ARG B 2 229 ? 141.862 117.034 99.252 1.00 120.04 229 ARG B C 1
ATOM 6064 O O . ARG B 2 229 ? 141.903 117.889 100.141 1.00 121.30 229 ARG B O 1
ATOM 6072 N N . VAL B 2 230 ? 142.593 115.926 99.307 1.00 128.43 230 VAL B N 1
ATOM 6073 C CA . VAL B 2 230 ? 143.488 115.652 100.427 1.00 128.39 230 VAL B CA 1
ATOM 6074 C C . VAL B 2 230 ? 144.907 116.110 100.123 1.00 127.70 230 VAL B C 1
ATOM 6075 O O . VAL B 2 230 ? 145.540 116.788 100.936 1.00 128.49 230 VAL B O 1
ATOM 6079 N N . ILE B 2 231 ? 145.425 115.740 98.950 1.00 117.65 231 ILE B N 1
ATOM 6080 C CA . ILE B 2 231 ? 146.777 116.142 98.574 1.00 118.75 231 ILE B CA 1
ATOM 6081 C C . ILE B 2 231 ? 146.861 117.655 98.424 1.00 117.03 231 ILE B C 1
ATOM 6082 O O . ILE B 2 231 ? 147.828 118.286 98.868 1.00 116.93 231 ILE B O 1
ATOM 6087 N N . GLU B 2 232 ? 145.850 118.260 97.795 1.00 93.67 232 GLU B N 1
ATOM 6088 C CA . GLU B 2 232 ? 145.851 119.708 97.619 1.00 91.99 232 GLU B CA 1
ATOM 6089 C C . GLU B 2 232 ? 145.822 120.429 98.961 1.00 94.64 232 GLU B C 1
ATOM 6090 O O . GLU B 2 232 ? 146.565 121.394 99.172 1.00 96.51 232 GLU B O 1
ATOM 6096 N N . LEU B 2 233 ? 144.975 119.969 99.886 1.00 97.49 233 LEU B N 1
ATOM 6097 C CA . LEU B 2 233 ? 144.897 120.606 101.196 1.00 94.57 233 LEU B CA 1
ATOM 6098 C C . LEU B 2 233 ? 146.185 120.410 101.986 1.00 93.98 233 LEU B C 1
ATOM 6099 O O . LEU B 2 233 ? 146.625 121.319 102.697 1.00 96.33 233 LEU B O 1
ATOM 6104 N N . ASN B 2 234 ? 146.801 119.231 101.879 1.00 94.41 234 ASN B N 1
ATOM 6105 C CA . ASN B 2 234 ? 148.070 118.995 102.563 1.00 94.26 234 ASN B CA 1
ATOM 6106 C C . ASN B 2 234 ? 149.159 119.915 102.020 1.00 94.81 234 ASN B C 1
ATOM 6107 O O . ASN B 2 234 ? 149.934 120.496 102.791 1.00 96.59 234 ASN B O 1
ATOM 6112 N N . ILE B 2 235 ? 149.226 120.069 100.696 1.00 88.67 235 ILE B N 1
ATOM 6113 C CA . ILE B 2 235 ? 150.225 120.952 100.098 1.00 89.76 235 ILE B CA 1
ATOM 6114 C C . ILE B 2 235 ? 149.972 122.397 100.508 1.00 88.69 235 ILE B C 1
ATOM 6115 O O . ILE B 2 235 ? 150.910 123.151 100.797 1.00 87.63 235 ILE B O 1
ATOM 6120 N N . ALA B 2 236 ? 148.701 122.808 100.535 1.00 78.15 236 ALA B N 1
ATOM 6121 C CA . ALA B 2 236 ? 148.372 124.160 100.970 1.00 73.62 236 ALA B CA 1
ATOM 6122 C C . ALA B 2 236 ? 148.773 124.382 102.422 1.00 78.26 236 ALA B C 1
ATOM 6123 O O . ALA B 2 236 ? 149.299 125.445 102.772 1.00 83.09 236 ALA B O 1
ATOM 6125 N N . LEU B 2 237 ? 148.533 123.389 103.282 1.00 75.75 237 LEU B N 1
ATOM 6126 C CA . LEU B 2 237 ? 148.959 123.493 104.672 1.00 71.01 237 LEU B CA 1
ATOM 6127 C C . LEU B 2 237 ? 150.469 123.636 104.774 1.00 71.57 237 LEU B C 1
ATOM 6128 O O . LEU B 2 237 ? 150.972 124.467 105.534 1.00 72.88 237 LEU B O 1
ATOM 6133 N N . SER B 2 238 ? 151.208 122.823 104.020 1.00 62.66 238 SER B N 1
ATOM 6134 C CA . SER B 2 238 ? 152.664 122.896 104.074 1.00 62.55 238 SER B CA 1
ATOM 6135 C C . SER B 2 238 ? 153.157 124.267 103.629 1.00 67.73 238 SER B C 1
ATOM 6136 O O . SER B 2 238 ? 154.023 124.871 104.275 1.00 72.30 238 SER B O 1
ATOM 6139 N N . LYS B 2 239 ? 152.597 124.782 102.532 1.00 64.31 239 LYS B N 1
ATOM 6140 C CA . LYS B 2 239 ? 153.016 126.084 102.025 1.00 61.57 239 LYS B CA 1
ATOM 6141 C C . LYS B 2 239 ? 152.699 127.197 103.017 1.00 62.39 239 LYS B C 1
ATOM 6142 O O . LYS B 2 239 ? 153.550 128.049 103.298 1.00 64.33 239 LYS B O 1
ATOM 6148 N N . LEU B 2 240 ? 151.486 127.195 103.575 1.00 62.83 240 LEU B N 1
ATOM 6149 C CA . LEU B 2 240 ? 151.101 128.260 104.494 1.00 60.59 240 LEU B CA 1
ATOM 6150 C C . LEU B 2 240 ? 151.827 128.148 105.828 1.00 65.68 240 LEU B C 1
ATOM 6151 O O . LEU B 2 240 ? 152.021 129.159 106.510 1.00 71.93 240 LEU B O 1
ATOM 6156 N N . LEU B 2 241 ? 152.228 126.939 106.223 1.00 60.34 241 LEU B N 1
ATOM 6157 C CA . LEU B 2 241 ? 153.013 126.789 107.442 1.00 59.00 241 LEU B CA 1
ATOM 6158 C C . LEU B 2 241 ? 154.436 127.286 107.238 1.00 63.79 241 LEU B C 1
ATOM 6159 O O . LEU B 2 241 ? 154.980 127.997 108.091 1.00 69.34 241 LEU B O 1
ATOM 6164 N N . LYS B 2 242 ? 155.056 126.928 106.112 1.00 61.57 242 LYS B N 1
ATOM 6165 C CA . LYS B 2 242 ? 156.409 127.393 105.843 1.00 61.49 242 LYS B CA 1
ATOM 6166 C C . LYS B 2 242 ? 156.457 128.878 105.514 1.00 61.72 242 LYS B C 1
ATOM 6167 O O . LYS B 2 242 ? 157.528 129.486 105.615 1.00 64.83 242 LYS B O 1
ATOM 6173 N N . VAL B 2 243 ? 155.334 129.474 105.129 1.00 59.13 243 VAL B N 1
ATOM 6174 C CA . VAL B 2 243 ? 155.293 130.876 104.730 1.00 61.64 243 VAL B CA 1
ATOM 6175 C C . VAL B 2 243 ? 154.845 131.777 105.874 1.00 61.37 243 VAL B C 1
ATOM 6176 O O . VAL B 2 243 ? 155.471 132.800 106.148 1.00 64.78 243 VAL B O 1
ATOM 6180 N N . SER B 2 244 ? 153.767 131.410 106.559 1.00 55.14 244 SER B N 1
ATOM 6181 C CA . SER B 2 244 ? 153.164 132.278 107.558 1.00 54.58 244 SER B CA 1
ATOM 6182 C C . SER B 2 244 ? 153.820 132.067 108.920 1.00 52.81 244 SER B C 1
ATOM 6183 O O . SER B 2 244 ? 154.837 131.382 109.052 1.00 59.13 244 SER B O 1
ATOM 6186 N N . ARG B 2 245 ? 153.228 132.662 109.954 1.00 47.79 245 ARG B N 1
ATOM 6187 C CA . ARG B 2 245 ? 153.719 132.536 111.319 1.00 54.65 245 ARG B CA 1
ATOM 6188 C C . ARG B 2 245 ? 152.664 132.088 112.317 1.00 54.36 245 ARG B C 1
ATOM 6189 O O . ARG B 2 245 ? 153.032 131.550 113.368 1.00 55.47 245 ARG B O 1
ATOM 6197 N N . GLN B 2 246 ? 151.379 132.287 112.033 1.00 44.11 246 GLN B N 1
ATOM 6198 C CA . GLN B 2 246 ? 150.296 131.930 112.937 1.00 37.20 246 GLN B CA 1
ATOM 6199 C C . GLN B 2 246 ? 149.209 131.228 112.138 1.00 44.49 246 GLN B C 1
ATOM 6200 O O . GLN B 2 246 ? 148.983 131.560 110.972 1.00 59.87 246 GLN B O 1
ATOM 6206 N N . PHE B 2 247 ? 148.546 130.251 112.754 1.00 49.86 247 PHE B N 1
ATOM 6207 C CA . PHE B 2 247 ? 147.462 129.545 112.088 1.00 44.26 247 PHE B CA 1
ATOM 6208 C C . PHE B 2 247 ? 146.296 129.358 113.046 1.00 42.33 247 PHE B C 1
ATOM 6209 O O . PHE B 2 247 ? 146.446 129.432 114.267 1.00 53.40 247 PHE B O 1
ATOM 6217 N N . TYR B 2 248 ? 145.121 129.117 112.466 1.00 46.85 248 TYR B N 1
ATOM 6218 C CA . TYR B 2 248 ? 143.891 128.892 113.225 1.00 46.60 248 TYR B CA 1
ATOM 6219 C C . TYR B 2 248 ? 143.090 127.828 112.483 1.00 47.67 248 TYR B C 1
ATOM 6220 O O . TYR B 2 248 ? 142.361 128.140 111.538 1.00 69.62 248 TYR B O 1
ATOM 6229 N N . LEU B 2 249 ? 143.221 126.580 112.917 1.00 46.63 249 LEU B N 1
ATOM 6230 C CA . LEU B 2 249 ? 142.503 125.462 112.321 1.00 44.66 249 LEU B CA 1
ATOM 6231 C C . LEU B 2 249 ? 141.230 125.187 113.109 1.00 55.14 249 LEU B C 1
ATOM 6232 O O . LEU B 2 249 ? 141.240 125.186 114.343 1.00 73.15 249 LEU B O 1
ATOM 6237 N N . THR B 2 250 ? 140.135 124.959 112.392 1.00 75.94 250 THR B N 1
ATOM 6238 C CA . THR B 2 250 ? 138.819 124.748 112.988 1.00 78.75 250 THR B CA 1
ATOM 6239 C C . THR B 2 250 ? 138.151 123.537 112.342 1.00 82.52 250 THR B C 1
ATOM 6240 O O . THR B 2 250 ? 137.032 123.594 111.829 1.00 91.00 250 THR B O 1
ATOM 6244 N N . GLY B 2 251 ? 138.867 122.418 112.320 1.00 90.91 251 GLY B N 1
ATOM 6245 C CA . GLY B 2 251 ? 138.355 121.213 111.717 1.00 100.37 251 GLY B CA 1
ATOM 6246 C C . GLY B 2 251 ? 138.958 119.965 112.324 1.00 102.71 251 GLY B C 1
ATOM 6247 O O . GLY B 2 251 ? 139.787 120.033 113.234 1.00 100.18 251 GLY B O 1
ATOM 6248 N N . PRO B 2 252 ? 138.569 118.792 111.799 1.00 117.86 252 PRO B N 1
ATOM 6249 C CA . PRO B 2 252 ? 139.056 117.515 112.347 1.00 115.59 252 PRO B CA 1
ATOM 6250 C C . PRO B 2 252 ? 140.564 117.339 112.240 1.00 117.70 252 PRO B C 1
ATOM 6251 O O . PRO B 2 252 ? 141.265 118.253 111.796 1.00 119.45 252 PRO B O 1
ATOM 6255 N N . PHE B 2 253 ? 141.057 116.154 112.628 1.00 115.62 253 PHE B N 1
ATOM 6256 C CA . PHE B 2 253 ? 142.418 115.962 113.143 1.00 114.81 253 PHE B CA 1
ATOM 6257 C C . PHE B 2 253 ? 142.539 116.593 114.527 1.00 112.89 253 PHE B C 1
ATOM 6258 O O . PHE B 2 253 ? 143.452 117.371 114.802 1.00 111.35 253 PHE B O 1
ATOM 6266 N N . VAL B 2 254 ? 141.585 116.260 115.394 1.00 101.51 254 VAL B N 1
ATOM 6267 C CA . VAL B 2 254 ? 141.422 116.931 116.674 1.00 100.44 254 VAL B CA 1
ATOM 6268 C C . VAL B 2 254 ? 141.756 116.046 117.866 1.00 99.20 254 VAL B C 1
ATOM 6269 O O . VAL B 2 254 ? 141.979 116.580 118.963 1.00 99.24 254 VAL B O 1
ATOM 6273 N N . ASN B 2 255 ? 141.802 114.726 117.701 1.00 106.97 255 ASN B N 1
ATOM 6274 C CA . ASN B 2 255 ? 141.926 113.824 118.844 1.00 108.14 255 ASN B CA 1
ATOM 6275 C C . ASN B 2 255 ? 143.346 113.945 119.390 1.00 110.65 255 ASN B C 1
ATOM 6276 O O . ASN B 2 255 ? 144.218 113.104 119.155 1.00 112.59 255 ASN B O 1
ATOM 6281 N N . SER B 2 256 ? 143.570 115.031 120.136 1.00 114.57 256 SER B N 1
ATOM 6282 C CA . SER B 2 256 ? 144.886 115.396 120.661 1.00 114.91 256 SER B CA 1
ATOM 6283 C C . SER B 2 256 ? 145.895 115.534 119.517 1.00 116.04 256 SER B C 1
ATOM 6284 O O . SER B 2 256 ? 146.840 114.755 119.375 1.00 116.08 256 SER B O 1
ATOM 6287 N N . ILE B 2 257 ? 145.637 116.550 118.685 1.00 105.54 257 ILE B N 1
ATOM 6288 C CA . ILE B 2 257 ? 146.401 116.749 117.459 1.00 106.21 257 ILE B CA 1
ATOM 6289 C C . ILE B 2 257 ? 147.888 116.810 117.769 1.00 108.41 257 ILE B C 1
ATOM 6290 O O . ILE B 2 257 ? 148.333 117.569 118.636 1.00 106.44 257 ILE B O 1
ATOM 6295 N N . ARG B 2 258 ? 148.661 115.995 117.057 1.00 125.45 258 ARG B N 1
ATOM 6296 C CA . ARG B 2 258 ? 150.104 115.949 117.213 1.00 123.89 258 ARG B CA 1
ATOM 6297 C C . ARG B 2 258 ? 150.735 115.827 115.834 1.00 122.79 258 ARG B C 1
ATOM 6298 O O . ARG B 2 258 ? 150.112 115.353 114.882 1.00 122.10 258 ARG B O 1
ATOM 6306 N N . GLY B 2 259 ? 151.986 116.264 115.738 1.00 118.64 259 GLY B N 1
ATOM 6307 C CA . GLY B 2 259 ? 152.672 116.301 114.464 1.00 119.19 259 GLY B CA 1
ATOM 6308 C C . GLY B 2 259 ? 153.040 117.718 114.084 1.00 117.38 259 GLY B C 1
ATOM 6309 O O . GLY B 2 259 ? 154.141 117.970 113.587 1.00 116.93 259 GLY B O 1
ATOM 6310 N N . LEU B 2 260 ? 152.122 118.657 114.317 1.00 98.59 260 LEU B N 1
ATOM 6311 C CA . LEU B 2 260 ? 152.450 120.065 114.150 1.00 98.64 260 LEU B CA 1
ATOM 6312 C C . LEU B 2 260 ? 153.352 120.571 115.267 1.00 98.75 260 LEU B C 1
ATOM 6313 O O . LEU B 2 260 ? 154.053 121.571 115.079 1.00 96.18 260 LEU B O 1
ATOM 6318 N N . GLU B 2 261 ? 153.345 119.903 116.423 1.00 98.48 261 GLU B N 1
ATOM 6319 C CA . GLU B 2 261 ? 154.231 120.295 117.513 1.00 97.14 261 GLU B CA 1
ATOM 6320 C C . GLU B 2 261 ? 155.678 119.931 117.206 1.00 99.17 261 GLU B C 1
ATOM 6321 O O . GLU B 2 261 ? 156.591 120.724 117.464 1.00 97.66 261 GLU B O 1
ATOM 6327 N N . LYS B 2 262 ? 155.907 118.737 116.657 1.00 120.23 262 LYS B N 1
ATOM 6328 C CA . LYS B 2 262 ? 157.261 118.311 116.324 1.00 120.57 262 LYS B CA 1
ATOM 6329 C C . LYS B 2 262 ? 157.804 118.993 115.076 1.00 121.43 262 LYS B C 1
ATOM 6330 O O . LYS B 2 262 ? 159.007 118.889 114.812 1.00 122.61 262 LYS B O 1
ATOM 6336 N N . LEU B 2 263 ? 156.961 119.679 114.308 1.00 111.75 263 LEU B N 1
ATOM 6337 C CA . LEU B 2 263 ? 157.410 120.440 113.151 1.00 109.89 263 LEU B CA 1
ATOM 6338 C C . LEU B 2 263 ? 157.795 121.871 113.500 1.00 108.51 263 LEU B C 1
ATOM 6339 O O . LEU B 2 263 ? 158.099 122.653 112.593 1.00 108.51 263 LEU B O 1
ATOM 6344 N N . GLY B 2 264 ? 157.788 122.232 114.779 1.00 86.77 264 GLY B N 1
ATOM 6345 C CA . GLY B 2 264 ? 158.152 123.572 115.185 1.00 86.19 264 GLY B CA 1
ATOM 6346 C C . GLY B 2 264 ? 157.010 124.555 115.268 1.00 85.53 264 GLY B C 1
ATOM 6347 O O . GLY B 2 264 ? 157.256 125.766 115.286 1.00 83.65 264 GLY B O 1
ATOM 6348 N N . TYR B 2 265 ? 155.766 124.079 115.320 1.00 77.92 265 TYR B N 1
ATOM 6349 C CA . TYR B 2 265 ? 154.585 124.938 115.385 1.00 75.30 265 TYR B CA 1
ATOM 6350 C C . TYR B 2 265 ? 153.812 124.597 116.651 1.00 71.17 265 TYR B C 1
ATOM 6351 O O . TYR B 2 265 ? 152.882 123.776 116.623 1.00 72.44 265 TYR B O 1
ATOM 6360 N N . PRO B 2 266 ? 154.162 125.199 117.783 1.00 56.75 266 PRO B N 1
ATOM 6361 C CA . PRO B 2 266 ? 153.428 124.920 119.022 1.00 62.18 266 PRO B CA 1
ATOM 6362 C C . PRO B 2 266 ? 152.075 125.608 119.044 1.00 57.81 266 PRO B C 1
ATOM 6363 O O . PRO B 2 266 ? 151.999 126.830 119.201 1.00 53.99 266 PRO B O 1
ATOM 6367 N N . HIS B 2 267 ? 151.003 124.838 118.892 1.00 53.95 267 HIS B N 1
ATOM 6368 C CA . HIS B 2 267 ? 149.665 125.402 118.896 1.00 51.68 267 HIS B CA 1
ATOM 6369 C C . HIS B 2 267 ? 149.114 125.406 120.319 1.00 51.85 267 HIS B C 1
ATOM 6370 O O . HIS B 2 267 ? 149.825 125.137 121.291 1.00 64.78 267 HIS B O 1
ATOM 6377 N N . THR B 2 268 ? 147.832 125.723 120.451 1.00 38.64 268 THR B N 1
ATOM 6378 C CA . THR B 2 268 ? 147.141 125.839 121.728 1.00 40.83 268 THR B CA 1
ATOM 6379 C C . THR B 2 268 ? 145.807 125.115 121.653 1.00 40.23 268 THR B C 1
ATOM 6380 O O . THR B 2 268 ? 144.748 125.686 121.916 1.00 43.29 268 THR B O 1
ATOM 6384 N N . PHE B 2 269 ? 145.857 123.848 121.233 1.00 50.17 269 PHE B N 1
ATOM 6385 C CA . PHE B 2 269 ? 144.673 123.037 120.959 1.00 54.44 269 PHE B CA 1
ATOM 6386 C C . PHE B 2 269 ? 143.577 123.254 121.993 1.00 48.24 269 PHE B C 1
ATOM 6387 O O . PHE B 2 269 ? 143.799 123.110 123.198 1.00 46.06 269 PHE B O 1
ATOM 6395 N N . VAL B 2 270 ? 142.390 123.597 121.505 1.00 35.74 270 VAL B N 1
ATOM 6396 C CA . VAL B 2 270 ? 141.261 123.990 122.336 1.00 30.40 270 VAL B CA 1
ATOM 6397 C C . VAL B 2 270 ? 140.196 122.908 122.268 1.00 35.59 270 VAL B C 1
ATOM 6398 O O . VAL B 2 270 ? 139.734 122.552 121.179 1.00 38.06 270 VAL B O 1
ATOM 6402 N N . SER B 2 271 ? 139.799 122.399 123.430 1.00 41.19 271 SER B N 1
ATOM 6403 C CA . SER B 2 271 ? 138.681 121.474 123.546 1.00 40.29 271 SER B CA 1
ATOM 6404 C C . SER B 2 271 ? 137.495 122.213 124.149 1.00 43.72 271 SER B C 1
ATOM 6405 O O . SER B 2 271 ? 137.618 122.825 125.215 1.00 47.39 271 SER B O 1
ATOM 6408 N N . THR B 2 272 ? 136.352 122.150 123.472 1.00 34.92 272 THR B N 1
ATOM 6409 C CA . THR B 2 272 ? 135.193 122.955 123.821 1.00 30.28 272 THR B CA 1
ATOM 6410 C C . THR B 2 272 ? 133.988 122.074 124.119 1.00 28.35 272 THR B C 1
ATOM 6411 O O . THR B 2 272 ? 133.905 120.927 123.670 1.00 32.48 272 THR B O 1
ATOM 6415 N N . ASP B 2 273 ? 133.056 122.629 124.891 1.00 31.05 273 ASP B N 1
ATOM 6416 C CA . ASP B 2 273 ? 131.782 121.992 125.202 1.00 36.98 273 ASP B CA 1
ATOM 6417 C C . ASP B 2 273 ? 130.657 123.011 125.105 1.00 31.73 273 ASP B C 1
ATOM 6418 O O . ASP B 2 273 ? 129.745 123.040 125.936 1.00 30.80 273 ASP B O 1
ATOM 6423 N N . PHE B 2 274 ? 130.715 123.867 124.090 1.00 23.44 274 PHE B N 1
ATOM 6424 C CA . PHE B 2 274 ? 129.772 124.967 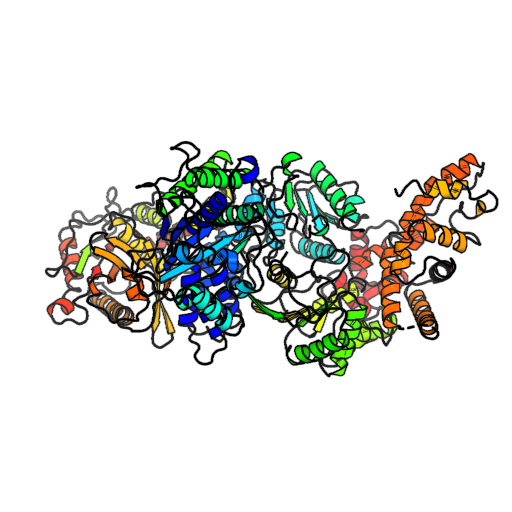123.915 1.00 15.63 274 PHE B CA 1
ATOM 6425 C C . PHE B 2 274 ? 128.938 124.685 122.671 1.00 35.22 274 PHE B C 1
ATOM 6426 O O . PHE B 2 274 ? 129.416 124.837 121.545 1.00 43.96 274 PHE B O 1
ATOM 6434 N N . ASN B 2 275 ? 127.689 124.279 122.879 1.00 41.53 275 ASN B N 1
ATOM 6435 C CA . ASN B 2 275 ? 126.750 124.019 121.797 1.00 29.77 275 ASN B CA 1
ATOM 6436 C C . ASN B 2 275 ? 125.600 125.012 121.884 1.00 26.29 275 ASN B C 1
ATOM 6437 O O . ASN B 2 275 ? 125.020 125.204 122.957 1.00 38.53 275 ASN B O 1
ATOM 6442 N N . THR B 2 276 ? 125.278 125.640 120.756 1.00 25.97 276 THR B N 1
ATOM 6443 C CA . THR B 2 276 ? 124.250 126.669 120.694 1.00 34.09 276 THR B CA 1
ATOM 6444 C C . THR B 2 276 ? 122.976 126.194 120.008 1.00 37.94 276 THR B C 1
ATOM 6445 O O . THR B 2 276 ? 122.089 127.011 119.741 1.00 36.73 276 THR B O 1
ATOM 6449 N N . VAL B 2 277 ? 122.862 124.901 119.718 1.00 39.02 277 VAL B N 1
ATOM 6450 C CA . VAL B 2 277 ? 121.737 124.358 118.970 1.00 26.99 277 VAL B CA 1
ATOM 6451 C C . VAL B 2 277 ? 121.208 123.121 119.684 1.00 30.29 277 VAL B C 1
ATOM 6452 O O . VAL B 2 277 ? 121.983 122.269 120.133 1.00 32.76 277 VAL B O 1
ATOM 6456 N N . ALA B 2 278 ? 119.886 123.035 119.806 1.00 22.24 278 ALA B N 1
ATOM 6457 C CA . ALA B 2 278 ? 119.210 121.880 120.378 1.00 18.46 278 ALA B CA 1
ATOM 6458 C C . ALA B 2 278 ? 118.579 121.063 119.261 1.00 30.23 278 ALA B C 1
ATOM 6459 O O . ALA B 2 278 ? 117.985 121.620 118.332 1.00 29.07 278 ALA B O 1
ATOM 6461 N N . LEU B 2 279 ? 118.714 119.743 119.345 1.00 39.91 279 LEU B N 1
ATOM 6462 C CA . LEU B 2 279 ? 118.287 118.861 118.271 1.00 35.22 279 LEU B CA 1
ATOM 6463 C C . LEU B 2 279 ? 117.470 117.700 118.816 1.00 36.70 279 LEU B C 1
ATOM 6464 O O . LEU B 2 279 ? 117.802 117.126 119.857 1.00 44.35 279 LEU B O 1
ATOM 6469 N N . ASP B 2 280 ? 116.399 117.367 118.103 1.00 34.45 280 ASP B N 1
ATOM 6470 C CA . ASP B 2 280 ? 115.589 116.180 118.367 1.00 30.65 280 ASP B CA 1
ATOM 6471 C C . ASP B 2 280 ? 115.848 115.211 117.221 1.00 31.22 280 ASP B C 1
ATOM 6472 O O . ASP B 2 280 ? 115.349 115.404 116.111 1.00 49.63 280 ASP B O 1
ATOM 6477 N N . VAL B 2 281 ? 116.640 114.178 117.484 1.00 31.26 281 VAL B N 1
ATOM 6478 C CA . VAL B 2 281 ? 117.068 113.238 116.456 1.00 37.10 281 VAL B CA 1
ATOM 6479 C C . VAL B 2 281 ? 116.145 112.030 116.471 1.00 46.09 281 VAL B C 1
ATOM 6480 O O . VAL B 2 281 ? 115.973 111.382 117.511 1.00 51.34 281 VAL B O 1
ATOM 6484 N N . LYS B 2 282 ? 115.550 111.729 115.319 1.00 46.28 282 LYS B N 1
ATOM 6485 C CA . LYS B 2 282 ? 114.715 110.549 115.141 1.00 40.89 282 LYS B CA 1
ATOM 6486 C C . LYS B 2 282 ? 115.274 109.751 113.976 1.00 48.29 282 LYS B C 1
ATOM 6487 O O . LYS B 2 282 ? 115.381 110.272 112.861 1.00 61.41 282 LYS B O 1
ATOM 6493 N N . THR B 2 283 ? 115.625 108.496 114.228 1.00 51.76 283 THR B N 1
ATOM 6494 C CA . THR B 2 283 ? 116.240 107.643 113.225 1.00 59.34 283 THR B CA 1
ATOM 6495 C C . THR B 2 283 ? 115.267 106.560 112.776 1.00 62.76 283 THR B C 1
ATOM 6496 O O . THR B 2 283 ? 114.281 106.254 113.453 1.00 61.14 283 THR B O 1
ATOM 6500 N N . PHE B 2 284 ? 115.554 105.988 111.606 1.00 69.73 284 PHE B N 1
ATOM 6501 C CA . PHE B 2 284 ? 114.717 104.954 111.017 1.00 65.47 284 PHE B CA 1
ATOM 6502 C C . PHE B 2 284 ? 115.438 103.635 110.787 1.00 67.39 284 PHE B C 1
ATOM 6503 O O . PHE B 2 284 ? 114.769 102.602 110.678 1.00 70.00 284 PHE B O 1
ATOM 6511 N N . GLY B 2 285 ? 116.766 103.636 110.703 1.00 73.15 285 GLY B N 1
ATOM 6512 C CA . GLY B 2 285 ? 117.520 102.409 110.557 1.00 73.51 285 GLY B CA 1
ATOM 6513 C C . GLY B 2 285 ? 117.482 101.782 109.184 1.00 76.16 285 GLY B C 1
ATOM 6514 O O . GLY B 2 285 ? 117.962 100.655 109.024 1.00 77.23 285 GLY B O 1
ATOM 6515 N N . ILE B 2 286 ? 116.933 102.472 108.185 1.00 83.53 286 ILE B N 1
ATOM 6516 C CA . ILE B 2 286 ? 116.825 101.901 106.849 1.00 79.87 286 ILE B CA 1
ATOM 6517 C C . ILE B 2 286 ? 118.196 101.883 106.190 1.00 81.66 286 ILE B C 1
ATOM 6518 O O . ILE B 2 286 ? 118.901 102.900 106.155 1.00 85.90 286 ILE B O 1
ATOM 6523 N N . LYS B 2 287 ? 118.580 100.724 105.663 1.00 97.22 287 LYS B N 1
ATOM 6524 C CA . LYS B 2 287 ? 119.834 100.610 104.935 1.00 96.40 287 LYS B CA 1
ATOM 6525 C C . LYS B 2 287 ? 119.771 101.411 103.639 1.00 100.31 287 LYS B C 1
ATOM 6526 O O . LYS B 2 287 ? 118.698 101.645 103.077 1.00 102.46 287 LYS B O 1
ATOM 6532 N N . ALA B 2 288 ? 120.945 101.836 103.168 1.00 114.13 288 ALA B N 1
ATOM 6533 C CA . ALA B 2 288 ? 121.008 102.712 102.002 1.00 114.22 288 ALA B CA 1
ATOM 6534 C C . ALA B 2 288 ? 120.490 102.019 100.747 1.00 115.68 288 ALA B C 1
ATOM 6535 O O . ALA B 2 288 ? 119.885 102.662 99.882 1.00 114.76 288 ALA B O 1
ATOM 6537 N N . ASN B 2 289 ? 120.722 100.710 100.625 1.00 126.47 289 ASN B N 1
ATOM 6538 C CA . ASN B 2 289 ? 120.334 100.003 99.410 1.00 127.00 289 ASN B CA 1
ATOM 6539 C C . ASN B 2 289 ? 118.820 99.929 99.248 1.00 126.40 289 ASN B C 1
ATOM 6540 O O . ASN B 2 289 ? 118.322 99.928 98.116 1.00 128.33 289 ASN B O 1
ATOM 6545 N N . ASP B 2 290 ? 118.074 99.870 100.350 1.00 118.69 290 ASP B N 1
ATOM 6546 C CA . ASP B 2 290 ? 116.621 99.768 100.266 1.00 119.80 290 ASP B CA 1
ATOM 6547 C C . ASP B 2 290 ? 116.011 101.105 99.869 1.00 118.60 290 ASP B C 1
ATOM 6548 O O . ASP B 2 290 ? 115.657 101.916 100.731 1.00 118.77 290 ASP B O 1
ATOM 6553 N N . ASP B 2 291 ? 115.880 101.340 98.563 1.00 115.50 291 ASP B N 1
ATOM 6554 C CA . ASP B 2 291 ? 115.411 102.631 98.076 1.00 114.34 291 ASP B CA 1
ATOM 6555 C C . ASP B 2 291 ? 113.905 102.807 98.232 1.00 114.19 291 ASP B C 1
ATOM 6556 O O . ASP B 2 291 ? 113.445 103.924 98.486 1.00 114.11 291 ASP B O 1
ATOM 6561 N N . LYS B 2 292 ? 113.122 101.735 98.076 1.00 108.21 292 LYS B N 1
ATOM 6562 C CA . LYS B 2 292 ? 111.670 101.863 98.182 1.00 107.60 292 LYS B CA 1
ATOM 6563 C C . LYS B 2 292 ? 111.239 102.156 99.615 1.00 106.74 292 LYS B C 1
ATOM 6564 O O . LYS B 2 292 ? 110.350 102.986 99.848 1.00 104.55 292 LYS B O 1
ATOM 6570 N N . ALA B 2 293 ? 111.851 101.477 100.588 1.00 97.38 293 ALA B N 1
ATOM 6571 C CA . ALA B 2 293 ? 111.568 101.781 101.986 1.00 96.20 293 ALA B CA 1
ATOM 6572 C C . ALA B 2 293 ? 111.981 103.205 102.322 1.00 96.75 293 ALA B C 1
ATOM 6573 O O . ALA B 2 293 ? 111.279 103.909 103.058 1.00 95.28 293 ALA B O 1
ATOM 6575 N N . LYS B 2 294 ? 113.117 103.650 101.781 1.00 95.22 294 LYS B N 1
ATOM 6576 C CA . LYS B 2 294 ? 113.548 105.026 101.988 1.00 88.70 294 LYS B CA 1
ATOM 6577 C C . LYS B 2 294 ? 112.553 106.010 101.389 1.00 87.70 294 LYS B C 1
ATOM 6578 O O . LYS B 2 294 ? 112.302 107.074 101.961 1.00 88.64 294 LYS B O 1
ATOM 6584 N N . LEU B 2 295 ? 111.972 105.670 100.237 1.00 88.59 295 LEU B N 1
ATOM 6585 C CA . LEU B 2 295 ? 110.994 106.552 99.607 1.00 90.66 295 LEU B CA 1
ATOM 6586 C C . LEU B 2 295 ? 109.705 106.625 100.420 1.00 91.39 295 LEU B C 1
ATOM 6587 O O . LEU B 2 295 ? 109.116 107.704 100.575 1.00 89.47 295 LEU B O 1
ATOM 6592 N N . LYS B 2 296 ? 109.249 105.486 100.946 1.00 86.70 296 LYS B N 1
ATOM 6593 C CA . LYS B 2 296 ? 108.080 105.499 101.823 1.00 87.13 296 LYS B CA 1
ATOM 6594 C C . LYS B 2 296 ? 108.355 106.311 103.084 1.00 89.03 296 LYS B C 1
ATOM 6595 O O . LYS B 2 296 ? 107.488 107.060 103.561 1.00 86.48 296 LYS B O 1
ATOM 6601 N N . ALA B 2 297 ? 109.562 106.177 103.637 1.00 86.36 297 ALA B N 1
ATOM 6602 C CA . ALA B 2 297 ? 109.947 106.996 104.779 1.00 81.72 297 ALA B CA 1
ATOM 6603 C C . ALA B 2 297 ? 109.954 108.475 104.417 1.00 81.73 297 ALA B C 1
ATOM 6604 O O . ALA B 2 297 ? 109.549 109.315 105.225 1.00 82.08 297 ALA B O 1
ATOM 6606 N N . LEU B 2 298 ? 110.428 108.813 103.214 1.00 80.51 298 LEU B N 1
ATOM 6607 C CA . LEU B 2 298 ? 110.360 110.198 102.759 1.00 81.58 298 LEU B CA 1
ATOM 6608 C C . LEU B 2 298 ? 108.926 110.690 102.726 1.00 78.88 298 LEU B C 1
ATOM 6609 O O . LEU B 2 298 ? 108.648 111.827 103.113 1.00 82.34 298 LEU B O 1
ATOM 6614 N N . GLY B 2 299 ? 108.006 109.857 102.244 1.00 75.37 299 GLY B N 1
ATOM 6615 C CA . GLY B 2 299 ? 106.603 110.241 102.278 1.00 77.86 299 GLY B CA 1
ATOM 6616 C C . GLY B 2 299 ? 106.126 110.534 103.688 1.00 79.41 299 GLY B C 1
ATOM 6617 O O . GLY B 2 299 ? 105.481 111.557 103.946 1.00 77.11 299 GLY B O 1
ATOM 6618 N N . GLU B 2 300 ? 106.470 109.650 104.627 1.00 80.01 300 GLU B N 1
ATOM 6619 C CA . GLU B 2 300 ? 106.043 109.833 106.014 1.00 77.59 300 GLU B CA 1
ATOM 6620 C C . GLU B 2 300 ? 106.601 111.126 106.606 1.00 80.30 300 GLU B C 1
ATOM 6621 O O . GLU B 2 300 ? 105.862 111.924 107.197 1.00 79.27 300 GLU B O 1
ATOM 6627 N N . ILE B 2 301 ? 107.908 111.354 106.452 1.00 78.84 301 ILE B N 1
ATOM 6628 C CA . ILE B 2 301 ? 108.526 112.553 107.016 1.00 72.73 301 ILE B CA 1
ATOM 6629 C C . ILE B 2 301 ? 108.011 113.811 106.330 1.00 74.60 301 ILE B C 1
ATOM 6630 O O . ILE B 2 301 ? 107.766 114.830 106.986 1.00 79.05 301 ILE B O 1
ATOM 6635 N N . ALA B 2 302 ? 107.856 113.776 105.005 1.00 71.30 302 ALA B N 1
ATOM 6636 C CA . ALA B 2 302 ? 107.321 114.927 104.292 1.00 71.67 302 ALA B CA 1
ATOM 6637 C C . ALA B 2 302 ? 105.930 115.274 104.794 1.00 73.21 302 ALA B C 1
ATOM 6638 O O . ALA B 2 302 ? 105.572 116.454 104.886 1.00 72.48 302 ALA B O 1
ATOM 6640 N N . HIS B 2 303 ? 105.128 114.259 105.122 1.00 78.51 303 HIS B N 1
ATOM 6641 C CA . HIS B 2 303 ? 103.877 114.532 105.818 1.00 81.12 303 HIS B CA 1
ATOM 6642 C C . HIS B 2 303 ? 104.143 115.162 107.179 1.00 75.43 303 HIS B C 1
ATOM 6643 O O . HIS B 2 303 ? 103.425 116.077 107.601 1.00 73.01 303 HIS B O 1
ATOM 6650 N N . ALA B 2 304 ? 105.175 114.687 107.881 1.00 72.82 304 ALA B N 1
ATOM 6651 C CA . ALA B 2 304 ? 105.499 115.239 109.194 1.00 74.29 304 ALA B CA 1
ATOM 6652 C C . ALA B 2 304 ? 106.116 116.630 109.081 1.00 71.02 304 ALA B C 1
ATOM 6653 O O . ALA B 2 304 ? 105.747 117.544 109.827 1.00 69.19 304 ALA B O 1
ATOM 6655 N N . CYS B 2 305 ? 107.061 116.809 108.158 1.00 74.38 305 CYS B N 1
ATOM 6656 C CA . CYS B 2 305 ? 107.745 118.090 108.023 1.00 70.98 305 CYS B CA 1
ATOM 6657 C C . CYS B 2 305 ? 106.805 119.142 107.449 1.00 70.85 305 CYS B C 1
ATOM 6658 O O . CYS B 2 305 ? 106.169 118.924 106.414 1.00 72.39 305 CYS B O 1
ATOM 6661 N N . VAL B 2 306 ? 106.725 120.289 108.120 1.00 55.38 306 VAL B N 1
ATOM 6662 C CA . VAL B 2 306 ? 105.820 121.357 107.712 1.00 57.68 306 VAL B CA 1
ATOM 6663 C C . VAL B 2 306 ? 106.607 122.650 107.536 1.00 55.74 306 VAL B C 1
ATOM 6664 O O . VAL B 2 306 ? 106.241 123.511 106.728 1.00 57.62 306 VAL B O 1
ATOM 6668 N N . ASP B 2 307 ? 107.714 122.776 108.259 1.00 57.75 307 ASP B N 1
ATOM 6669 C CA . ASP B 2 307 ? 108.512 123.989 108.266 1.00 56.77 307 ASP B CA 1
ATOM 6670 C C . ASP B 2 307 ? 109.658 123.873 107.264 1.00 57.65 307 ASP B C 1
ATOM 6671 O O . ASP B 2 307 ? 109.725 122.933 106.466 1.00 62.93 307 ASP B O 1
ATOM 6676 N N . ALA B 2 308 ? 110.568 124.845 107.299 1.00 58.27 308 ALA B N 1
ATOM 6677 C CA . ALA B 2 308 ? 111.694 124.870 106.375 1.00 58.40 308 ALA B CA 1
ATOM 6678 C C . ALA B 2 308 ? 112.535 123.614 106.532 1.00 46.97 308 ALA B C 1
ATOM 6679 O O . ALA B 2 308 ? 113.150 123.394 107.579 1.00 59.57 308 ALA B O 1
ATOM 6681 N N . THR B 2 309 ? 112.562 122.793 105.488 1.00 42.85 309 THR B N 1
ATOM 6682 C CA . THR B 2 309 ? 113.224 121.498 105.515 1.00 35.76 309 THR B CA 1
ATOM 6683 C C . THR B 2 309 ? 114.443 121.521 104.607 1.00 38.66 309 THR B C 1
ATOM 6684 O O . THR B 2 309 ? 114.362 121.979 103.461 1.00 63.64 309 THR B O 1
ATOM 6688 N N . ILE B 2 310 ? 115.566 121.037 105.125 1.00 35.81 310 ILE B N 1
ATOM 6689 C CA . ILE B 2 310 ? 116.776 120.823 104.344 1.00 39.84 310 ILE B CA 1
ATOM 6690 C C . ILE B 2 310 ? 116.995 119.322 104.249 1.00 44.47 310 ILE B C 1
ATOM 6691 O O . ILE B 2 310 ? 117.167 118.648 105.270 1.00 72.16 310 ILE B O 1
ATOM 6696 N N . ILE B 2 311 ? 116.987 118.799 103.030 1.00 44.29 311 ILE B N 1
ATOM 6697 C CA . ILE B 2 311 ? 117.157 117.375 102.777 1.00 48.83 311 ILE B CA 1
ATOM 6698 C C . ILE B 2 311 ? 118.560 117.163 102.230 1.00 45.62 311 ILE B C 1
ATOM 6699 O O . ILE B 2 311 ? 118.926 117.732 101.195 1.00 60.25 311 ILE B O 1
ATOM 6704 N N . TYR B 2 312 ? 119.343 116.350 102.926 1.00 52.02 312 TYR B N 1
ATOM 6705 C CA . TYR B 2 312 ? 120.705 116.052 102.514 1.00 54.08 312 TYR B CA 1
ATOM 6706 C C . TYR B 2 312 ? 120.707 114.807 101.639 1.00 61.24 312 TYR B C 1
ATOM 6707 O O . TYR B 2 312 ? 120.175 113.764 102.032 1.00 77.30 312 TYR B O 1
ATOM 6716 N N . CYS B 2 313 ? 121.302 114.919 100.456 1.00 52.33 313 CYS B N 1
ATOM 6717 C CA . CYS B 2 313 ? 121.375 113.818 99.510 1.00 51.30 313 CYS B CA 1
ATOM 6718 C C . CYS B 2 313 ? 122.826 113.587 99.114 1.00 56.69 313 CYS B C 1
ATOM 6719 O O . CYS B 2 313 ? 123.678 114.466 99.257 1.00 64.31 313 CYS B O 1
ATOM 6722 N N . LYS B 2 314 ? 123.103 112.383 98.622 1.00 59.85 314 LYS B N 1
ATOM 6723 C CA . LYS B 2 314 ? 124.455 112.010 98.233 1.00 63.72 314 LYS B CA 1
ATOM 6724 C C . LYS B 2 314 ? 124.795 112.379 96.795 1.00 64.26 314 LYS B C 1
ATOM 6725 O O . LYS B 2 314 ? 125.965 112.284 96.411 1.00 64.39 314 LYS B O 1
ATOM 6731 N N . SER B 2 315 ? 123.817 112.799 95.999 1.00 61.22 315 SER B N 1
ATOM 6732 C CA . SER B 2 315 ? 124.042 113.100 94.593 1.00 62.45 315 SER B CA 1
ATOM 6733 C C . SER B 2 315 ? 122.902 113.980 94.102 1.00 60.50 315 SER B C 1
ATOM 6734 O O . SER B 2 315 ? 121.818 113.979 94.695 1.00 61.49 315 SER B O 1
ATOM 6737 N N . PRO B 2 316 ? 123.117 114.750 93.031 1.00 56.06 316 PRO B N 1
ATOM 6738 C CA . PRO B 2 316 ? 122.008 115.553 92.489 1.00 55.95 316 PRO B CA 1
ATOM 6739 C C . PRO B 2 316 ? 120.901 114.711 91.880 1.00 58.33 316 PRO B C 1
ATOM 6740 O O . PRO B 2 316 ? 119.740 115.135 91.899 1.00 59.91 316 PRO B O 1
ATOM 6744 N N . THR B 2 317 ? 121.223 113.538 91.331 1.00 63.59 317 THR B N 1
ATOM 6745 C CA . THR B 2 317 ? 120.184 112.658 90.805 1.00 64.36 317 THR B CA 1
ATOM 6746 C C . THR B 2 317 ? 119.269 112.169 91.919 1.00 59.55 317 THR B C 1
ATOM 6747 O O . THR B 2 317 ? 118.046 112.083 91.745 1.00 60.60 317 THR B O 1
ATOM 6751 N N . VAL B 2 318 ? 119.851 111.840 93.073 1.00 57.34 318 VAL B N 1
ATOM 6752 C CA . VAL B 2 318 ? 119.057 111.431 94.226 1.00 59.29 318 VAL B CA 1
ATOM 6753 C C . VAL B 2 318 ? 118.146 112.566 94.669 1.00 62.27 318 VAL B C 1
ATOM 6754 O O . VAL B 2 318 ? 116.980 112.348 95.020 1.00 56.90 318 VAL B O 1
ATOM 6758 N N . ALA B 2 319 ? 118.662 113.798 94.658 1.00 60.91 319 ALA B N 1
ATOM 6759 C CA . ALA B 2 319 ? 117.838 114.950 95.005 1.00 54.90 319 ALA B CA 1
ATOM 6760 C C . ALA B 2 319 ? 116.705 115.139 94.005 1.00 64.22 319 ALA B C 1
ATOM 6761 O O . ALA B 2 319 ? 115.583 115.490 94.386 1.00 69.47 319 ALA B O 1
ATOM 6763 N N . GLY B 2 320 ? 116.979 114.922 92.719 1.00 61.42 320 GLY B N 1
ATOM 6764 C CA . GLY B 2 320 ? 115.915 114.998 91.731 1.00 54.29 320 GLY B CA 1
ATOM 6765 C C . GLY B 2 320 ? 114.830 113.967 91.970 1.00 59.96 320 GLY B C 1
ATOM 6766 O O . GLY B 2 320 ? 113.638 114.271 91.875 1.00 60.43 320 GLY B O 1
ATOM 6767 N N . LEU B 2 321 ? 115.229 112.733 92.288 1.00 67.29 321 LEU B N 1
ATOM 6768 C CA . LEU B 2 321 ? 114.248 111.696 92.598 1.00 63.76 321 LEU B CA 1
ATOM 6769 C C . LEU B 2 321 ? 113.420 112.068 93.822 1.00 63.11 321 LEU B C 1
ATOM 6770 O O . LEU B 2 321 ? 112.194 111.889 93.834 1.00 64.99 321 LEU B O 1
ATOM 6775 N N . VAL B 2 322 ? 114.074 112.588 94.863 1.00 56.75 322 VAL B N 1
ATOM 6776 C CA . VAL B 2 322 ? 113.356 112.971 96.075 1.00 57.99 322 VAL B CA 1
ATOM 6777 C C . VAL B 2 322 ? 112.374 114.097 95.781 1.00 59.61 322 VAL B C 1
ATOM 6778 O O . VAL B 2 322 ? 111.245 114.096 96.279 1.00 59.96 322 VAL B O 1
ATOM 6782 N N . ALA B 2 323 ? 112.785 115.076 94.971 1.00 58.61 323 ALA B N 1
ATOM 6783 C CA . ALA B 2 323 ? 111.888 116.175 94.621 1.00 58.35 323 ALA B CA 1
ATOM 6784 C C . ALA B 2 323 ? 110.699 115.684 93.804 1.00 63.63 323 ALA B C 1
ATOM 6785 O O . ALA B 2 323 ? 109.562 116.133 94.009 1.00 67.08 323 ALA B O 1
ATOM 6787 N N . ARG B 2 324 ? 110.943 114.770 92.862 1.00 70.28 324 ARG B N 1
ATOM 6788 C CA . ARG B 2 324 ? 109.850 114.224 92.065 1.00 67.85 324 ARG B CA 1
ATOM 6789 C C . ARG B 2 324 ? 108.858 113.473 92.942 1.00 67.83 324 ARG B C 1
ATOM 6790 O O . ARG B 2 324 ? 107.641 113.594 92.760 1.00 70.34 324 ARG B O 1
ATOM 6798 N N . GLU B 2 325 ? 109.355 112.699 93.907 1.00 66.36 325 GLU B N 1
ATOM 6799 C CA . GLU B 2 325 ? 108.441 112.017 94.816 1.00 68.07 325 GLU B CA 1
ATOM 6800 C C . GLU B 2 325 ? 107.725 112.996 95.739 1.00 69.85 325 GLU B C 1
ATOM 6801 O O . GLU B 2 325 ? 106.560 112.775 96.088 1.00 73.49 325 GLU B O 1
ATOM 6807 N N . LEU B 2 326 ? 108.401 114.072 96.149 1.00 62.15 326 LEU B N 1
ATOM 6808 C CA . LEU B 2 326 ? 107.770 115.065 97.010 1.00 59.45 326 LEU B CA 1
ATOM 6809 C C . LEU B 2 326 ? 106.614 115.752 96.300 1.00 58.33 326 LEU B C 1
ATOM 6810 O O . LEU B 2 326 ? 105.565 116.003 96.903 1.00 62.23 326 LEU B O 1
ATOM 6815 N N . ILE B 2 327 ? 106.791 116.076 95.018 1.00 58.55 327 ILE B N 1
ATOM 6816 C CA . ILE B 2 327 ? 105.683 116.653 94.264 1.00 62.36 327 ILE B CA 1
ATOM 6817 C C . ILE B 2 327 ? 104.658 115.596 93.870 1.00 66.10 327 ILE B C 1
ATOM 6818 O O . ILE B 2 327 ? 103.501 115.937 93.593 1.00 67.80 327 ILE B O 1
ATOM 6823 N N . ARG B 2 328 ? 105.045 114.318 93.851 1.00 72.22 328 ARG B N 1
ATOM 6824 C CA . ARG B 2 328 ? 104.074 113.261 93.597 1.00 69.37 328 ARG B CA 1
ATOM 6825 C C . ARG B 2 328 ? 103.028 113.187 94.702 1.00 68.90 328 ARG B C 1
ATOM 6826 O O . ARG B 2 328 ? 101.862 112.876 94.434 1.00 72.50 328 ARG B O 1
ATOM 6834 N N . LEU B 2 329 ? 103.417 113.481 95.941 1.00 61.15 329 LEU B N 1
ATOM 6835 C CA . LEU B 2 329 ? 102.508 113.440 97.077 1.00 65.58 329 LEU B CA 1
ATOM 6836 C C . LEU B 2 329 ? 101.781 114.757 97.311 1.00 68.07 329 LEU B C 1
ATOM 6837 O O . LEU B 2 329 ? 100.996 114.853 98.260 1.00 69.64 329 LEU B O 1
ATOM 6842 N N . GLY B 2 330 ? 102.022 115.770 96.485 1.00 65.42 330 GLY B N 1
ATOM 6843 C CA . GLY B 2 330 ? 101.353 117.044 96.632 1.00 66.65 330 GLY B CA 1
ATOM 6844 C C . GLY B 2 330 ? 101.986 118.007 97.611 1.00 65.20 330 GLY B C 1
ATOM 6845 O O . GLY B 2 330 ? 101.384 119.047 97.903 1.00 66.85 330 GLY B O 1
ATOM 6846 N N . HIS B 2 331 ? 103.170 117.699 98.130 1.00 71.75 331 HIS B N 1
ATOM 6847 C CA . HIS B 2 331 ? 103.876 118.622 99.007 1.00 73.60 331 HIS B CA 1
ATOM 6848 C C . HIS B 2 331 ? 104.508 119.737 98.184 1.00 78.97 331 HIS B C 1
ATOM 6849 O O . HIS B 2 331 ? 105.179 119.476 97.181 1.00 79.83 331 HIS B O 1
ATOM 6856 N N . GLY B 2 332 ? 104.296 120.970 98.608 1.00 82.49 332 GLY B N 1
ATOM 6857 C CA . GLY B 2 332 ? 104.808 122.116 97.887 1.00 80.60 332 GLY B CA 1
ATOM 6858 C C . GLY B 2 332 ? 103.748 122.759 97.012 1.00 80.00 332 GLY B C 1
ATOM 6859 O O . GLY B 2 332 ? 102.862 122.094 96.465 1.00 78.42 332 GLY B O 1
ATOM 6860 N N . THR B 2 333 ? 103.841 124.081 96.873 1.00 81.13 333 THR B N 1
ATOM 6861 C CA . THR B 2 333 ? 102.862 124.841 96.114 1.00 83.49 333 THR B CA 1
ATOM 6862 C C . THR B 2 333 ? 103.407 125.126 94.724 1.00 87.11 333 THR B C 1
ATOM 6863 O O . THR B 2 333 ? 104.410 125.845 94.602 1.00 85.66 333 THR B O 1
ATOM 6867 N N . PRO B 2 334 ? 102.808 124.589 93.662 1.00 86.22 334 PRO B N 1
ATOM 6868 C CA . PRO B 2 334 ? 103.277 124.916 92.311 1.00 83.94 334 PRO B CA 1
ATOM 6869 C C . PRO B 2 334 ? 103.111 126.399 92.016 1.00 81.51 334 PRO B C 1
ATOM 6870 O O . PRO B 2 334 ? 102.118 127.021 92.397 1.00 81.34 334 PRO B O 1
ATOM 6874 N N . THR B 2 335 ? 104.098 126.963 91.324 1.00 83.34 335 THR B N 1
ATOM 6875 C CA . THR B 2 335 ? 104.082 128.379 90.987 1.00 86.36 335 THR B CA 1
ATOM 6876 C C . THR B 2 335 ? 105.010 128.615 89.806 1.00 87.91 335 THR B C 1
ATOM 6877 O O . THR B 2 335 ? 105.880 127.795 89.502 1.00 85.13 335 THR B O 1
ATOM 6881 N N . GLU B 2 336 ? 104.813 129.754 89.146 1.00 91.03 336 GLU B N 1
ATOM 6882 C CA . GLU B 2 336 ? 105.618 130.140 87.999 1.00 88.16 336 GLU B CA 1
ATOM 6883 C C . GLU B 2 336 ? 106.065 131.587 88.149 1.00 88.84 336 GLU B C 1
ATOM 6884 O O . GLU B 2 336 ? 105.396 132.400 88.792 1.00 88.58 336 GLU B O 1
ATOM 6890 N N . ASN B 2 337 ? 107.205 131.895 87.543 1.00 82.03 337 ASN B N 1
ATOM 6891 C CA . ASN B 2 337 ? 107.802 133.221 87.621 1.00 83.60 337 ASN B CA 1
ATOM 6892 C C . ASN B 2 337 ? 108.762 133.369 86.449 1.00 80.95 337 ASN B C 1
ATOM 6893 O O . ASN B 2 337 ? 109.049 132.390 85.747 1.00 78.74 337 ASN B O 1
ATOM 6898 N N . PRO B 2 338 ? 109.261 134.583 86.190 1.00 73.53 338 PRO B N 1
ATOM 6899 C CA . PRO B 2 338 ? 110.219 134.743 85.083 1.00 74.42 338 PRO B CA 1
ATOM 6900 C C . PRO B 2 338 ? 111.448 133.860 85.204 1.00 75.61 338 PRO B C 1
ATOM 6901 O O . PRO B 2 338 ? 111.999 133.439 84.177 1.00 71.10 338 PRO B O 1
ATOM 6905 N N . HIS B 2 339 ? 111.900 133.567 86.425 1.00 76.56 339 HIS B N 1
ATOM 6906 C CA . HIS B 2 339 ? 113.094 132.744 86.590 1.00 76.95 339 HIS B CA 1
ATOM 6907 C C . HIS B 2 339 ? 112.873 131.327 86.074 1.00 79.33 339 HIS B C 1
ATOM 6908 O O . HIS B 2 339 ? 113.747 130.764 85.403 1.00 79.93 339 HIS B O 1
ATOM 6915 N N . VAL B 2 340 ? 111.717 130.728 86.377 1.00 79.92 340 VAL B N 1
ATOM 6916 C CA . VAL B 2 340 ? 111.459 129.380 85.880 1.00 77.38 340 VAL B CA 1
ATOM 6917 C C . VAL B 2 340 ? 111.344 129.388 84.362 1.00 78.81 340 VAL B C 1
ATOM 6918 O O . VAL B 2 340 ? 111.769 128.436 83.697 1.00 77.76 340 VAL B O 1
ATOM 6922 N N . ASP B 2 341 ? 110.795 130.462 83.786 1.00 82.56 341 ASP B N 1
ATOM 6923 C CA . ASP B 2 341 ? 110.754 130.578 82.333 1.00 86.58 341 ASP B CA 1
ATOM 6924 C C . ASP B 2 341 ? 112.160 130.634 81.751 1.00 85.53 341 ASP B C 1
ATOM 6925 O O . ASP B 2 341 ? 112.447 129.987 80.736 1.00 84.90 341 ASP B O 1
ATOM 6930 N N . TRP B 2 342 ? 113.052 131.398 82.387 1.00 81.67 342 TRP B N 1
ATOM 6931 C CA . TRP B 2 342 ? 114.429 131.482 81.912 1.00 80.86 342 TRP B CA 1
ATOM 6932 C C . TRP B 2 342 ? 115.125 130.129 81.987 1.00 84.38 342 TRP B C 1
ATOM 6933 O O . TRP B 2 342 ? 115.810 129.723 81.041 1.00 84.59 342 TRP B O 1
ATOM 6944 N N . VAL B 2 343 ? 114.956 129.412 83.100 1.00 84.55 343 VAL B N 1
ATOM 6945 C CA . VAL B 2 343 ? 115.594 128.102 83.231 1.00 83.33 343 VAL B CA 1
ATOM 6946 C C . VAL B 2 343 ? 115.035 127.127 82.202 1.00 81.61 343 VAL B C 1
ATOM 6947 O O . VAL B 2 343 ? 115.781 126.343 81.603 1.00 82.38 343 VAL B O 1
ATOM 6951 N N . SER B 2 344 ? 113.718 127.153 81.983 1.00 85.49 344 SER B N 1
ATOM 6952 C CA . SER B 2 344 ? 113.120 126.250 81.005 1.00 89.23 344 SER B CA 1
ATOM 6953 C C . SER B 2 344 ? 113.608 126.557 79.595 1.00 89.65 344 SER B C 1
ATOM 6954 O O . SER B 2 344 ? 113.881 125.640 78.812 1.00 88.65 344 SER B O 1
ATOM 6957 N N . GLU B 2 345 ? 113.727 127.839 79.251 1.00 93.35 345 GLU B N 1
ATOM 6958 C CA . GLU B 2 345 ? 114.142 128.219 77.908 1.00 91.83 345 GLU B CA 1
ATOM 6959 C C . GLU B 2 345 ? 115.649 128.148 77.700 1.00 94.48 345 GLU B C 1
ATOM 6960 O O . GLU B 2 345 ? 116.097 128.210 76.550 1.00 92.47 345 GLU B O 1
ATOM 6966 N N . GLU B 2 346 ? 116.439 128.021 78.766 1.00 92.27 346 GLU B N 1
ATOM 6967 C CA . GLU B 2 346 ? 117.890 127.995 78.634 1.00 89.19 346 GLU B CA 1
ATOM 6968 C C . GLU B 2 346 ? 118.518 126.633 78.889 1.00 91.20 346 GLU B C 1
ATOM 6969 O O . GLU B 2 346 ? 119.565 126.340 78.308 1.00 92.43 346 GLU B O 1
ATOM 6975 N N . PHE B 2 347 ? 117.918 125.793 79.733 1.00 86.78 347 PHE B N 1
ATOM 6976 C CA . PHE B 2 347 ? 118.511 124.507 80.078 1.00 85.92 347 PHE B CA 1
ATOM 6977 C C . PHE B 2 347 ? 117.694 123.327 79.568 1.00 85.60 347 PHE B C 1
ATOM 6978 O O . PHE B 2 347 ? 118.196 122.535 78.764 1.00 87.05 347 PHE B O 1
ATOM 6986 N N . ASP B 2 348 ? 116.439 123.203 79.993 1.00 87.78 348 ASP B N 1
ATOM 6987 C CA . ASP B 2 348 ? 115.568 122.094 79.614 1.00 90.91 348 ASP B CA 1
ATOM 6988 C C . ASP B 2 348 ? 114.208 122.330 80.257 1.00 91.31 348 ASP B C 1
ATOM 6989 O O . ASP B 2 348 ? 114.029 123.255 81.054 1.00 92.74 348 ASP B O 1
ATOM 6994 N N . ALA B 2 349 ? 113.254 121.468 79.913 1.00 87.93 349 ALA B N 1
ATOM 6995 C CA . ALA B 2 349 ? 111.910 121.528 80.471 1.00 87.32 349 ALA B CA 1
ATOM 6996 C C . ALA B 2 349 ? 111.699 120.553 81.621 1.00 89.46 349 ALA B C 1
ATOM 6997 O O . ALA B 2 349 ? 111.048 120.902 82.609 1.00 89.82 349 ALA B O 1
ATOM 6999 N N . ASP B 2 350 ? 112.238 119.338 81.516 1.00 87.10 350 ASP B N 1
ATOM 7000 C CA . ASP B 2 350 ? 112.067 118.309 82.532 1.00 84.84 350 ASP B CA 1
ATOM 7001 C C . ASP B 2 350 ? 113.288 118.175 83.436 1.00 83.07 350 ASP B C 1
ATOM 7002 O O . ASP B 2 350 ? 113.404 117.189 84.171 1.00 81.92 350 ASP B O 1
ATOM 7007 N N . TRP B 2 351 ? 114.201 119.143 83.390 1.00 79.10 351 TRP B N 1
ATOM 7008 C CA . TRP B 2 351 ? 115.360 119.136 84.270 1.00 78.63 351 TRP B CA 1
ATOM 7009 C C . TRP B 2 351 ? 114.917 119.185 85.728 1.00 79.65 351 TRP B C 1
ATOM 7010 O O . TRP B 2 351 ? 113.911 119.812 86.070 1.00 82.05 351 TRP B O 1
ATOM 7021 N N . ASP B 2 352 ? 115.681 118.505 86.591 1.00 67.35 352 ASP B N 1
ATOM 7022 C CA . ASP B 2 352 ? 115.309 118.399 88.001 1.00 62.51 352 ASP B CA 1
ATOM 7023 C C . ASP B 2 352 ? 115.092 119.773 88.616 1.00 63.33 352 ASP B C 1
ATOM 7024 O O . ASP B 2 352 ? 114.088 120.012 89.299 1.00 58.56 352 ASP B O 1
ATOM 7029 N N . TYR B 2 353 ? 116.027 120.694 88.375 1.00 59.36 353 TYR B N 1
ATOM 7030 C CA . TYR B 2 353 ? 115.898 122.039 88.919 1.00 56.01 353 TYR B CA 1
ATOM 7031 C C . TYR B 2 353 ? 114.648 122.728 88.390 1.00 60.75 353 TYR B C 1
ATOM 7032 O O . TYR B 2 353 ? 113.934 123.392 89.146 1.00 59.68 353 TYR B O 1
ATOM 7041 N N . THR B 2 354 ? 114.360 122.568 87.097 1.00 64.36 354 THR B N 1
ATOM 7042 C CA . THR B 2 354 ? 113.224 123.261 86.497 1.00 62.94 354 THR B CA 1
ATOM 7043 C C . THR B 2 354 ? 111.904 122.810 87.114 1.00 63.36 354 THR B C 1
ATOM 7044 O O . THR B 2 354 ? 111.105 123.637 87.568 1.00 59.01 354 THR B O 1
ATOM 7048 N N . VAL B 2 355 ? 111.662 121.497 87.151 1.00 60.37 355 VAL B N 1
ATOM 7049 C CA . VAL B 2 355 ? 110.404 120.997 87.700 1.00 59.01 355 VAL B CA 1
ATOM 7050 C C . VAL B 2 355 ? 110.326 121.270 89.197 1.00 60.37 355 VAL B C 1
ATOM 7051 O O . VAL B 2 355 ? 109.273 121.663 89.717 1.00 59.53 355 VAL B O 1
ATOM 7055 N N . ALA B 2 356 ? 111.440 121.086 89.911 1.00 56.39 356 ALA B N 1
ATOM 7056 C CA . ALA B 2 356 ? 111.442 121.331 91.347 1.00 53.53 356 ALA B CA 1
ATOM 7057 C C . ALA B 2 356 ? 111.110 122.784 91.662 1.00 54.57 356 ALA B C 1
ATOM 7058 O O . ALA B 2 356 ? 110.326 123.064 92.575 1.00 52.76 356 ALA B O 1
ATOM 7060 N N . LEU B 2 357 ? 111.691 123.723 90.912 1.00 55.60 357 LEU B N 1
ATOM 7061 C CA . LEU B 2 357 ? 111.397 125.134 91.128 1.00 53.27 357 LEU B CA 1
ATOM 7062 C C . LEU B 2 357 ? 109.983 125.484 90.689 1.00 59.62 357 LEU B C 1
ATOM 7063 O O . LEU B 2 357 ? 109.349 126.360 91.287 1.00 63.36 357 LEU B O 1
ATOM 7068 N N . ARG B 2 358 ? 109.475 124.819 89.648 1.00 65.49 358 ARG B N 1
ATOM 7069 C CA . ARG B 2 358 ? 108.086 125.019 89.254 1.00 64.26 358 ARG B CA 1
ATOM 7070 C C . ARG B 2 358 ? 107.130 124.541 90.335 1.00 69.64 358 ARG B C 1
ATOM 7071 O O . ARG B 2 358 ? 106.009 125.051 90.443 1.00 71.81 358 ARG B O 1
ATOM 7079 N N . ASN B 2 359 ? 107.549 123.565 91.140 1.00 62.78 359 ASN B N 1
ATOM 7080 C CA . ASN B 2 359 ? 106.709 123.015 92.195 1.00 57.70 359 ASN B CA 1
ATOM 7081 C C . ASN B 2 359 ? 107.143 123.439 93.593 1.00 55.75 359 ASN B C 1
ATOM 7082 O O . ASN B 2 359 ? 106.617 122.912 94.578 1.00 60.05 359 ASN B O 1
ATOM 7087 N N . GLY B 2 360 ? 108.081 124.376 93.709 1.00 45.43 360 GLY B N 1
ATOM 7088 C CA . GLY B 2 360 ? 108.460 124.888 95.012 1.00 51.51 360 GLY B CA 1
ATOM 7089 C C . GLY B 2 360 ? 109.531 124.108 95.740 1.00 47.53 360 GLY B C 1
ATOM 7090 O O . GLY B 2 360 ? 109.621 124.193 96.968 1.00 39.65 360 GLY B O 1
ATOM 7091 N N . ILE B 2 361 ? 110.348 123.346 95.020 1.00 48.12 361 ILE B N 1
ATOM 7092 C CA . ILE B 2 361 ? 111.431 122.561 95.601 1.00 40.46 361 ILE B CA 1
ATOM 7093 C C . ILE B 2 361 ? 112.745 123.125 95.083 1.00 50.61 361 ILE B C 1
ATOM 7094 O O . ILE B 2 361 ? 112.871 123.411 93.888 1.00 60.87 361 ILE B O 1
ATOM 7099 N N . GLY B 2 362 ? 113.717 123.307 95.974 1.00 42.01 362 GLY B N 1
ATOM 7100 C CA . GLY B 2 362 ? 114.959 123.924 95.550 1.00 39.92 362 GLY B CA 1
ATOM 7101 C C . GLY B 2 362 ? 116.173 123.022 95.580 1.00 42.70 362 GLY B C 1
ATOM 7102 O O . GLY B 2 362 ? 116.669 122.683 96.655 1.00 62.18 362 GLY B O 1
ATOM 7103 N N . LEU B 2 363 ? 116.671 122.633 94.411 1.00 29.73 363 LEU B N 1
ATOM 7104 C CA . LEU B 2 363 ? 117.916 121.883 94.337 1.00 31.87 363 LEU B CA 1
ATOM 7105 C C . LEU B 2 363 ? 119.101 122.829 94.469 1.00 46.47 363 LEU B C 1
ATOM 7106 O O . LEU B 2 363 ? 119.105 123.924 93.900 1.00 62.99 363 LEU B O 1
ATOM 7111 N N . HIS B 2 364 ? 120.108 122.407 95.229 1.00 42.36 364 HIS B N 1
ATOM 7112 C CA . HIS B 2 364 ? 121.264 123.251 95.517 1.00 39.51 364 HIS B CA 1
ATOM 7113 C C . HIS B 2 364 ? 122.552 122.439 95.440 1.00 41.10 364 HIS B C 1
ATOM 7114 O O . HIS B 2 364 ? 123.434 122.548 96.292 1.00 41.17 364 HIS B O 1
ATOM 7121 N N . PHE B 2 365 ? 122.680 121.610 94.409 1.00 49.11 365 PHE B N 1
ATOM 7122 C CA . PHE B 2 365 ? 123.896 120.823 94.272 1.00 52.05 365 PHE B CA 1
ATOM 7123 C C . PHE B 2 365 ? 125.044 121.696 93.768 1.00 57.37 365 PHE B C 1
ATOM 7124 O O . PHE B 2 365 ? 124.854 122.824 93.306 1.00 62.45 365 PHE B O 1
ATOM 7132 N N . GLY B 2 366 ? 126.260 121.156 93.876 1.00 42.00 366 GLY B N 1
ATOM 7133 C CA . GLY B 2 366 ? 127.442 121.939 93.553 1.00 39.75 366 GLY B CA 1
ATOM 7134 C C . GLY B 2 366 ? 127.548 122.294 92.083 1.00 39.96 366 GLY B C 1
ATOM 7135 O O . GLY B 2 366 ? 127.930 123.414 91.734 1.00 42.19 366 GLY B O 1
ATOM 7136 N N . ALA B 2 367 ? 127.213 121.351 91.200 1.00 49.04 367 ALA B N 1
ATOM 7137 C CA . ALA B 2 367 ? 127.355 121.570 89.765 1.00 48.26 367 ALA B CA 1
ATOM 7138 C C . ALA B 2 367 ? 126.371 122.595 89.218 1.00 50.48 367 ALA B C 1
ATOM 7139 O O . ALA B 2 367 ? 126.506 122.996 88.058 1.00 51.41 367 ALA B O 1
ATOM 7141 N N . LEU B 2 368 ? 125.393 123.013 90.012 1.00 46.53 368 LEU B N 1
ATOM 7142 C CA . LEU B 2 368 ? 124.452 124.029 89.569 1.00 43.20 368 LEU B CA 1
ATOM 7143 C C . LEU B 2 368 ? 125.195 125.328 89.265 1.00 53.99 368 LEU B C 1
ATOM 7144 O O . LEU B 2 368 ? 126.169 125.659 89.951 1.00 54.39 368 LEU B O 1
ATOM 7149 N N . PRO B 2 369 ? 124.786 126.071 88.236 1.00 54.95 369 PRO B N 1
ATOM 7150 C CA . PRO B 2 369 ? 125.415 127.369 87.973 1.00 48.18 369 PRO B CA 1
ATOM 7151 C C . PRO B 2 369 ? 125.261 128.305 89.162 1.00 50.44 369 PRO B C 1
ATOM 7152 O O . PRO B 2 369 ? 124.248 128.293 89.863 1.00 57.53 369 PRO B O 1
ATOM 7156 N N . ARG B 2 370 ? 126.294 129.123 89.382 1.00 45.81 370 ARG B N 1
ATOM 7157 C CA . ARG B 2 370 ? 126.355 129.933 90.594 1.00 46.97 370 ARG B CA 1
ATOM 7158 C C . ARG B 2 370 ? 125.190 130.908 90.687 1.00 50.97 370 ARG B C 1
ATOM 7159 O O . ARG B 2 370 ? 124.717 131.200 91.790 1.00 51.71 370 ARG B O 1
ATOM 7167 N N . ALA B 2 371 ? 124.707 131.417 89.552 1.00 53.29 371 ALA B N 1
ATOM 7168 C CA . ALA B 2 371 ? 123.538 132.290 89.580 1.00 49.61 371 ALA B CA 1
ATOM 7169 C C . ALA B 2 371 ? 122.319 131.549 90.113 1.00 56.57 371 ALA B C 1
ATOM 7170 O O . ALA B 2 371 ? 121.582 132.064 90.963 1.00 58.95 371 ALA B O 1
ATOM 7172 N N . LEU B 2 372 ? 122.102 130.322 89.637 1.00 54.91 372 LEU B N 1
ATOM 7173 C CA . LEU B 2 372 ? 120.989 129.525 90.136 1.00 46.56 372 LEU B CA 1
ATOM 7174 C C . LEU B 2 372 ? 121.215 129.090 91.577 1.00 57.19 372 LEU B C 1
ATOM 7175 O O . LEU B 2 372 ? 120.252 128.967 92.341 1.00 63.92 372 LEU B O 1
ATOM 7180 N N . GLN B 2 373 ? 122.470 128.858 91.969 1.00 52.37 373 GLN B N 1
ATOM 7181 C CA . GLN B 2 373 ? 122.766 128.572 93.370 1.00 41.84 373 GLN B CA 1
ATOM 7182 C C . GLN B 2 373 ? 122.353 129.736 94.260 1.00 47.83 373 GLN B C 1
ATOM 7183 O O . GLN B 2 373 ? 121.709 129.543 95.297 1.00 56.99 373 GLN B O 1
ATOM 7189 N N . GLN B 2 374 ? 122.716 130.958 93.864 1.00 50.00 374 GLN B N 1
ATOM 7190 C CA . GLN B 2 374 ? 122.326 132.137 94.629 1.00 48.35 374 GLN B CA 1
ATOM 7191 C C . GLN B 2 374 ? 120.814 132.300 94.649 1.00 54.32 374 GLN B C 1
ATOM 7192 O O . GLN B 2 374 ? 120.235 132.675 95.676 1.00 55.69 374 GLN B O 1
ATOM 7198 N N . TYR B 2 375 ? 120.159 132.043 93.514 1.00 56.39 375 TYR B N 1
ATOM 7199 C CA . TYR B 2 375 ? 118.706 132.156 93.455 1.00 49.64 375 TYR B CA 1
ATOM 7200 C C . TYR B 2 375 ? 118.043 131.177 94.417 1.00 50.55 375 TYR B C 1
ATOM 7201 O O . TYR B 2 375 ? 117.138 131.546 95.172 1.00 57.41 375 TYR B O 1
ATOM 7210 N N . THR B 2 376 ? 118.495 129.923 94.417 1.00 45.57 376 THR B N 1
ATOM 7211 C CA . THR B 2 376 ? 117.944 128.944 95.347 1.00 42.49 376 THR B CA 1
ATOM 7212 C C . THR B 2 376 ? 118.218 129.345 96.791 1.00 48.99 376 THR B C 1
ATOM 7213 O O . THR B 2 376 ? 117.342 129.221 97.655 1.00 54.04 376 THR B O 1
ATOM 7217 N N . ALA B 2 377 ? 119.426 129.842 97.066 1.00 46.92 377 ALA B N 1
ATOM 7218 C CA . ALA B 2 377 ? 119.790 130.198 98.432 1.00 42.12 377 ALA B CA 1
ATOM 7219 C C . ALA B 2 377 ? 118.914 131.325 98.966 1.00 48.22 377 ALA B C 1
ATOM 7220 O O . ALA B 2 377 ? 118.376 131.231 100.075 1.00 51.57 377 ALA B O 1
ATOM 7222 N N . ASP B 2 378 ? 118.748 132.401 98.192 1.00 42.54 378 ASP B N 1
ATOM 7223 C CA . ASP B 2 378 ? 117.975 133.522 98.722 1.00 46.02 378 ASP B CA 1
ATOM 7224 C C . ASP B 2 378 ? 116.476 133.306 98.549 1.00 55.01 378 ASP B C 1
ATOM 7225 O O . ASP B 2 378 ? 115.677 134.047 99.132 1.00 57.60 378 ASP B O 1
ATOM 7230 N N . GLN B 2 379 ? 116.070 132.301 97.765 1.00 53.15 379 GLN B N 1
ATOM 7231 C CA . GLN B 2 379 ? 114.677 131.869 97.799 1.00 44.19 379 GLN B CA 1
ATOM 7232 C C . GLN B 2 379 ? 114.381 131.101 99.078 1.00 47.58 379 GLN B C 1
ATOM 7233 O O . GLN B 2 379 ? 113.343 131.316 99.714 1.00 55.21 379 GLN B O 1
ATOM 7239 N N . PHE B 2 380 ? 115.283 130.197 99.467 1.00 44.52 380 PHE B N 1
ATOM 7240 C CA . PHE B 2 380 ? 115.111 129.463 100.715 1.00 40.73 380 PHE B CA 1
ATOM 7241 C C . PHE B 2 380 ? 115.182 130.392 101.918 1.00 49.56 380 PHE B C 1
ATOM 7242 O O . PHE B 2 380 ? 114.415 130.237 102.875 1.00 57.32 380 PHE B O 1
ATOM 7250 N N . ASN B 2 381 ? 116.101 131.360 101.891 1.00 43.73 381 ASN B N 1
ATOM 7251 C CA . ASN B 2 381 ? 116.236 132.288 103.009 1.00 43.76 381 ASN B CA 1
ATOM 7252 C C . ASN B 2 381 ? 114.979 133.128 103.189 1.00 48.57 381 ASN B C 1
ATOM 7253 O O . ASN B 2 381 ? 114.566 133.401 104.322 1.00 49.89 381 ASN B O 1
ATOM 7258 N N . ALA B 2 382 ? 114.357 133.547 102.087 1.00 41.47 382 ALA B N 1
ATOM 7259 C CA . ALA B 2 382 ? 113.126 134.323 102.167 1.00 44.22 382 ALA B CA 1
ATOM 7260 C C . ALA B 2 382 ? 111.948 133.510 102.685 1.00 51.97 382 ALA B C 1
ATOM 7261 O O . ALA B 2 382 ? 110.906 134.095 102.998 1.00 51.05 382 ALA B O 1
ATOM 7263 N N . GLY B 2 383 ? 112.084 132.190 102.783 1.00 49.83 383 GLY B N 1
ATOM 7264 C CA . GLY B 2 383 ? 111.009 131.334 103.231 1.00 42.72 383 GLY B CA 1
ATOM 7265 C C . GLY B 2 383 ? 110.065 130.873 102.145 1.00 47.09 383 GLY B C 1
ATOM 7266 O O . GLY B 2 383 ? 109.147 130.095 102.435 1.00 52.21 383 GLY B O 1
ATOM 7267 N N . LYS B 2 384 ? 110.255 131.328 100.905 1.00 41.55 384 LYS B N 1
ATOM 7268 C CA . LYS B 2 384 ? 109.375 130.912 99.820 1.00 47.02 384 LYS B CA 1
ATOM 7269 C C . LYS B 2 384 ? 109.507 129.420 99.545 1.00 54.89 384 LYS B C 1
ATOM 7270 O O . LYS B 2 384 ? 108.507 128.736 99.297 1.00 58.43 384 LYS B O 1
ATOM 7276 N N . LEU B 2 385 ? 110.728 128.896 99.582 1.00 51.86 385 LEU B N 1
ATOM 7277 C CA . LEU B 2 385 ? 110.932 127.467 99.427 1.00 48.99 385 LEU B CA 1
ATOM 7278 C C . LEU B 2 385 ? 110.572 126.733 100.715 1.00 56.18 385 LEU B C 1
ATOM 7279 O O . LEU B 2 385 ? 110.511 127.316 101.800 1.00 58.32 385 LEU B O 1
ATOM 7284 N N . ARG B 2 386 ? 110.330 125.435 100.580 1.00 65.63 386 ARG B N 1
ATOM 7285 C CA . ARG B 2 386 ? 110.032 124.575 101.718 1.00 54.37 386 ARG B CA 1
ATOM 7286 C C . ARG B 2 386 ? 110.970 123.386 101.823 1.00 47.37 386 ARG B C 1
ATOM 7287 O O . ARG B 2 386 ? 111.365 123.015 102.929 1.00 54.66 386 ARG B O 1
ATOM 7295 N N . PHE B 2 387 ? 111.349 122.785 100.699 1.00 48.02 387 PHE B N 1
ATOM 7296 C CA . PHE B 2 387 ? 112.277 121.661 100.674 1.00 44.25 387 PHE B CA 1
ATOM 7297 C C . PHE B 2 387 ? 113.503 122.073 99.873 1.00 43.80 387 PHE B C 1
ATOM 7298 O O . PHE B 2 387 ? 113.447 122.140 98.640 1.00 64.88 387 PHE B O 1
ATOM 7306 N N . LEU B 2 388 ? 114.604 122.352 100.565 1.00 22.12 388 LEU B N 1
ATOM 7307 C CA . LEU B 2 388 ? 115.880 122.618 99.915 1.00 31.53 388 LEU B CA 1
ATOM 7308 C C . LEU B 2 388 ? 116.710 121.346 99.968 1.00 26.21 388 LEU B C 1
ATOM 7309 O O . LEU B 2 388 ? 117.040 120.864 101.053 1.00 52.28 388 LEU B O 1
ATOM 7314 N N . LEU B 2 389 ? 117.054 120.815 98.805 1.00 28.25 389 LEU B N 1
ATOM 7315 C CA . LEU B 2 389 ? 117.737 119.531 98.701 1.00 41.51 389 LEU B CA 1
ATOM 7316 C C . LEU B 2 389 ? 119.208 119.789 98.409 1.00 43.89 389 LEU B C 1
ATOM 7317 O O . LEU B 2 389 ? 119.606 119.958 97.255 1.00 58.79 389 LEU B O 1
ATOM 7322 N N . CYS B 2 390 ? 120.016 119.801 99.462 1.00 51.85 390 CYS B N 1
ATOM 7323 C CA . CYS B 2 390 ? 121.439 120.076 99.351 1.00 52.37 390 CYS B CA 1
ATOM 7324 C C . CYS B 2 390 ? 122.221 118.771 99.337 1.00 57.18 390 CYS B C 1
ATOM 7325 O O . CYS B 2 390 ? 121.892 117.830 100.064 1.00 70.08 390 CYS B O 1
ATOM 7328 N N . THR B 2 391 ? 123.246 118.713 98.493 1.00 42.77 391 THR B N 1
ATOM 7329 C CA . THR B 2 391 ? 124.117 117.550 98.414 1.00 46.93 391 THR B CA 1
ATOM 7330 C C . THR B 2 391 ? 125.434 117.756 99.149 1.00 54.16 391 THR B C 1
ATOM 7331 O O . THR B 2 391 ? 126.338 116.924 99.027 1.00 61.00 391 THR B O 1
ATOM 7335 N N . SER B 2 392 ? 125.561 118.843 99.906 1.00 50.81 392 SER B N 1
ATOM 7336 C CA . SER B 2 392 ? 126.750 119.103 100.702 1.00 52.64 392 SER B CA 1
ATOM 7337 C C . SER B 2 392 ? 126.332 119.683 102.043 1.00 52.79 392 SER B C 1
ATOM 7338 O O . SER B 2 392 ? 125.261 120.282 102.171 1.00 52.66 392 SER B O 1
ATOM 7341 N N . THR B 2 393 ? 127.189 119.491 103.047 1.00 53.09 393 THR B N 1
ATOM 7342 C CA . THR B 2 393 ? 126.874 119.964 104.391 1.00 49.33 393 THR B CA 1
ATOM 7343 C C . THR B 2 393 ? 126.779 121.483 104.433 1.00 54.05 393 THR B C 1
ATOM 7344 O O . THR B 2 393 ? 125.841 122.044 105.011 1.00 56.69 393 THR B O 1
ATOM 7348 N N . ILE B 2 394 ? 127.737 122.167 103.817 1.00 48.42 394 ILE B N 1
ATOM 7349 C CA . ILE B 2 394 ? 127.781 123.624 103.831 1.00 42.42 394 ILE B CA 1
ATOM 7350 C C . ILE B 2 394 ? 127.064 124.134 102.585 1.00 43.86 394 ILE B C 1
ATOM 7351 O O . ILE B 2 394 ? 127.529 123.945 101.458 1.00 47.22 394 ILE B O 1
ATOM 7356 N N . ILE B 2 395 ? 125.917 124.771 102.789 1.00 42.74 395 ILE B N 1
ATOM 7357 C CA . ILE B 2 395 ? 125.136 125.354 101.707 1.00 41.48 395 ILE B CA 1
ATOM 7358 C C . ILE B 2 395 ? 125.482 126.833 101.644 1.00 50.42 395 ILE B C 1
ATOM 7359 O O . ILE B 2 395 ? 125.248 127.576 102.605 1.00 54.37 395 ILE B O 1
ATOM 7364 N N . GLU B 2 396 ? 126.041 127.264 100.520 1.00 49.21 396 GLU B N 1
ATOM 7365 C CA . GLU B 2 396 ? 126.533 128.628 100.394 1.00 42.25 396 GLU B CA 1
ATOM 7366 C C . GLU B 2 396 ? 125.363 129.590 100.234 1.00 46.01 396 GLU B C 1
ATOM 7367 O O . GLU B 2 396 ? 124.575 129.470 99.290 1.00 51.64 396 GLU B O 1
ATOM 7373 N N . GLY B 2 397 ? 125.252 130.546 101.153 1.00 38.12 397 GLY B N 1
ATOM 7374 C CA . GLY B 2 397 ? 124.264 131.597 101.064 1.00 39.90 397 GLY B CA 1
ATOM 7375 C C . GLY B 2 397 ? 123.060 131.438 101.966 1.00 38.66 397 GLY B C 1
ATOM 7376 O O . GLY B 2 397 ? 122.289 132.394 102.107 1.00 43.25 397 GLY B O 1
ATOM 7377 N N . VAL B 2 398 ? 122.871 130.275 102.579 1.00 37.80 398 VAL B N 1
ATOM 7378 C CA . VAL B 2 398 ? 121.712 130.065 103.438 1.00 46.12 398 VAL B CA 1
ATOM 7379 C C . VAL B 2 398 ? 121.980 130.651 104.817 1.00 49.55 398 VAL B C 1
ATOM 7380 O O . VAL B 2 398 ? 123.108 130.632 105.323 1.00 50.43 398 VAL B O 1
ATOM 7384 N N . ASN B 2 399 ? 120.932 131.190 105.426 1.00 46.65 399 ASN B N 1
ATOM 7385 C CA . ASN B 2 399 ? 120.987 131.755 106.762 1.00 44.06 399 ASN B CA 1
ATOM 7386 C C . ASN B 2 399 ? 120.281 130.818 107.738 1.00 46.52 399 ASN B C 1
ATOM 7387 O O . ASN B 2 399 ? 119.845 129.719 107.377 1.00 53.69 399 ASN B O 1
ATOM 7392 N N . THR B 2 400 ? 120.165 131.259 108.988 1.00 37.45 400 THR B N 1
ATOM 7393 C CA . THR B 2 400 ? 119.577 130.440 110.047 1.00 39.88 400 THR B CA 1
ATOM 7394 C C . THR B 2 400 ? 118.059 130.545 109.921 1.00 42.65 400 THR B C 1
ATOM 7395 O O . THR B 2 400 ? 117.407 131.382 110.550 1.00 46.75 400 THR B O 1
ATOM 7399 N N . ILE B 2 401 ? 117.496 129.716 109.043 1.00 39.18 401 ILE B N 1
ATOM 7400 C CA . ILE B 2 401 ? 116.059 129.684 108.793 1.00 39.18 401 ILE B CA 1
ATOM 7401 C C . ILE B 2 401 ? 115.500 128.296 109.088 1.00 35.32 401 ILE B C 1
ATOM 7402 O O . ILE B 2 401 ? 114.408 128.161 109.653 1.00 37.32 401 ILE B O 1
ATOM 7407 N N . ALA B 2 402 ? 116.247 127.260 108.708 1.00 31.50 402 ALA B N 1
ATOM 7408 C CA . ALA B 2 402 ? 115.718 125.903 108.668 1.00 34.30 402 ALA B CA 1
ATOM 7409 C C . ALA B 2 402 ? 115.295 125.419 110.050 1.00 39.16 402 ALA B C 1
ATOM 7410 O O . ALA B 2 402 ? 115.825 125.845 111.077 1.00 48.25 402 ALA B O 1
ATOM 7412 N N . LYS B 2 403 ? 114.313 124.515 110.060 1.00 43.14 403 LYS B N 1
ATOM 7413 C CA . LYS B 2 403 ? 113.825 123.896 111.282 1.00 37.63 403 LYS B CA 1
ATOM 7414 C C . LYS B 2 403 ? 113.871 122.378 111.257 1.00 37.21 403 LYS B C 1
ATOM 7415 O O . LYS B 2 403 ? 113.857 121.764 112.328 1.00 50.97 403 LYS B O 1
ATOM 7421 N N . ASN B 2 404 ? 113.919 121.761 110.081 1.00 37.51 404 ASN B N 1
ATOM 7422 C CA . ASN B 2 404 ? 113.994 120.315 109.941 1.00 29.67 404 ASN B CA 1
ATOM 7423 C C . ASN B 2 404 ? 115.145 119.961 109.015 1.00 29.59 404 ASN B C 1
ATOM 7424 O O . ASN B 2 404 ? 115.359 120.622 107.996 1.00 58.27 404 ASN B O 1
ATOM 7429 N N . VAL B 2 405 ? 115.885 118.918 109.373 1.00 37.77 405 VAL B N 1
ATOM 7430 C CA . VAL B 2 405 ? 116.942 118.382 108.527 1.00 40.94 405 VAL B CA 1
ATOM 7431 C C . VAL B 2 405 ? 116.655 116.906 108.313 1.00 50.53 405 VAL B C 1
ATOM 7432 O O . VAL B 2 405 ? 116.643 116.129 109.273 1.00 73.58 405 VAL B O 1
ATOM 7436 N N . VAL B 2 406 ? 116.422 116.522 107.066 1.00 58.12 406 VAL B N 1
ATOM 7437 C CA . VAL B 2 406 ? 116.148 115.139 106.700 1.00 57.29 406 VAL B CA 1
ATOM 7438 C C . VAL B 2 406 ? 117.393 114.595 106.018 1.00 58.95 406 VAL B C 1
ATOM 7439 O O . VAL B 2 406 ? 117.705 114.967 104.881 1.00 78.86 406 VAL B O 1
ATOM 7443 N N . ILE B 2 407 ? 118.109 113.712 106.707 1.00 66.59 407 ILE B N 1
ATOM 7444 C CA . ILE B 2 407 ? 119.315 113.100 106.154 1.00 70.32 407 ILE B CA 1
ATOM 7445 C C . ILE B 2 407 ? 118.848 111.876 105.374 1.00 73.56 407 ILE B C 1
ATOM 7446 O O . ILE B 2 407 ? 118.825 110.755 105.882 1.00 86.28 407 ILE B O 1
ATOM 7451 N N . TYR B 2 408 ? 118.461 112.099 104.117 1.00 65.86 408 TYR B N 1
ATOM 7452 C CA . TYR B 2 408 ? 118.010 110.990 103.287 1.00 72.74 408 TYR B CA 1
ATOM 7453 C C . TYR B 2 408 ? 119.136 109.997 103.032 1.00 74.87 408 TYR B C 1
ATOM 7454 O O . TYR B 2 408 ? 118.916 108.781 103.065 1.00 81.45 408 TYR B O 1
ATOM 7463 N N . ASP B 2 409 ? 120.344 110.490 102.782 1.00 72.17 409 ASP B N 1
ATOM 7464 C CA . ASP B 2 409 ? 121.519 109.646 102.610 1.00 76.44 409 ASP B CA 1
ATOM 7465 C C . ASP B 2 409 ? 122.548 110.031 103.661 1.00 75.41 409 ASP B C 1
ATOM 7466 O O . ASP B 2 409 ? 122.894 111.209 103.793 1.00 76.33 409 ASP B O 1
ATOM 7471 N N . ASN B 2 410 ? 123.031 109.040 104.407 1.00 88.57 410 ASN B N 1
ATOM 7472 C CA . ASN B 2 410 ? 124.019 109.254 105.455 1.00 87.77 410 ASN B CA 1
ATOM 7473 C C . ASN B 2 410 ? 125.357 108.608 105.136 1.00 90.11 410 ASN B C 1
ATOM 7474 O O . ASN B 2 410 ? 126.387 109.288 105.131 1.00 90.14 410 ASN B O 1
ATOM 7479 N N . ARG B 2 411 ? 125.369 107.306 104.865 1.00 107.68 411 ARG B N 1
ATOM 7480 C CA . ARG B 2 411 ? 126.596 106.592 104.519 1.00 109.40 411 ARG B CA 1
ATOM 7481 C C . ARG B 2 411 ? 126.911 106.876 103.057 1.00 112.09 411 ARG B C 1
ATOM 7482 O O . ARG B 2 411 ? 126.423 106.203 102.148 1.00 110.97 411 ARG B O 1
ATOM 7490 N N . ASP B 2 412 ? 127.739 107.897 102.827 1.00 122.09 412 ASP B N 1
ATOM 7491 C CA . ASP B 2 412 ? 128.096 108.269 101.464 1.00 122.81 412 ASP B CA 1
ATOM 7492 C C . ASP B 2 412 ? 129.014 107.249 100.804 1.00 123.87 412 ASP B C 1
ATOM 7493 O O . ASP B 2 412 ? 129.162 107.271 99.577 1.00 122.25 412 ASP B O 1
ATOM 7498 N N . GLY B 2 413 ? 129.630 106.361 101.581 1.00 146.80 413 GLY B N 1
ATOM 7499 C CA . GLY B 2 413 ? 130.501 105.347 101.025 1.00 146.47 413 GLY B CA 1
ATOM 7500 C C . GLY B 2 413 ? 131.887 105.876 100.714 1.00 148.64 413 GLY B C 1
ATOM 7501 O O . GLY B 2 413 ? 132.233 107.028 100.982 1.00 149.42 413 GLY B O 1
ATOM 7502 N N . THR B 2 414 ? 132.696 104.995 100.120 1.00 143.73 414 THR B N 1
ATOM 7503 C CA . THR B 2 414 ? 134.082 105.290 99.752 1.00 144.33 414 THR B CA 1
ATOM 7504 C C . THR B 2 414 ? 134.883 105.768 100.966 1.00 143.83 414 THR B C 1
ATOM 7505 O O . THR B 2 414 ? 135.370 106.900 101.022 1.00 142.62 414 THR B O 1
ATOM 7509 N N . ARG B 2 415 ? 134.977 104.879 101.958 1.00 143.04 415 ARG B N 1
ATOM 7510 C CA . ARG B 2 415 ? 135.777 105.069 103.166 1.00 142.41 415 ARG B CA 1
ATOM 7511 C C . ARG B 2 415 ? 135.213 106.163 104.066 1.00 142.81 415 ARG B C 1
ATOM 7512 O O . ARG B 2 415 ? 135.723 106.389 105.168 1.00 143.34 415 ARG B O 1
ATOM 7520 N N . SER B 2 416 ? 134.159 106.840 103.620 1.00 141.09 416 SER B N 1
ATOM 7521 C CA . SER B 2 416 ? 133.494 107.820 104.468 1.00 141.54 416 SER B CA 1
ATOM 7522 C C . SER B 2 416 ? 132.689 107.086 105.530 1.00 141.92 416 SER B C 1
ATOM 7523 O O . SER B 2 416 ? 131.751 106.350 105.206 1.00 141.36 416 SER B O 1
ATOM 7526 N N . ILE B 2 417 ? 133.064 107.271 106.795 1.00 142.37 417 ILE B N 1
ATOM 7527 C CA . ILE B 2 417 ? 132.415 106.561 107.889 1.00 142.87 417 ILE B CA 1
ATOM 7528 C C . ILE B 2 417 ? 130.949 106.966 107.928 1.00 142.96 417 ILE B C 1
ATOM 7529 O O . ILE B 2 417 ? 130.062 106.146 107.663 1.00 142.50 417 ILE B O 1
ATOM 7534 N N . ASP B 2 418 ? 130.692 108.238 108.228 1.00 115.93 418 ASP B N 1
ATOM 7535 C CA . ASP B 2 418 ? 129.345 108.788 108.227 1.00 112.80 418 ASP B CA 1
ATOM 7536 C C . ASP B 2 418 ? 129.416 110.280 108.506 1.00 110.14 418 ASP B C 1
ATOM 7537 O O . ASP B 2 418 ? 130.329 110.743 109.193 1.00 109.10 418 ASP B O 1
ATOM 7542 N N . LYS B 2 419 ? 128.462 111.023 107.958 1.00 84.88 419 LYS B N 1
ATOM 7543 C CA . LYS B 2 419 ? 128.199 112.361 108.455 1.00 79.89 419 LYS B CA 1
ATOM 7544 C C . LYS B 2 419 ? 127.219 112.280 109.622 1.00 82.76 419 LYS B C 1
ATOM 7545 O O . LYS B 2 419 ? 126.487 111.299 109.781 1.00 87.60 419 LYS B O 1
ATOM 7551 N N . PHE B 2 420 ? 127.214 113.326 110.451 1.00 76.42 420 PHE B N 1
ATOM 7552 C CA . PHE B 2 420 ? 126.334 113.405 111.617 1.00 78.10 420 PHE B CA 1
ATOM 7553 C C . PHE B 2 420 ? 126.566 112.213 112.553 1.00 78.15 420 PHE B C 1
ATOM 7554 O O . PHE B 2 420 ? 125.715 111.341 112.731 1.00 80.70 420 PHE B O 1
ATOM 7562 N N . THR B 2 421 ? 127.761 112.198 113.144 1.00 77.38 421 THR B N 1
ATOM 7563 C CA . THR B 2 421 ? 128.212 111.093 113.983 1.00 76.48 421 THR B CA 1
ATOM 7564 C C . THR B 2 421 ? 127.885 111.280 115.462 1.00 80.70 421 THR B C 1
ATOM 7565 O O . THR B 2 421 ? 128.639 110.776 116.303 1.00 87.46 421 THR B O 1
ATOM 7569 N N . HIS B 2 422 ? 126.821 112.018 115.789 1.00 72.97 422 HIS B N 1
ATOM 7570 C CA . HIS B 2 422 ? 126.406 112.300 117.163 1.00 74.04 422 HIS B CA 1
ATOM 7571 C C . HIS B 2 422 ? 127.406 113.208 117.870 1.00 78.23 422 HIS B C 1
ATOM 7572 O O . HIS B 2 422 ? 127.174 113.630 119.008 1.00 81.16 422 HIS B O 1
ATOM 7579 N N . GLY B 2 423 ? 128.513 113.518 117.204 1.00 65.59 423 GLY B N 1
ATOM 7580 C CA . GLY B 2 423 ? 129.457 114.504 117.684 1.00 60.50 423 GLY B CA 1
ATOM 7581 C C . GLY B 2 423 ? 129.565 115.613 116.664 1.00 66.19 423 GLY B C 1
ATOM 7582 O O . GLY B 2 423 ? 130.100 116.691 116.937 1.00 72.35 423 GLY B O 1
ATOM 7583 N N . ASN B 2 424 ? 129.045 115.339 115.469 1.00 63.59 424 ASN B N 1
ATOM 7584 C CA . ASN B 2 424 ? 128.974 116.309 114.392 1.00 57.53 424 ASN B CA 1
ATOM 7585 C C . ASN B 2 424 ? 127.564 116.810 114.133 1.00 51.26 424 ASN B C 1
ATOM 7586 O O . ASN B 2 424 ? 127.404 117.795 113.407 1.00 60.75 424 ASN B O 1
ATOM 7591 N N . ILE B 2 425 ? 126.544 116.166 114.705 1.00 50.39 425 ILE B N 1
ATOM 7592 C CA . ILE B 2 425 ? 125.164 116.506 114.370 1.00 54.02 425 ILE B CA 1
ATOM 7593 C C . ILE B 2 425 ? 124.869 117.953 114.737 1.00 52.41 425 ILE B C 1
ATOM 7594 O O . ILE B 2 425 ? 124.274 118.700 113.953 1.00 64.99 425 ILE B O 1
ATOM 7599 N N . LYS B 2 426 ? 125.287 118.376 115.931 1.00 38.62 426 LYS B N 1
ATOM 7600 C CA . LYS B 2 426 ? 125.048 119.754 116.343 1.00 40.51 426 LYS B CA 1
ATOM 7601 C C . LYS B 2 426 ? 125.890 120.750 115.557 1.00 41.79 426 LYS B C 1
ATOM 7602 O O . LYS B 2 426 ? 125.367 121.790 115.145 1.00 45.72 426 LYS B O 1
ATOM 7608 N N . GLY B 2 427 ? 127.164 120.452 115.318 1.00 41.02 427 GLY B N 1
ATOM 7609 C CA . GLY B 2 427 ? 128.001 121.328 114.521 1.00 40.36 427 GLY B CA 1
ATOM 7610 C C . GLY B 2 427 ? 127.540 121.447 113.082 1.00 51.90 427 GLY B C 1
ATOM 7611 O O . GLY B 2 427 ? 127.462 122.551 112.533 1.00 55.39 427 GLY B O 1
ATOM 7612 N N . ARG B 2 428 ? 127.221 120.310 112.460 1.00 55.61 428 ARG B N 1
ATOM 7613 C CA . ARG B 2 428 ? 126.740 120.337 111.083 1.00 41.17 428 ARG B CA 1
ATOM 7614 C C . ARG B 2 428 ? 125.371 120.998 110.989 1.00 40.32 428 ARG B C 1
ATOM 7615 O O . ARG B 2 428 ? 125.077 121.690 110.008 1.00 55.43 428 ARG B O 1
ATOM 7623 N N . ALA B 2 429 ? 124.520 120.798 111.997 1.00 34.85 429 ALA B N 1
ATOM 7624 C CA . ALA B 2 429 ? 123.231 121.477 112.020 1.00 33.97 429 ALA B CA 1
ATOM 7625 C C . ALA B 2 429 ? 123.408 122.984 112.137 1.00 40.92 429 ALA B C 1
ATOM 7626 O O . ALA B 2 429 ? 122.702 123.752 111.474 1.00 52.28 429 ALA B O 1
ATOM 7628 N N . GLY B 2 430 ? 124.348 123.427 112.974 1.00 37.52 430 GLY B N 1
ATOM 7629 C CA . GLY B 2 430 ? 124.649 124.847 113.045 1.00 41.87 430 GLY B CA 1
ATOM 7630 C C . GLY B 2 430 ? 125.185 125.391 111.735 1.00 48.47 430 GLY B C 1
ATOM 7631 O O . GLY B 2 430 ? 124.870 126.517 111.345 1.00 46.28 430 GLY B O 1
ATOM 7632 N N . ARG B 2 431 ? 126.010 124.601 111.044 1.00 59.82 431 ARG B N 1
ATOM 7633 C CA . ARG B 2 431 ? 126.478 125.003 109.721 1.00 51.49 431 ARG B CA 1
ATOM 7634 C C . ARG B 2 431 ? 125.313 125.158 108.751 1.00 49.24 431 ARG B C 1
ATOM 7635 O O . ARG B 2 431 ? 125.266 126.119 107.975 1.00 54.08 431 ARG B O 1
ATOM 7643 N N . MET B 2 432 ? 124.362 124.222 108.781 1.00 50.43 432 MET B N 1
ATOM 7644 C CA . MET B 2 432 ? 123.177 124.334 107.939 1.00 48.33 432 MET B CA 1
ATOM 7645 C C . MET B 2 432 ? 122.263 125.470 108.372 1.00 48.86 432 MET B C 1
ATOM 7646 O O . MET B 2 432 ? 121.377 125.862 107.606 1.00 53.07 432 MET B O 1
ATOM 7651 N N . GLY B 2 433 ? 122.450 126.001 109.575 1.00 42.17 433 GLY B N 1
ATOM 7652 C CA . GLY B 2 433 ? 121.659 127.125 110.028 1.00 42.35 433 GLY B CA 1
ATOM 7653 C C . GLY B 2 433 ? 120.261 126.749 110.467 1.00 47.54 433 GLY B C 1
ATOM 7654 O O . GLY B 2 433 ? 119.277 127.232 109.899 1.00 49.66 433 GLY B O 1
ATOM 7655 N N . VAL B 2 434 ? 120.157 125.885 111.470 1.00 37.24 434 VAL B N 1
ATOM 7656 C CA . VAL B 2 434 ? 118.871 125.532 112.055 1.00 34.76 434 VAL B CA 1
ATOM 7657 C C . VAL B 2 434 ? 118.577 126.502 113.189 1.00 34.96 434 VAL B C 1
ATOM 7658 O O . VAL B 2 434 ? 119.445 126.782 114.023 1.00 39.91 434 VAL B O 1
ATOM 7662 N N . HIS B 2 435 ? 117.357 127.026 113.215 1.00 40.82 435 HIS B N 1
ATOM 7663 C CA . HIS B 2 435 ? 116.979 128.043 114.191 1.00 45.22 435 HIS B CA 1
ATOM 7664 C C . HIS B 2 435 ? 116.715 127.362 115.526 1.00 53.73 435 HIS B C 1
ATOM 7665 O O . HIS B 2 435 ? 115.654 126.770 115.737 1.00 54.12 435 HIS B O 1
ATOM 7672 N N . PHE B 2 436 ? 117.695 127.443 116.428 1.00 39.46 436 PHE B N 1
ATOM 7673 C CA . PHE B 2 436 ? 117.580 126.914 117.782 1.00 17.96 436 PHE B CA 1
ATOM 7674 C C . PHE B 2 436 ? 117.284 125.421 117.782 1.00 32.30 436 PHE B C 1
ATOM 7675 O O . PHE B 2 436 ? 118.202 124.602 117.697 1.00 45.49 436 PHE B O 1
ATOM 7683 N N . VAL B 2 437 ? 116.013 125.057 117.885 1.00 25.70 437 VAL B N 1
ATOM 7684 C CA . VAL B 2 437 ? 115.611 123.658 117.947 1.00 21.99 437 VAL B CA 1
ATOM 7685 C C . VAL B 2 437 ? 115.396 123.135 116.535 1.00 34.90 437 VAL B C 1
ATOM 7686 O O . VAL B 2 437 ? 114.695 123.756 115.728 1.00 45.69 437 VAL B O 1
ATOM 7690 N N . GLY B 2 438 ? 116.002 121.991 116.239 1.00 36.76 438 GLY B N 1
ATOM 7691 C CA . GLY B 2 438 ? 115.851 121.365 114.942 1.00 34.20 438 GLY B CA 1
ATOM 7692 C C . GLY B 2 438 ? 115.550 119.884 115.028 1.00 39.65 438 GLY B C 1
ATOM 7693 O O . GLY B 2 438 ? 116.153 119.167 115.832 1.00 52.76 438 GLY B O 1
ATOM 7694 N N . LYS B 2 439 ? 114.617 119.410 114.208 1.00 31.33 439 LYS B N 1
ATOM 7695 C CA . LYS B 2 439 ? 114.285 117.994 114.151 1.00 28.78 439 LYS B CA 1
ATOM 7696 C C . LYS B 2 439 ? 115.110 117.338 113.053 1.00 24.92 439 LYS B C 1
ATOM 7697 O O . LYS B 2 439 ? 115.034 117.741 111.888 1.00 50.55 439 LYS B O 1
ATOM 7703 N N . ILE B 2 440 ? 115.887 116.330 113.421 1.00 22.46 440 ILE B N 1
ATOM 7704 C CA . ILE B 2 440 ? 116.796 115.656 112.505 1.00 22.03 440 ILE B CA 1
ATOM 7705 C C . ILE B 2 440 ? 116.215 114.277 112.230 1.00 38.29 440 ILE B C 1
ATOM 7706 O O . ILE B 2 440 ? 116.331 113.363 113.053 1.00 57.66 440 ILE B O 1
ATOM 7711 N N . PHE B 2 441 ? 115.591 114.122 111.066 1.00 46.42 441 PHE B N 1
ATOM 7712 C CA . PHE B 2 441 ? 115.043 112.842 110.634 1.00 43.93 441 PHE B CA 1
ATOM 7713 C C . PHE B 2 441 ? 116.107 112.117 109.820 1.00 46.96 441 PHE B C 1
ATOM 7714 O O . PHE B 2 441 ? 116.376 112.483 108.673 1.00 62.70 441 PHE B O 1
ATOM 7722 N N . CYS B 2 442 ? 116.710 111.091 110.405 1.00 54.86 442 CYS B N 1
ATOM 7723 C CA . CYS B 2 442 ? 117.780 110.346 109.756 1.00 55.87 442 CYS B CA 1
ATOM 7724 C C . CYS B 2 442 ? 117.219 109.046 109.198 1.00 65.45 442 CYS B C 1
ATOM 7725 O O . CYS B 2 442 ? 116.663 108.233 109.944 1.00 65.78 442 CYS B O 1
ATOM 7728 N N . LEU B 2 443 ? 117.359 108.859 107.885 1.00 74.98 443 LEU B N 1
ATOM 7729 C CA . LEU B 2 443 ? 116.848 107.650 107.248 1.00 69.59 443 LEU B CA 1
ATOM 7730 C C . LEU B 2 443 ? 117.590 106.413 107.736 1.00 70.77 443 LEU B C 1
ATOM 7731 O O . LEU B 2 443 ? 116.971 105.381 108.019 1.00 74.33 443 LEU B O 1
ATOM 7736 N N . GLU B 2 444 ? 118.911 106.496 107.842 1.00 78.57 444 GLU B N 1
ATOM 7737 C CA . GLU B 2 444 ? 119.726 105.384 108.302 1.00 82.64 444 GLU B CA 1
ATOM 7738 C C . GLU B 2 444 ? 119.930 105.488 109.813 1.00 86.01 444 GLU B C 1
ATOM 7739 O O . GLU B 2 444 ? 119.277 106.277 110.500 1.00 89.55 444 GLU B O 1
ATOM 7745 N N . GLU B 2 445 ? 120.838 104.679 110.349 1.00 89.28 4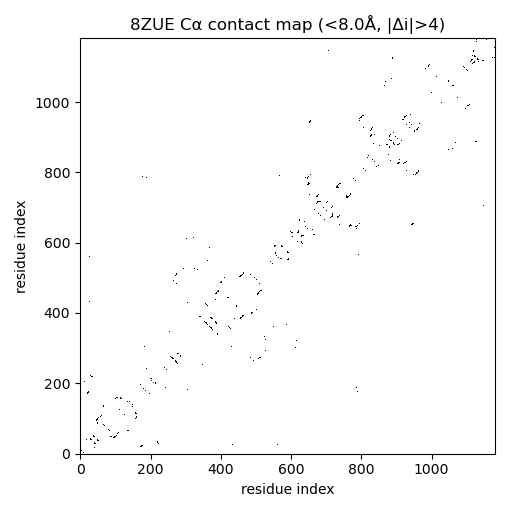45 GLU B N 1
ATOM 7746 C CA . GLU B 2 445 ? 121.190 104.741 111.759 1.00 87.18 445 GLU B CA 1
ATOM 7747 C C . GLU B 2 445 ? 122.356 105.702 111.954 1.00 90.13 445 GLU B C 1
ATOM 7748 O O . GLU B 2 445 ? 123.267 105.767 111.124 1.00 88.86 445 GLU B O 1
ATOM 7754 N N . ILE B 2 446 ? 122.321 106.449 113.054 1.00 94.72 446 ILE B N 1
ATOM 7755 C CA . ILE B 2 446 ? 123.337 107.454 113.353 1.00 95.37 446 ILE B CA 1
ATOM 7756 C C . ILE B 2 446 ? 124.425 106.786 114.191 1.00 92.68 446 ILE B C 1
ATOM 7757 O O . ILE B 2 446 ? 124.155 106.406 115.343 1.00 91.32 446 ILE B O 1
ATOM 7762 N N . PRO B 2 447 ? 125.640 106.628 113.672 1.00 102.70 447 PRO B N 1
ATOM 7763 C CA . PRO B 2 447 ? 126.715 106.030 114.469 1.00 105.15 447 PRO B CA 1
ATOM 7764 C C . PRO B 2 447 ? 127.496 107.070 115.253 1.00 106.78 447 PRO B C 1
ATOM 7765 O O . PRO B 2 447 ? 127.149 108.255 115.244 1.00 108.63 447 PRO B O 1
ATOM 7769 N N . GLU B 2 448 ? 128.547 106.634 115.940 1.00 110.36 448 GLU B N 1
ATOM 7770 C CA . GLU B 2 448 ? 129.469 107.526 116.627 1.00 108.78 448 GLU B CA 1
ATOM 7771 C C . GLU B 2 448 ? 130.892 107.155 116.241 1.00 110.87 448 GLU B C 1
ATOM 7772 O O . GLU B 2 448 ? 131.233 105.970 116.171 1.00 111.53 448 GLU B O 1
ATOM 7778 N N . ASP B 2 449 ? 131.712 108.172 115.986 1.00 124.85 449 ASP B N 1
ATOM 7779 C CA . ASP B 2 449 ? 133.093 107.981 115.544 1.00 126.98 449 ASP B CA 1
ATOM 7780 C C . ASP B 2 449 ? 133.155 107.129 114.279 1.00 127.71 449 ASP B C 1
ATOM 7781 O O . ASP B 2 449 ? 132.470 107.409 113.296 1.00 126.42 449 ASP B O 1
ATOM 7786 N N . GLU B 2 510 ? 154.408 112.654 89.301 1.00 155.13 510 GLU B N 1
ATOM 7787 C CA . GLU B 2 510 ? 153.438 111.692 88.789 1.00 155.93 510 GLU B CA 1
ATOM 7788 C C . GLU B 2 510 ? 152.411 112.367 87.888 1.00 156.82 510 GLU B C 1
ATOM 7789 O O . GLU B 2 510 ? 151.360 111.796 87.597 1.00 157.19 510 GLU B O 1
ATOM 7795 N N . GLN B 2 511 ? 152.715 113.589 87.453 1.00 168.61 511 GLN B N 1
ATOM 7796 C CA . GLN B 2 511 ? 151.814 114.322 86.571 1.00 169.04 511 GLN B CA 1
ATOM 7797 C C . GLN B 2 511 ? 152.552 114.899 85.369 1.00 169.25 511 GLN B C 1
ATOM 7798 O O . GLN B 2 511 ? 151.968 115.058 84.293 1.00 167.98 511 GLN B O 1
ATOM 7804 N N . PHE B 2 512 ? 153.835 115.208 85.540 1.00 169.28 512 PHE B N 1
ATOM 7805 C CA . PHE B 2 512 ? 154.594 115.960 84.551 1.00 168.90 512 PHE B CA 1
ATOM 7806 C C . PHE B 2 512 ? 155.515 115.097 83.694 1.00 168.43 512 PHE B C 1
ATOM 7807 O O . PHE B 2 512 ? 156.280 115.649 82.897 1.00 168.01 512 PHE B O 1
ATOM 7815 N N . GLU B 2 513 ? 155.469 113.769 83.824 1.00 172.74 513 GLU B N 1
ATOM 7816 C CA . GLU B 2 513 ? 156.466 112.923 83.178 1.00 172.40 513 GLU B CA 1
ATOM 7817 C C . GLU B 2 513 ? 155.918 111.715 82.428 1.00 172.38 513 GLU B C 1
ATOM 7818 O O . GLU B 2 513 ? 156.692 111.067 81.715 1.00 171.38 513 GLU B O 1
ATOM 7824 N N . MET B 2 514 ? 154.633 111.381 82.560 1.00 168.47 514 MET B N 1
ATOM 7825 C CA . MET B 2 514 ? 154.124 110.192 81.880 1.00 168.33 514 MET B CA 1
ATOM 7826 C C . MET B 2 514 ? 153.907 110.446 80.393 1.00 168.25 514 MET B C 1
ATOM 7827 O O . MET B 2 514 ? 154.034 109.525 79.576 1.00 168.69 514 MET B O 1
ATOM 7832 N N . LEU B 2 515 ? 153.571 111.684 80.023 1.00 171.82 515 LEU B N 1
ATOM 7833 C CA . LEU B 2 515 ? 153.182 111.972 78.645 1.00 172.27 515 LEU B CA 1
ATOM 7834 C C . LEU B 2 515 ? 154.338 111.763 77.674 1.00 172.56 515 LEU B C 1
ATOM 7835 O O . LEU B 2 515 ? 154.134 111.272 76.557 1.00 172.10 515 LEU B O 1
ATOM 7840 N N . GLN B 2 516 ? 155.557 112.139 78.072 1.00 173.93 516 GLN B N 1
ATOM 7841 C CA . GLN B 2 516 ? 156.701 111.982 77.179 1.00 173.39 516 GLN B CA 1
ATOM 7842 C C . GLN B 2 516 ? 156.993 110.515 76.892 1.00 174.26 516 GLN B C 1
ATOM 7843 O O . GLN B 2 516 ? 157.434 110.176 75.787 1.00 173.12 516 GLN B O 1
ATOM 7849 N N . SER B 2 517 ? 156.755 109.632 77.866 1.00 182.13 517 SER B N 1
ATOM 7850 C CA . SER B 2 517 ? 156.943 108.204 77.628 1.00 181.49 517 SER B CA 1
ATOM 7851 C C . SER B 2 517 ? 155.990 107.694 76.554 1.00 181.00 517 SER B C 1
ATOM 7852 O O . SER B 2 517 ? 156.390 106.915 75.682 1.00 180.94 517 SER B O 1
ATOM 7855 N N . MET B 2 518 ? 154.725 108.118 76.605 1.00 173.61 518 MET B N 1
ATOM 7856 C CA . MET B 2 518 ? 153.777 107.743 75.561 1.00 172.92 518 MET B CA 1
ATOM 7857 C C . MET B 2 518 ? 154.166 108.352 74.219 1.00 173.89 518 MET B C 1
ATOM 7858 O O . MET B 2 518 ? 154.064 107.691 73.178 1.00 173.53 518 MET B O 1
ATOM 7863 N N . PHE B 2 519 ? 154.614 109.610 74.223 1.00 170.97 519 PHE B N 1
ATOM 7864 C CA . PHE B 2 519 ? 155.032 110.262 72.987 1.00 170.57 519 PHE B CA 1
ATOM 7865 C C . PHE B 2 519 ? 156.269 109.616 72.378 1.00 170.69 519 PHE B C 1
ATOM 7866 O O . PHE B 2 519 ? 156.490 109.751 71.170 1.00 169.67 519 PHE B O 1
ATOM 7874 N N . GLU B 2 520 ? 157.083 108.932 73.186 1.00 180.20 520 GLU B N 1
ATOM 7875 C CA . GLU B 2 520 ? 158.255 108.249 72.649 1.00 180.33 520 GLU B CA 1
ATOM 7876 C C . GLU B 2 520 ? 157.854 107.153 71.668 1.00 180.60 520 GLU B C 1
ATOM 7877 O O . GLU B 2 520 ? 158.484 106.989 70.616 1.00 180.22 520 GLU B O 1
ATOM 7883 N N . MET B 2 521 ? 156.809 106.391 71.997 1.00 180.17 521 MET B N 1
ATOM 7884 C CA . MET B 2 521 ? 156.340 105.346 71.092 1.00 179.74 521 MET B CA 1
ATOM 7885 C C . MET B 2 521 ? 155.667 105.940 69.860 1.00 179.65 521 MET B C 1
ATOM 7886 O O . MET B 2 521 ? 155.807 105.408 68.752 1.00 179.51 521 MET B O 1
ATOM 7891 N N . MET B 2 522 ? 154.942 107.044 70.033 1.00 173.99 522 MET B N 1
ATOM 7892 C CA . MET B 2 522 ? 154.215 107.658 68.928 1.00 173.68 522 MET B CA 1
ATOM 7893 C C . MET B 2 522 ? 155.190 108.134 67.855 1.00 174.19 522 MET B C 1
ATOM 7894 O O . MET B 2 522 ? 156.179 108.811 68.152 1.00 173.99 522 MET B O 1
ATOM 7899 N N . ASP B 2 523 ? 154.905 107.777 66.606 1.00 171.41 523 ASP B N 1
ATOM 7900 C CA . ASP B 2 523 ? 155.857 107.914 65.513 1.00 171.46 523 ASP B CA 1
ATOM 7901 C C . ASP B 2 523 ? 155.755 109.284 64.845 1.00 171.19 523 ASP B C 1
ATOM 7902 O O . ASP B 2 523 ? 154.862 110.084 65.125 1.00 171.18 523 ASP B O 1
ATOM 7907 N N . ASP B 2 524 ? 156.694 109.543 63.931 1.00 166.49 524 ASP B N 1
ATOM 7908 C CA . ASP B 2 524 ? 156.750 110.833 63.252 1.00 165.86 524 ASP B CA 1
ATOM 7909 C C . ASP B 2 524 ? 155.574 111.053 62.309 1.00 166.32 524 ASP B C 1
ATOM 7910 O O . ASP B 2 524 ? 155.261 112.206 61.993 1.00 165.02 524 ASP B O 1
ATOM 7915 N N . ASN B 2 525 ? 154.925 109.981 61.846 1.00 166.68 525 ASN B N 1
ATOM 7916 C CA . ASN B 2 525 ? 153.796 110.138 60.934 1.00 165.65 525 ASN B CA 1
ATOM 7917 C C . ASN B 2 525 ? 152.644 110.878 61.600 1.00 165.83 525 ASN B C 1
ATOM 7918 O O . ASN B 2 525 ? 152.007 111.739 60.981 1.00 165.56 525 ASN B O 1
ATOM 7923 N N . GLU B 2 526 ? 152.361 110.559 62.860 1.00 161.14 526 GLU B N 1
ATOM 7924 C CA . GLU B 2 526 ? 151.309 111.221 63.618 1.00 159.97 526 GLU B CA 1
ATOM 7925 C C . GLU B 2 526 ? 151.819 112.405 64.428 1.00 160.02 526 GLU B C 1
ATOM 7926 O O . GLU B 2 526 ? 151.039 113.015 65.166 1.00 158.72 526 GLU B O 1
ATOM 7932 N N . PHE B 2 527 ? 153.106 112.742 64.310 1.00 162.31 527 PHE B N 1
ATOM 7933 C CA . PHE B 2 527 ? 153.664 113.863 65.056 1.00 162.29 527 PHE B CA 1
ATOM 7934 C C . PHE B 2 527 ? 153.135 115.208 64.574 1.00 162.50 527 PHE B C 1
ATOM 7935 O O . PHE B 2 527 ? 153.235 116.197 65.308 1.00 162.11 527 PHE B O 1
ATOM 7943 N N . SER B 2 528 ? 152.577 115.268 63.364 1.00 163.66 528 SER B N 1
ATOM 7944 C CA . SER B 2 528 ? 152.078 116.526 62.821 1.00 162.78 528 SER B CA 1
ATOM 7945 C C . SER B 2 528 ? 150.819 117.020 63.520 1.00 163.38 528 SER B C 1
ATOM 7946 O O . SER B 2 528 ? 150.462 118.191 63.355 1.00 162.92 528 SER B O 1
ATOM 7949 N N . SER B 2 529 ? 150.143 116.169 64.288 1.00 156.63 529 SER B N 1
ATOM 7950 C CA . SER B 2 529 ? 148.916 116.548 64.976 1.00 155.84 529 SER B CA 1
ATOM 7951 C C . SER B 2 529 ? 149.167 117.176 66.341 1.00 155.51 529 SER B C 1
ATOM 7952 O O . SER B 2 529 ? 148.206 117.566 67.012 1.00 155.14 529 SER B O 1
ATOM 7955 N N . LEU B 2 530 ? 150.426 117.283 66.768 1.00 162.80 530 LEU B N 1
ATOM 7956 C CA . LEU B 2 530 ? 150.755 117.839 68.071 1.00 162.73 530 LEU B CA 1
ATOM 7957 C C . LEU B 2 530 ? 151.500 119.164 68.007 1.00 162.10 530 LEU B C 1
ATOM 7958 O O . LEU B 2 530 ? 151.641 119.820 69.045 1.00 161.36 530 LEU B O 1
ATOM 7963 N N . VAL B 2 531 ? 151.981 119.575 66.836 1.00 166.29 531 VAL B N 1
ATOM 7964 C CA . VAL B 2 531 ? 152.675 120.850 66.697 1.00 166.88 531 VAL B CA 1
ATOM 7965 C C . VAL B 2 531 ? 151.802 121.798 65.887 1.00 166.55 531 VAL B C 1
ATOM 7966 O O . VAL B 2 531 ? 151.853 121.806 64.652 1.00 166.24 531 VAL B O 1
ATOM 7970 N N . PHE B 2 532 ? 150.997 122.599 66.575 1.00 162.62 532 PHE B N 1
ATOM 7971 C CA . PHE B 2 532 ? 150.062 123.518 65.945 1.00 162.35 532 PHE B CA 1
ATOM 7972 C C . PHE B 2 532 ? 150.463 124.960 66.227 1.00 163.15 532 PHE B C 1
ATOM 7973 O O . PHE B 2 532 ? 151.393 125.242 66.987 1.00 163.08 532 PHE B O 1
ATOM 7981 N N . HIS B 2 533 ? 149.735 125.879 65.595 1.00 161.65 533 HIS B N 1
ATOM 7982 C CA . HIS B 2 533 ? 149.894 127.303 65.856 1.00 161.17 533 HIS B CA 1
ATOM 7983 C C . HIS B 2 533 ? 148.599 128.005 65.482 1.00 161.17 533 HIS B C 1
ATOM 7984 O O . HIS B 2 533 ? 148.112 127.849 64.358 1.00 160.54 533 HIS B O 1
ATOM 7991 N N . TRP B 2 534 ? 148.054 128.774 66.425 1.00 162.86 534 TRP B N 1
ATOM 7992 C CA . TRP B 2 534 ? 146.779 129.463 66.258 1.00 162.26 534 TRP B CA 1
ATOM 7993 C C . TRP B 2 534 ? 145.670 128.490 65.877 1.00 163.17 534 TRP B C 1
ATOM 7994 O O . TRP B 2 534 ? 145.147 127.770 66.735 1.00 163.22 534 TRP B O 1
ATOM 8005 N N . THR B 2 535 ? 145.304 128.463 64.602 1.00 163.44 535 THR B N 1
ATOM 8006 C CA . THR B 2 535 ? 144.227 127.588 64.153 1.00 162.35 535 THR B CA 1
ATOM 8007 C C . THR B 2 535 ? 144.670 126.131 64.223 1.00 162.17 535 THR B C 1
ATOM 8008 O O . THR B 2 535 ? 145.767 125.798 63.759 1.00 162.81 535 THR B O 1
ATOM 8012 N N . PRO B 2 536 ? 143.858 125.237 64.794 1.00 156.78 536 PRO B N 1
ATOM 8013 C CA . PRO B 2 536 ? 144.220 123.812 64.809 1.00 157.26 536 PRO B CA 1
ATOM 8014 C C . PRO B 2 536 ? 144.150 123.184 63.426 1.00 157.76 536 PRO B C 1
ATOM 8015 O O . PRO B 2 536 ? 143.727 123.831 62.463 1.00 157.30 536 PRO B O 1
ATOM 8019 N N . ALA B 2 537 ? 144.559 121.926 63.317 1.00 154.42 537 ALA B N 1
ATOM 8020 C CA . ALA B 2 537 ? 144.552 121.191 62.060 1.00 152.44 537 ALA B CA 1
ATOM 8021 C C . ALA B 2 537 ? 143.588 120.011 62.157 1.00 152.15 537 ALA B C 1
ATOM 8022 O O . ALA B 2 537 ? 142.905 119.815 63.165 1.00 151.51 537 ALA B O 1
ATOM 8024 N N . THR B 2 538 ? 143.540 119.222 61.088 1.00 152.23 538 THR B N 1
ATOM 8025 C CA . THR B 2 538 ? 142.642 118.081 61.021 1.00 152.10 538 THR B CA 1
ATOM 8026 C C . THR B 2 538 ? 143.182 116.915 61.846 1.00 151.99 538 THR B C 1
ATOM 8027 O O . THR B 2 538 ? 144.367 116.851 62.185 1.00 151.38 538 THR B O 1
ATOM 8031 N N . ASN B 2 539 ? 142.278 115.991 62.179 1.00 152.28 539 ASN B N 1
ATOM 8032 C CA . ASN B 2 539 ? 142.585 114.772 62.927 1.00 152.96 539 ASN B CA 1
ATOM 8033 C C . ASN B 2 539 ? 143.152 115.060 64.314 1.00 152.93 539 ASN B C 1
ATOM 8034 O O . ASN B 2 539 ? 143.736 114.173 64.946 1.00 151.71 539 ASN B O 1
ATOM 8039 N N . PHE B 2 540 ? 142.992 116.290 64.806 1.00 158.89 540 PHE B N 1
ATOM 8040 C CA . PHE B 2 540 ? 143.439 116.619 66.154 1.00 158.48 540 PHE B CA 1
ATOM 8041 C C . PHE B 2 540 ? 142.504 116.058 67.217 1.00 158.75 540 PHE B C 1
ATOM 8042 O O . PHE B 2 540 ? 142.944 115.770 68.336 1.00 157.18 540 PHE B O 1
ATOM 8050 N N . LEU B 2 541 ? 141.219 115.902 66.886 1.00 158.71 541 LEU B N 1
ATOM 8051 C CA . LEU B 2 541 ? 140.251 115.421 67.866 1.00 158.47 541 LEU B CA 1
ATOM 8052 C C . LEU B 2 541 ? 140.604 114.022 68.354 1.00 157.83 541 LEU B C 1
ATOM 8053 O O . LEU B 2 541 ? 140.557 113.748 69.558 1.00 156.59 541 LEU B O 1
ATOM 8058 N N . LYS B 2 542 ? 140.964 113.125 67.432 1.00 159.54 542 LYS B N 1
ATOM 8059 C CA . LYS B 2 542 ? 141.292 111.756 67.819 1.00 158.83 542 LYS B CA 1
ATOM 8060 C C . LYS B 2 542 ? 142.534 111.708 68.701 1.00 159.60 542 LYS B C 1
ATOM 8061 O O . LYS B 2 542 ? 142.554 111.003 69.717 1.00 159.00 542 LYS B O 1
ATOM 8067 N N . THR B 2 543 ? 143.576 112.456 68.330 1.00 158.86 543 THR B N 1
ATOM 8068 C CA . THR B 2 543 ? 144.798 112.474 69.128 1.00 158.81 543 THR B CA 1
ATOM 8069 C C . THR B 2 543 ? 144.543 113.044 70.517 1.00 158.11 543 THR B C 1
ATOM 8070 O O . THR B 2 543 ? 145.015 112.492 71.518 1.00 156.94 543 THR B O 1
ATOM 8074 N N . PHE B 2 544 ? 143.791 114.145 70.600 1.00 152.33 544 PHE B N 1
ATOM 8075 C CA . PHE B 2 544 ? 143.502 114.736 71.901 1.00 152.26 544 PHE B CA 1
ATOM 8076 C C . PHE B 2 544 ? 142.641 113.815 72.756 1.00 151.54 544 PHE B C 1
ATOM 8077 O O . PHE B 2 544 ? 142.854 113.723 73.970 1.00 150.53 544 PHE B O 1
ATOM 8085 N N . ALA B 2 545 ? 141.671 113.128 72.147 1.00 157.53 545 ALA B N 1
ATOM 8086 C CA . ALA B 2 545 ? 140.859 112.176 72.895 1.00 157.56 545 ALA B CA 1
ATOM 8087 C C . ALA B 2 545 ? 141.705 111.022 73.415 1.00 158.05 545 ALA B C 1
ATOM 8088 O O . ALA B 2 545 ? 141.536 110.585 74.559 1.00 157.92 545 ALA B O 1
ATOM 8090 N N . LYS B 2 546 ? 142.629 110.520 72.592 1.00 152.91 546 LYS B N 1
ATOM 8091 C CA . LYS B 2 546 ? 143.514 109.452 73.046 1.00 153.10 546 LYS B CA 1
ATOM 8092 C C . LYS B 2 546 ? 144.411 109.926 74.183 1.00 153.81 546 LYS B C 1
ATOM 8093 O O . LYS B 2 546 ? 144.690 109.166 75.119 1.00 153.26 546 LYS B O 1
ATOM 8099 N N . ILE B 2 547 ? 144.878 111.174 74.116 1.00 158.47 547 ILE B N 1
ATOM 8100 C CA . ILE B 2 547 ? 145.725 111.710 75.179 1.00 158.62 547 ILE B CA 1
ATOM 8101 C C . ILE B 2 547 ? 144.939 111.840 76.480 1.00 157.93 547 ILE B C 1
ATOM 8102 O O . ILE B 2 547 ? 145.417 111.453 77.554 1.00 156.55 547 ILE B O 1
ATOM 8107 N N . ILE B 2 548 ? 143.722 112.387 76.405 1.00 156.00 548 ILE B N 1
ATOM 8108 C CA . ILE B 2 548 ? 142.939 112.613 77.615 1.00 155.45 548 ILE B CA 1
ATOM 8109 C C . ILE B 2 548 ? 142.359 111.320 78.172 1.00 154.85 548 ILE B C 1
ATOM 8110 O O . ILE B 2 548 ? 142.017 111.263 79.358 1.00 155.43 548 ILE B O 1
ATOM 8115 N N . ALA B 2 549 ? 142.234 110.275 77.351 1.00 158.76 549 ALA B N 1
ATOM 8116 C CA . ALA B 2 549 ? 141.801 108.979 77.853 1.00 159.99 549 ALA B CA 1
ATOM 8117 C C . ALA B 2 549 ? 142.876 108.277 78.670 1.00 159.99 549 ALA B C 1
ATOM 8118 O O . ALA B 2 549 ? 142.574 107.281 79.336 1.00 159.03 549 ALA B O 1
ATOM 8120 N N . ARG B 2 550 ? 144.111 108.768 78.634 1.00 153.20 550 ARG B N 1
ATOM 8121 C CA . ARG B 2 550 ? 145.213 108.214 79.409 1.00 153.49 550 ARG B CA 1
ATOM 8122 C C . ARG B 2 550 ? 145.686 109.134 80.521 1.00 153.87 550 ARG B C 1
ATOM 8123 O O . ARG B 2 550 ? 146.012 108.657 81.611 1.00 153.10 550 ARG B O 1
ATOM 8131 N N . LEU B 2 551 ? 145.738 110.446 80.274 1.00 160.02 551 LEU B N 1
ATOM 8132 C CA . LEU B 2 551 ? 146.225 111.366 81.298 1.00 159.30 551 LEU B CA 1
ATOM 8133 C C . LEU B 2 551 ? 145.240 111.492 82.454 1.00 158.99 551 LEU B C 1
ATOM 8134 O O . LEU B 2 551 ? 145.632 111.392 83.623 1.00 158.83 551 LEU B O 1
ATOM 8139 N N . VAL B 2 552 ? 143.963 111.711 82.154 1.00 158.49 552 VAL B N 1
ATOM 8140 C CA . VAL B 2 552 ? 142.940 111.888 83.185 1.00 158.28 552 VAL B CA 1
ATOM 8141 C C . VAL B 2 552 ? 141.728 111.007 82.889 1.00 158.13 552 VAL B C 1
ATOM 8142 O O . VAL B 2 552 ? 140.630 111.520 82.624 1.00 158.06 552 VAL B O 1
ATOM 8146 N N . PRO B 2 553 ? 141.868 109.679 82.944 1.00 156.75 553 PRO B N 1
ATOM 8147 C CA . PRO B 2 553 ? 140.707 108.815 82.674 1.00 156.95 553 PRO B CA 1
ATOM 8148 C C . PRO B 2 553 ? 139.559 109.018 83.647 1.00 156.93 553 PRO B C 1
ATOM 8149 O O . PRO B 2 553 ? 138.393 108.971 83.234 1.00 156.36 553 PRO B O 1
ATOM 8153 N N . HIS B 2 554 ? 139.852 109.259 84.928 1.00 148.60 554 HIS B N 1
ATOM 8154 C CA . HIS B 2 554 ? 138.788 109.437 85.910 1.00 147.51 554 HIS B CA 1
ATOM 8155 C C . HIS B 2 554 ? 138.040 110.745 85.699 1.00 146.98 554 HIS B C 1
ATOM 8156 O O . HIS B 2 554 ? 136.827 110.808 85.934 1.00 146.12 554 HIS B O 1
ATOM 8163 N N . THR B 2 555 ? 138.739 111.789 85.247 1.00 151.62 555 THR B N 1
ATOM 8164 C CA . THR B 2 555 ? 138.101 113.085 85.041 1.00 152.14 555 THR B CA 1
ATOM 8165 C C . THR B 2 555 ? 136.984 112.992 84.008 1.00 151.91 555 THR B C 1
ATOM 8166 O O . THR B 2 555 ? 135.904 113.565 84.196 1.00 151.42 555 THR B O 1
ATOM 8170 N N . PHE B 2 556 ? 137.219 112.266 82.915 1.00 151.92 556 PHE B N 1
ATOM 8171 C CA . PHE B 2 556 ? 136.173 112.075 81.918 1.00 152.07 556 PHE B CA 1
ATOM 8172 C C . PHE B 2 556 ? 135.221 110.946 82.293 1.00 151.40 556 PHE B C 1
ATOM 8173 O O . PHE B 2 556 ? 134.065 110.947 81.854 1.00 151.04 556 PHE B O 1
ATOM 8181 N N . SER B 2 557 ? 135.676 109.985 83.100 1.00 146.81 557 SER B N 1
ATOM 8182 C CA . SER B 2 557 ? 134.820 108.859 83.460 1.00 147.14 557 SER B CA 1
ATOM 8183 C C . SER B 2 557 ? 133.736 109.273 84.448 1.00 146.80 557 SER B C 1
ATOM 8184 O O . SER B 2 557 ? 132.617 108.748 84.404 1.00 146.10 557 SER B O 1
ATOM 8187 N N . ARG B 2 558 ? 134.045 110.210 85.347 1.00 143.80 558 ARG B N 1
ATOM 8188 C CA . ARG B 2 558 ? 133.089 110.613 86.373 1.00 143.39 558 ARG B CA 1
ATOM 8189 C C . ARG B 2 558 ? 131.888 111.362 85.809 1.00 143.59 558 ARG B C 1
ATOM 8190 O O . ARG B 2 558 ? 130.908 111.557 86.536 1.00 142.95 558 ARG B O 1
ATOM 8198 N N . ASN B 2 559 ? 131.936 111.785 84.546 1.00 142.73 559 ASN B N 1
ATOM 8199 C CA . ASN B 2 559 ? 130.840 112.507 83.916 1.00 142.24 559 ASN B CA 1
ATOM 8200 C C . ASN B 2 559 ? 129.996 111.616 83.013 1.00 142.70 559 ASN B C 1
ATOM 8201 O O . ASN B 2 559 ? 129.210 112.127 82.208 1.00 142.09 559 ASN B O 1
ATOM 8206 N N . GLY B 2 560 ? 130.141 110.298 83.128 1.00 143.47 560 GLY B N 1
ATOM 8207 C CA . GLY B 2 560 ? 129.411 109.380 82.283 1.00 143.46 560 GLY B CA 1
ATOM 8208 C C . GLY B 2 560 ? 130.020 109.144 80.920 1.00 143.19 560 GLY B C 1
ATOM 8209 O O . GLY B 2 560 ? 129.410 108.445 80.101 1.00 142.55 560 GLY B O 1
ATOM 8210 N N . VAL B 2 561 ? 131.197 109.700 80.647 1.00 146.68 561 VAL B N 1
ATOM 8211 C CA . VAL B 2 561 ? 131.879 109.524 79.369 1.00 146.81 561 VAL B CA 1
ATOM 8212 C C . VAL B 2 561 ? 132.855 108.361 79.525 1.00 147.53 561 VAL B C 1
ATOM 8213 O O . VAL B 2 561 ? 133.848 108.495 80.260 1.00 146.75 561 VAL B O 1
ATOM 8217 N N . PRO B 2 562 ? 132.622 107.222 78.876 1.00 149.78 562 PRO B N 1
ATOM 8218 C CA . PRO B 2 562 ? 133.517 106.074 79.055 1.00 149.89 562 PRO B CA 1
ATOM 8219 C C . PRO B 2 562 ? 134.910 106.351 78.515 1.00 149.54 562 PRO B C 1
ATOM 8220 O O . PRO B 2 562 ? 135.096 107.105 77.556 1.00 148.39 562 PRO B O 1
ATOM 8224 N N . VAL B 2 563 ? 135.901 105.727 79.156 1.00 152.35 563 VAL B N 1
ATOM 8225 C CA . VAL B 2 563 ? 137.281 105.861 78.701 1.00 151.95 563 VAL B CA 1
ATOM 8226 C C . VAL B 2 563 ? 137.450 105.238 77.321 1.00 152.57 563 VAL B C 1
ATOM 8227 O O . VAL B 2 563 ? 138.101 105.813 76.440 1.00 152.18 563 VAL B O 1
ATOM 8231 N N . LYS B 2 564 ? 136.868 104.063 77.109 1.00 152.81 564 LYS B N 1
ATOM 8232 C CA . LYS B 2 564 ? 136.935 103.369 75.835 1.00 152.33 564 LYS B CA 1
ATOM 8233 C C . LYS B 2 564 ? 135.536 102.975 75.389 1.00 152.94 564 LYS B C 1
ATOM 8234 O O . LYS B 2 564 ? 134.682 102.657 76.223 1.00 152.08 564 LYS B O 1
ATOM 8240 N N . PRO B 2 565 ? 135.268 102.988 74.074 1.00 151.23 565 PRO B N 1
ATOM 8241 C CA . PRO B 2 565 ? 136.157 103.349 72.957 1.00 149.35 565 PRO B CA 1
ATOM 8242 C C . PRO B 2 565 ? 136.440 104.847 72.884 1.00 149.39 565 PRO B C 1
ATOM 8243 O O . PRO B 2 565 ? 135.684 105.659 73.410 1.00 148.99 565 PRO B O 1
ATOM 8247 N N . THR B 2 566 ? 137.536 105.234 72.230 1.00 151.10 566 THR B N 1
ATOM 8248 C CA . THR B 2 566 ? 137.949 106.634 72.153 1.00 151.45 566 THR B CA 1
ATOM 8249 C C . THR B 2 566 ? 137.206 107.357 71.027 1.00 150.29 566 THR B C 1
ATOM 8250 O O . THR B 2 566 ? 137.785 107.802 70.036 1.00 149.13 566 THR B O 1
ATOM 8254 N N . ASP B 2 567 ? 135.888 107.466 71.196 1.00 148.58 567 ASP B N 1
ATOM 8255 C CA . ASP B 2 567 ? 135.052 108.101 70.185 1.00 148.26 567 ASP B CA 1
ATOM 8256 C C . ASP B 2 567 ? 134.149 109.177 70.778 1.00 148.93 567 ASP B C 1
ATOM 8257 O O . ASP B 2 567 ? 133.898 110.204 70.139 1.00 147.83 567 ASP B O 1
ATOM 8262 N N . VAL B 2 568 ? 133.646 108.950 71.994 1.00 154.46 568 VAL B N 1
ATOM 8263 C CA . VAL B 2 568 ? 132.706 109.895 72.593 1.00 153.87 568 VAL B CA 1
ATOM 8264 C C . VAL B 2 568 ? 133.406 111.195 72.980 1.00 151.81 568 VAL B C 1
ATOM 8265 O O . VAL B 2 568 ? 132.828 112.283 72.854 1.00 149.86 568 VAL B O 1
ATOM 8269 N N . MET B 2 569 ? 134.652 111.113 73.462 1.00 146.55 569 MET B N 1
ATOM 8270 C CA . MET B 2 569 ? 135.410 112.339 73.699 1.00 147.29 569 MET B CA 1
ATOM 8271 C C . MET B 2 569 ? 135.616 113.123 72.410 1.00 146.40 569 MET B C 1
ATOM 8272 O O . MET B 2 569 ? 135.637 114.359 72.433 1.00 145.97 569 MET B O 1
ATOM 8277 N N . ILE B 2 570 ? 135.763 112.427 71.279 1.00 148.01 570 ILE B N 1
ATOM 8278 C CA . ILE B 2 570 ? 135.853 113.114 69.994 1.00 149.48 570 ILE B CA 1
ATOM 8279 C C . ILE B 2 570 ? 134.569 113.882 69.715 1.00 149.84 570 ILE B C 1
ATOM 8280 O O . ILE B 2 570 ? 134.602 115.028 69.251 1.00 148.87 570 ILE B O 1
ATOM 8285 N N . ALA B 2 571 ? 133.418 113.264 69.991 1.00 148.12 571 ALA B N 1
ATOM 8286 C CA . ALA B 2 571 ? 132.143 113.945 69.787 1.00 147.70 571 ALA B CA 1
ATOM 8287 C C . ALA B 2 571 ? 132.020 115.168 70.687 1.00 147.12 571 ALA B C 1
ATOM 8288 O O . ALA B 2 571 ? 131.563 116.228 70.245 1.00 144.07 571 ALA B O 1
ATOM 8290 N N . LYS B 2 572 ? 132.425 115.041 71.954 1.00 145.91 572 LYS B N 1
ATOM 8291 C CA . LYS B 2 572 ? 132.363 116.180 72.866 1.00 145.83 572 LYS B CA 1
ATOM 8292 C C . LYS B 2 572 ? 133.268 117.315 72.399 1.00 145.88 572 LYS B C 1
ATOM 8293 O O . LYS B 2 572 ? 132.868 118.488 72.406 1.00 146.38 572 LYS B O 1
ATOM 8299 N N . LEU B 2 573 ? 134.494 116.983 71.986 1.00 145.70 573 LEU B N 1
ATOM 8300 C CA . LEU B 2 573 ? 135.425 118.005 71.522 1.00 145.54 573 LEU B CA 1
ATOM 8301 C C . LEU B 2 573 ? 134.920 118.680 70.255 1.00 145.51 573 LEU B C 1
ATOM 8302 O O . LEU B 2 573 ? 135.036 119.902 70.110 1.00 145.11 573 LEU B O 1
ATOM 8307 N N . ALA B 2 574 ? 134.360 117.903 69.324 1.00 147.82 574 ALA B N 1
ATOM 8308 C CA . ALA B 2 574 ? 133.798 118.487 68.112 1.00 147.47 574 ALA B CA 1
ATOM 8309 C C . ALA B 2 574 ? 132.611 119.385 68.424 1.00 147.81 574 ALA B C 1
ATOM 8310 O O . ALA B 2 574 ? 132.461 120.447 67.808 1.00 146.78 574 ALA B O 1
ATOM 8312 N N . GLY B 2 575 ? 131.759 118.978 69.367 1.00 148.23 575 GLY B N 1
ATOM 8313 C CA . GLY B 2 575 ? 130.645 119.826 69.756 1.00 147.96 575 GLY B CA 1
ATOM 8314 C C . GLY B 2 575 ? 131.105 121.139 70.358 1.00 147.17 575 GLY B C 1
ATOM 8315 O O . GLY B 2 575 ? 130.549 122.200 70.064 1.00 145.68 575 GLY B O 1
ATOM 8316 N N . TYR B 2 576 ? 132.131 121.086 71.212 1.00 138.67 576 TYR B N 1
ATOM 8317 C CA . TYR B 2 576 ? 132.643 122.319 71.803 1.00 138.04 576 TYR B CA 1
ATOM 8318 C C . TYR B 2 576 ? 133.319 123.204 70.760 1.00 138.68 576 TYR B C 1
ATOM 8319 O O . TYR B 2 576 ? 133.169 124.431 70.791 1.00 138.21 576 TYR B O 1
ATOM 8328 N N . LEU B 2 577 ? 134.069 122.604 69.833 1.00 144.49 577 LEU B N 1
ATOM 8329 C CA . LEU B 2 577 ? 134.781 123.393 68.831 1.00 144.15 577 LEU B CA 1
ATOM 8330 C C . LEU B 2 577 ? 133.824 124.043 67.840 1.00 143.87 577 LEU B C 1
ATOM 8331 O O . LEU B 2 577 ? 133.931 125.243 67.562 1.00 142.80 577 LEU B O 1
ATOM 8336 N N . SER B 2 578 ? 132.882 123.269 67.296 1.00 143.50 578 SER B N 1
ATOM 8337 C CA . SER B 2 578 ? 131.992 123.791 66.265 1.00 143.05 578 SER B CA 1
ATOM 8338 C C . SER B 2 578 ? 130.988 124.795 66.818 1.00 144.01 578 SER B C 1
ATOM 8339 O O . SER B 2 578 ? 130.496 125.645 66.067 1.00 142.58 578 SER B O 1
ATOM 8342 N N . ALA B 2 579 ? 130.672 124.715 68.107 1.00 148.67 579 ALA B N 1
ATOM 8343 C CA . ALA B 2 579 ? 129.704 125.626 68.697 1.00 147.76 579 ALA B CA 1
ATOM 8344 C C . ALA B 2 579 ? 130.256 127.045 68.758 1.00 148.13 579 ALA B C 1
ATOM 8345 O O . ALA B 2 579 ? 131.444 127.267 69.008 1.00 147.29 579 ALA B O 1
ATOM 8347 N N . GLU B 2 580 ? 129.372 128.014 68.520 1.00 139.12 580 GLU B N 1
ATOM 8348 C CA . GLU B 2 580 ? 129.731 129.423 68.610 1.00 138.50 580 GLU B CA 1
ATOM 8349 C C . GLU B 2 580 ? 129.483 129.987 70.004 1.00 138.40 580 GLU B C 1
ATOM 8350 O O . GLU B 2 580 ? 130.263 130.815 70.485 1.00 137.60 580 GLU B O 1
ATOM 8356 N N . SER B 2 581 ? 128.414 129.547 70.662 1.00 135.99 581 SER B N 1
ATOM 8357 C CA . SER B 2 581 ? 128.042 130.046 71.976 1.00 133.28 581 SER B CA 1
ATOM 8358 C C . SER B 2 581 ? 127.756 128.876 72.905 1.00 134.46 581 SER B C 1
ATOM 8359 O O . SER B 2 581 ? 127.512 127.749 72.467 1.00 136.29 581 SER B O 1
ATOM 8362 N N . TYR B 2 582 ? 127.802 129.163 74.207 1.00 123.83 582 TYR B N 1
ATOM 8363 C CA . TYR B 2 582 ? 127.575 128.125 75.207 1.00 123.36 582 TYR B CA 1
ATOM 8364 C C . TYR B 2 582 ? 126.149 127.590 75.137 1.00 123.29 582 TYR B C 1
ATOM 8365 O O . TYR B 2 582 ? 125.923 126.381 75.272 1.00 121.75 582 TYR B O 1
ATOM 8374 N N . SER B 2 583 ? 125.172 128.481 74.947 1.00 135.99 583 SER B N 1
ATOM 8375 C CA . SER B 2 583 ? 123.773 128.065 74.957 1.00 136.36 583 SER B CA 1
ATOM 8376 C C . SER B 2 583 ? 123.469 127.104 73.815 1.00 138.39 583 SER B C 1
ATOM 8377 O O . SER B 2 583 ? 122.764 126.106 74.006 1.00 138.92 583 SER B O 1
ATOM 8380 N N . GLU B 2 584 ? 123.985 127.391 72.617 1.00 140.24 584 GLU B N 1
ATOM 8381 C CA . GLU B 2 584 ? 123.786 126.486 71.490 1.00 139.88 584 GLU B CA 1
ATOM 8382 C C . GLU B 2 584 ? 124.438 125.135 71.750 1.00 140.96 584 GLU B C 1
ATOM 8383 O O . GLU B 2 584 ? 123.878 124.087 71.401 1.00 140.87 584 GLU B O 1
ATOM 8389 N N . TYR B 2 585 ? 125.624 125.142 72.364 1.00 137.99 585 TYR B N 1
ATOM 8390 C CA . TYR B 2 585 ? 126.280 123.893 72.734 1.00 138.20 585 TYR B CA 1
ATOM 8391 C C . TYR B 2 585 ? 125.413 123.081 73.687 1.00 138.73 585 TYR B C 1
ATOM 8392 O O . TYR B 2 585 ? 125.248 121.869 73.511 1.00 137.56 585 TYR B O 1
ATOM 8401 N N . LEU B 2 586 ? 124.841 123.739 74.699 1.00 140.15 586 LEU B N 1
ATOM 8402 C CA . LEU B 2 586 ? 123.998 123.037 75.663 1.00 139.79 586 LEU B CA 1
ATOM 8403 C C . LEU B 2 586 ? 122.735 122.490 75.006 1.00 141.00 586 LEU B C 1
ATOM 8404 O O . LEU B 2 586 ? 122.304 121.370 75.312 1.00 140.84 586 LEU B O 1
ATOM 8409 N N . LYS B 2 587 ? 122.120 123.270 74.111 1.00 141.48 587 LYS B N 1
ATOM 8410 C CA . LYS B 2 587 ? 120.938 122.788 73.403 1.00 140.24 587 LYS B CA 1
ATOM 8411 C C . LYS B 2 587 ? 121.255 121.577 72.537 1.00 140.79 587 LYS B C 1
ATOM 8412 O O . LYS B 2 587 ? 120.497 120.599 72.539 1.00 140.19 587 LYS B O 1
ATOM 8418 N N . ASN B 2 588 ? 122.367 121.613 71.799 1.00 146.72 588 ASN B N 1
ATOM 8419 C CA . ASN B 2 588 ? 122.752 120.447 71.010 1.00 146.92 588 ASN B CA 1
ATOM 8420 C C . ASN B 2 588 ? 123.033 119.250 71.908 1.00 147.05 588 ASN B C 1
ATOM 8421 O O . ASN B 2 588 ? 122.670 118.114 71.576 1.00 147.59 588 ASN B O 1
ATOM 8426 N N . GLN B 2 589 ? 123.666 119.489 73.059 1.00 149.81 589 GLN B N 1
ATOM 8427 C CA . GLN B 2 589 ? 123.981 118.395 73.968 1.00 150.35 589 GLN B CA 1
ATOM 8428 C C . GLN B 2 589 ? 122.724 117.740 74.524 1.00 150.52 589 GLN B C 1
ATOM 8429 O O . GLN B 2 589 ? 122.663 116.514 74.628 1.00 148.98 589 GLN B O 1
ATOM 8435 N N . ILE B 2 590 ? 121.710 118.527 74.893 1.00 146.95 590 ILE B N 1
ATOM 8436 C CA . ILE B 2 590 ? 120.484 117.910 75.401 1.00 145.98 590 ILE B CA 1
ATOM 8437 C C . ILE B 2 590 ? 119.720 117.221 74.272 1.00 145.80 590 ILE B C 1
ATOM 8438 O O . ILE B 2 590 ? 119.119 116.154 74.471 1.00 145.29 590 ILE B O 1
ATOM 8443 N N . ASP B 2 591 ? 119.725 117.814 73.070 1.00 151.45 591 ASP B N 1
ATOM 8444 C CA . ASP B 2 591 ? 119.055 117.182 71.937 1.00 151.76 591 ASP B CA 1
ATOM 8445 C C . ASP B 2 591 ? 119.727 115.875 71.535 1.00 151.97 591 ASP B C 1
ATOM 8446 O O . ASP B 2 591 ? 119.089 115.018 70.914 1.00 151.24 591 ASP B O 1
ATOM 8451 N N . TYR B 2 592 ? 121.011 115.712 71.849 1.00 156.29 592 TYR B N 1
ATOM 8452 C CA . TYR B 2 592 ? 121.664 114.422 71.659 1.00 155.94 592 TYR B CA 1
ATOM 8453 C C . TYR B 2 592 ? 121.518 113.503 72.865 1.00 156.17 592 TYR B C 1
ATOM 8454 O O . TYR B 2 592 ? 121.525 112.277 72.705 1.00 156.05 592 TYR B O 1
ATOM 8463 N N . ALA B 2 593 ? 121.372 114.069 74.064 1.00 155.73 593 ALA B N 1
ATOM 8464 C CA . ALA B 2 593 ? 121.201 113.257 75.262 1.00 155.24 593 ALA B CA 1
ATOM 8465 C C . ALA B 2 593 ? 119.849 112.561 75.268 1.00 155.25 593 ALA B C 1
ATOM 8466 O O . ALA B 2 593 ? 119.726 111.440 75.771 1.00 154.86 593 ALA B O 1
ATOM 8468 N N . ARG B 2 594 ? 118.817 113.214 74.727 1.00 150.49 594 ARG B N 1
ATOM 8469 C CA . ARG B 2 594 ? 117.532 112.529 74.609 1.00 149.82 594 ARG B CA 1
ATOM 8470 C C . ARG B 2 594 ? 117.639 111.311 73.697 1.00 150.36 594 ARG B C 1
ATOM 8471 O O . ARG B 2 594 ? 117.075 110.254 74.005 1.00 150.33 594 ARG B O 1
ATOM 8479 N N . GLN B 2 595 ? 118.370 111.433 72.586 1.00 151.06 595 GLN B N 1
ATOM 8480 C CA . GLN B 2 595 ? 118.605 110.280 71.723 1.00 151.42 595 GLN B CA 1
ATOM 8481 C C . GLN B 2 595 ? 119.421 109.209 72.438 1.00 150.77 595 GLN B C 1
ATOM 8482 O O . GLN B 2 595 ? 119.139 108.013 72.303 1.00 151.17 595 GLN B O 1
ATOM 8488 N N . TRP B 2 596 ? 120.441 109.619 73.197 1.00 142.62 596 TRP B N 1
ATOM 8489 C CA . TRP B 2 596 ? 121.268 108.648 73.910 1.00 143.37 596 TRP B CA 1
ATOM 8490 C C . TRP B 2 596 ? 120.455 107.866 74.936 1.00 143.93 596 TRP B C 1
ATOM 8491 O O . TRP B 2 596 ? 120.588 106.640 75.034 1.00 141.96 596 TRP B O 1
ATOM 8502 N N . ILE B 2 597 ? 119.611 108.552 75.709 1.00 149.21 597 ILE B N 1
ATOM 8503 C CA . ILE B 2 597 ? 118.783 107.855 76.689 1.00 148.48 597 ILE B CA 1
ATOM 8504 C C . ILE B 2 597 ? 117.680 107.064 76.000 1.00 149.09 597 ILE B C 1
ATOM 8505 O O . ILE B 2 597 ? 117.151 106.101 76.570 1.00 148.30 597 ILE B O 1
ATOM 8510 N N . SER B 2 598 ? 117.310 107.445 74.775 1.00 152.89 598 SER B N 1
ATOM 8511 C CA . SER B 2 598 ? 116.324 106.676 74.025 1.00 152.71 598 SER B CA 1
ATOM 8512 C C . SER B 2 598 ? 116.834 105.298 73.624 1.00 153.50 598 SER B C 1
ATOM 8513 O O . SER B 2 598 ? 116.021 104.433 73.281 1.00 152.59 598 SER B O 1
ATOM 8516 N N . GLU B 2 599 ? 118.144 105.074 73.656 1.00 152.99 599 GLU B N 1
ATOM 8517 C CA . GLU B 2 599 ? 118.712 103.777 73.307 1.00 151.95 599 GLU B CA 1
ATOM 8518 C C . GLU B 2 599 ? 118.999 102.953 74.558 1.00 151.06 599 GLU B C 1
ATOM 8519 O O . GLU B 2 599 ? 119.679 103.414 75.475 1.00 150.52 599 GLU B O 1
ATOM 8525 N N . THR B 2 604 ? 118.211 109.466 82.393 1.00 132.73 604 THR B N 1
ATOM 8526 C CA . THR B 2 604 ? 117.346 110.279 81.547 1.00 133.82 604 THR B CA 1
ATOM 8527 C C . THR B 2 604 ? 117.972 111.641 81.271 1.00 134.08 604 THR B C 1
ATOM 8528 O O . THR B 2 604 ? 119.167 111.841 81.487 1.00 132.86 604 THR B O 1
ATOM 8532 N N . LEU B 2 605 ? 117.152 112.579 80.789 1.00 131.19 605 LEU B N 1
ATOM 8533 C CA . LEU B 2 605 ? 117.624 113.937 80.547 1.00 129.37 605 LEU B CA 1
ATOM 8534 C C . LEU B 2 605 ? 118.021 114.648 81.833 1.00 129.01 605 LEU B C 1
ATOM 8535 O O . LEU B 2 605 ? 118.743 115.648 81.777 1.00 125.40 605 LEU B O 1
ATOM 8540 N N . SER B 2 606 ? 117.559 114.158 82.986 1.00 114.88 606 SER B N 1
ATOM 8541 C CA . SER B 2 606 ? 117.895 114.792 84.255 1.00 111.25 606 SER B CA 1
ATOM 8542 C C . SER B 2 606 ? 119.382 114.665 84.565 1.00 110.79 606 SER B C 1
ATOM 8543 O O . SER B 2 606 ? 120.040 115.652 84.912 1.00 111.04 606 SER B O 1
ATOM 8546 N N . ILE B 2 607 ? 119.928 113.453 84.445 1.00 119.29 607 ILE B N 1
ATOM 8547 C CA . ILE B 2 607 ? 121.337 113.227 84.755 1.00 121.14 607 ILE B CA 1
ATOM 8548 C C . ILE B 2 607 ? 122.228 113.873 83.701 1.00 122.15 607 ILE B C 1
ATOM 8549 O O . ILE B 2 607 ? 123.359 114.292 83.989 1.00 121.93 607 ILE B O 1
ATOM 8554 N N . ALA B 2 608 ? 121.741 113.939 82.459 1.00 124.64 608 ALA B N 1
ATOM 8555 C CA . ALA B 2 608 ? 122.561 114.435 81.360 1.00 124.29 608 ALA B CA 1
ATOM 8556 C C . ALA B 2 608 ? 122.980 115.880 81.585 1.00 123.65 608 ALA B C 1
ATOM 8557 O O . ALA B 2 608 ? 124.147 116.231 81.384 1.00 122.62 608 ALA B O 1
ATOM 8559 N N . LEU B 2 609 ? 122.044 116.734 82.004 1.00 113.95 609 LEU B N 1
ATOM 8560 C CA . LEU B 2 609 ? 122.386 118.132 82.244 1.00 112.83 609 LEU B CA 1
ATOM 8561 C C . LEU B 2 609 ? 123.365 118.286 83.399 1.00 112.63 609 LEU B C 1
ATOM 8562 O O . LEU B 2 609 ? 124.276 119.115 83.323 1.00 113.41 609 LEU B O 1
ATOM 8567 N N . ASN B 2 610 ? 123.196 117.508 84.471 1.00 113.97 610 ASN B N 1
ATOM 8568 C CA . ASN B 2 610 ? 124.124 117.589 85.595 1.00 114.29 610 ASN B CA 1
ATOM 8569 C C . ASN B 2 610 ? 125.539 117.226 85.161 1.00 115.26 610 ASN B C 1
ATOM 8570 O O . ASN B 2 610 ? 126.496 117.970 85.424 1.00 113.71 610 ASN B O 1
ATOM 8575 N N . ASN B 2 611 ? 125.689 116.087 84.479 1.00 128.78 611 ASN B N 1
ATOM 8576 C CA . ASN B 2 611 ? 127.013 115.691 84.010 1.00 128.77 611 ASN B CA 1
ATOM 8577 C C . ASN B 2 611 ? 127.579 116.659 82.979 1.00 129.09 611 ASN B C 1
ATOM 8578 O O . ASN B 2 611 ? 128.788 116.901 82.973 1.00 129.18 611 ASN B O 1
ATOM 8583 N N . ASP B 2 612 ? 126.737 117.237 82.120 1.00 127.58 612 ASP B N 1
ATOM 8584 C CA . ASP B 2 612 ? 127.235 118.188 81.132 1.00 128.86 612 ASP B CA 1
ATOM 8585 C C . ASP B 2 612 ? 127.720 119.473 81.792 1.00 129.93 612 ASP B C 1
ATOM 8586 O O . ASP B 2 612 ? 128.776 120.006 81.426 1.00 131.23 612 ASP B O 1
ATOM 8591 N N . LEU B 2 613 ? 126.961 119.986 82.763 1.00 121.75 613 LEU B N 1
ATOM 8592 C CA . LEU B 2 613 ? 127.391 121.172 83.494 1.00 118.63 613 LEU B CA 1
ATOM 8593 C C . LEU B 2 613 ? 128.695 120.911 84.231 1.00 118.77 613 LEU B C 1
ATOM 8594 O O . LEU B 2 613 ? 129.603 121.752 84.219 1.00 119.26 613 LEU B O 1
ATOM 8599 N N . LYS B 2 614 ? 128.810 119.745 84.875 1.00 127.18 614 LYS B N 1
ATOM 8600 C CA . LYS B 2 614 ? 130.059 119.407 85.549 1.00 128.90 614 LYS B CA 1
ATOM 8601 C C . LYS B 2 614 ? 131.213 119.298 84.561 1.00 126.72 614 LYS B C 1
ATOM 8602 O O . LYS B 2 614 ? 132.320 119.763 84.852 1.00 125.89 614 LYS B O 1
ATOM 8608 N N . LEU B 2 615 ? 130.973 118.703 83.390 1.00 131.15 615 LEU B N 1
ATOM 8609 C CA . LEU B 2 615 ? 132.023 118.560 82.388 1.00 132.17 615 LEU B CA 1
ATOM 8610 C C . LEU B 2 615 ? 132.506 119.919 81.900 1.00 133.72 615 LEU B C 1
ATOM 8611 O O . LEU B 2 615 ? 133.713 120.148 81.761 1.00 134.73 615 LEU B O 1
ATOM 8616 N N . ILE B 2 616 ? 131.576 120.835 81.628 1.00 133.36 616 ILE B N 1
ATOM 8617 C CA . ILE B 2 616 ? 131.981 122.147 81.130 1.00 132.70 616 ILE B CA 1
ATOM 8618 C C . ILE B 2 616 ? 132.696 122.941 82.217 1.00 132.16 616 ILE B C 1
ATOM 8619 O O . ILE B 2 616 ? 133.754 123.534 81.972 1.00 132.28 616 ILE B O 1
ATOM 8624 N N . THR B 2 617 ? 132.145 122.963 83.434 1.00 127.88 617 THR B N 1
ATOM 8625 C CA . THR B 2 617 ? 132.715 123.810 84.478 1.00 129.03 617 THR B CA 1
ATOM 8626 C C . THR B 2 617 ? 134.056 123.277 84.969 1.00 129.51 617 THR B C 1
ATOM 8627 O O . THR B 2 617 ? 135.007 124.047 85.148 1.00 130.30 617 THR B O 1
ATOM 8631 N N . ASN B 2 618 ? 134.159 121.966 85.186 1.00 134.28 618 ASN B N 1
ATOM 8632 C CA . ASN B 2 618 ? 135.347 121.383 85.801 1.00 133.92 618 ASN B CA 1
ATOM 8633 C C . ASN B 2 618 ? 136.350 120.890 84.760 1.00 133.82 618 ASN B C 1
ATOM 8634 O O . ASN B 2 618 ? 137.505 121.327 84.748 1.00 132.74 618 ASN B O 1
ATOM 8639 N N . THR B 2 619 ? 135.922 119.980 83.884 1.00 136.27 619 THR B N 1
ATOM 8640 C CA . THR B 2 619 ? 136.852 119.357 82.947 1.00 136.11 619 THR B CA 1
ATOM 8641 C C . THR B 2 619 ? 137.298 120.345 81.876 1.00 135.79 619 THR B C 1
ATOM 8642 O O . THR B 2 619 ? 138.491 120.640 81.742 1.00 136.35 619 THR B O 1
ATOM 8646 N N . PHE B 2 620 ? 136.345 120.874 81.104 1.00 133.55 620 PHE B N 1
ATOM 8647 C CA . PHE B 2 620 ? 136.678 121.786 80.016 1.00 134.69 620 PHE B CA 1
ATOM 8648 C C . PHE B 2 620 ? 137.212 123.121 80.515 1.00 135.75 620 PHE B C 1
ATOM 8649 O O . PHE B 2 620 ? 137.742 123.899 79.714 1.00 135.26 620 PHE B O 1
ATOM 8657 N N . GLY B 2 621 ? 137.082 123.407 81.807 1.00 141.13 621 GLY B N 1
ATOM 8658 C CA . GLY B 2 621 ? 137.522 124.678 82.342 1.00 140.62 621 GLY B CA 1
ATOM 8659 C C . GLY B 2 621 ? 138.898 124.650 82.974 1.00 141.03 621 GLY B C 1
ATOM 8660 O O . GLY B 2 621 ? 139.704 125.557 82.748 1.00 141.78 621 GLY B O 1
ATOM 8661 N N . TYR B 2 622 ? 139.181 123.621 83.775 1.00 123.18 622 TYR B N 1
ATOM 8662 C CA . TYR B 2 622 ? 140.415 123.577 84.552 1.00 122.33 622 TYR B CA 1
ATOM 8663 C C . TYR B 2 622 ? 141.333 122.433 84.143 1.00 124.49 622 TYR B C 1
ATOM 8664 O O . TYR B 2 622 ? 142.485 122.681 83.774 1.00 123.81 622 TYR B O 1
ATOM 8673 N N . THR B 2 623 ? 140.862 121.185 84.194 1.00 139.10 623 THR B N 1
ATOM 8674 C CA . THR B 2 623 ? 141.761 120.044 84.024 1.00 139.31 623 THR B CA 1
ATOM 8675 C C . THR B 2 623 ? 142.234 119.909 82.581 1.00 139.04 623 THR B C 1
ATOM 8676 O O . THR B 2 623 ? 143.432 119.731 82.322 1.00 138.80 623 THR B O 1
ATOM 8680 N N . LEU B 2 624 ? 141.306 119.966 81.629 1.00 144.19 624 LEU B N 1
ATOM 8681 C CA . LEU B 2 624 ? 141.646 119.791 80.222 1.00 144.38 624 LEU B CA 1
ATOM 8682 C C . LEU B 2 624 ? 142.551 120.919 79.728 1.00 143.84 624 LEU B C 1
ATOM 8683 O O . LEU B 2 624 ? 143.523 120.645 79.014 1.00 144.66 624 LEU B O 1
ATOM 8688 N N . PRO B 2 625 ? 142.277 122.190 80.051 1.00 142.65 625 PRO B N 1
ATOM 8689 C CA . PRO B 2 625 ? 143.279 123.225 79.749 1.00 143.01 625 PRO B CA 1
ATOM 8690 C C . PRO B 2 625 ? 144.612 122.982 80.433 1.00 143.63 625 PRO B C 1
ATOM 8691 O O . PRO B 2 625 ? 145.662 123.303 79.859 1.00 143.24 625 PRO B O 1
ATOM 8695 N N . LYS B 2 626 ? 144.602 122.420 81.644 1.00 144.46 626 LYS B N 1
ATOM 8696 C CA . LYS B 2 626 ? 145.855 122.135 82.335 1.00 143.71 626 LYS B CA 1
ATOM 8697 C C . LYS B 2 626 ? 146.691 121.130 81.553 1.00 145.05 626 LYS B C 1
ATOM 8698 O O . LYS B 2 626 ? 147.894 121.327 81.361 1.00 145.25 626 LYS B O 1
ATOM 8704 N N . VAL B 2 627 ? 146.067 120.051 81.075 1.00 150.33 627 VAL B N 1
ATOM 8705 C CA . VAL B 2 627 ? 146.819 119.082 80.280 1.00 150.44 627 VAL B CA 1
ATOM 8706 C C . VAL B 2 627 ? 147.179 119.633 78.902 1.00 150.51 627 VAL B C 1
ATOM 8707 O O . VAL B 2 627 ? 148.231 119.270 78.353 1.00 150.64 627 VAL B O 1
ATOM 8711 N N . LEU B 2 628 ? 146.344 120.511 78.336 1.00 146.58 628 LEU B N 1
ATOM 8712 C CA . LEU B 2 628 ? 146.678 121.148 77.066 1.00 146.34 628 LEU B CA 1
ATOM 8713 C C . LEU B 2 628 ? 147.933 122.003 77.194 1.00 146.82 628 LEU B C 1
ATOM 8714 O O . LEU B 2 628 ? 148.778 122.021 76.291 1.00 146.81 628 LEU B O 1
ATOM 8719 N N . SER B 2 629 ? 148.064 122.731 78.301 1.00 154.89 629 SER B N 1
ATOM 8720 C CA . SER B 2 629 ? 149.296 123.456 78.581 1.00 155.29 629 SER B CA 1
ATOM 8721 C C . SER B 2 629 ? 150.444 122.533 78.967 1.00 155.10 629 SER B C 1
ATOM 8722 O O . SER B 2 629 ? 151.603 122.860 78.688 1.00 154.52 629 SER B O 1
ATOM 8725 N N . LEU B 2 630 ? 150.148 121.397 79.601 1.00 158.28 630 LEU B N 1
ATOM 8726 C CA . LEU B 2 630 ? 151.191 120.462 80.005 1.00 157.98 630 LEU B CA 1
ATOM 8727 C C . LEU B 2 630 ? 151.885 119.841 78.800 1.00 158.35 630 LEU B C 1
ATOM 8728 O O . LEU B 2 630 ? 153.114 119.703 78.790 1.00 158.63 630 LEU B O 1
ATOM 8733 N N . MET B 2 631 ? 151.121 119.456 77.779 1.00 153.42 631 MET B N 1
ATOM 8734 C CA . MET B 2 631 ? 151.726 118.812 76.617 1.00 153.22 631 MET B CA 1
ATOM 8735 C C . MET B 2 631 ? 152.611 119.754 75.808 1.00 152.65 631 MET B C 1
ATOM 8736 O O . MET B 2 631 ? 153.378 119.280 74.964 1.00 152.68 631 MET B O 1
ATOM 8741 N N . GLU B 2 632 ? 152.536 121.064 76.057 1.00 158.85 632 GLU B N 1
ATOM 8742 C CA . GLU B 2 632 ? 153.314 122.028 75.283 1.00 159.82 632 GLU B CA 1
ATOM 8743 C C . GLU B 2 632 ? 154.812 121.791 75.441 1.00 160.32 632 GLU B C 1
ATOM 8744 O O . GLU B 2 632 ? 155.516 121.500 74.465 1.00 160.51 632 GLU B O 1
ATOM 8750 N N . ASP B 2 633 ? 155.320 121.926 76.669 1.00 165.77 633 ASP B N 1
ATOM 8751 C CA . ASP B 2 633 ? 156.750 121.755 76.901 1.00 166.28 633 ASP B CA 1
ATOM 8752 C C . ASP B 2 633 ? 157.199 120.329 76.614 1.00 166.40 633 ASP B C 1
ATOM 8753 O O . ASP B 2 633 ? 158.370 120.104 76.287 1.00 166.79 633 ASP B O 1
ATOM 8758 N N . VAL B 2 634 ? 156.291 119.359 76.734 1.00 165.00 634 VAL B N 1
ATOM 8759 C CA . VAL B 2 634 ? 156.630 117.983 76.390 1.00 164.75 634 VAL B CA 1
ATOM 8760 C C . VAL B 2 634 ? 156.880 117.855 74.892 1.00 165.01 634 VAL B C 1
ATOM 8761 O O . VAL B 2 634 ? 157.871 117.250 74.465 1.00 164.51 634 VAL B O 1
ATOM 8765 N N . VAL B 2 635 ? 155.999 118.432 74.070 1.00 168.61 635 VAL B N 1
ATOM 8766 C CA . VAL B 2 635 ? 156.149 118.306 72.627 1.00 168.77 635 VAL B CA 1
ATOM 8767 C C . VAL B 2 635 ? 157.254 119.209 72.094 1.00 168.57 635 VAL B C 1
ATOM 8768 O O . VAL B 2 635 ? 157.771 118.958 71.000 1.00 168.12 635 VAL B O 1
ATOM 8772 N N . LYS B 2 636 ? 157.635 120.258 72.831 1.00 162.92 636 LYS B N 1
ATOM 8773 C CA . LYS B 2 636 ? 158.767 121.075 72.392 1.00 162.59 636 LYS B CA 1
ATOM 8774 C C . LYS B 2 636 ? 160.042 120.245 72.290 1.00 162.96 636 LYS B C 1
ATOM 8775 O O . LYS B 2 636 ? 160.771 120.329 71.292 1.00 163.26 636 LYS B O 1
ATOM 8781 N N . HIS B 2 637 ? 160.324 119.431 73.311 1.00 159.50 637 HIS B N 1
ATOM 8782 C CA . HIS B 2 637 ? 161.523 118.600 73.290 1.00 158.77 637 HIS B CA 1
ATOM 8783 C C . HIS B 2 637 ? 161.465 117.573 72.167 1.00 158.95 637 HIS B C 1
ATOM 8784 O O . HIS B 2 637 ? 162.476 117.313 71.506 1.00 158.32 637 HIS B O 1
ATOM 8791 N N . HIS B 2 638 ? 160.294 116.972 71.943 1.00 162.94 638 HIS B N 1
ATOM 8792 C CA . HIS B 2 638 ? 160.160 115.998 70.865 1.00 163.11 638 HIS B CA 1
ATOM 8793 C C . HIS B 2 638 ? 160.364 116.647 69.501 1.00 163.59 638 HIS B C 1
ATOM 8794 O O . HIS B 2 638 ? 161.024 116.072 68.628 1.00 163.83 638 HIS B O 1
ATOM 8801 N N . ALA B 2 639 ? 159.809 117.845 69.300 1.00 161.22 639 ALA B N 1
ATOM 8802 C CA . ALA B 2 639 ? 159.998 118.548 68.035 1.00 159.96 639 ALA B CA 1
ATOM 8803 C C . ALA B 2 639 ? 161.460 118.915 67.824 1.00 159.84 639 ALA B C 1
ATOM 8804 O O . ALA B 2 639 ? 161.976 118.820 66.703 1.00 158.63 639 ALA B O 1
ATOM 8806 N N . VAL B 2 640 ? 162.143 119.347 68.887 1.00 156.94 640 VAL B N 1
ATOM 8807 C CA . VAL B 2 640 ? 163.566 119.650 68.776 1.00 156.18 640 VAL B CA 1
ATOM 8808 C C . VAL B 2 640 ? 164.355 118.393 68.424 1.00 156.30 640 VAL B C 1
ATOM 8809 O O . VAL B 2 640 ? 165.231 118.417 67.550 1.00 155.87 640 VAL B O 1
ATOM 8813 N N . LYS B 2 641 ? 164.053 117.276 69.091 1.00 152.64 641 LYS B N 1
ATOM 8814 C CA . LYS B 2 641 ? 164.779 116.034 68.838 1.00 151.94 641 LYS B CA 1
ATOM 8815 C C . LYS B 2 641 ? 164.507 115.503 67.435 1.00 151.92 641 LYS B C 1
ATOM 8816 O O . LYS B 2 641 ? 165.425 115.030 66.755 1.00 151.64 641 LYS B O 1
ATOM 8822 N N . ARG B 2 642 ? 163.256 115.573 66.983 1.00 153.51 642 ARG B N 1
ATOM 8823 C CA . ARG B 2 642 ? 162.884 115.030 65.682 1.00 152.88 642 ARG B CA 1
ATOM 8824 C C . ARG B 2 642 ? 163.171 115.986 64.532 1.00 152.90 642 ARG B C 1
ATOM 8825 O O . ARG B 2 642 ? 162.928 115.625 63.375 1.00 152.40 642 ARG B O 1
ATOM 8833 N N . GLY B 2 643 ? 163.675 117.185 64.813 1.00 154.76 643 GLY B N 1
ATOM 8834 C CA . GLY B 2 643 ? 164.016 118.125 63.767 1.00 154.53 643 GLY B CA 1
ATOM 8835 C C . GLY B 2 643 ? 162.868 118.950 63.234 1.00 155.17 643 GLY B C 1
ATOM 8836 O O . GLY B 2 643 ? 163.036 119.629 62.215 1.00 154.86 643 GLY B O 1
ATOM 8837 N N . ILE B 2 644 ? 161.709 118.918 63.883 1.00 157.95 644 ILE B N 1
ATOM 8838 C CA . ILE B 2 644 ? 160.564 119.705 63.439 1.00 157.82 644 ILE B CA 1
ATOM 8839 C C . ILE B 2 644 ? 160.772 121.155 63.849 1.00 157.50 644 ILE B C 1
ATOM 8840 O O . ILE B 2 644 ? 160.999 121.455 65.028 1.00 156.75 644 ILE B O 1
ATOM 8845 N N . ARG B 2 645 ? 160.697 122.061 62.876 1.00 157.60 645 ARG B N 1
ATOM 8846 C CA . ARG B 2 645 ? 160.901 123.483 63.109 1.00 157.29 645 ARG B CA 1
ATOM 8847 C C . ARG B 2 645 ? 159.593 124.258 63.206 1.00 157.86 645 ARG B C 1
ATOM 8848 O O . ARG B 2 645 ? 159.618 125.491 63.272 1.00 157.87 645 ARG B O 1
ATOM 8856 N N . SER B 2 646 ? 158.456 123.568 63.214 1.00 162.65 646 SER B N 1
ATOM 8857 C CA . SER B 2 646 ? 157.169 124.242 63.300 1.00 163.02 646 SER B CA 1
ATOM 8858 C C . SER B 2 646 ? 156.993 124.901 64.665 1.00 163.73 646 SER B C 1
ATOM 8859 O O . SER B 2 646 ? 157.475 124.408 65.688 1.00 162.81 646 SER B O 1
ATOM 8862 N N . LYS B 2 647 ? 156.293 126.032 64.667 1.00 163.17 647 LYS B N 1
ATOM 8863 C CA . LYS B 2 647 ? 156.073 126.782 65.895 1.00 161.35 647 LYS B CA 1
ATOM 8864 C C . LYS B 2 647 ? 155.142 126.025 66.836 1.00 161.83 647 LYS B C 1
ATOM 8865 O O . LYS B 2 647 ? 154.283 125.248 66.410 1.00 162.19 647 LYS B O 1
ATOM 8871 N N . VAL B 2 648 ? 155.323 126.259 68.134 1.00 169.17 648 VAL B N 1
ATOM 8872 C CA . VAL B 2 648 ? 154.503 125.652 69.177 1.00 169.75 648 VAL B CA 1
ATOM 8873 C C . VAL B 2 648 ? 153.809 126.780 69.928 1.00 169.67 648 VAL B C 1
ATOM 8874 O O . VAL B 2 648 ? 154.466 127.577 70.609 1.00 169.46 648 VAL B O 1
ATOM 8878 N N . ASP B 2 649 ? 152.483 126.846 69.810 1.00 168.69 649 ASP B N 1
ATOM 8879 C CA . ASP B 2 649 ? 151.702 127.876 70.484 1.00 168.17 649 ASP B CA 1
ATOM 8880 C C . ASP B 2 649 ? 150.239 127.464 70.477 1.00 168.17 649 ASP B C 1
ATOM 8881 O O . ASP B 2 649 ? 149.682 127.175 69.414 1.00 167.79 649 ASP B O 1
ATOM 8886 N N . TYR B 2 650 ? 149.621 127.440 71.660 1.00 159.22 650 TYR B N 1
ATOM 8887 C CA . TYR B 2 650 ? 148.207 127.110 71.797 1.00 158.78 650 TYR B CA 1
ATOM 8888 C C . TYR B 2 650 ? 147.439 128.225 72.496 1.00 158.47 650 TYR B C 1
ATOM 8889 O O . TYR B 2 650 ? 146.416 127.973 73.136 1.00 157.39 650 TYR B O 1
ATOM 8898 N N . THR B 2 651 ? 147.919 129.467 72.383 1.00 166.42 651 THR B N 1
ATOM 8899 C CA . THR B 2 651 ? 147.185 130.589 72.958 1.00 165.94 651 THR B CA 1
ATOM 8900 C C . THR B 2 651 ? 145.829 130.772 72.289 1.00 166.32 651 THR B C 1
ATOM 8901 O O . THR B 2 651 ? 144.909 131.330 72.895 1.00 166.18 651 THR B O 1
ATOM 8905 N N . HIS B 2 652 ? 145.688 130.324 71.041 1.00 165.74 652 HIS B N 1
ATOM 8906 C CA . HIS B 2 652 ? 144.391 130.396 70.378 1.00 165.21 652 HIS B CA 1
ATOM 8907 C C . HIS B 2 652 ? 143.450 129.298 70.855 1.00 164.92 652 HIS B C 1
ATOM 8908 O O . HIS B 2 652 ? 142.229 129.485 70.843 1.00 164.75 652 HIS B O 1
ATOM 8915 N N . VAL B 2 653 ? 143.987 128.155 71.273 1.00 158.19 653 VAL B N 1
ATOM 8916 C CA . VAL B 2 653 ? 143.159 127.012 71.649 1.00 158.25 653 VAL B CA 1
ATOM 8917 C C . VAL B 2 653 ? 142.979 126.925 73.158 1.00 158.49 653 VAL B C 1
ATOM 8918 O O . VAL B 2 653 ? 141.856 126.794 73.654 1.00 158.62 653 VAL B O 1
ATOM 8922 N N . LYS B 2 654 ? 144.084 126.981 73.907 1.00 148.97 654 LYS B N 1
ATOM 8923 C CA . LYS B 2 654 ? 144.003 126.898 75.362 1.00 148.95 654 LYS B CA 1
ATOM 8924 C C . LYS B 2 654 ? 143.194 128.053 75.939 1.00 148.10 654 LYS B C 1
ATOM 8925 O O . LYS B 2 654 ? 142.311 127.845 76.781 1.00 148.02 654 LYS B O 1
ATOM 8931 N N . LEU B 2 655 ? 143.471 129.278 75.485 1.00 150.91 655 LEU B N 1
ATOM 8932 C CA . LEU B 2 655 ? 142.735 130.430 75.994 1.00 150.94 655 LEU B CA 1
ATOM 8933 C C . LEU B 2 655 ? 141.284 130.406 75.536 1.00 150.96 655 LEU B C 1
ATOM 8934 O O . LEU B 2 655 ? 140.396 130.849 76.268 1.00 151.41 655 LEU B O 1
ATOM 8939 N N . ALA B 2 656 ? 141.019 129.900 74.329 1.00 150.59 656 ALA B N 1
ATOM 8940 C CA . ALA B 2 656 ? 139.635 129.786 73.878 1.00 150.04 656 ALA B CA 1
ATOM 8941 C C . ALA B 2 656 ? 138.856 128.801 74.737 1.00 149.44 656 ALA B C 1
ATOM 8942 O O . ALA B 2 656 ? 137.698 129.053 75.092 1.00 149.18 656 ALA B O 1
ATOM 8944 N N . PHE B 2 657 ? 139.471 127.666 75.076 1.00 147.57 657 PHE B N 1
ATOM 8945 C CA . PHE B 2 657 ? 138.785 126.679 75.904 1.00 148.43 657 PHE B CA 1
ATOM 8946 C C . PHE B 2 657 ? 138.598 127.183 77.330 1.00 147.59 657 PHE B C 1
ATOM 8947 O O . PHE B 2 657 ? 137.563 126.919 77.954 1.00 146.04 657 PHE B O 1
ATOM 8955 N N . GLU B 2 658 ? 139.585 127.905 77.865 1.00 139.35 658 GLU B N 1
ATOM 8956 C CA . GLU B 2 658 ? 139.432 128.479 79.198 1.00 137.98 658 GLU B CA 1
ATOM 8957 C C . GLU B 2 658 ? 138.391 129.591 79.207 1.00 136.48 658 GLU B C 1
ATOM 8958 O O . GLU B 2 658 ? 137.689 129.786 80.206 1.00 135.98 658 GLU B O 1
ATOM 8964 N N . SER B 2 659 ? 138.276 130.328 78.102 1.00 129.92 659 SER B N 1
ATOM 8965 C CA . SER B 2 659 ? 137.434 131.514 78.061 1.00 128.88 659 SER B CA 1
ATOM 8966 C C . SER B 2 659 ? 135.961 131.181 77.885 1.00 128.77 659 SER B C 1
ATOM 8967 O O . SER B 2 659 ? 135.120 132.076 78.024 1.00 128.62 659 SER B O 1
ATOM 8970 N N . PHE B 2 660 ? 135.636 129.926 77.572 1.00 126.39 660 PHE B N 1
ATOM 8971 C CA . PHE B 2 660 ? 134.249 129.480 77.443 1.00 125.73 660 PHE B CA 1
ATOM 8972 C C . PHE B 2 660 ? 133.523 130.241 76.335 1.00 123.86 660 PHE B C 1
ATOM 8973 O O . PHE B 2 660 ? 132.400 130.713 76.518 1.00 123.47 660 PHE B O 1
ATOM 8981 N N . HIS B 2 661 ? 134.179 130.367 75.178 1.00 122.71 661 HIS B N 1
ATOM 8982 C CA . HIS B 2 661 ? 133.658 131.076 74.008 1.00 123.68 661 HIS B CA 1
ATOM 8983 C C . HIS B 2 661 ? 133.453 132.566 74.270 1.00 124.27 661 HIS B C 1
ATOM 8984 O O . HIS B 2 661 ? 132.634 133.209 73.607 1.00 124.35 661 HIS B O 1
ATOM 8991 N N . LEU B 2 662 ? 134.185 133.126 75.228 1.00 119.49 662 LEU B N 1
ATOM 8992 C CA . LEU B 2 662 ? 134.126 134.540 75.577 1.00 117.37 662 LEU B CA 1
ATOM 8993 C C . LEU B 2 662 ? 135.519 135.149 75.450 1.00 117.21 662 LEU B C 1
ATOM 8994 O O . LEU B 2 662 ? 136.468 134.437 75.101 1.00 117.86 662 LEU B O 1
ATOM 8999 N N . PRO B 2 663 ? 135.684 136.451 75.677 1.00 112.57 663 PRO B N 1
ATOM 9000 C CA . PRO B 2 663 ? 137.028 136.983 75.866 1.00 113.77 663 PRO B CA 1
ATOM 9001 C C . PRO B 2 663 ? 137.687 136.336 77.066 1.00 112.14 663 PRO B C 1
ATOM 9002 O O . PRO B 2 663 ? 137.005 135.895 78.010 1.00 111.50 663 PRO B O 1
ATOM 9006 N N . PRO B 2 664 ? 139.022 136.245 77.070 1.00 107.78 664 PRO B N 1
ATOM 9007 C CA . PRO B 2 664 ? 139.700 135.399 78.071 1.00 108.87 664 PRO B CA 1
ATOM 9008 C C . PRO B 2 664 ? 139.377 135.738 79.517 1.00 106.44 664 PRO B C 1
ATOM 9009 O O . PRO B 2 664 ? 139.281 134.827 80.348 1.00 106.95 664 PRO B O 1
ATOM 9013 N N . GLY B 2 665 ? 139.207 137.019 79.849 1.00 94.25 665 GLY B N 1
ATOM 9014 C CA . GLY B 2 665 ? 138.965 137.381 81.235 1.00 94.34 665 GLY B CA 1
ATOM 9015 C C . GLY B 2 665 ? 137.512 137.372 81.657 1.00 94.12 665 GLY B C 1
ATOM 9016 O O . GLY B 2 665 ? 137.232 137.334 82.859 1.00 96.80 665 GLY B O 1
ATOM 9017 N N . VAL B 2 666 ? 136.583 137.395 80.699 1.00 90.09 666 VAL B N 1
ATOM 9018 C CA . VAL B 2 666 ? 135.173 137.584 81.031 1.00 90.20 666 VAL B CA 1
ATOM 9019 C C . VAL B 2 666 ? 134.611 136.390 81.793 1.00 90.76 666 VAL B C 1
ATOM 9020 O O . VAL B 2 666 ? 133.776 136.558 82.692 1.00 90.34 666 VAL B O 1
ATOM 9024 N N . ASN B 2 667 ? 135.059 135.174 81.472 1.00 86.58 667 ASN B N 1
ATOM 9025 C CA . ASN B 2 667 ? 134.513 133.989 82.127 1.00 85.93 667 ASN B CA 1
ATOM 9026 C C . ASN B 2 667 ? 134.713 134.023 83.636 1.00 84.40 667 ASN B C 1
ATOM 9027 O O . ASN B 2 667 ? 133.993 133.329 84.362 1.00 88.21 667 ASN B O 1
ATOM 9032 N N . ALA B 2 668 ? 135.665 134.822 84.123 1.00 75.08 668 ALA B N 1
ATOM 9033 C CA . ALA B 2 668 ? 135.887 134.948 85.557 1.00 73.91 668 ALA B CA 1
ATOM 9034 C C . ALA B 2 668 ? 134.676 135.509 86.290 1.00 74.14 668 ALA B C 1
ATOM 9035 O O . ALA B 2 668 ? 134.551 135.292 87.500 1.00 73.15 668 ALA B O 1
ATOM 9037 N N . LEU B 2 669 ? 133.785 136.226 85.600 1.00 68.71 669 LEU B N 1
ATOM 9038 C CA . LEU B 2 669 ? 132.565 136.682 86.257 1.00 67.67 669 LEU B CA 1
ATOM 9039 C C . LEU B 2 669 ? 131.580 135.555 86.530 1.00 68.39 669 LEU B C 1
ATOM 9040 O O . LEU B 2 669 ? 130.646 135.755 87.313 1.00 69.75 669 LEU B O 1
ATOM 9045 N N . GLU B 2 670 ? 131.764 134.383 85.916 1.00 66.32 670 GLU B N 1
ATOM 9046 C CA . GLU B 2 670 ? 130.852 133.271 86.167 1.00 61.13 670 GLU B CA 1
ATOM 9047 C C . GLU B 2 670 ? 130.867 132.873 87.638 1.00 62.42 670 GLU B C 1
ATOM 9048 O O . GLU B 2 670 ? 129.812 132.607 88.225 1.00 64.63 670 GLU B O 1
ATOM 9054 N N . GLU B 2 671 ? 132.054 132.830 88.249 1.00 61.48 671 GLU B N 1
ATOM 9055 C CA . GLU B 2 671 ? 132.145 132.559 89.679 1.00 54.10 671 GLU B CA 1
ATOM 9056 C C . GLU B 2 671 ? 131.467 133.646 90.498 1.00 54.69 671 GLU B C 1
ATOM 9057 O O . GLU B 2 671 ? 130.976 133.378 91.600 1.00 55.28 671 GLU B O 1
ATOM 9063 N N . ILE B 2 672 ? 131.437 134.878 89.985 1.00 56.82 672 ILE B N 1
ATOM 9064 C CA . ILE B 2 672 ? 130.792 135.968 90.711 1.00 54.70 672 ILE B CA 1
ATOM 9065 C C . ILE B 2 672 ? 129.291 135.723 90.802 1.00 62.99 672 ILE B C 1
ATOM 9066 O O . ILE B 2 672 ? 128.653 136.041 91.814 1.00 62.74 672 ILE B O 1
ATOM 9071 N N . GLY B 2 673 ? 128.709 135.129 89.763 1.00 60.21 673 GLY B N 1
ATOM 9072 C CA . GLY B 2 673 ? 127.299 134.800 89.775 1.00 49.44 673 GLY B CA 1
ATOM 9073 C C . GLY B 2 673 ? 126.525 135.282 88.566 1.00 51.27 673 GLY B C 1
ATOM 9074 O O . GLY B 2 673 ? 125.294 135.355 88.604 1.00 61.81 673 GLY B O 1
ATOM 9075 N N . ILE B 2 674 ? 127.228 135.623 87.492 1.00 62.17 674 ILE B N 1
ATOM 9076 C CA . ILE B 2 674 ? 126.600 135.995 86.229 1.00 66.73 674 ILE B CA 1
ATOM 9077 C C . ILE B 2 674 ? 126.591 134.760 85.332 1.00 69.38 674 ILE B C 1
ATOM 9078 O O . ILE B 2 674 ? 127.659 134.169 85.107 1.00 76.47 674 ILE B O 1
ATOM 9083 N N . PRO B 2 675 ? 125.437 134.336 84.822 1.00 63.66 675 PRO B N 1
ATOM 9084 C CA . PRO B 2 675 ? 125.407 133.146 83.965 1.00 61.75 675 PRO B CA 1
ATOM 9085 C C . PRO B 2 675 ? 126.200 133.363 82.686 1.00 65.33 675 PRO B C 1
ATOM 9086 O O . PRO B 2 675 ? 126.318 134.480 82.180 1.00 73.20 675 PRO B O 1
ATOM 9090 N N . ILE B 2 676 ? 126.753 132.265 82.171 1.00 72.74 676 ILE B N 1
ATOM 9091 C CA . ILE B 2 676 ? 127.501 132.318 80.919 1.00 78.62 676 ILE B CA 1
ATOM 9092 C C . ILE B 2 676 ? 126.601 132.758 79.771 1.00 83.89 676 ILE B C 1
ATOM 9093 O O . ILE B 2 676 ? 127.026 133.503 78.877 1.00 85.97 676 ILE B O 1
ATOM 9098 N N . GLN B 2 677 ? 125.347 132.306 79.773 1.00 81.86 677 GLN B N 1
ATOM 9099 C CA . GLN B 2 677 ? 124.408 132.723 78.739 1.00 81.49 677 GLN B CA 1
ATOM 9100 C C . GLN B 2 677 ? 124.153 134.223 78.804 1.00 80.26 677 GLN B C 1
ATOM 9101 O O . GLN B 2 677 ? 124.052 134.890 77.768 1.00 85.15 677 GLN B O 1
ATOM 9107 N N . THR B 2 678 ? 124.040 134.770 80.016 1.00 75.32 678 THR B N 1
ATOM 9108 C CA . THR B 2 678 ? 123.952 136.218 80.170 1.00 75.55 678 THR B CA 1
ATOM 9109 C C . THR B 2 678 ? 125.244 136.894 79.726 1.00 76.53 678 THR B C 1
ATOM 9110 O O . THR B 2 678 ? 125.216 137.968 79.109 1.00 79.42 678 THR B O 1
ATOM 9114 N N . LEU B 2 679 ? 126.387 136.279 80.037 1.00 79.75 679 LEU B N 1
ATOM 9115 C CA . LEU B 2 679 ? 127.671 136.858 79.658 1.00 79.53 679 LEU B CA 1
ATOM 9116 C C . LEU B 2 679 ? 127.830 136.939 78.147 1.00 79.47 679 LEU B C 1
ATOM 9117 O O . LEU B 2 679 ? 128.501 137.844 77.648 1.00 83.91 679 LEU B O 1
ATOM 9122 N N . HIS B 2 680 ? 127.230 136.009 77.402 1.00 84.29 680 HIS B N 1
ATOM 9123 C CA . HIS B 2 680 ? 127.301 136.085 75.945 1.00 85.26 680 HIS B CA 1
ATOM 9124 C C . HIS B 2 680 ? 126.577 137.321 75.420 1.00 85.91 680 HIS B C 1
ATOM 9125 O O . HIS B 2 680 ? 127.100 138.041 74.557 1.00 90.36 680 HIS B O 1
ATOM 9132 N N . ARG B 2 681 ? 125.373 137.584 75.932 1.00 80.17 681 ARG B N 1
ATOM 9133 C CA . ARG B 2 681 ? 124.646 138.788 75.544 1.00 82.11 681 ARG B CA 1
ATOM 9134 C C . ARG B 2 681 ? 125.396 140.041 75.973 1.00 82.55 681 ARG B C 1
ATOM 9135 O O . ARG B 2 681 ? 125.417 141.041 75.247 1.00 86.17 681 ARG B O 1
ATOM 9143 N N . LEU B 2 682 ? 126.014 140.004 77.155 1.00 83.13 682 LEU B N 1
ATOM 9144 C CA . LEU B 2 682 ? 126.836 141.122 77.604 1.00 79.66 682 LEU B CA 1
ATOM 9145 C C . LEU B 2 682 ? 128.015 141.363 76.670 1.00 81.63 682 LEU B C 1
ATOM 9146 O O . LEU B 2 682 ? 128.343 142.516 76.371 1.00 87.69 682 LEU B O 1
ATOM 9151 N N . VAL B 2 683 ? 128.661 140.291 76.211 1.00 79.03 683 VAL B N 1
ATOM 9152 C CA . VAL B 2 683 ? 129.793 140.418 75.299 1.00 81.91 683 VAL B CA 1
ATOM 9153 C C . VAL B 2 683 ? 129.342 141.020 73.977 1.00 83.91 683 VAL B C 1
ATOM 9154 O O . VAL B 2 683 ? 130.000 141.911 73.425 1.00 83.95 683 VAL B O 1
ATOM 9158 N N . ASP B 2 684 ? 128.213 140.544 73.448 1.00 85.66 684 ASP B N 1
ATOM 9159 C CA . ASP B 2 684 ? 127.709 141.092 72.191 1.00 85.97 684 ASP B CA 1
ATOM 9160 C C . ASP B 2 684 ? 127.323 142.559 72.337 1.00 84.04 684 ASP B C 1
ATOM 9161 O O . ASP B 2 684 ? 127.565 143.363 71.430 1.00 83.01 684 ASP B O 1
ATOM 9166 N N . LEU B 2 685 ? 126.724 142.928 73.471 1.00 87.12 685 LEU B N 1
ATOM 9167 C CA . LEU B 2 685 ? 126.243 144.295 73.641 1.00 88.10 685 LEU B CA 1
ATOM 9168 C C . LEU B 2 685 ? 127.391 145.270 73.885 1.00 91.13 685 LEU B C 1
ATOM 9169 O O . LEU B 2 685 ? 127.395 146.378 73.337 1.00 93.23 685 LEU B O 1
ATOM 9174 N N . LEU B 2 686 ? 128.372 144.881 74.693 1.00 91.73 686 LEU B N 1
ATOM 9175 C CA . LEU B 2 686 ? 129.427 145.780 75.142 1.00 90.47 686 LEU B CA 1
ATOM 9176 C C . LEU B 2 686 ? 130.754 145.431 74.472 1.00 93.63 686 LEU B C 1
ATOM 9177 O O . LEU B 2 686 ? 130.841 144.542 73.621 1.00 92.96 686 LEU B O 1
ATOM 9182 N N . GLU B 2 687 ? 131.798 146.157 74.867 1.00 102.46 687 GLU B N 1
ATOM 9183 C CA . GLU B 2 687 ? 133.158 145.935 74.389 1.00 102.30 687 GLU B CA 1
ATOM 9184 C C . GLU B 2 687 ? 134.055 145.682 75.591 1.00 102.74 687 GLU B C 1
ATOM 9185 O O . GLU B 2 687 ? 134.282 146.588 76.399 1.00 102.36 687 GLU B O 1
ATOM 9191 N N . PHE B 2 688 ? 134.574 144.463 75.698 1.00 104.23 688 PHE B N 1
ATOM 9192 C CA . PHE B 2 688 ? 135.297 144.010 76.878 1.00 104.65 688 PHE B CA 1
ATOM 9193 C C . PHE B 2 688 ? 136.799 144.109 76.655 1.00 105.03 688 PHE B C 1
ATOM 9194 O O . PHE B 2 688 ? 137.301 143.729 75.592 1.00 104.84 688 PHE B O 1
ATOM 9202 N N . SER B 2 689 ? 137.506 144.621 77.659 1.00 125.20 689 SER B N 1
ATOM 9203 C CA . SER B 2 689 ? 138.960 144.676 77.604 1.00 125.84 689 SER B CA 1
ATOM 9204 C C . SER B 2 689 ? 139.547 143.271 77.656 1.00 127.15 689 SER B C 1
ATOM 9205 O O . SER B 2 689 ? 139.078 142.410 78.405 1.00 127.80 689 SER B O 1
ATOM 9208 N N . ASP B 2 690 ? 140.584 143.043 76.848 1.00 130.96 690 ASP B N 1
ATOM 9209 C CA . ASP B 2 690 ? 141.174 141.711 76.761 1.00 131.61 690 ASP B CA 1
ATOM 9210 C C . ASP B 2 690 ? 142.039 141.399 77.977 1.00 131.24 690 ASP B C 1
ATOM 9211 O O . ASP B 2 690 ? 142.070 140.255 78.445 1.00 130.05 690 ASP B O 1
ATOM 9216 N N . GLU B 2 691 ? 142.752 142.397 78.498 1.00 127.03 691 GLU B N 1
ATOM 9217 C CA . GLU B 2 691 ? 143.728 142.189 79.560 1.00 125.93 691 GLU B CA 1
ATOM 9218 C C . GLU B 2 691 ? 143.215 142.591 80.938 1.00 125.48 691 GLU B C 1
ATOM 9219 O O . GLU B 2 691 ? 143.990 142.584 81.900 1.00 128.64 691 GLU B O 1
ATOM 9225 N N . ALA B 2 692 ? 141.939 142.943 81.061 1.00 110.88 692 ALA B N 1
ATOM 9226 C CA . ALA B 2 692 ? 141.405 143.351 82.351 1.00 111.27 692 ALA B CA 1
ATOM 9227 C C . ALA B 2 692 ? 141.207 142.142 83.262 1.00 113.06 692 ALA B C 1
ATOM 9228 O O . ALA B 2 692 ? 141.139 140.994 82.814 1.00 113.77 692 ALA B O 1
ATOM 9230 N N . ASP B 2 693 ? 141.110 142.416 84.562 1.00 95.79 693 ASP B N 1
ATOM 9231 C CA . ASP B 2 693 ? 140.899 141.393 85.574 1.00 92.49 693 ASP B CA 1
ATOM 9232 C C . ASP B 2 693 ? 139.474 141.494 86.115 1.00 90.92 693 ASP B C 1
ATOM 9233 O O . ASP B 2 693 ? 138.684 142.340 85.682 1.00 93.48 693 ASP B O 1
ATOM 9238 N N . VAL B 2 694 ? 139.160 140.648 87.101 1.00 86.45 694 VAL B N 1
ATOM 9239 C CA . VAL B 2 694 ? 137.798 140.577 87.627 1.00 88.98 694 VAL B CA 1
ATOM 9240 C C . VAL B 2 694 ? 137.359 141.927 88.179 1.00 89.18 694 VAL B C 1
ATOM 9241 O O . VAL B 2 694 ? 136.216 142.353 87.976 1.00 93.70 694 VAL B O 1
ATOM 9245 N N . ASP B 2 695 ? 138.253 142.618 88.890 1.00 84.76 695 ASP B N 1
ATOM 9246 C CA . ASP B 2 695 ? 137.910 143.935 89.417 1.00 84.67 695 ASP B CA 1
ATOM 9247 C C . ASP B 2 695 ? 137.597 144.916 88.293 1.00 93.61 695 ASP B C 1
ATOM 9248 O O . ASP B 2 695 ? 136.604 145.652 88.359 1.00 95.93 695 ASP B O 1
ATOM 9253 N N . GLU B 2 696 ? 138.429 144.936 87.247 1.00 96.43 696 GLU B N 1
ATOM 9254 C CA . GLU B 2 696 ? 138.209 145.867 86.144 1.00 90.32 696 GLU B CA 1
ATOM 9255 C C . GLU B 2 696 ? 136.926 145.552 85.386 1.00 91.44 696 GLU B C 1
ATOM 9256 O O . GLU B 2 696 ? 136.179 146.466 85.030 1.00 95.82 696 GLU B O 1
ATOM 9262 N N . LEU B 2 697 ? 136.653 144.272 85.122 1.00 91.48 697 LEU B N 1
ATOM 9263 C CA . LEU B 2 697 ? 135.411 143.918 84.438 1.00 90.30 697 LEU B CA 1
ATOM 9264 C C . LEU B 2 697 ? 134.188 144.239 85.287 1.00 87.48 697 LEU B C 1
ATOM 9265 O O . LEU B 2 697 ? 133.174 144.717 84.767 1.00 90.90 697 LEU B O 1
ATOM 9270 N N . SER B 2 698 ? 134.258 143.988 86.595 1.00 87.03 698 SER B N 1
ATOM 9271 C CA . SER B 2 698 ? 133.135 144.334 87.459 1.00 89.95 698 SER B CA 1
ATOM 9272 C C . SER B 2 698 ? 132.898 145.840 87.478 1.00 90.34 698 SER B C 1
ATOM 9273 O O . SER B 2 698 ? 131.750 146.299 87.403 1.00 90.37 698 SER B O 1
ATOM 9276 N N . GLN B 2 699 ? 133.975 146.627 87.558 1.00 92.11 699 GLN B N 1
ATOM 9277 C CA . GLN B 2 699 ? 133.831 148.079 87.539 1.00 92.64 699 GLN B CA 1
ATOM 9278 C C . GLN B 2 699 ? 133.322 148.567 86.189 1.00 95.68 699 GLN B C 1
ATOM 9279 O O . GLN B 2 699 ? 132.567 149.542 86.119 1.00 95.78 699 GLN B O 1
ATOM 9285 N N . TYR B 2 700 ? 133.736 147.907 85.107 1.00 99.75 700 TYR B N 1
ATOM 9286 C CA . TYR B 2 700 ? 133.239 148.245 83.779 1.00 96.73 700 TYR B CA 1
ATOM 9287 C C . TYR B 2 700 ? 131.742 147.988 83.672 1.00 94.67 700 TYR B C 1
ATOM 9288 O O . TYR B 2 700 ? 131.001 148.807 83.117 1.00 92.72 700 TYR B O 1
ATOM 9297 N N . LEU B 2 701 ? 131.281 146.850 84.194 1.00 91.94 701 LEU B N 1
ATOM 9298 C CA . LEU B 2 701 ? 129.849 146.565 84.190 1.00 90.48 701 LEU B CA 1
ATOM 9299 C C . LEU B 2 701 ? 129.082 147.577 85.027 1.00 90.82 701 LEU B C 1
ATOM 9300 O O . LEU B 2 701 ? 128.004 148.031 84.628 1.00 92.95 701 LEU B O 1
ATOM 9305 N N . ARG B 2 702 ? 129.614 147.936 86.197 1.00 89.67 702 ARG B N 1
ATOM 9306 C CA . ARG B 2 702 ? 128.932 148.920 87.032 1.00 88.82 702 ARG B CA 1
ATOM 9307 C C . ARG B 2 702 ? 128.881 150.285 86.354 1.00 91.35 702 ARG B C 1
ATOM 9308 O O . ARG B 2 702 ? 127.871 150.993 86.444 1.00 94.01 702 ARG B O 1
ATOM 9316 N N . ASP B 2 703 ? 129.962 150.673 85.674 1.00 93.40 703 ASP B N 1
ATOM 9317 C CA . ASP B 2 703 ? 130.015 151.984 85.035 1.00 92.55 703 ASP B CA 1
ATOM 9318 C C . ASP B 2 703 ? 129.035 152.083 83.872 1.00 91.46 703 ASP B C 1
ATOM 9319 O O . ASP B 2 703 ? 128.362 153.107 83.707 1.00 92.99 703 ASP B O 1
ATOM 9324 N N . THR B 2 704 ? 128.936 151.031 83.060 1.00 95.23 704 THR B N 1
ATOM 9325 C CA . THR B 2 704 ? 128.106 151.035 81.862 1.00 95.18 704 THR B CA 1
ATOM 9326 C C . THR B 2 704 ? 126.756 150.367 82.092 1.00 94.03 704 THR B C 1
ATOM 9327 O O . THR B 2 704 ? 126.235 149.696 81.196 1.00 92.28 704 THR B O 1
ATOM 9331 N N . GLN B 2 705 ? 126.183 150.542 83.284 1.00 97.69 705 GLN B N 1
ATOM 9332 C CA . GLN B 2 705 ? 124.912 149.901 83.604 1.00 98.20 705 GLN B CA 1
ATOM 9333 C C . GLN B 2 705 ? 123.804 150.360 82.664 1.00 97.70 705 GLN B C 1
ATOM 9334 O O . GLN B 2 705 ? 122.937 149.566 82.281 1.00 98.48 705 GLN B O 1
ATOM 9340 N N . ASP B 2 706 ? 123.815 151.639 82.282 1.00 99.04 706 ASP B N 1
ATOM 9341 C CA . ASP B 2 706 ? 122.755 152.165 81.429 1.00 99.29 706 ASP B CA 1
ATOM 9342 C C . ASP B 2 706 ? 122.790 151.558 80.032 1.00 100.55 706 ASP B C 1
ATOM 9343 O O . ASP B 2 706 ? 121.752 151.490 79.364 1.00 99.02 706 ASP B O 1
ATOM 9348 N N . ILE B 2 707 ? 123.962 151.122 79.569 1.00 102.38 707 ILE B N 1
ATOM 9349 C CA . ILE B 2 707 ? 124.073 150.604 78.208 1.00 100.46 707 ILE B CA 1
ATOM 9350 C C . ILE B 2 707 ? 123.368 149.258 78.082 1.00 101.62 707 ILE B C 1
ATOM 9351 O O . ILE B 2 707 ? 122.630 149.016 77.120 1.00 100.62 707 ILE B O 1
ATOM 9356 N N . TRP B 2 708 ? 123.580 148.360 79.047 1.00 98.41 708 TRP B N 1
ATOM 9357 C CA . TRP B 2 708 ? 122.986 147.031 78.955 1.00 95.90 708 TRP B CA 1
ATOM 9358 C C . TRP B 2 708 ? 121.641 146.916 79.658 1.00 96.50 708 TRP B C 1
ATOM 9359 O O . TRP B 2 708 ? 120.845 146.047 79.287 1.00 97.15 708 TRP B O 1
ATOM 9370 N N . SER B 2 709 ? 121.358 147.763 80.649 1.00 99.18 709 SER B N 1
ATOM 9371 C CA . SER B 2 709 ? 120.078 147.675 81.342 1.00 98.38 709 SER B CA 1
ATOM 9372 C C . SER B 2 709 ? 118.906 148.042 80.444 1.00 99.37 709 SER B C 1
ATOM 9373 O O . SER B 2 709 ? 117.776 147.624 80.718 1.00 98.38 709 SER B O 1
ATOM 9376 N N . ARG B 2 710 ? 119.146 148.817 79.385 1.00 99.71 710 ARG B N 1
ATOM 9377 C CA . ARG B 2 710 ? 118.064 149.219 78.494 1.00 98.17 710 ARG B CA 1
ATOM 9378 C C . ARG B 2 710 ? 117.657 148.098 77.544 1.00 99.96 710 ARG B C 1
ATOM 9379 O O . ARG B 2 710 ? 116.470 147.947 77.237 1.00 101.21 710 ARG B O 1
ATOM 9387 N N . SER B 2 711 ? 118.615 147.304 77.071 1.00 95.11 711 SER B N 1
ATOM 9388 C CA . SER B 2 711 ? 118.378 146.347 75.993 1.00 94.23 711 SER B CA 1
ATOM 9389 C C . SER B 2 711 ? 118.880 144.958 76.369 1.00 93.00 711 SER B C 1
ATOM 9390 O O . SER B 2 711 ? 119.597 144.304 75.610 1.00 92.12 711 SER B O 1
ATOM 9393 N N . ILE B 2 712 ? 118.509 144.485 77.560 1.00 93.19 712 ILE B N 1
ATOM 9394 C CA . ILE B 2 712 ? 118.796 143.118 77.977 1.00 92.03 712 ILE B CA 1
ATOM 9395 C C . ILE B 2 712 ? 117.570 142.543 78.673 1.00 90.06 712 ILE B C 1
ATOM 9396 O O . ILE B 2 712 ? 116.661 143.267 79.085 1.00 90.47 712 ILE B O 1
ATOM 9401 N N . GLY B 2 713 ? 117.553 141.217 78.793 1.00 85.61 713 GLY B N 1
ATOM 9402 C CA . GLY B 2 713 ? 116.420 140.554 79.410 1.00 85.02 713 GLY B CA 1
ATOM 9403 C C . GLY B 2 713 ? 116.286 140.904 80.880 1.00 86.96 713 GLY B C 1
ATOM 9404 O O . GLY B 2 713 ? 117.255 141.259 81.553 1.00 91.73 713 GLY B O 1
ATOM 9405 N N . TYR B 2 714 ? 115.051 140.807 81.377 1.00 85.81 714 TYR B N 1
ATOM 9406 C CA . TYR B 2 714 ? 114.776 141.153 82.767 1.00 89.78 714 TYR B CA 1
ATOM 9407 C C . TYR B 2 714 ? 115.484 140.204 83.727 1.00 89.21 714 TYR B C 1
ATOM 9408 O O . TYR B 2 714 ? 116.099 140.641 84.708 1.00 85.48 714 TYR B O 1
ATOM 9417 N N . VAL B 2 715 ? 115.423 138.900 83.451 1.00 86.27 715 VAL B N 1
ATOM 9418 C CA . VAL B 2 715 ? 116.085 137.926 84.313 1.00 85.60 715 VAL B CA 1
ATOM 9419 C C . VAL B 2 715 ? 117.598 138.078 84.226 1.00 85.72 715 VAL B C 1
ATOM 9420 O O . VAL B 2 715 ? 118.308 137.947 85.231 1.00 86.11 715 VAL B O 1
ATOM 9424 N N . ASP B 2 716 ? 118.116 138.363 83.029 1.00 81.52 716 ASP B N 1
ATOM 9425 C CA . ASP B 2 716 ? 119.557 138.527 82.866 1.00 79.22 716 ASP B CA 1
ATOM 9426 C C . ASP B 2 716 ? 120.079 139.690 83.700 1.00 78.56 716 ASP B C 1
ATOM 9427 O O . ASP B 2 716 ? 121.084 139.556 84.410 1.00 84.24 716 ASP B O 1
ATOM 9432 N N . GLN B 2 717 ? 119.404 140.838 83.642 1.00 77.10 717 GLN B N 1
ATOM 9433 C CA . GLN B 2 717 ? 119.846 141.978 84.432 1.00 79.99 717 GLN B CA 1
ATOM 9434 C C . GLN B 2 717 ? 119.582 141.793 85.918 1.00 78.84 717 GLN B C 1
ATOM 9435 O O . GLN B 2 717 ? 120.351 142.310 86.733 1.00 75.27 717 GLN B O 1
ATOM 9441 N N . MET B 2 718 ? 118.534 141.052 86.294 1.00 79.50 718 MET B N 1
ATOM 9442 C CA . MET B 2 718 ? 118.366 140.697 87.701 1.00 80.45 718 MET B CA 1
ATOM 9443 C C . MET B 2 718 ? 119.542 139.868 88.203 1.00 74.00 718 MET B C 1
ATOM 9444 O O . MET B 2 718 ? 120.063 140.112 89.299 1.00 72.63 718 MET B O 1
ATOM 9449 N N . PHE B 2 719 ? 119.974 138.886 87.410 1.00 66.16 719 PHE B N 1
ATOM 9450 C CA . PHE B 2 719 ? 121.123 138.073 87.791 1.00 62.03 719 PHE B CA 1
ATOM 9451 C C . PHE B 2 719 ? 122.397 138.902 87.860 1.00 69.28 719 PHE B C 1
ATOM 9452 O O . PHE B 2 719 ? 123.205 138.713 88.776 1.00 72.47 719 PHE B O 1
ATOM 9460 N N . ILE B 2 720 ? 122.591 139.824 86.914 1.00 78.06 720 ILE B N 1
ATOM 9461 C CA . ILE B 2 720 ? 123.764 140.696 86.958 1.00 71.11 720 ILE B CA 1
ATOM 9462 C C . ILE B 2 720 ? 123.747 141.558 88.215 1.00 70.40 720 ILE B C 1
ATOM 9463 O O . ILE B 2 720 ? 124.770 141.708 88.893 1.00 72.91 720 ILE B O 1
ATOM 9468 N N . ARG B 2 721 ? 122.591 142.141 88.543 1.00 70.81 721 ARG B N 1
ATOM 9469 C CA . ARG B 2 721 ? 122.494 142.983 89.730 1.00 73.20 721 ARG B CA 1
ATOM 9470 C C . ARG B 2 721 ? 122.766 142.185 90.998 1.00 74.49 721 ARG B C 1
ATOM 9471 O O . ARG B 2 721 ? 123.449 142.667 91.908 1.00 75.07 721 ARG B O 1
ATOM 9479 N N . ARG B 2 722 ? 122.232 140.964 91.081 1.00 68.60 722 ARG B N 1
ATOM 9480 C CA . ARG B 2 722 ? 122.493 140.132 92.250 1.00 62.39 722 ARG B CA 1
ATOM 9481 C C . ARG B 2 722 ? 123.969 139.766 92.348 1.00 62.14 722 ARG B C 1
ATOM 9482 O O . ARG B 2 722 ? 124.548 139.780 93.440 1.00 67.40 722 ARG B O 1
ATOM 9490 N N . ALA B 2 723 ? 124.595 139.440 91.216 1.00 59.58 723 ALA B N 1
ATOM 9491 C CA . ALA B 2 723 ? 125.985 139.002 91.235 1.00 61.09 723 ALA B CA 1
ATOM 9492 C C . ALA B 2 723 ? 126.927 140.141 91.604 1.00 62.43 723 ALA B C 1
ATOM 9493 O O . ALA B 2 723 ? 127.860 139.956 92.393 1.00 64.93 723 ALA B O 1
ATOM 9495 N N . LEU B 2 724 ? 126.705 141.326 91.038 1.00 72.46 724 LEU B N 1
ATOM 9496 C CA . LEU B 2 724 ? 127.593 142.453 91.288 1.00 68.28 724 LEU B CA 1
ATOM 9497 C C . LEU B 2 724 ? 127.228 143.237 92.539 1.00 70.08 724 LEU B C 1
ATOM 9498 O O . LEU B 2 724 ? 127.961 144.160 92.905 1.00 73.96 724 LEU B O 1
ATOM 9503 N N . GLY B 2 725 ? 126.125 142.898 93.200 1.00 81.40 725 GLY B N 1
ATOM 9504 C CA . GLY B 2 725 ? 125.699 143.636 94.368 1.00 82.03 725 GLY B CA 1
ATOM 9505 C C . GLY B 2 725 ? 125.049 144.967 94.076 1.00 80.29 725 GLY B C 1
ATOM 9506 O O . GLY B 2 725 ? 124.870 145.766 95.002 1.00 79.82 725 GLY B O 1
ATOM 9507 N N . ILE B 2 726 ? 124.693 145.232 92.820 1.00 90.19 726 ILE B N 1
ATOM 9508 C CA . ILE B 2 726 ? 124.069 146.500 92.464 1.00 92.61 726 ILE B CA 1
ATOM 9509 C C . ILE B 2 726 ? 122.684 146.576 93.089 1.00 96.49 726 ILE B C 1
ATOM 9510 O O . ILE B 2 726 ? 121.881 145.640 92.978 1.00 97.80 726 ILE B O 1
ATOM 9515 N N . ARG B 2 727 ? 122.398 147.692 93.754 1.00 131.92 727 ARG B N 1
ATOM 9516 C CA . ARG B 2 727 ? 121.100 147.916 94.378 1.00 133.30 727 ARG B CA 1
ATOM 9517 C C . ARG B 2 727 ? 120.195 148.614 93.369 1.00 134.91 727 ARG B C 1
ATOM 9518 O O . ARG B 2 727 ? 120.363 149.808 93.097 1.00 134.71 727 ARG B O 1
ATOM 9526 N N . ARG B 2 728 ? 119.238 147.868 92.821 1.00 140.57 728 ARG B N 1
ATOM 9527 C CA . ARG B 2 728 ? 118.311 148.377 91.810 1.00 141.16 728 ARG B CA 1
ATOM 9528 C C . ARG B 2 728 ? 119.050 148.985 90.621 1.00 139.51 728 ARG B C 1
ATOM 9529 O O . ARG B 2 728 ? 119.130 150.205 90.486 1.00 139.40 728 ARG B O 1
#